Protein AF-0000000082864525 (afdb_homodimer)

Sequence (1310 aa):
MLASHGAIIVFTCFFISFAYSDCNQDITEYINGLTSDSPQLWALQMFDSSTKAPIDGIYEKSFAIQVGNFDQCVALKGPNGPDDSPRFTGQYCQFTFQVAQSQRAEVDTKNVFSALMSRYTSKENQKKIEIPYNKWAVCAPSSCDYEGVKRVADFNMRFFASALNETPDTYLVSNSCYHVNDGTRILDAGSWSFVAFVLALALVVLVSTVLDVLEFNISNEVVKIVISSFSLSKNIAALTKLPTSSQSSSQLNCLNGMRAISMLWIILNHAYSNAQVQPMDNYITYPREFSKQWFMGPILNGYLSVDTFFLLGGVLTAYVPLMDHAKGRKFHLLKYYIYRYLRITVPFAVVTWYVSTLNFYVGNGPLWLDTFYNTRKNCQKNWWAGLLYVSNYFEGHCLGHGWYLCVDMQYALLAPLIIYPLMRKPKYGLIAIGVLALASTIANFTVAYIEELPWAIMLTNIDQRRVAYYWEYIYENSPMRAAPYLLGMALGYLLSKKQSIRLPKWSVALGWFLSIGLNATVVFLIFIPYSVDYVYNPLDAAFYGSLHRLAWALTLSWIVWACVNGYGGVANRILSWKYFVPMSKLTFSSYLVHLPVIYVFMALRQTPTHVAHFEILYWFSGFMMLSIPFTLLLYLWVESPLMTLLRLIFKKKKEMLASHGAIIVFTCFFISFAYSDCNQDITEYINGLTSDSPQLWALQMFDSSTKAPIDGIYEKSFAIQVGNFDQCVALKGPNGPDDSPRFTGQYCQFTFQVAQSQRAEVDTKNVFSALMSRYTSKENQKKIEIPYNKWAVCAPSSCDYEGVKRVADFNMRFFASALNETPDTYLVSNSCYHVNDGTRILDAGSWSFVAFVLALALVVLVSTVLDVLEFNISNEVVKIVISSFSLSKNIAALTKLPTSSQSSSQLNCLNGMRAISMLWIILNHAYSNAQVQPMDNYITYPREFSKQWFMGPILNGYLSVDTFFLLGGVLTAYVPLMDHAKGRKFHLLKYYIYRYLRITVPFAVVTWYVSTLNFYVGNGPLWLDTFYNTRKNCQKNWWAGLLYVSNYFEGHCLGHGWYLCVDMQYALLAPLIIYPLMRKPKYGLIAIGVLALASTIANFTVAYIEELPWAIMLTNIDQRRVAYYWEYIYENSPMRAAPYLLGMALGYLLSKKQSIRLPKWSVALGWFLSIGLNATVVFLIFIPYSVDYVYNPLDAAFYGSLHRLAWALTLSWIVWACVNGYGGVANRILSWKYFVPMSKLTFSSYLVHLPVIYVFMALRQTPTHVAHFEILYWFSGFMMLSIPFTLLLYLWVESPLMTLLRLIFKKKKE

InterPro domains:
  IPR002656 Acyltransferase 3 domain [PF01757] (253-635)
  IPR006621 Nose resistant-to-fluoxetine protein, N-terminal [PF20146] (23-152)
  IPR006621 Nose resistant-to-fluoxetine protein, N-terminal [SM00703] (20-171)
  IPR052728 Oxygen and lipid transport regulator [PTHR11161] (22-654)

Solvent-accessible surface area (backbone atoms only — not comparable to full-atom values): 68644 Å² total; per-residue (Å²): 115,82,79,54,87,54,82,61,75,73,69,71,73,72,75,64,84,63,71,94,41,75,29,56,53,51,49,49,49,39,51,48,28,49,70,36,73,36,13,34,66,53,32,46,34,35,54,47,15,16,49,59,59,79,56,70,24,64,78,29,51,16,53,32,47,32,56,34,34,50,69,55,10,46,67,34,52,40,62,66,38,97,84,71,41,53,66,33,37,20,20,32,29,32,30,28,64,46,71,78,71,74,83,66,59,84,56,79,43,29,27,40,68,46,30,52,56,46,68,65,39,40,75,88,62,41,57,82,66,67,72,70,81,36,38,34,21,36,39,30,53,55,64,35,50,74,68,46,40,48,50,52,46,52,58,53,40,47,66,34,16,66,74,62,78,42,78,58,47,73,42,72,45,82,76,38,64,47,37,85,82,46,81,76,82,55,85,48,70,64,26,51,50,48,51,49,50,53,52,50,51,51,47,49,29,50,53,20,27,53,41,58,75,67,59,57,89,66,87,51,65,67,60,44,50,55,34,52,31,34,11,51,67,55,45,50,50,60,47,69,57,61,78,53,85,80,75,53,72,93,47,80,43,44,52,24,24,51,46,35,52,30,50,52,42,42,51,46,30,50,35,56,58,51,58,70,76,46,49,27,50,38,58,52,56,40,58,60,54,53,52,66,40,75,85,38,22,62,54,62,46,25,71,54,35,58,44,52,50,36,18,53,49,17,20,52,65,30,23,53,58,49,43,38,41,73,73,69,44,81,88,55,66,67,60,53,52,51,50,54,48,50,69,54,42,54,57,50,46,54,53,50,51,37,54,40,36,45,57,65,71,75,64,62,45,63,43,29,43,73,60,38,50,61,44,22,54,35,11,64,74,34,47,64,36,56,76,68,38,51,32,53,81,44,87,48,53,60,51,81,74,46,33,57,58,15,39,51,48,52,52,60,71,50,39,59,74,42,48,52,34,43,73,77,43,42,70,58,21,52,48,50,38,52,52,52,29,49,50,17,33,50,52,34,24,51,51,24,40,75,68,51,24,59,50,59,78,65,91,62,97,55,64,65,65,40,50,52,46,39,42,60,68,36,71,44,25,54,66,48,56,38,31,20,23,39,53,14,28,52,49,12,48,60,61,52,64,69,68,85,73,86,71,55,70,68,56,51,50,49,51,50,51,51,29,54,51,51,46,49,45,56,34,46,55,64,47,52,77,52,37,90,84,51,72,93,47,40,66,60,17,12,51,46,46,26,41,41,56,48,50,48,38,51,33,52,49,49,51,53,51,27,36,72,69,73,66,25,66,70,59,29,57,59,20,40,36,58,76,24,48,43,45,32,72,41,42,63,39,36,61,68,44,40,57,62,52,48,51,51,54,62,20,50,46,56,51,50,36,59,77,44,70,70,56,39,52,30,48,32,32,18,48,56,56,67,32,43,65,58,21,47,49,46,32,50,69,43,46,50,22,49,54,49,52,50,48,62,70,65,50,76,73,83,124,117,86,78,54,88,55,82,60,75,74,70,73,72,74,74,63,83,62,72,94,41,74,29,55,54,52,50,51,50,39,52,48,29,50,71,36,74,33,9,35,60,54,31,45,34,34,56,47,15,16,49,59,60,78,57,68,24,65,78,29,52,16,54,30,47,32,57,34,35,50,68,55,12,47,67,34,54,40,63,66,38,98,83,72,41,53,66,31,37,19,20,31,30,34,30,28,63,46,68,78,68,74,84,66,58,84,57,80,45,27,32,41,67,46,32,53,55,44,67,65,38,39,76,88,62,41,55,82,65,67,72,70,79,36,37,32,21,35,38,29,54,55,64,35,51,74,69,46,41,48,49,52,45,51,58,53,41,46,66,35,17,67,76,61,77,42,76,56,47,74,42,74,45,82,77,39,65,46,38,84,83,46,81,76,82,54,84,49,70,64,25,50,50,49,52,49,50,54,52,50,51,50,46,49,29,50,53,20,26,51,40,58,76,66,60,58,89,65,88,52,65,67,57,43,50,55,34,51,31,33,10,53,66,54,45,50,50,59,46,68,56,61,79,53,84,82,73,51,72,93,49,80,43,43,52,24,24,52,45,36,53,30,50,52,42,44,50,46,32,50,35,57,60,52,59,72,75,46,49,28,51,38,59,53,57,39,58,59,54,54,52,66,40,75,85,38,22,61,54,64,46,25,70,55,36,56,44,50,50,35,18,54,49,17,20,52,66,29,22,52,59,50,43,38,41,73,74,69,44,82,87,56,65,67,60,53,52,51,50,53,49,50,69,51,42,54,57,50,46,54,53,50,50,38,54,39,34,46,57,64,70,75,62,62,45,65,42,28,42,73,60,38,49,60,45,20,55,34,10,64,74,34,47,65,36,55,78,66,40,50,31,54,81,43,86,48,54,61,50,83,75,46,31,57,57,15,39,51,49,53,49,61,71,50,38,58,75,43,47,51,34,43,72,76,43,43,70,59,22,51,48,50,37,51,52,52,29,48,48,17,32,50,51,33,26,50,51,24,39,74,67,51,23,59,52,59,78,66,92,62,95,56,64,64,65,40,51,52,47,38,41,60,68,35,72,45,24,53,66,49,56,37,31,22,24,39,53,13,28,54,46,12,50,60,62,51,63,68,68,84,74,86,71,57,68,67,58,53,50,48,50,51,52,51,30,54,51,50,47,50,44,56,36,48,55,64,46,52,78,51,38,89,84,51,72,94,47,41,66,60,16,11,50,48,46,26,41,40,57,47,50,48,37,50,34,51,48,50,52,52,50,27,37,72,69,72,66,24,65,69,59,29,57,59,21,41,35,58,77,24,46,44,45,31,71,41,40,64,38,38,60,68,45,41,57,61,49,47,51,52,54,62,20,50,46,55,52,51,37,60,76,44,71,68,55,41,52,30,47,33,31,17,48,56,54,68,31,42,66,58,21,47,49,46,34,50,69,43,47,51,21,48,54,49,50,50,48,62,70,67,50,74,73,84,122

Radius of gyration: 34.33 Å; Cα contacts (8 Å, |Δi|>4): 1901; chains: 2; bounding box: 87×100×89 Å

Nearest PDB structures (foldseek):
  8t60-assembly1_A  TM=2.010E-01  e=1.111E-01  Salmonella enterica subsp. enterica serovar Typhimurium
  5xjj-assembly1_A  TM=1.427E-01  e=5.634E+00  Camelina sativa
  8b17-assembly1_A  TM=2.121E-01  e=1.522E-01  Escherichia coli
  8dl6-assembly1_A  TM=2.127E-01  e=1.755E+00  Homo sapiens

Structure (mmCIF, N/CA/C/O backbone):
data_AF-0000000082864525-model_v1
#
loop_
_entity.id
_entity.type
_entity.pdbx_description
1 polymer 'Nose resistant-to-fluoxetine protein N-terminal domain-containing protein'
#
loop_
_atom_site.group_PDB
_atom_site.id
_atom_site.type_symbol
_atom_site.label_atom_id
_atom_site.label_alt_id
_atom_site.label_comp_id
_atom_site.label_asym_id
_atom_site.label_entity_id
_atom_site.label_seq_id
_atom_site.pdbx_PDB_ins_code
_atom_site.Cartn_x
_atom_site.Cartn_y
_atom_site.Cartn_z
_atom_site.occupancy
_atom_site.B_iso_or_equiv
_atom_site.auth_seq_id
_atom_site.auth_comp_id
_atom_site.auth_asym_id
_atom_site.auth_atom_id
_atom_site.pdbx_PDB_model_num
ATOM 1 N N . MET A 1 1 ? -14.234 54.969 19.703 1 18.05 1 MET A N 1
ATOM 2 C CA . MET A 1 1 ? -12.992 55.312 20.391 1 18.05 1 MET A CA 1
ATOM 3 C C . MET A 1 1 ? -12.023 54.156 20.375 1 18.05 1 MET A C 1
ATOM 5 O O . MET A 1 1 ? -10.969 54.219 21.016 1 18.05 1 MET A O 1
ATOM 9 N N . LEU A 1 2 ? -12.555 53.031 20.062 1 19.75 2 LEU A N 1
ATOM 10 C CA . LEU A 1 2 ? -11.742 51.844 19.812 1 19.75 2 LEU A CA 1
ATOM 11 C C . LEU A 1 2 ? -10.781 52.094 18.656 1 19.75 2 LEU A C 1
ATOM 13 O O . LEU A 1 2 ? -9.953 51.219 18.359 1 19.75 2 LEU A O 1
ATOM 17 N N . ALA A 1 3 ? -10.852 53 17.734 1 23.52 3 ALA A N 1
ATOM 18 C CA . ALA A 1 3 ? -10 53.812 16.859 1 23.52 3 ALA A CA 1
ATOM 19 C C . ALA A 1 3 ? -8.789 54.344 17.625 1 23.52 3 ALA A C 1
ATOM 21 O O . ALA A 1 3 ? -7.867 54.906 17.031 1 23.52 3 ALA A O 1
ATOM 22 N N . SER A 1 4 ? -8.992 54.469 18.844 1 22.34 4 SER A N 1
ATOM 23 C CA . SER A 1 4 ? -7.891 55.219 19.422 1 22.34 4 SER A CA 1
ATOM 24 C C . SER A 1 4 ? -6.625 54.375 19.547 1 22.34 4 SER A C 1
ATOM 26 O O . SER A 1 4 ? -5.551 54.812 19.109 1 22.34 4 SER A O 1
ATOM 28 N N . HIS A 1 5 ? -6.406 53.688 20.688 1 23.86 5 HIS A N 1
ATOM 29 C CA . HIS A 1 5 ? -5.027 53.219 20.781 1 23.86 5 HIS A CA 1
ATOM 30 C C . HIS A 1 5 ? -4.809 51.969 19.953 1 23.86 5 HIS A C 1
ATOM 32 O O . HIS A 1 5 ? -5.125 50.875 20.391 1 23.86 5 HIS A O 1
ATOM 38 N N . GLY A 1 6 ? -5.219 51.938 18.703 1 24.28 6 GLY A N 1
ATOM 39 C CA . GLY A 1 6 ? -4.965 51.062 17.578 1 24.28 6 GLY A CA 1
ATOM 40 C C . GLY A 1 6 ? -3.52 50.594 17.5 1 24.28 6 GLY A C 1
ATOM 41 O O . GLY A 1 6 ? -2.625 51.406 17.234 1 24.28 6 GLY A O 1
ATOM 42 N N . ALA A 1 7 ? -3.082 49.781 18.406 1 25.94 7 ALA A N 1
ATOM 43 C CA . ALA A 1 7 ? -1.689 49.344 18.312 1 25.94 7 ALA A CA 1
ATOM 44 C C . ALA A 1 7 ? -1.327 48.969 16.875 1 25.94 7 ALA A C 1
ATOM 46 O O . ALA A 1 7 ? -1.652 47.875 16.438 1 25.94 7 ALA A O 1
ATOM 47 N N . ILE A 1 8 ? -1.576 49.844 15.906 1 25.62 8 ILE A N 1
ATOM 48 C CA . ILE A 1 8 ? -0.875 49.906 14.633 1 25.62 8 ILE A CA 1
ATOM 49 C C . ILE A 1 8 ? 0.607 49.625 14.836 1 25.62 8 ILE A C 1
ATOM 51 O O . ILE A 1 8 ? 1.312 50.375 15.523 1 25.62 8 ILE A O 1
ATOM 55 N N . ILE A 1 9 ? 0.974 48.406 15.062 1 28.42 9 ILE A N 1
ATOM 56 C CA . ILE A 1 9 ? 2.391 48.188 14.797 1 28.42 9 ILE A CA 1
ATOM 57 C C . ILE A 1 9 ? 2.875 49.156 13.719 1 28.42 9 ILE A C 1
ATOM 59 O O . ILE A 1 9 ? 2.348 49.156 12.602 1 28.42 9 ILE A O 1
ATOM 63 N N . VAL A 1 10 ? 3.201 50.344 14.133 1 26.3 10 VAL A N 1
ATOM 64 C CA . VAL A 1 10 ? 3.928 51.344 13.344 1 26.3 10 VAL A CA 1
ATOM 65 C C . VAL A 1 10 ? 4.883 50.625 12.383 1 26.3 10 VAL A C 1
ATOM 67 O O . VAL A 1 10 ? 5.844 50 12.812 1 26.3 10 VAL A O 1
ATOM 70 N N . PHE A 1 11 ? 4.312 50.031 11.414 1 29 11 PHE A N 1
ATOM 71 C CA . PHE A 1 11 ? 5.117 49.75 10.227 1 29 11 PHE A CA 1
ATOM 72 C C . PHE A 1 11 ? 6.02 50.938 9.891 1 29 11 PHE A C 1
ATOM 74 O O . PHE A 1 11 ? 5.543 51.969 9.414 1 29 11 PHE A O 1
ATOM 81 N N . THR A 1 12 ? 6.934 51.312 10.781 1 28.34 12 THR A N 1
ATOM 82 C CA . THR A 1 12 ? 7.945 52.219 10.219 1 28.34 12 THR A CA 1
ATOM 83 C C . THR A 1 12 ? 8.242 51.844 8.766 1 28.34 12 THR A C 1
ATOM 85 O O . THR A 1 12 ? 8.625 50.688 8.477 1 28.34 12 THR A O 1
ATOM 88 N N . CYS A 1 13 ? 7.52 52.375 7.875 1 30.25 13 CYS A N 1
ATOM 89 C CA . CYS A 1 13 ? 7.816 52.469 6.449 1 30.25 13 CYS A CA 1
ATOM 90 C C . CYS A 1 13 ? 9.305 52.656 6.211 1 30.25 13 CYS A C 1
ATOM 92 O O . CYS A 1 13 ? 9.836 53.75 6.398 1 30.25 13 CYS A O 1
ATOM 94 N N . PHE A 1 14 ? 10.164 51.875 6.711 1 30.69 14 PHE A N 1
ATOM 95 C CA . PHE A 1 14 ? 11.469 52.031 6.082 1 30.69 14 PHE A CA 1
ATOM 96 C C . PHE A 1 14 ? 11.336 52.188 4.574 1 30.69 14 PHE A C 1
ATOM 98 O O . PHE A 1 14 ? 10.898 51.281 3.881 1 30.69 14 PHE A O 1
ATOM 105 N N . PHE A 1 15 ? 11.078 53.406 4.156 1 31.88 15 PHE A N 1
ATOM 106 C CA . PHE A 1 15 ? 11.367 53.844 2.787 1 31.88 15 PHE A CA 1
ATOM 107 C C . PHE A 1 15 ? 12.727 53.312 2.336 1 31.88 15 PHE A C 1
ATOM 109 O O . PHE A 1 15 ? 13.758 53.906 2.654 1 31.88 15 PHE A O 1
ATOM 116 N N . ILE A 1 16 ? 12.984 52.062 2.443 1 33.5 16 ILE A N 1
ATOM 117 C CA . ILE A 1 16 ? 14.156 51.656 1.676 1 33.5 16 ILE A CA 1
ATOM 118 C C . ILE A 1 16 ? 14.055 52.188 0.253 1 33.5 16 ILE A C 1
ATOM 120 O O . ILE A 1 16 ? 13.047 52 -0.429 1 33.5 16 ILE A O 1
ATOM 124 N N . SER A 1 17 ? 14.617 53.25 0.006 1 34.19 17 SER A N 1
ATOM 125 C CA . SER A 1 17 ? 14.891 53.75 -1.342 1 34.19 17 SER A CA 1
ATOM 126 C C . SER A 1 17 ? 15.125 52.594 -2.311 1 34.19 17 SER A C 1
ATOM 128 O O . SER A 1 17 ? 16.219 52.031 -2.348 1 34.19 17 SER A O 1
ATOM 130 N N . PHE A 1 18 ? 14.102 51.812 -2.504 1 40.97 18 PHE A N 1
ATOM 131 C CA . PHE A 1 18 ? 14.227 50.688 -3.426 1 40.97 18 PHE A CA 1
ATOM 132 C C . PHE A 1 18 ? 14.477 51.188 -4.848 1 40.97 18 PHE A C 1
ATOM 134 O O . PHE A 1 18 ? 13.82 52.125 -5.309 1 40.97 18 PHE A O 1
ATOM 141 N N . ALA A 1 19 ? 15.586 51.125 -5.27 1 42.22 19 ALA A N 1
ATOM 142 C CA . ALA A 1 19 ? 15.75 51.219 -6.719 1 42.22 19 ALA A CA 1
ATOM 143 C C . ALA A 1 19 ? 14.578 50.562 -7.445 1 42.22 19 ALA A C 1
ATOM 145 O O . ALA A 1 19 ? 13.984 49.594 -6.953 1 42.22 19 ALA A O 1
ATOM 146 N N . TYR A 1 20 ? 13.883 51.156 -8.445 1 52.34 20 TYR A N 1
ATOM 147 C CA . TYR A 1 20 ? 12.727 50.938 -9.297 1 52.34 20 TYR A CA 1
ATOM 148 C C . TYR A 1 20 ? 12.812 49.562 -9.953 1 52.34 20 TYR A C 1
ATOM 150 O O . TYR A 1 20 ? 13.344 49.406 -11.062 1 52.34 20 TYR A O 1
ATOM 158 N N . SER A 1 21 ? 12.945 48.312 -9.203 1 76.12 21 SER A N 1
ATOM 159 C CA . SER A 1 21 ? 12.82 47 -9.844 1 76.12 21 SER A CA 1
ATOM 160 C C . SER A 1 21 ? 11.391 46.469 -9.75 1 76.12 21 SER A C 1
ATOM 162 O O . SER A 1 21 ? 10.625 46.906 -8.891 1 76.12 21 SER A O 1
ATOM 164 N N . ASP A 1 22 ? 10.875 45.938 -10.828 1 86.69 22 ASP A N 1
ATOM 165 C CA . ASP A 1 22 ? 9.562 45.312 -10.93 1 86.69 22 ASP A CA 1
ATOM 166 C C . ASP A 1 22 ? 9.242 44.5 -9.672 1 86.69 22 ASP A C 1
ATOM 168 O O . ASP A 1 22 ? 8.117 44.531 -9.172 1 86.69 22 ASP A O 1
ATOM 172 N N . CYS A 1 23 ? 10.195 44.031 -8.992 1 91.12 23 CYS A N 1
ATOM 173 C CA . CYS A 1 23 ? 10.016 43.219 -7.781 1 91.12 23 CYS A CA 1
ATOM 174 C C . CYS A 1 23 ? 9.602 44.094 -6.605 1 91.12 23 CYS A C 1
ATOM 176 O O . CYS A 1 23 ? 8.68 43.781 -5.867 1 91.12 23 CYS A O 1
ATOM 178 N N . ASN A 1 24 ? 10.242 45.25 -6.484 1 90.12 24 ASN A N 1
ATOM 179 C CA . ASN A 1 24 ? 9.938 46.156 -5.367 1 90.12 24 ASN A CA 1
ATOM 180 C C . ASN A 1 24 ? 8.508 46.688 -5.449 1 90.12 24 ASN A C 1
ATOM 182 O O . ASN A 1 24 ? 7.836 46.844 -4.43 1 90.12 24 ASN A O 1
ATOM 186 N N . GLN A 1 25 ? 8.164 46.938 -6.637 1 90 25 GLN A N 1
ATOM 187 C CA . GLN A 1 25 ? 6.797 47.406 -6.828 1 90 25 GLN A CA 1
ATOM 188 C C . GLN A 1 25 ? 5.793 46.312 -6.465 1 90 25 GLN A C 1
ATOM 190 O O . GLN A 1 25 ? 4.77 46.594 -5.832 1 90 25 GLN A O 1
ATOM 195 N N . ASP A 1 26 ? 6.098 45.156 -6.902 1 93.38 26 ASP A N 1
ATOM 196 C CA . ASP A 1 26 ? 5.199 44.062 -6.637 1 93.38 26 ASP A CA 1
ATOM 197 C C . ASP A 1 26 ? 5.125 43.75 -5.141 1 93.38 26 ASP A C 1
ATOM 199 O O . ASP A 1 26 ? 4.062 43.406 -4.621 1 93.38 26 ASP A O 1
ATOM 203 N N . ILE A 1 27 ? 6.238 43.844 -4.473 1 92.75 27 ILE A N 1
ATOM 204 C CA . ILE A 1 27 ? 6.27 43.656 -3.029 1 92.75 27 ILE A CA 1
ATOM 205 C C . ILE A 1 27 ? 5.434 44.719 -2.33 1 92.75 27 ILE A C 1
ATOM 207 O O . ILE A 1 27 ? 4.695 44.406 -1.39 1 92.75 27 ILE A O 1
ATOM 211 N N . THR A 1 28 ? 5.582 45.938 -2.812 1 88.81 28 THR A N 1
ATOM 212 C CA . THR A 1 28 ? 4.797 47 -2.236 1 88.81 28 THR A CA 1
ATOM 213 C C . THR A 1 28 ? 3.305 46.75 -2.436 1 88.81 28 THR A C 1
ATOM 215 O O . THR A 1 28 ? 2.506 47 -1.526 1 88.81 28 THR A O 1
ATOM 218 N N . GLU A 1 29 ? 3.002 46.281 -3.586 1 90 29 GLU A N 1
ATOM 219 C CA . GLU A 1 29 ? 1.607 45.938 -3.85 1 90 29 GLU A CA 1
ATOM 220 C C . GLU A 1 29 ? 1.125 44.844 -2.918 1 90 29 GLU A C 1
ATOM 222 O O . GLU A 1 29 ? -0.022 44.844 -2.467 1 90 29 GLU A O 1
ATOM 227 N N . TYR A 1 30 ? 1.957 43.906 -2.725 1 90.62 30 TYR A N 1
ATOM 228 C CA . TYR A 1 30 ? 1.648 42.781 -1.817 1 90.62 30 TYR A CA 1
ATOM 229 C C . TYR A 1 30 ? 1.393 43.312 -0.405 1 90.62 30 TYR A C 1
ATOM 231 O O . TYR A 1 30 ? 0.382 42.969 0.213 1 90.62 30 TYR A O 1
ATOM 239 N N . ILE A 1 31 ? 2.254 44.156 0.067 1 85.38 31 ILE A N 1
ATOM 240 C CA . ILE A 1 31 ? 2.143 44.688 1.422 1 85.38 31 ILE A CA 1
ATOM 241 C C . ILE A 1 31 ? 0.886 45.531 1.54 1 85.38 31 ILE A C 1
ATOM 243 O O . ILE A 1 31 ? 0.133 45.438 2.51 1 85.38 31 ILE A O 1
ATOM 247 N N . ASN A 1 32 ? 0.619 46.312 0.526 1 83.62 32 ASN A N 1
ATOM 248 C CA . ASN A 1 32 ? -0.576 47.156 0.518 1 83.62 32 ASN A CA 1
ATOM 249 C C . ASN A 1 32 ? -1.849 46.312 0.458 1 83.62 32 ASN A C 1
ATOM 251 O O . ASN A 1 32 ? -2.836 46.625 1.125 1 83.62 32 ASN A O 1
ATOM 255 N N . GLY A 1 33 ? -1.776 45.312 -0.382 1 83.62 33 GLY A N 1
ATOM 256 C CA . GLY A 1 33 ? -2.932 44.438 -0.499 1 83.62 33 GLY A CA 1
ATOM 257 C C . GLY A 1 33 ? -3.244 43.688 0.783 1 83.62 33 GLY A C 1
ATOM 258 O O . GLY A 1 33 ? -4.41 43.438 1.086 1 83.62 33 GLY A O 1
ATOM 259 N N . LEU A 1 34 ? -2.221 43.375 1.544 1 81.31 34 LEU A N 1
ATOM 260 C CA . LEU A 1 34 ? -2.381 42.594 2.766 1 81.31 34 LEU A CA 1
ATOM 261 C C . LEU A 1 34 ? -2.822 43.469 3.924 1 81.31 34 LEU A C 1
ATOM 263 O O . LEU A 1 34 ? -3.596 43.062 4.785 1 81.31 34 LEU A O 1
ATOM 267 N N . THR A 1 35 ? -2.348 44.719 3.936 1 75.44 35 THR A N 1
ATOM 268 C CA . THR A 1 35 ? -2.541 45.594 5.098 1 75.44 35 THR A CA 1
ATOM 269 C C . THR A 1 35 ? -3.707 46.562 4.871 1 75.44 35 THR A C 1
ATOM 271 O O . THR A 1 35 ? -4.02 47.375 5.734 1 75.44 35 THR A O 1
ATOM 274 N N . SER A 1 36 ? -4.324 46.438 3.727 1 72.12 36 SER A N 1
ATOM 275 C CA . SER A 1 36 ? -5.496 47.25 3.479 1 72.12 36 SER A CA 1
ATOM 276 C C . SER A 1 36 ? -6.652 46.875 4.398 1 72.12 36 SER A C 1
ATOM 278 O O . SER A 1 36 ? -6.629 45.812 5.027 1 72.12 36 SER A O 1
ATOM 280 N N . ASP A 1 37 ? -7.645 47.719 4.555 1 62 37 ASP A N 1
ATOM 281 C CA . ASP A 1 37 ? -8.812 47.5 5.402 1 62 37 ASP A CA 1
ATOM 282 C C . ASP A 1 37 ? -9.531 46.219 5 1 62 37 ASP A C 1
ATOM 284 O O . ASP A 1 37 ? -10.047 45.5 5.855 1 62 37 ASP A O 1
ATOM 288 N N . SER A 1 38 ? -9.555 46.031 3.697 1 66.19 38 SER A N 1
ATOM 289 C CA . SER A 1 38 ? -10.039 44.781 3.143 1 66.19 38 SER A CA 1
ATOM 290 C C . SER A 1 38 ? -8.953 44.062 2.334 1 66.19 38 SER A C 1
ATOM 292 O O . SER A 1 38 ? -8.773 44.375 1.149 1 66.19 38 SER A O 1
ATOM 294 N N . PRO A 1 39 ? -8.281 43.188 3.1 1 73.81 39 PRO A N 1
ATOM 295 C CA . PRO A 1 39 ? -7.18 42.531 2.389 1 73.81 39 PRO A CA 1
ATOM 296 C C . PRO A 1 39 ? -7.629 41.875 1.087 1 73.81 39 PRO A C 1
ATOM 298 O O . PRO A 1 39 ? -8.711 41.281 1.031 1 73.81 39 PRO A O 1
ATOM 301 N N . GLN A 1 40 ? -6.844 42.062 0.141 1 79.19 40 GLN A N 1
ATOM 302 C CA . GLN A 1 40 ? -7.117 41.438 -1.15 1 79.19 40 GLN A CA 1
ATOM 303 C C . GLN A 1 40 ? -6.871 39.906 -1.099 1 79.19 40 GLN A C 1
ATOM 305 O O . GLN A 1 40 ? -5.926 39.469 -0.452 1 79.19 40 GLN A O 1
ATOM 310 N N . LEU A 1 41 ? -7.656 39.156 -1.774 1 79.12 41 LEU A N 1
ATOM 311 C CA . LEU A 1 41 ? -7.625 37.719 -1.715 1 79.12 41 LEU A CA 1
ATOM 312 C C . LEU A 1 41 ? -6.277 37.156 -2.191 1 79.12 41 LEU A C 1
ATOM 314 O O . LEU A 1 41 ? -5.734 36.219 -1.604 1 79.12 41 LEU A O 1
ATOM 318 N N . TRP A 1 42 ? -5.797 37.75 -3.266 1 85.31 42 TRP A N 1
ATOM 319 C CA . TRP A 1 42 ? -4.523 37.25 -3.791 1 85.31 42 TRP A CA 1
ATOM 320 C C . TRP A 1 42 ? -3.395 37.5 -2.799 1 85.31 42 TRP A C 1
ATOM 322 O O . TRP A 1 42 ? -2.459 36.719 -2.705 1 85.31 42 TRP A O 1
ATOM 332 N N . ALA A 1 43 ? -3.414 38.625 -2.076 1 85.5 43 ALA A N 1
ATOM 333 C CA . ALA A 1 43 ? -2.391 38.938 -1.085 1 85.5 43 ALA A CA 1
ATOM 334 C C . ALA A 1 43 ? -2.473 38 0.109 1 85.5 43 ALA A C 1
ATOM 336 O O . ALA A 1 43 ? -1.446 37.562 0.636 1 85.5 43 ALA A O 1
ATOM 337 N N . LEU A 1 44 ? -3.652 37.656 0.462 1 81.25 44 LEU A N 1
ATOM 338 C CA . LEU A 1 44 ? -3.857 36.719 1.536 1 81.25 44 LEU A CA 1
ATOM 339 C C . LEU A 1 44 ? -3.377 35.312 1.12 1 81.25 44 LEU A C 1
ATOM 341 O O . LEU A 1 44 ? -2.809 34.594 1.932 1 81.25 44 LEU A O 1
ATOM 345 N N . GLN A 1 45 ? -3.719 34.969 -0.088 1 85.38 45 GLN A N 1
ATOM 346 C CA . GLN A 1 45 ? -3.258 33.719 -0.629 1 85.38 45 GLN A CA 1
ATOM 347 C C . GLN A 1 45 ? -1.735 33.625 -0.585 1 85.38 45 GLN A C 1
ATOM 349 O O . GLN A 1 45 ? -1.184 32.562 -0.21 1 85.38 45 GLN A O 1
ATOM 354 N N . MET A 1 46 ? -1.112 34.656 -1.007 1 88.75 46 MET A N 1
ATOM 355 C CA . MET A 1 46 ? 0.347 34.688 -1.008 1 88.75 46 MET A CA 1
ATOM 356 C C . MET A 1 46 ? 0.896 34.562 0.408 1 88.75 46 MET A C 1
ATOM 358 O O . MET A 1 46 ? 1.842 33.812 0.641 1 88.75 46 MET A O 1
ATOM 362 N N . PHE A 1 47 ? 0.292 35.219 1.34 1 83.5 47 PHE A N 1
ATOM 363 C CA . PHE A 1 47 ? 0.704 35.156 2.736 1 83.5 47 PHE A CA 1
ATOM 364 C C . PHE A 1 47 ? 0.435 33.781 3.322 1 83.5 47 PHE A C 1
ATOM 366 O O . PHE A 1 47 ? 1.29 33.219 4.004 1 83.5 47 PHE A O 1
ATOM 373 N N . ASP A 1 48 ? -0.682 33.25 3.021 1 82.31 48 ASP A N 1
ATOM 374 C CA . ASP A 1 48 ? -1.109 31.969 3.584 1 82.31 48 ASP A CA 1
ATOM 375 C C . ASP A 1 48 ? -0.268 30.812 3.035 1 82.31 48 ASP A C 1
ATOM 377 O O . ASP A 1 48 ? -0.139 29.766 3.68 1 82.31 48 ASP A O 1
ATOM 381 N N . SER A 1 49 ? 0.246 31 1.873 1 89.38 49 SER A N 1
ATOM 382 C CA . SER A 1 49 ? 1.048 29.938 1.259 1 89.38 49 SER A CA 1
ATOM 383 C C . SER A 1 49 ? 2.436 29.875 1.889 1 89.38 49 SER A C 1
ATOM 385 O O . SER A 1 49 ? 3.135 28.859 1.74 1 89.38 49 SER A O 1
ATOM 387 N N . SER A 1 50 ? 2.84 30.922 2.551 1 87.88 50 SER A N 1
ATOM 388 C CA . SER A 1 50 ? 4.152 30.984 3.189 1 87.88 50 SER A CA 1
ATOM 389 C C . SER A 1 50 ? 4.098 30.438 4.617 1 87.88 50 SER A C 1
ATOM 391 O O . SER A 1 50 ? 3.018 30.328 5.203 1 87.88 50 SER A O 1
ATOM 393 N N . THR A 1 51 ? 5.293 30 5.055 1 82.31 51 THR A N 1
ATOM 394 C CA . THR A 1 51 ? 5.379 29.625 6.461 1 82.31 51 THR A CA 1
ATOM 395 C C . THR A 1 51 ? 5.164 30.828 7.363 1 82.31 51 THR A C 1
ATOM 397 O O . THR A 1 51 ? 5.656 31.922 7.074 1 82.31 51 THR A O 1
ATOM 400 N N . LYS A 1 52 ? 4.266 30.594 8.383 1 70.31 52 LYS A N 1
ATOM 401 C CA . LYS A 1 52 ? 3.939 31.719 9.266 1 70.31 52 LYS A CA 1
ATOM 402 C C . LYS A 1 52 ? 4.344 31.406 10.703 1 70.31 52 LYS A C 1
ATOM 404 O O . LYS A 1 52 ? 4.457 30.25 11.094 1 70.31 52 LYS A O 1
ATOM 409 N N . ALA A 1 53 ? 4.781 32.438 11.461 1 60 53 ALA A N 1
ATOM 410 C CA . ALA A 1 53 ? 4.984 32.344 12.898 1 60 53 ALA A CA 1
ATOM 411 C C . ALA A 1 53 ? 3.691 32.625 13.656 1 60 53 ALA A C 1
ATOM 413 O O . ALA A 1 53 ? 2.887 33.469 13.234 1 60 53 ALA A O 1
ATOM 414 N N . PRO A 1 54 ? 3.209 32.188 14.859 1 55.75 54 PRO A N 1
ATOM 415 C CA . PRO A 1 54 ? 3.961 31.156 15.562 1 55.75 54 PRO A CA 1
ATOM 416 C C . PRO A 1 54 ? 3.795 29.766 14.938 1 55.75 54 PRO A C 1
ATOM 418 O O . PRO A 1 54 ? 2.717 29.438 14.43 1 55.75 54 PRO A O 1
ATOM 421 N N . ILE A 1 55 ? 4.922 29.062 14.836 1 58.34 55 ILE A N 1
ATOM 422 C CA . ILE A 1 55 ? 5 27.781 14.133 1 58.34 55 ILE A CA 1
ATOM 423 C C . ILE A 1 55 ? 4.41 26.672 15 1 58.34 55 ILE A C 1
ATOM 425 O O . ILE A 1 55 ? 4.578 26.688 16.219 1 58.34 55 ILE A O 1
ATOM 429 N N . ASP A 1 56 ? 3.512 25.938 14.375 1 62.78 56 ASP A N 1
ATOM 430 C CA . ASP A 1 56 ? 3.131 24.672 14.992 1 62.78 56 ASP A CA 1
ATOM 431 C C . ASP A 1 56 ? 4.344 23.766 15.18 1 62.78 56 ASP A C 1
ATOM 433 O O . ASP A 1 56 ? 5.277 23.797 14.375 1 62.78 56 ASP A O 1
ATOM 437 N N . GLY A 1 57 ? 4.484 23.234 16.297 1 61.06 57 GLY A N 1
ATOM 438 C CA . GLY A 1 57 ? 5.461 22.172 16.484 1 61.06 57 GLY A CA 1
ATOM 439 C C . GLY A 1 57 ? 6.738 22.656 17.156 1 61.06 57 GLY A C 1
ATOM 440 O O . GLY A 1 57 ? 7.82 22.125 16.906 1 61.06 57 GLY A O 1
ATOM 441 N N . ILE A 1 58 ? 6.578 23.719 17.844 1 60 58 ILE A N 1
ATOM 442 C CA . ILE A 1 58 ? 7.742 24.281 18.531 1 60 58 ILE A CA 1
ATOM 443 C C . ILE A 1 58 ? 8.312 23.266 19.516 1 60 58 ILE A C 1
ATOM 445 O O . ILE A 1 58 ? 9.531 23.109 19.625 1 60 58 ILE A O 1
ATOM 449 N N . TYR A 1 59 ? 7.418 22.562 20.125 1 52.94 59 TYR A N 1
ATOM 450 C CA . TYR A 1 59 ? 7.852 21.578 21.094 1 52.94 59 TYR A CA 1
ATOM 451 C C . TYR A 1 59 ? 8.586 20.422 20.422 1 52.94 59 TYR A C 1
ATOM 453 O O . TYR A 1 59 ? 9.609 19.953 20.922 1 52.94 59 TYR A O 1
ATOM 461 N N . GLU A 1 60 ? 8.086 19.984 19.312 1 55.44 60 GLU A N 1
ATOM 462 C CA . GLU A 1 60 ? 8.641 18.844 18.609 1 55.44 60 GLU A CA 1
ATOM 463 C C . GLU A 1 60 ? 9.688 19.266 17.594 1 55.44 60 GLU A C 1
ATOM 465 O O . GLU A 1 60 ? 10.25 18.422 16.875 1 55.44 60 GLU A O 1
ATOM 470 N N . LYS A 1 61 ? 10.062 20.438 17.625 1 50.56 61 LYS A N 1
ATOM 471 C CA . LYS A 1 61 ? 11.016 20.984 16.656 1 50.56 61 LYS A CA 1
ATOM 472 C C . LYS A 1 61 ? 10.578 20.703 15.227 1 50.56 61 LYS A C 1
ATOM 474 O O . LYS A 1 61 ? 11.414 20.5 14.344 1 50.56 61 LYS A O 1
ATOM 479 N N . SER A 1 62 ? 9.273 20.422 15.133 1 53.91 62 SER A N 1
ATOM 480 C CA . SER A 1 62 ? 8.766 20.141 13.797 1 53.91 62 SER A CA 1
ATOM 481 C C . SER A 1 62 ? 8.82 21.375 12.906 1 53.91 62 SER A C 1
ATOM 483 O O . SER A 1 62 ? 8.484 21.312 11.719 1 53.91 62 SER A O 1
ATOM 485 N N . PHE A 1 63 ? 9.461 22.391 13.531 1 57.84 63 PHE A N 1
ATOM 486 C CA . PHE A 1 63 ? 9.602 23.641 12.797 1 57.84 63 PHE A CA 1
ATOM 487 C C . PHE A 1 63 ? 10.805 23.594 11.859 1 57.84 63 PHE A C 1
ATOM 489 O O . PHE A 1 63 ? 10.984 24.484 11.031 1 57.84 63 PHE A O 1
ATOM 496 N N . ALA A 1 64 ? 11.477 22.469 11.93 1 64.38 64 ALA A N 1
ATOM 497 C CA . ALA A 1 64 ? 12.695 22.406 11.125 1 64.38 64 ALA A CA 1
ATOM 498 C C . ALA A 1 64 ? 12.383 22.5 9.641 1 64.38 64 ALA A C 1
ATOM 500 O O . ALA A 1 64 ? 13.008 23.281 8.906 1 64.38 64 ALA A O 1
ATOM 501 N N . ILE A 1 65 ? 11.367 21.828 9.25 1 75.06 65 ILE A N 1
ATOM 502 C CA . ILE A 1 65 ? 11.016 21.875 7.836 1 75.06 65 ILE A CA 1
ATOM 503 C C . ILE A 1 65 ? 9.531 22.219 7.688 1 75.06 65 ILE A C 1
ATOM 505 O O . ILE A 1 65 ? 8.664 21.438 8.07 1 75.06 65 ILE A O 1
ATOM 509 N N . GLN A 1 66 ? 9.32 23.422 7.305 1 82.06 66 GLN A N 1
ATOM 510 C CA . GLN A 1 66 ? 7.965 23.891 7.023 1 82.06 66 GLN A CA 1
ATOM 511 C C . GLN A 1 66 ? 7.781 24.188 5.539 1 82.06 66 GLN A C 1
ATOM 513 O O . GLN A 1 66 ? 8.383 25.125 5.012 1 82.06 66 GLN A O 1
ATOM 518 N N . VAL A 1 67 ? 6.918 23.469 4.941 1 87.06 67 VAL A N 1
ATOM 519 C CA . VAL A 1 67 ? 6.863 23.5 3.482 1 87.06 67 VAL A CA 1
ATOM 520 C C . VAL A 1 67 ? 5.723 24.406 3.031 1 87.06 67 VAL A C 1
ATOM 522 O O . VAL A 1 67 ? 5.492 24.578 1.833 1 87.06 67 VAL A O 1
ATOM 525 N N . GLY A 1 68 ? 5.035 25.078 3.969 1 87.94 68 GLY A N 1
ATOM 526 C CA . GLY A 1 68 ? 3.93 25.922 3.551 1 87.94 68 GLY A CA 1
ATOM 527 C C . GLY A 1 68 ? 2.947 25.219 2.637 1 87.94 68 GLY A C 1
ATOM 528 O O . GLY A 1 68 ? 2.744 24 2.756 1 87.94 68 GLY A O 1
ATOM 529 N N . ASN A 1 69 ? 2.225 26.016 1.845 1 89.94 69 ASN A N 1
ATOM 530 C CA . ASN A 1 69 ? 1.312 25.453 0.855 1 89.94 69 ASN A CA 1
ATOM 531 C C . ASN A 1 69 ? 1.816 25.688 -0.566 1 89.94 69 ASN A C 1
ATOM 533 O O . ASN A 1 69 ? 1.549 26.734 -1.164 1 89.94 69 ASN A O 1
ATOM 537 N N . PHE A 1 70 ? 2.453 24.719 -1.113 1 92.12 70 PHE A N 1
ATOM 538 C CA . PHE A 1 70 ? 3.141 24.812 -2.396 1 92.12 70 PHE A CA 1
ATOM 539 C C . PHE A 1 70 ? 2.152 25.094 -3.523 1 92.12 70 PHE A C 1
ATOM 541 O O . PHE A 1 70 ? 2.357 26 -4.32 1 92.12 70 PHE A O 1
ATOM 548 N N . ASP A 1 71 ? 1.051 24.375 -3.609 1 90.25 71 ASP A N 1
ATOM 549 C CA . ASP A 1 71 ? 0.083 24.5 -4.695 1 90.25 71 ASP A CA 1
ATOM 550 C C . ASP A 1 71 ? -0.603 25.875 -4.664 1 90.25 71 ASP A C 1
ATOM 552 O O . ASP A 1 71 ? -0.88 26.453 -5.711 1 90.25 71 ASP A O 1
ATOM 556 N N . GLN A 1 72 ? -0.87 26.344 -3.453 1 89.5 72 GLN A N 1
ATOM 557 C CA . GLN A 1 72 ? -1.479 27.672 -3.314 1 89.5 72 GLN A CA 1
ATOM 558 C C . GLN A 1 72 ? -0.561 28.766 -3.857 1 89.5 72 GLN A C 1
ATOM 560 O O . GLN A 1 72 ? -1.027 29.719 -4.465 1 89.5 72 GLN A O 1
ATOM 565 N N . CYS A 1 73 ? 0.692 28.625 -3.607 1 92.69 73 CYS A N 1
ATOM 566 C CA . CYS A 1 73 ? 1.666 29.594 -4.078 1 92.69 73 CYS A CA 1
ATOM 567 C C . CYS A 1 73 ? 1.796 29.547 -5.598 1 92.69 73 CYS A C 1
ATOM 569 O O . CYS A 1 73 ? 1.745 30.594 -6.262 1 92.69 73 CYS A O 1
ATOM 571 N N . VAL A 1 74 ? 1.905 28.406 -6.102 1 92.06 74 VAL A N 1
ATOM 572 C CA . VAL A 1 74 ? 2.143 28.234 -7.531 1 92.06 74 VAL A CA 1
ATOM 573 C C . VAL A 1 74 ? 0.909 28.656 -8.32 1 92.06 74 VAL A C 1
ATOM 575 O O . VAL A 1 74 ? 1.025 29.188 -9.43 1 92.06 74 VAL A O 1
ATOM 578 N N . ALA A 1 75 ? -0.253 28.547 -7.762 1 89.44 75 ALA A N 1
ATOM 579 C CA . ALA A 1 75 ? -1.502 28.906 -8.43 1 89.44 75 ALA A CA 1
ATOM 580 C C . ALA A 1 75 ? -1.811 30.391 -8.273 1 89.44 75 ALA A C 1
ATOM 582 O O . ALA A 1 75 ? -2.762 30.906 -8.875 1 89.44 75 ALA A O 1
ATOM 583 N N . LEU A 1 76 ? -1.008 31.109 -7.57 1 92.31 76 LEU A N 1
ATOM 584 C CA . LEU A 1 76 ? -1.258 32.5 -7.238 1 92.31 76 LEU A CA 1
ATOM 585 C C . LEU A 1 76 ? -1.186 33.375 -8.484 1 92.31 76 LEU A C 1
ATOM 587 O O . LEU A 1 76 ? -0.264 33.25 -9.289 1 92.31 76 LEU A O 1
ATOM 591 N N . LYS A 1 77 ? -2.236 34.219 -8.672 1 91.38 77 LYS A N 1
ATOM 592 C CA . LYS A 1 77 ? -2.258 35.281 -9.672 1 91.38 77 LYS A CA 1
ATOM 593 C C . LYS A 1 77 ? -2.357 36.656 -9.008 1 91.38 77 LYS A C 1
ATOM 595 O O . LYS A 1 77 ? -3.326 36.938 -8.297 1 91.38 77 LYS A O 1
ATOM 600 N N . GLY A 1 78 ? -1.313 37.406 -9.18 1 89.62 78 GLY A N 1
ATOM 601 C CA . GLY A 1 78 ? -1.307 38.75 -8.617 1 89.62 78 GLY A CA 1
ATOM 602 C C . GLY A 1 78 ? -2.389 39.656 -9.195 1 89.62 78 GLY A C 1
ATOM 603 O O . GLY A 1 78 ? -3.26 39.188 -9.93 1 89.62 78 GLY A O 1
ATOM 604 N N . PRO A 1 79 ? -2.369 40.875 -8.789 1 89.25 79 PRO A N 1
ATOM 605 C CA . PRO A 1 79 ? -3.365 41.812 -9.328 1 89.25 79 PRO A CA 1
ATOM 606 C C . PRO A 1 79 ? -3.227 42.031 -10.828 1 89.25 79 PRO A C 1
ATOM 608 O O . PRO A 1 79 ? -2.135 41.875 -11.383 1 89.25 79 PRO A O 1
ATOM 611 N N . ASN A 1 80 ? -4.406 42.219 -11.414 1 87 80 ASN A N 1
ATOM 612 C CA . ASN A 1 80 ? -4.391 42.406 -12.867 1 87 80 ASN A CA 1
ATOM 613 C C . ASN A 1 80 ? -3.578 43.625 -13.266 1 87 80 ASN A C 1
ATOM 615 O O . ASN A 1 80 ? -3.65 44.656 -12.609 1 87 80 ASN A O 1
ATOM 619 N N . GLY A 1 81 ? -2.768 43.375 -14.242 1 79.38 81 GLY A N 1
ATOM 620 C CA . GLY A 1 81 ? -2.061 44.469 -14.852 1 79.38 81 GLY A CA 1
ATOM 621 C C . GLY A 1 81 ? -2.879 45.219 -15.898 1 79.38 81 GLY A C 1
ATOM 622 O O . GLY A 1 81 ? -4.094 45.031 -15.984 1 79.38 81 GLY A O 1
ATOM 623 N N . PRO A 1 82 ? -2.244 46.094 -16.688 1 77.94 82 PRO A N 1
ATOM 624 C CA . PRO A 1 82 ? -2.924 46.875 -17.734 1 77.94 82 PRO A CA 1
ATOM 625 C C . PRO A 1 82 ? -3.539 46 -18.812 1 77.94 82 PRO A C 1
ATOM 627 O O . PRO A 1 82 ? -4.562 46.375 -19.406 1 77.94 82 PRO A O 1
ATOM 630 N N . ASP A 1 83 ? -3.039 44.812 -19.156 1 82.44 83 ASP A N 1
ATOM 631 C CA . ASP A 1 83 ? -3.533 43.906 -20.188 1 82.44 83 ASP A CA 1
ATOM 632 C C . ASP A 1 83 ? -4.465 42.844 -19.609 1 82.44 83 ASP A C 1
ATOM 634 O O . ASP A 1 83 ? -4.73 41.812 -20.234 1 82.44 83 ASP A O 1
ATOM 638 N N . ASP A 1 84 ? -4.934 42.969 -18.422 1 84.12 84 ASP A N 1
ATOM 639 C CA . ASP A 1 84 ? -5.84 42.062 -17.719 1 84.12 84 ASP A CA 1
ATOM 640 C C . ASP A 1 84 ? -5.148 40.719 -17.391 1 84.12 84 ASP A C 1
ATOM 642 O O . ASP A 1 84 ? -5.809 39.75 -17.078 1 84.12 84 ASP A O 1
ATOM 646 N N . SER A 1 85 ? -3.857 40.719 -17.594 1 86.56 85 SER A N 1
ATOM 647 C CA . SER A 1 85 ? -3.053 39.594 -17.125 1 86.56 85 SER A CA 1
ATOM 648 C C . SER A 1 85 ? -2.48 39.875 -15.742 1 86.56 85 SER A C 1
ATOM 650 O O . SER A 1 85 ? -2.299 41.031 -15.352 1 86.56 85 SER A O 1
ATOM 652 N N . PRO A 1 86 ? -2.27 38.812 -15.023 1 90.38 86 PRO A N 1
ATOM 653 C CA . PRO A 1 86 ? -1.707 39.062 -13.695 1 90.38 86 PRO A CA 1
ATOM 654 C C . PRO A 1 86 ? -0.329 39.719 -13.742 1 90.38 86 PRO A C 1
ATOM 656 O O . PRO A 1 86 ? 0.518 39.312 -14.547 1 90.38 86 PRO A O 1
ATOM 659 N N . ARG A 1 87 ? -0.151 40.719 -13.031 1 88.94 87 ARG A N 1
ATOM 660 C CA . ARG A 1 87 ? 1.116 41.438 -12.945 1 88.94 87 ARG A CA 1
ATOM 661 C C . ARG A 1 87 ? 2.26 40.5 -12.594 1 88.94 87 ARG A C 1
ATOM 663 O O . ARG A 1 87 ? 3.381 40.656 -13.078 1 88.94 87 ARG A O 1
ATOM 670 N N . PHE A 1 88 ? 1.992 39.594 -11.727 1 91.69 88 PHE A N 1
ATOM 671 C CA . PHE A 1 88 ? 2.967 38.562 -11.359 1 91.69 88 PHE A CA 1
ATOM 672 C C . PHE A 1 88 ? 2.271 37.281 -10.922 1 91.69 88 PHE A C 1
ATOM 674 O O . PHE A 1 88 ? 1.061 37.281 -10.695 1 91.69 88 PHE A O 1
ATOM 681 N N . THR A 1 89 ? 2.996 36.219 -10.93 1 93.12 89 THR A N 1
ATOM 682 C CA . THR A 1 89 ? 2.551 34.938 -10.383 1 93.12 89 THR A CA 1
ATOM 683 C C . THR A 1 89 ? 3.363 34.562 -9.148 1 93.12 89 THR A C 1
ATOM 685 O O . THR A 1 89 ? 4.305 35.25 -8.781 1 93.12 89 THR A O 1
ATOM 688 N N . GLY A 1 90 ? 2.916 33.562 -8.492 1 94 90 GLY A N 1
ATOM 689 C CA . GLY A 1 90 ? 3.594 33.125 -7.277 1 94 90 GLY A CA 1
ATOM 690 C C . GLY A 1 90 ? 4.863 32.344 -7.543 1 94 90 GLY A C 1
ATOM 691 O O . GLY A 1 90 ? 4.906 31.516 -8.461 1 94 90 GLY A O 1
ATOM 692 N N . GLN A 1 91 ? 5.887 32.688 -6.777 1 93.75 91 GLN A N 1
ATOM 693 C CA . GLN A 1 91 ? 7.152 31.938 -6.762 1 93.75 91 GLN A CA 1
ATOM 694 C C . GLN A 1 91 ? 7.402 31.312 -5.395 1 93.75 91 GLN A C 1
ATOM 696 O O . GLN A 1 91 ? 7.504 32.031 -4.391 1 93.75 91 GLN A O 1
ATOM 701 N N . TYR A 1 92 ? 7.418 29.984 -5.457 1 94.44 92 TYR A N 1
ATOM 702 C CA . TYR A 1 92 ? 7.66 29.25 -4.219 1 94.44 92 TYR A CA 1
ATOM 703 C C . TYR A 1 92 ? 9.156 29.078 -3.975 1 94.44 92 TYR A C 1
ATOM 705 O O . TYR A 1 92 ? 9.875 28.547 -4.832 1 94.44 92 TYR A O 1
ATOM 713 N N . CYS A 1 93 ? 9.664 29.484 -2.84 1 93 93 CYS A N 1
ATOM 7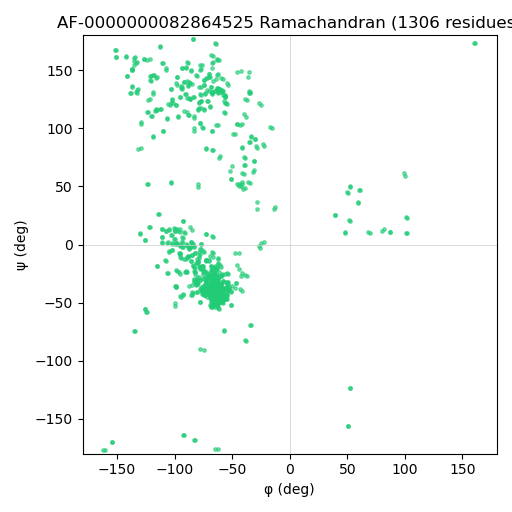14 C CA . CYS A 1 93 ? 11.062 29.344 -2.457 1 93 93 CYS A CA 1
ATOM 715 C C . CYS A 1 93 ? 11.188 28.844 -1.018 1 93 93 CYS A C 1
ATOM 717 O O . CYS A 1 93 ? 10.211 28.891 -0.262 1 93 93 CYS A O 1
ATOM 719 N N . GLN A 1 94 ? 12.336 28.328 -0.729 1 89.31 94 GLN A N 1
ATOM 720 C CA . GLN A 1 94 ? 12.664 27.938 0.637 1 89.31 94 GLN A CA 1
ATOM 721 C C . GLN A 1 94 ? 13.82 28.766 1.187 1 89.31 94 GLN A C 1
ATOM 723 O O . GLN A 1 94 ? 14.719 29.156 0.442 1 89.31 94 GLN A O 1
ATOM 728 N N . PHE A 1 95 ? 13.734 29.062 2.424 1 84.38 95 PHE A N 1
ATOM 729 C CA . PHE A 1 95 ? 14.805 29.828 3.053 1 84.38 95 PHE A CA 1
ATOM 730 C C . PHE A 1 95 ? 15.148 29.266 4.418 1 84.38 95 PHE A C 1
ATOM 732 O O . PHE A 1 95 ? 14.352 28.531 5.012 1 84.38 95 PHE A O 1
ATOM 739 N N . THR A 1 96 ? 16.328 29.422 4.797 1 79.06 96 THR A N 1
ATOM 740 C CA . THR A 1 96 ? 16.812 29.078 6.133 1 79.06 96 THR A CA 1
ATOM 741 C C . THR A 1 96 ? 17.078 30.344 6.953 1 79.06 96 THR A C 1
ATOM 743 O O . THR A 1 96 ? 17.156 31.438 6.402 1 79.06 96 THR A O 1
ATOM 746 N N . PHE A 1 97 ? 16.938 30.266 8.188 1 74.38 97 PHE A N 1
ATOM 747 C CA . PHE A 1 97 ? 17.203 31.422 9.016 1 74.38 97 PHE A CA 1
ATOM 748 C C . PHE A 1 97 ? 18.094 31.062 10.203 1 74.38 97 PHE A C 1
ATOM 750 O O . PHE A 1 97 ? 18.141 29.906 10.609 1 74.38 97 PHE A O 1
ATOM 757 N N . GLN A 1 98 ? 19.125 31.953 10.398 1 67.62 98 GLN A N 1
ATOM 758 C CA . GLN A 1 98 ? 20 31.812 11.555 1 67.62 98 GLN A CA 1
ATOM 759 C C . GLN A 1 98 ? 19.703 32.875 12.594 1 67.62 98 GLN A C 1
ATOM 761 O O . GLN A 1 98 ? 19.438 34.031 12.25 1 67.62 98 GLN A O 1
ATOM 766 N N . VAL A 1 99 ? 19.375 32.562 13.703 1 57.78 99 VAL A N 1
ATOM 767 C CA . VAL A 1 99 ? 19.156 33.5 14.789 1 57.78 99 VAL A CA 1
ATOM 768 C C . VAL A 1 99 ? 20.5 33.844 15.438 1 57.78 99 VAL A C 1
ATOM 770 O O . VAL A 1 99 ? 21.344 32.969 15.664 1 57.78 99 VAL A O 1
ATOM 773 N N . ALA A 1 100 ? 21.25 35.219 15.062 1 45.41 100 ALA A N 1
ATOM 774 C CA . ALA A 1 100 ? 22.516 35.719 15.586 1 45.41 100 ALA A CA 1
ATOM 775 C C . ALA A 1 100 ? 22.781 35.156 16.984 1 45.41 100 ALA A C 1
ATOM 777 O O . ALA A 1 100 ? 21.859 35.031 17.797 1 45.41 100 ALA A O 1
ATOM 778 N N . GLN A 1 101 ? 23.859 34.531 17.031 1 40.88 101 GLN A N 1
ATOM 779 C CA . GLN A 1 101 ? 24.438 34.062 18.297 1 40.88 101 GLN A CA 1
ATOM 780 C C . GLN A 1 101 ? 24.672 35.25 19.234 1 40.88 101 GLN A C 1
ATOM 782 O O . GLN A 1 101 ? 25.297 35.062 20.297 1 40.88 101 GLN A O 1
ATOM 787 N N . SER A 1 102 ? 24.906 36.625 18.906 1 34.84 102 SER A N 1
ATOM 788 C CA . SER A 1 102 ? 25.469 37.531 19.891 1 34.84 102 SER A CA 1
ATOM 789 C C . SER A 1 102 ? 24.922 37.25 21.297 1 34.84 102 SER A C 1
ATOM 791 O O . SER A 1 102 ? 25.641 37.312 22.281 1 34.84 102 SER A O 1
ATOM 793 N N . GLN A 1 103 ? 23.812 37.719 21.672 1 32.5 103 GLN A N 1
ATOM 794 C CA . GLN A 1 103 ? 23.594 37.656 23.125 1 32.5 103 GLN A CA 1
ATOM 795 C C . GLN A 1 103 ? 23.625 36.219 23.625 1 32.5 103 GLN A C 1
ATOM 797 O O . GLN A 1 103 ? 22.625 35.5 23.562 1 32.5 103 GLN A O 1
ATOM 802 N N . ARG A 1 104 ? 24.75 35.656 23.734 1 36.22 104 ARG A N 1
ATOM 803 C CA . ARG A 1 104 ? 25.156 34.719 24.797 1 36.22 104 ARG A CA 1
ATOM 804 C C . ARG A 1 104 ? 24.781 35.281 26.172 1 36.22 104 ARG A C 1
ATOM 806 O O . ARG A 1 104 ? 25.625 35.344 27.062 1 36.22 104 ARG A O 1
ATOM 813 N N . ALA A 1 105 ? 24.328 36.438 26.344 1 30.25 105 ALA A N 1
ATOM 814 C CA . ALA A 1 105 ? 24.016 36.656 27.75 1 30.25 105 ALA A CA 1
ATOM 815 C C . ALA A 1 105 ? 23.5 35.375 28.391 1 30.25 105 ALA A C 1
ATOM 817 O O . ALA A 1 105 ? 22.969 34.5 27.703 1 30.25 105 ALA A O 1
ATOM 818 N N . GLU A 1 106 ? 24.156 35.062 29.625 1 27.86 106 GLU A N 1
ATOM 819 C CA . GLU A 1 106 ? 23.469 34.375 30.719 1 27.86 106 GLU A CA 1
ATOM 820 C C . GLU A 1 106 ? 21.953 34.594 30.656 1 27.86 106 GLU A C 1
ATOM 822 O O . GLU A 1 106 ? 21.391 35.312 31.484 1 27.86 106 GLU A O 1
ATOM 827 N N . VAL A 1 107 ? 21.594 35.281 29.703 1 26.84 107 VAL A N 1
ATOM 828 C CA . VAL A 1 107 ? 20.172 35.531 29.844 1 26.84 107 VAL A CA 1
ATOM 829 C C . VAL A 1 107 ? 19.453 34.281 30.344 1 26.84 107 VAL A C 1
ATOM 831 O O . VAL A 1 107 ? 19.75 33.156 29.922 1 26.84 107 VAL A O 1
ATOM 834 N N . ASP A 1 108 ? 18.969 34.438 31.594 1 25.48 108 ASP A N 1
ATOM 835 C CA . ASP A 1 108 ? 17.844 33.719 32.188 1 25.48 108 ASP A CA 1
ATOM 836 C C . ASP A 1 108 ? 16.844 33.281 31.125 1 25.48 108 ASP A C 1
ATOM 838 O O . ASP A 1 108 ? 16.016 34.062 30.672 1 25.48 108 ASP A O 1
ATOM 842 N N . THR A 1 109 ? 17.219 33.031 30.031 1 27.97 109 THR A N 1
ATOM 843 C CA . THR A 1 109 ? 16.594 32.281 28.953 1 27.97 109 THR A CA 1
ATOM 844 C C . THR A 1 109 ? 15.391 31.484 29.469 1 27.97 109 THR A C 1
ATOM 846 O O . THR A 1 109 ? 15.461 30.266 29.609 1 27.97 109 THR A O 1
ATOM 849 N N . LYS A 1 110 ? 14.742 31.938 30.438 1 30.02 110 LYS A N 1
ATOM 850 C CA . LYS A 1 110 ? 13.469 31.719 31.109 1 30.02 110 LYS A CA 1
ATOM 851 C C . LYS A 1 110 ? 12.305 31.766 30.125 1 30.02 110 LYS A C 1
ATOM 853 O O . LYS A 1 110 ? 11.188 31.375 30.453 1 30.02 110 LYS A O 1
ATOM 858 N N . ASN A 1 111 ? 12.328 32.656 29.172 1 29.08 111 ASN A N 1
ATOM 859 C CA . ASN A 1 111 ? 11.125 32.594 28.344 1 29.08 111 ASN A CA 1
ATOM 860 C C . ASN A 1 111 ? 11.008 31.266 27.625 1 29.08 111 ASN A C 1
ATOM 862 O O . ASN A 1 111 ? 11.984 30.516 27.5 1 29.08 111 ASN A O 1
ATOM 866 N N . VAL A 1 112 ? 9.789 30.922 27.188 1 31.77 112 VAL A N 1
ATOM 867 C CA . VAL A 1 112 ? 9.305 29.594 26.797 1 31.77 112 VAL A CA 1
ATOM 868 C C . VAL A 1 112 ? 10.195 29.031 25.703 1 31.77 112 VAL A C 1
ATOM 870 O O . VAL A 1 112 ? 10.617 27.875 25.766 1 31.77 112 VAL A O 1
ATOM 873 N N . PHE A 1 113 ? 10.5 29.859 24.672 1 33.88 113 PHE A N 1
ATOM 874 C CA . PHE A 1 113 ? 11.227 29.312 23.516 1 33.88 113 PHE A CA 1
ATOM 875 C C . PHE A 1 113 ? 12.703 29.125 23.844 1 33.88 113 PHE A C 1
ATOM 877 O O . PHE A 1 113 ? 13.297 28.094 23.516 1 33.88 113 PHE A O 1
ATOM 884 N N . SER A 1 114 ? 13.43 30.078 24.547 1 33.31 114 SER A N 1
ATOM 885 C CA . SER A 1 114 ? 14.828 29.969 24.953 1 33.31 114 SER A CA 1
ATOM 886 C C . SER A 1 114 ? 14.992 28.875 26.016 1 33.31 114 SER A C 1
ATOM 888 O O . SER A 1 114 ? 15.977 28.141 26 1 33.31 114 SER A O 1
ATOM 890 N N . ALA A 1 115 ? 14.18 28.859 27.078 1 34.44 115 ALA A N 1
ATOM 891 C CA . ALA A 1 115 ? 14.133 27.734 28 1 34.44 115 ALA A CA 1
ATOM 892 C C . ALA A 1 115 ? 13.953 26.406 27.266 1 34.44 115 ALA A C 1
ATOM 894 O O . ALA A 1 115 ? 14.555 25.391 27.625 1 34.44 115 ALA A O 1
ATOM 895 N N . LEU A 1 116 ? 13.086 26.391 26.219 1 35.06 116 LEU A N 1
ATOM 896 C CA . LEU A 1 116 ? 12.875 25.203 25.406 1 35.06 116 LEU A CA 1
ATOM 897 C C . LEU A 1 116 ? 14.141 24.844 24.625 1 35.06 116 LEU A C 1
ATOM 899 O O . LEU A 1 116 ? 14.547 23.688 24.594 1 35.06 116 LEU A O 1
ATOM 903 N N . MET A 1 117 ? 14.828 25.828 23.969 1 35.94 117 MET A N 1
ATOM 904 C CA . MET A 1 117 ? 16.062 25.547 23.25 1 35.94 117 MET A CA 1
ATOM 905 C C . MET A 1 117 ? 17.219 25.312 24.219 1 35.94 117 MET A C 1
ATOM 907 O O . MET A 1 117 ? 18.125 24.531 23.938 1 35.94 117 MET A O 1
ATOM 911 N N . SER A 1 118 ? 17.406 26.016 25.359 1 34.78 118 SER A N 1
ATOM 912 C CA . SER A 1 118 ? 18.5 25.844 26.328 1 34.78 118 SER A CA 1
ATOM 913 C C . SER A 1 118 ? 18.438 24.484 27.016 1 34.78 118 SER A C 1
ATOM 915 O O . SER A 1 118 ? 19.469 23.938 27.375 1 34.78 118 SER A O 1
ATOM 917 N N . ARG A 1 119 ? 17.25 24.047 27.562 1 33.53 119 ARG A N 1
ATOM 918 C CA . ARG A 1 119 ? 17.141 22.734 28.188 1 33.53 119 ARG A CA 1
ATOM 919 C C . ARG A 1 119 ? 17.703 21.641 27.281 1 33.53 119 ARG A C 1
ATOM 921 O O . ARG A 1 119 ? 18.203 20.625 27.766 1 33.53 119 ARG A O 1
ATOM 928 N N . TYR A 1 120 ? 17.547 21.75 25.984 1 31.34 120 TYR A N 1
ATOM 929 C CA . TYR A 1 120 ? 18.203 20.781 25.125 1 31.34 120 TYR A CA 1
ATOM 930 C C . TYR A 1 120 ? 19.703 21.047 25.016 1 31.34 120 TYR A C 1
ATOM 932 O O . TYR A 1 120 ? 20.453 20.219 24.5 1 31.34 120 TYR A O 1
ATOM 940 N N . THR A 1 121 ? 20.172 22.281 25.25 1 30.23 121 THR A N 1
ATOM 941 C CA . THR A 1 121 ? 21.594 22.547 25.234 1 30.23 121 THR A CA 1
ATOM 942 C C . THR A 1 121 ? 22.203 22.281 26.609 1 30.23 121 THR A C 1
ATOM 944 O O . THR A 1 121 ? 23.297 22.75 26.922 1 30.23 121 THR A O 1
ATOM 947 N N . SER A 1 122 ? 21.656 21.656 27.516 1 30.42 122 SER A N 1
ATOM 948 C CA . SER A 1 122 ? 22.5 21.453 28.688 1 30.42 122 SER A CA 1
ATOM 949 C C . SER A 1 122 ? 23.953 21.219 28.281 1 30.42 122 SER A C 1
ATOM 951 O O . SER A 1 122 ? 24.234 20.766 27.156 1 30.42 122 SER A O 1
ATOM 953 N N . LYS A 1 123 ? 24.953 21.734 29.109 1 33.53 123 LYS A N 1
ATOM 954 C CA . LYS A 1 123 ? 26.406 21.656 29 1 33.53 123 LYS A CA 1
ATOM 955 C C . LYS A 1 123 ? 26.844 20.328 28.375 1 33.53 123 LYS A C 1
ATOM 957 O O . LYS A 1 123 ? 27.766 20.297 27.562 1 33.53 123 LYS A O 1
ATOM 962 N N . GLU A 1 124 ? 26.672 19.234 29.078 1 30.91 124 GLU A N 1
ATOM 963 C CA . GLU A 1 124 ? 27.188 17.938 28.641 1 30.91 124 GLU A CA 1
ATOM 964 C C . GLU A 1 124 ? 26.703 17.594 27.234 1 30.91 124 GLU A C 1
ATOM 966 O O . GLU A 1 124 ? 27.453 17.016 26.453 1 30.91 124 GLU A O 1
ATOM 971 N N . ASN A 1 125 ? 25.516 17.766 27.031 1 29.14 125 ASN A N 1
ATOM 972 C CA . ASN A 1 125 ? 24.969 17.469 25.703 1 29.14 125 ASN A CA 1
ATOM 973 C C . ASN A 1 125 ? 25.047 18.688 24.781 1 29.14 125 ASN A C 1
ATOM 975 O O . ASN A 1 125 ? 24.328 18.766 23.781 1 29.14 125 ASN A O 1
ATOM 979 N N . GLN A 1 126 ? 25.547 19.922 25.172 1 31.59 126 GLN A N 1
ATOM 980 C CA . GLN A 1 126 ? 25.969 21.094 24.391 1 31.59 126 GLN A CA 1
ATOM 981 C C . GLN A 1 126 ? 26.812 20.672 23.203 1 31.59 126 GLN A C 1
ATOM 983 O O . GLN A 1 126 ? 27.375 21.531 22.516 1 31.59 126 GLN A O 1
ATOM 988 N N . LYS A 1 127 ? 27.312 19.641 23.25 1 33.25 127 LYS A N 1
ATOM 989 C CA . LYS A 1 127 ? 27.953 19.516 21.953 1 33.25 127 LYS A CA 1
ATOM 990 C C . LYS A 1 127 ? 27.031 20.016 20.844 1 33.25 127 LYS A C 1
ATOM 992 O O . LYS A 1 127 ? 25.812 19.938 20.953 1 33.25 127 LYS A O 1
ATOM 997 N N . LYS A 1 128 ? 27.672 20.578 19.719 1 32.91 128 LYS A N 1
ATOM 998 C CA . LYS A 1 128 ? 27.234 21.281 18.516 1 32.91 128 LYS A CA 1
ATOM 999 C C . LYS A 1 128 ? 25.938 20.672 17.969 1 32.91 128 LYS A C 1
ATOM 1001 O O . LYS A 1 128 ? 25.984 19.656 17.266 1 32.91 128 LYS A O 1
ATOM 1006 N N . ILE A 1 129 ? 25.047 20.484 18.719 1 31.47 129 ILE A N 1
ATOM 1007 C CA . ILE A 1 129 ? 23.891 20.203 17.891 1 31.47 129 ILE A CA 1
ATOM 1008 C C . ILE A 1 129 ? 23.719 21.297 16.844 1 31.47 129 ILE A C 1
ATOM 1010 O O . ILE A 1 129 ? 23.391 22.438 17.172 1 31.47 129 ILE A O 1
ATOM 1014 N N . GLU A 1 130 ? 24.531 21.562 15.938 1 35.12 130 GLU A N 1
ATOM 1015 C CA . GLU A 1 130 ? 24.172 22.312 14.734 1 35.12 130 GLU A CA 1
ATOM 1016 C C . GLU A 1 130 ? 22.672 22.234 14.469 1 35.12 130 GLU A C 1
ATOM 1018 O O . GLU A 1 130 ? 22.078 21.156 14.484 1 35.12 130 GLU A O 1
ATOM 1023 N N . ILE A 1 131 ? 21.891 23.156 15.133 1 39.16 131 ILE A N 1
ATOM 1024 C CA . ILE A 1 131 ? 20.5 23.328 14.742 1 39.16 131 ILE A CA 1
ATOM 1025 C C . ILE A 1 131 ? 20.266 22.719 13.359 1 39.16 131 ILE A C 1
ATOM 1027 O O . ILE A 1 131 ? 20.938 23.094 12.391 1 39.16 131 ILE A O 1
ATOM 1031 N N . PRO A 1 132 ? 19.719 21.594 13.328 1 46.91 132 PRO A N 1
ATOM 1032 C CA . PRO A 1 132 ? 19.375 21.078 12 1 46.91 132 PRO A CA 1
ATOM 1033 C C . PRO A 1 132 ? 18.844 22.172 11.07 1 46.91 132 PRO A C 1
ATOM 1035 O O . PRO A 1 132 ? 18.297 23.172 11.539 1 46.91 132 PRO A O 1
ATOM 1038 N N . TYR A 1 133 ? 19.391 22.359 9.953 1 55.56 133 TYR A N 1
ATOM 1039 C CA . TYR A 1 133 ? 19.031 23.156 8.781 1 55.56 133 TYR A CA 1
ATOM 1040 C C . TYR A 1 133 ? 17.516 23.281 8.641 1 55.56 133 TYR A C 1
ATOM 1042 O O . TYR A 1 133 ? 16.812 22.266 8.609 1 55.56 133 TYR A O 1
ATOM 1050 N N . ASN A 1 134 ? 16.953 24.469 9.328 1 71.38 134 ASN A N 1
ATOM 1051 C CA . ASN A 1 134 ? 15.539 24.781 9.141 1 71.38 134 ASN A CA 1
ATOM 1052 C C . ASN A 1 134 ? 15.242 25.219 7.711 1 71.38 134 ASN A C 1
ATOM 1054 O O . ASN A 1 134 ? 16.062 25.859 7.07 1 71.38 134 ASN A O 1
ATOM 1058 N N . LYS A 1 135 ? 14.297 24.688 7.121 1 79.94 135 LYS A N 1
ATOM 1059 C CA . LYS A 1 135 ? 13.812 25.078 5.801 1 79.94 135 LYS A CA 1
ATOM 1060 C C . LYS A 1 135 ? 12.352 25.516 5.863 1 79.94 135 LYS A C 1
ATOM 1062 O O . LYS A 1 135 ? 11.469 24.734 6.195 1 79.94 135 LYS A O 1
ATOM 1067 N N . TRP A 1 136 ? 12.188 26.859 5.648 1 85.75 136 TRP A N 1
ATOM 1068 C CA . TRP A 1 136 ? 10.836 27.406 5.641 1 85.75 136 TRP A CA 1
ATOM 1069 C C . TRP A 1 136 ? 10.438 27.844 4.238 1 85.75 136 TRP A C 1
ATOM 1071 O O . TRP A 1 136 ? 11.297 28.141 3.402 1 85.75 136 TRP A O 1
ATOM 1081 N N . ALA A 1 137 ? 9.188 27.875 4.027 1 90.81 137 ALA A N 1
ATOM 1082 C CA . ALA A 1 137 ? 8.68 28.219 2.703 1 90.81 137 ALA A CA 1
ATOM 1083 C C . ALA A 1 137 ? 8.281 29.703 2.633 1 90.81 137 ALA A C 1
ATOM 1085 O O . ALA A 1 137 ? 7.789 30.266 3.613 1 90.81 137 ALA A O 1
ATOM 1086 N N . VAL A 1 138 ? 8.508 30.359 1.481 1 91.94 138 VAL A N 1
ATOM 1087 C CA . VAL A 1 138 ? 8.055 31.719 1.21 1 91.94 138 VAL A CA 1
ATOM 1088 C C . VAL A 1 138 ? 7.516 31.812 -0.216 1 91.94 138 VAL A C 1
ATOM 1090 O O . VAL A 1 138 ? 8.078 31.203 -1.139 1 91.94 138 VAL A O 1
ATOM 1093 N N . CYS A 1 139 ? 6.355 32.375 -0.314 1 93.94 139 CYS A N 1
ATOM 1094 C CA . CYS A 1 139 ? 5.785 32.656 -1.621 1 93.94 139 CYS A CA 1
ATOM 1095 C C . CYS A 1 139 ? 6.02 34.125 -1.994 1 93.94 139 CYS A C 1
ATOM 1097 O O . CYS A 1 139 ? 5.602 35.031 -1.27 1 93.94 139 CYS A O 1
ATOM 1099 N N . ALA A 1 140 ? 6.73 34.375 -3.111 1 94.31 140 ALA A N 1
ATOM 1100 C CA . ALA A 1 140 ? 7.078 35.719 -3.568 1 94.31 140 ALA A CA 1
ATOM 1101 C C . ALA A 1 140 ? 6.641 35.938 -5.016 1 94.31 140 ALA A C 1
ATOM 1103 O O . ALA A 1 140 ? 6.309 35 -5.719 1 94.31 140 ALA A O 1
ATOM 1104 N N . PRO A 1 141 ? 6.535 37.188 -5.363 1 93.5 141 PRO A N 1
ATOM 1105 C CA . PRO A 1 141 ? 6.223 37.469 -6.773 1 93.5 141 PRO A CA 1
ATOM 1106 C C . PRO A 1 141 ? 7.27 36.875 -7.723 1 93.5 141 PRO A C 1
ATOM 1108 O O . PRO A 1 141 ? 8.469 36.906 -7.426 1 93.5 141 PRO A O 1
ATOM 1111 N N . SER A 1 142 ? 6.777 36.406 -8.82 1 92 142 SER A N 1
ATOM 1112 C CA . SER A 1 142 ? 7.652 35.781 -9.797 1 92 142 SER A CA 1
ATOM 1113 C C . SER A 1 142 ? 8.688 36.75 -10.336 1 92 142 SER A C 1
ATOM 1115 O O . SER A 1 142 ? 9.703 36.344 -10.906 1 92 142 SER A O 1
ATOM 1117 N N . SER A 1 143 ? 8.422 38.062 -10.125 1 90.44 143 SER A N 1
ATOM 1118 C CA . SER A 1 143 ? 9.336 39.094 -10.609 1 90.44 143 SER A CA 1
ATOM 1119 C C . SER A 1 143 ? 10.555 39.25 -9.695 1 90.44 143 SER A C 1
ATOM 1121 O O . SER A 1 143 ? 11.531 39.906 -10.055 1 90.44 143 SER A O 1
ATOM 1123 N N . CYS A 1 144 ? 10.484 38.625 -8.586 1 91.12 144 CYS A N 1
ATOM 1124 C CA . CYS A 1 144 ? 11.531 38.812 -7.582 1 91.12 144 CYS A CA 1
ATOM 1125 C C . CYS A 1 144 ? 12.711 37.906 -7.824 1 91.12 144 CYS A C 1
ATOM 1127 O O . CYS A 1 144 ? 12.523 36.719 -8.18 1 91.12 144 CYS A O 1
ATOM 1129 N N . ASP A 1 145 ? 13.789 38.438 -7.668 1 87.31 145 ASP A N 1
ATOM 1130 C CA . ASP A 1 145 ? 15.016 37.656 -7.645 1 87.31 145 ASP A CA 1
ATOM 1131 C C . ASP A 1 145 ? 15.383 37.25 -6.219 1 87.31 145 ASP A C 1
ATOM 1133 O O . ASP A 1 145 ? 14.555 37.312 -5.312 1 87.31 145 ASP A O 1
ATOM 1137 N N . TYR A 1 146 ? 16.562 36.844 -6.043 1 84.81 146 TYR A N 1
ATOM 1138 C CA . TYR A 1 146 ? 17 36.344 -4.746 1 84.81 146 TYR A CA 1
ATOM 1139 C C . TYR A 1 146 ? 16.797 37.375 -3.656 1 84.81 146 TYR A C 1
ATOM 1141 O O . TYR A 1 146 ? 16.25 37.062 -2.592 1 84.81 146 TYR A O 1
ATOM 1149 N N . GLU A 1 147 ? 17.203 38.562 -3.918 1 83.56 147 GLU A N 1
ATOM 1150 C CA . GLU A 1 147 ? 17.094 39.625 -2.924 1 83.56 147 GLU A CA 1
ATOM 1151 C C . GLU A 1 147 ? 15.641 39.969 -2.646 1 83.56 147 GLU A C 1
ATOM 1153 O O . GLU A 1 147 ? 15.273 40.281 -1.508 1 83.56 147 GLU A O 1
ATOM 1158 N N . GLY A 1 148 ? 14.945 39.969 -3.693 1 88.31 148 GLY A N 1
ATOM 1159 C CA . GLY A 1 148 ? 13.531 40.219 -3.525 1 88.31 148 GLY A CA 1
ATOM 1160 C C . GLY A 1 148 ? 12.82 39.188 -2.68 1 88.31 148 GLY A C 1
ATOM 1161 O O . GLY A 1 148 ? 12.008 39.531 -1.815 1 88.31 148 GLY A O 1
ATOM 1162 N N . VAL A 1 149 ? 13.094 37.938 -2.928 1 91.12 149 VAL A N 1
ATOM 1163 C CA . VAL A 1 149 ? 12.492 36.844 -2.17 1 91.12 149 VAL A CA 1
ATOM 1164 C C . VAL A 1 149 ? 12.883 36.969 -0.699 1 91.12 149 VAL A C 1
ATOM 1166 O O . VAL A 1 149 ? 12.062 36.75 0.191 1 91.12 149 VAL A O 1
ATOM 1169 N N . LYS A 1 150 ? 14.117 37.281 -0.516 1 86.88 150 LYS A N 1
ATOM 1170 C CA . LYS A 1 150 ? 14.594 37.438 0.854 1 86.88 150 LYS A CA 1
ATOM 1171 C C . LYS A 1 150 ? 13.82 38.562 1.568 1 86.88 150 LYS A C 1
ATOM 1173 O O . LYS A 1 150 ? 13.508 38.438 2.756 1 86.88 150 LYS A O 1
ATOM 1178 N N . ARG A 1 151 ? 13.492 39.594 0.924 1 85.81 151 ARG A N 1
ATOM 1179 C CA . ARG A 1 151 ? 12.742 40.719 1.509 1 85.81 151 ARG A CA 1
ATOM 1180 C C . ARG A 1 151 ? 11.352 40.25 1.93 1 85.81 151 ARG A C 1
ATOM 1182 O O . ARG A 1 151 ? 10.844 40.688 2.977 1 85.81 151 ARG A O 1
ATOM 1189 N N . VAL A 1 152 ? 10.812 39.531 1.065 1 88.94 152 VAL A N 1
ATOM 1190 C CA . VAL A 1 152 ? 9.484 39 1.398 1 88.94 152 VAL A CA 1
ATOM 1191 C C . VAL A 1 152 ? 9.578 38.094 2.621 1 88.94 152 VAL A C 1
ATOM 1193 O O . VAL A 1 152 ? 8.727 38.156 3.516 1 88.94 152 VAL A O 1
ATOM 1196 N N . ALA A 1 153 ? 10.609 37.25 2.615 1 86.62 153 ALA A N 1
ATOM 1197 C CA . ALA A 1 153 ? 10.82 36.375 3.752 1 86.62 153 ALA A CA 1
ATOM 1198 C C . ALA A 1 153 ? 11.023 37.156 5.039 1 86.62 153 ALA A C 1
ATOM 1200 O O . ALA A 1 153 ? 10.453 36.812 6.078 1 86.62 153 ALA A O 1
ATOM 1201 N N . ASP A 1 154 ? 11.805 38.219 4.93 1 80.44 154 ASP A N 1
ATOM 1202 C CA . ASP A 1 154 ? 12.07 39.062 6.09 1 80.44 154 ASP A CA 1
ATOM 1203 C C . ASP A 1 154 ? 10.797 39.719 6.582 1 80.44 154 ASP A C 1
ATOM 1205 O O . ASP A 1 154 ? 10.586 39.844 7.789 1 80.44 154 ASP A O 1
ATOM 1209 N N . PHE A 1 155 ? 10.031 40.125 5.66 1 78.38 155 PHE A N 1
ATOM 1210 C CA . PHE A 1 155 ? 8.758 40.75 6.012 1 78.38 155 PHE A CA 1
ATOM 1211 C C . PHE A 1 155 ? 7.863 39.75 6.758 1 78.38 155 PHE A C 1
ATOM 1213 O O . PHE A 1 155 ? 7.273 40.094 7.785 1 78.38 155 PHE A O 1
ATOM 1220 N N . ASN A 1 156 ? 7.758 38.594 6.25 1 76.25 156 ASN A N 1
ATOM 1221 C CA . ASN A 1 156 ? 6.91 37.562 6.875 1 76.25 156 ASN A CA 1
ATOM 1222 C C . ASN A 1 156 ? 7.414 37.188 8.266 1 76.25 156 ASN A C 1
ATOM 1224 O O . ASN A 1 156 ? 6.621 36.875 9.156 1 76.25 156 ASN A O 1
ATOM 1228 N N . MET A 1 157 ? 8.711 37.219 8.406 1 75.5 157 MET A N 1
ATOM 1229 C CA . MET A 1 157 ? 9.328 36.781 9.664 1 75.5 157 MET A CA 1
ATOM 1230 C C . MET A 1 157 ? 9.219 37.875 10.727 1 75.5 157 MET A C 1
ATOM 1232 O O . MET A 1 157 ? 9.414 37.594 11.914 1 75.5 157 MET A O 1
ATOM 1236 N N . ARG A 1 158 ? 8.992 39.031 10.352 1 67.62 158 ARG A N 1
ATOM 1237 C CA . ARG A 1 158 ? 8.883 40.125 11.305 1 67.62 158 ARG A CA 1
ATOM 1238 C C . ARG A 1 158 ? 7.844 39.812 12.383 1 67.62 158 ARG A C 1
ATOM 1240 O O . ARG A 1 158 ? 8.008 40.188 13.539 1 67.62 158 ARG A O 1
ATOM 1247 N N . PHE A 1 159 ? 6.902 39.094 11.898 1 59.19 159 PHE A N 1
ATOM 1248 C CA . PHE A 1 159 ? 5.871 38.688 12.852 1 59.19 159 PHE A CA 1
ATOM 1249 C C . PHE A 1 159 ? 6.438 37.75 13.883 1 59.19 159 PHE A C 1
ATOM 1251 O O . PHE A 1 159 ? 6.031 37.75 15.047 1 59.19 159 PHE A O 1
ATOM 1258 N N . PHE A 1 160 ? 7.473 37.031 13.445 1 59.81 160 PHE A N 1
ATOM 1259 C CA . PHE A 1 160 ? 8.164 36.094 14.305 1 59.81 160 PHE A CA 1
ATOM 1260 C C . PHE A 1 160 ? 9.227 36.781 15.141 1 59.81 160 PHE A C 1
ATOM 1262 O O . PHE A 1 160 ? 9.414 36.469 16.312 1 59.81 160 PHE A O 1
ATOM 1269 N N . ALA A 1 161 ? 9.828 37.75 14.555 1 57.84 161 ALA A N 1
ATOM 1270 C CA . ALA A 1 161 ? 10.891 38.469 15.211 1 57.84 161 ALA A CA 1
ATOM 1271 C C . ALA A 1 161 ? 10.367 39.219 16.438 1 57.84 161 ALA A C 1
ATOM 1273 O O . ALA A 1 161 ? 11.055 39.312 17.469 1 57.84 161 ALA A O 1
ATOM 1274 N N . SER A 1 162 ? 9.148 39.625 16.266 1 52.19 162 SER A N 1
ATOM 1275 C CA . SER A 1 162 ? 8.555 40.312 17.406 1 52.19 162 SER A CA 1
ATOM 1276 C C . SER A 1 162 ? 8.391 39.375 18.594 1 52.19 162 SER A C 1
ATOM 1278 O O . SER A 1 162 ? 8.578 39.781 19.734 1 52.19 162 SER A O 1
ATOM 1280 N N . ALA A 1 163 ? 8.219 38.156 18.203 1 50.03 163 ALA A N 1
ATOM 1281 C CA . ALA A 1 163 ? 8.062 37.156 19.266 1 50.03 163 ALA A CA 1
ATOM 1282 C C . ALA A 1 163 ? 9.422 36.75 19.844 1 50.03 163 ALA A C 1
ATOM 1284 O O . ALA A 1 163 ? 9.531 36.438 21.031 1 50.03 163 ALA A O 1
ATOM 1285 N N . LEU A 1 164 ? 10.484 36.875 18.953 1 54.06 164 LEU A N 1
ATOM 1286 C CA . LEU A 1 164 ? 11.82 36.438 19.359 1 54.06 164 LEU A CA 1
ATOM 1287 C C . LEU A 1 164 ? 12.648 37.625 19.844 1 54.06 164 LEU A C 1
ATOM 1289 O O . LEU A 1 164 ? 13.727 37.438 20.422 1 54.06 164 LEU A O 1
ATOM 1293 N N . ASN A 1 165 ? 12.102 38.75 19.859 1 48.66 165 ASN A N 1
ATOM 1294 C CA . ASN A 1 165 ? 12.836 39.969 20.156 1 48.66 165 ASN A CA 1
ATOM 1295 C C . ASN A 1 165 ? 14.133 40.062 19.359 1 48.66 165 ASN A C 1
ATOM 1297 O O . ASN A 1 165 ? 15.125 40.594 19.844 1 48.66 165 ASN A O 1
ATOM 1301 N N . GLU A 1 166 ? 14.289 39.188 18.391 1 57.28 166 GLU A N 1
ATOM 1302 C CA . GLU A 1 166 ? 15.43 39.219 17.484 1 57.28 166 GLU A CA 1
ATOM 1303 C C . GLU A 1 166 ? 14.992 38.969 16.047 1 57.28 166 GLU A C 1
ATOM 1305 O O . GLU A 1 166 ? 14.07 38.188 15.797 1 57.28 166 GLU A O 1
ATOM 1310 N N . THR A 1 167 ? 15.586 39.812 15.219 1 62.09 167 THR A N 1
ATOM 1311 C CA . THR A 1 167 ? 15.305 39.594 13.812 1 62.09 167 THR A CA 1
ATOM 1312 C C . THR A 1 167 ? 16.219 38.5 13.25 1 62.09 167 THR A C 1
ATOM 1314 O O . THR A 1 167 ? 17.438 38.688 13.156 1 62.09 167 THR A O 1
ATOM 1317 N N . PRO A 1 168 ? 15.68 37.312 12.953 1 69.38 168 PRO A N 1
ATOM 1318 C CA . PRO A 1 168 ? 16.531 36.281 12.383 1 69.38 168 PRO A CA 1
ATOM 1319 C C . PRO A 1 168 ? 17.078 36.656 11.008 1 69.38 168 PRO A C 1
ATOM 1321 O O . PRO A 1 168 ? 16.438 37.375 10.258 1 69.38 168 PRO A O 1
ATOM 1324 N N . ASP A 1 169 ? 18.391 36.25 10.781 1 70.25 169 ASP A N 1
ATOM 1325 C CA . ASP A 1 169 ? 18.953 36.375 9.445 1 70.25 169 ASP A CA 1
ATOM 1326 C C . ASP A 1 169 ? 18.484 35.25 8.531 1 70.25 169 ASP A C 1
ATOM 1328 O O . ASP A 1 169 ? 18.656 34.094 8.852 1 70.25 169 ASP A O 1
ATOM 1332 N N . THR A 1 170 ? 17.781 35.719 7.523 1 75.31 170 THR A N 1
ATOM 1333 C CA . THR A 1 170 ? 17.25 34.719 6.598 1 75.31 170 THR A CA 1
ATOM 1334 C C . THR A 1 170 ? 18.188 34.531 5.418 1 75.31 170 THR A C 1
ATOM 1336 O O . THR A 1 170 ? 18.859 35.469 4.977 1 75.31 170 THR A O 1
ATOM 1339 N N . TYR A 1 171 ? 18.438 33.25 5.059 1 76.44 171 TYR A N 1
ATOM 1340 C CA . TYR A 1 171 ? 19.219 32.875 3.883 1 76.44 171 TYR A CA 1
ATOM 1341 C C . TYR A 1 171 ? 18.391 32 2.939 1 76.44 171 TYR A C 1
ATOM 1343 O O . TYR A 1 171 ? 17.75 31.031 3.371 1 76.44 171 TYR A O 1
ATOM 1351 N N . LEU A 1 172 ? 18.328 32.469 1.723 1 76.62 172 LEU A N 1
ATOM 1352 C CA . LEU A 1 172 ? 17.609 31.672 0.745 1 76.62 172 LEU A CA 1
ATOM 1353 C C . LEU A 1 172 ? 18.344 30.391 0.43 1 76.62 172 LEU A C 1
ATOM 1355 O O . LEU A 1 172 ? 19.578 30.391 0.292 1 76.62 172 LEU A O 1
ATOM 1359 N N . VAL A 1 173 ? 17.609 29.344 0.39 1 73.56 173 VAL A N 1
ATOM 1360 C CA . VAL A 1 173 ? 18.172 28.062 -0.018 1 73.56 173 VAL A CA 1
ATOM 1361 C C . VAL A 1 173 ? 18.422 28.047 -1.526 1 73.56 173 VAL A C 1
ATOM 1363 O O . VAL A 1 173 ? 17.531 28.422 -2.303 1 73.56 173 VAL A O 1
ATOM 1366 N N . SER A 1 174 ? 19.531 27.688 -1.911 1 69.44 174 SER A N 1
ATOM 1367 C CA . SER A 1 174 ? 19.922 27.719 -3.318 1 69.44 174 SER A CA 1
ATOM 1368 C C . SER A 1 174 ? 19.047 26.781 -4.148 1 69.44 174 SER A C 1
ATOM 1370 O O . SER A 1 174 ? 18.766 25.656 -3.73 1 69.44 174 SER A O 1
ATOM 1372 N N . ASN A 1 175 ? 18.578 27.266 -5.297 1 72.25 175 ASN A N 1
ATOM 1373 C CA . ASN A 1 175 ? 17.844 26.484 -6.297 1 72.25 175 ASN A CA 1
ATOM 1374 C C . ASN A 1 175 ? 16.578 25.875 -5.711 1 72.25 175 ASN A C 1
ATOM 1376 O O . ASN A 1 175 ? 16.281 24.703 -5.957 1 72.25 175 ASN A O 1
ATOM 1380 N N . SER A 1 176 ? 15.969 26.594 -4.859 1 81.56 176 SER A N 1
ATOM 1381 C CA . SER A 1 176 ? 14.773 26.078 -4.215 1 81.56 176 SER A CA 1
ATOM 1382 C C . SER A 1 176 ? 13.516 26.719 -4.777 1 81.56 176 SER A C 1
ATOM 1384 O O . SER A 1 176 ? 12.398 26.297 -4.477 1 81.56 176 SER A O 1
ATOM 1386 N N . CYS A 1 177 ? 13.711 27.703 -5.621 1 88.38 177 CYS A N 1
ATOM 1387 C CA . CYS A 1 177 ? 12.547 28.469 -6.051 1 88.38 177 CYS A CA 1
ATOM 1388 C C . CYS A 1 177 ? 11.891 27.844 -7.277 1 88.38 177 CYS A C 1
ATOM 1390 O O . CYS A 1 177 ? 12.586 27.359 -8.172 1 88.38 177 CYS A O 1
ATOM 1392 N N . TYR A 1 178 ? 10.617 27.781 -7.277 1 89.06 178 TYR A N 1
ATOM 1393 C CA . TYR A 1 178 ? 9.844 27.219 -8.375 1 89.06 178 TYR A CA 1
ATOM 1394 C C . TYR A 1 178 ? 8.68 28.141 -8.742 1 89.06 178 TYR A C 1
ATOM 1396 O O . TYR A 1 178 ? 8 28.672 -7.859 1 89.06 178 TYR A O 1
ATOM 1404 N N . HIS A 1 179 ? 8.492 28.438 -9.953 1 87.19 179 HIS A N 1
ATOM 1405 C CA . HIS A 1 179 ? 7.293 29.094 -10.469 1 87.19 179 HIS A CA 1
ATOM 1406 C C . HIS A 1 179 ? 6.91 28.516 -11.836 1 87.19 179 HIS A C 1
ATOM 1408 O O . HIS A 1 179 ? 7.758 27.984 -12.547 1 87.19 179 HIS A O 1
ATOM 1414 N N . VAL A 1 180 ? 5.637 28.391 -12.172 1 79.62 180 VAL A N 1
ATOM 1415 C CA . VAL A 1 180 ? 5.059 27.703 -13.32 1 79.62 180 VAL A CA 1
ATOM 1416 C C . VAL A 1 180 ? 5.719 28.188 -14.609 1 79.62 180 VAL A C 1
ATOM 1418 O O . VAL A 1 180 ? 5.961 27.406 -15.531 1 79.62 180 VAL A O 1
ATOM 1421 N N . ASN A 1 181 ? 6.02 29.406 -14.68 1 71.88 181 ASN A N 1
ATOM 1422 C CA . ASN A 1 181 ? 6.582 29.969 -15.906 1 71.88 181 ASN A CA 1
ATOM 1423 C C . ASN A 1 181 ? 8.109 29.953 -15.883 1 71.88 181 ASN A C 1
ATOM 1425 O O . ASN A 1 181 ? 8.75 30.75 -16.562 1 71.88 181 ASN A O 1
ATOM 1429 N N . ASP A 1 182 ? 8.539 29.047 -14.984 1 70.25 182 ASP A N 1
ATOM 1430 C CA . ASP A 1 182 ? 9.992 28.984 -14.891 1 70.25 182 ASP A CA 1
ATOM 1431 C C . ASP A 1 182 ? 10.602 28.312 -16.109 1 70.25 182 ASP A C 1
ATOM 1433 O O . ASP A 1 182 ? 10.094 27.281 -16.578 1 70.25 182 ASP A O 1
ATOM 1437 N N . GLY A 1 183 ? 10.844 28.906 -17.203 1 64.69 183 GLY A N 1
ATOM 1438 C CA . GLY A 1 183 ? 11.492 28.453 -18.438 1 64.69 183 GLY A CA 1
ATOM 1439 C C . GLY A 1 183 ? 12.484 27.328 -18.203 1 64.69 183 GLY A C 1
ATOM 1440 O O . GLY A 1 183 ? 13 26.75 -19.156 1 64.69 183 GLY A O 1
ATOM 1441 N N . THR A 1 184 ? 12.695 26.891 -16.984 1 64.5 184 THR A N 1
ATOM 1442 C CA . THR A 1 184 ? 13.742 25.922 -16.703 1 64.5 184 THR A CA 1
ATOM 1443 C C . THR A 1 184 ? 13.195 24.5 -16.781 1 64.5 184 THR A C 1
ATOM 1445 O O . THR A 1 184 ? 13.961 23.547 -16.875 1 64.5 184 THR A O 1
ATOM 1448 N N . ARG A 1 185 ? 11.961 24.406 -16.828 1 77.62 185 ARG A N 1
ATOM 1449 C CA . ARG A 1 185 ? 11.438 23.031 -16.828 1 77.62 185 ARG A CA 1
ATOM 1450 C C . ARG A 1 185 ? 11 22.625 -18.234 1 77.62 185 ARG A C 1
ATOM 1452 O O . ARG A 1 185 ? 9.82 22.344 -18.469 1 77.62 185 ARG A O 1
ATOM 1459 N N . ILE A 1 186 ? 11.891 22.781 -19.109 1 83.88 186 ILE A N 1
ATOM 1460 C CA . ILE A 1 186 ? 11.719 22.281 -20.469 1 83.88 186 ILE A CA 1
ATOM 1461 C C . ILE A 1 186 ? 12.547 21 -20.641 1 83.88 186 ILE A C 1
ATOM 1463 O O . ILE A 1 186 ? 13.711 20.953 -20.234 1 83.88 186 ILE A O 1
ATOM 1467 N N . LEU A 1 187 ? 11.883 20.109 -21.203 1 90.25 187 LEU A N 1
ATOM 1468 C CA . LEU A 1 187 ? 12.57 18.828 -21.422 1 90.25 187 LEU A CA 1
ATOM 1469 C C . LEU A 1 187 ? 13.859 19.047 -22.219 1 90.25 187 LEU A C 1
ATOM 1471 O O . LEU A 1 187 ? 13.852 19.703 -23.25 1 90.25 187 LEU A O 1
ATOM 1475 N N . ASP A 1 188 ? 14.984 18.594 -21.797 1 90.38 188 ASP A N 1
ATOM 1476 C CA . ASP A 1 188 ? 16.266 18.688 -22.484 1 90.38 188 ASP A CA 1
ATOM 1477 C C . ASP A 1 188 ? 16.438 17.562 -23.5 1 90.38 188 ASP A C 1
ATOM 1479 O O . ASP A 1 188 ? 15.555 16.703 -23.641 1 90.38 188 ASP A O 1
ATOM 1483 N N . ALA A 1 189 ? 17.484 17.578 -24.203 1 93.56 189 ALA A N 1
ATOM 1484 C CA . ALA A 1 189 ? 17.75 16.609 -25.266 1 93.56 189 ALA A CA 1
ATOM 1485 C C . ALA A 1 189 ? 17.875 15.195 -24.688 1 93.56 189 ALA A C 1
ATOM 1487 O O . ALA A 1 189 ? 17.438 14.227 -25.312 1 93.56 189 ALA A O 1
ATOM 1488 N N . GLY A 1 190 ? 18.484 15.141 -23.547 1 94.56 190 GLY A N 1
ATOM 1489 C CA . GLY A 1 190 ? 18.609 13.852 -22.891 1 94.56 190 GLY A CA 1
ATOM 1490 C C . GLY A 1 190 ? 17.281 13.227 -22.547 1 94.56 190 GLY A C 1
ATOM 1491 O O . GLY A 1 190 ? 17.078 12.023 -22.719 1 94.56 190 GLY A O 1
ATOM 1492 N N . SER A 1 191 ? 16.359 13.992 -22.062 1 95 191 SER A N 1
ATOM 1493 C CA . SER A 1 191 ? 15.031 13.523 -21.703 1 95 191 SER A CA 1
ATOM 1494 C C . SER A 1 191 ? 14.234 13.117 -22.938 1 95 191 SER A C 1
ATOM 1496 O O . SER A 1 191 ? 13.555 12.086 -22.922 1 95 191 SER A O 1
ATOM 1498 N N . TRP A 1 192 ? 14.328 13.875 -24 1 96.25 192 TRP A N 1
ATOM 1499 C CA . TRP A 1 192 ? 13.648 13.523 -25.234 1 96.25 192 TRP A CA 1
ATOM 1500 C C . TRP A 1 192 ? 14.203 12.234 -25.828 1 96.25 192 TRP A C 1
ATOM 1502 O O . TRP A 1 192 ? 13.461 11.422 -26.375 1 96.25 192 TRP A O 1
ATOM 1512 N N . SER A 1 193 ? 15.492 12.125 -25.719 1 97.5 193 SER A N 1
ATOM 1513 C CA . SER A 1 193 ? 16.109 10.883 -26.188 1 97.5 193 SER A CA 1
ATOM 1514 C C . SER A 1 193 ? 15.586 9.68 -25.406 1 97.5 193 SER A C 1
ATOM 1516 O O . SER A 1 193 ? 15.375 8.609 -25.984 1 97.5 193 SER A O 1
ATOM 1518 N N . PHE A 1 194 ? 15.445 9.859 -24.172 1 97.38 194 PHE A N 1
ATOM 1519 C CA . PHE A 1 194 ? 14.914 8.773 -23.359 1 97.38 194 PHE A CA 1
ATOM 1520 C C . PHE A 1 194 ? 13.484 8.445 -23.75 1 97.38 194 PHE A C 1
ATOM 1522 O O . PHE A 1 194 ? 13.109 7.277 -23.859 1 97.38 194 PHE A O 1
ATOM 1529 N N . VAL A 1 195 ? 12.664 9.477 -23.953 1 97.31 195 VAL A N 1
ATOM 1530 C CA . VAL A 1 195 ? 11.281 9.281 -24.375 1 97.31 195 VAL A CA 1
ATOM 1531 C C . VAL A 1 195 ? 11.242 8.547 -25.703 1 97.31 195 VAL A C 1
ATOM 1533 O O . VAL A 1 195 ? 10.461 7.609 -25.891 1 97.31 195 VAL A O 1
ATOM 1536 N N . ALA A 1 196 ? 12.086 8.945 -26.594 1 97.75 196 ALA A N 1
ATOM 1537 C CA . ALA A 1 196 ? 12.172 8.297 -27.906 1 97.75 196 ALA A CA 1
ATOM 1538 C C . ALA A 1 196 ? 12.57 6.832 -27.766 1 97.75 196 ALA A C 1
ATOM 1540 O O . ALA A 1 196 ? 12.031 5.961 -28.453 1 97.75 196 ALA A O 1
ATOM 1541 N N . PHE A 1 197 ? 13.516 6.609 -26.906 1 97.62 197 PHE A N 1
ATOM 1542 C CA . PHE A 1 197 ? 13.977 5.254 -26.656 1 97.62 197 PHE A CA 1
ATOM 1543 C C . PHE A 1 197 ? 12.844 4.383 -26.125 1 97.62 197 PHE A C 1
ATOM 1545 O O . PHE A 1 197 ? 12.641 3.264 -26.594 1 97.62 197 PHE A O 1
ATOM 1552 N N . VAL A 1 198 ? 12.055 4.879 -25.141 1 97.38 198 VAL A N 1
ATOM 1553 C CA . VAL A 1 198 ? 10.961 4.121 -24.547 1 97.38 198 VAL A CA 1
ATOM 1554 C C . VAL A 1 198 ? 9.867 3.877 -25.578 1 97.38 198 VAL A C 1
ATOM 1556 O O . VAL A 1 198 ? 9.305 2.785 -25.656 1 97.38 198 VAL A O 1
ATOM 1559 N N . LEU A 1 199 ? 9.586 4.867 -26.406 1 97.56 199 LEU A N 1
ATOM 1560 C CA . LEU A 1 199 ? 8.57 4.723 -27.438 1 97.56 199 LEU A CA 1
ATOM 1561 C C . LEU A 1 199 ? 9.016 3.709 -28.5 1 97.56 199 LEU A C 1
ATOM 1563 O O . LEU A 1 199 ? 8.203 2.91 -28.969 1 97.56 199 LEU A O 1
ATOM 1567 N N . ALA A 1 200 ? 10.258 3.807 -28.875 1 97.69 200 ALA A N 1
ATOM 1568 C CA . ALA A 1 200 ? 10.805 2.834 -29.812 1 97.69 200 ALA A CA 1
ATOM 1569 C C . ALA A 1 200 ? 10.727 1.419 -29.25 1 97.69 200 ALA A C 1
ATOM 1571 O O . ALA A 1 200 ? 10.344 0.482 -29.953 1 97.69 200 ALA A O 1
ATOM 1572 N N . LEU A 1 201 ? 11.141 1.272 -28.047 1 97.25 201 LEU A N 1
ATOM 1573 C CA . LEU A 1 201 ? 11.086 -0.031 -27.391 1 97.25 201 LEU A CA 1
ATOM 1574 C C . LEU A 1 201 ? 9.648 -0.532 -27.297 1 97.25 201 LEU A C 1
ATOM 1576 O O . LEU A 1 201 ? 9.383 -1.721 -27.484 1 97.25 201 LEU A O 1
ATOM 1580 N N . ALA A 1 202 ? 8.695 0.37 -26.938 1 97.19 202 ALA A N 1
ATOM 1581 C CA . ALA A 1 202 ? 7.277 0.014 -26.875 1 97.19 202 ALA A CA 1
ATOM 1582 C C . ALA A 1 202 ? 6.777 -0.478 -28.234 1 97.19 202 ALA A C 1
ATOM 1584 O O . ALA A 1 202 ? 6.004 -1.435 -28.312 1 97.19 202 ALA A O 1
ATOM 1585 N N . LEU A 1 203 ? 7.238 0.137 -29.25 1 97.38 203 LEU A N 1
ATOM 1586 C CA . LEU A 1 203 ? 6.855 -0.259 -30.594 1 97.38 203 LEU A CA 1
ATOM 1587 C C . LEU A 1 203 ? 7.41 -1.638 -30.938 1 97.38 203 LEU A C 1
ATOM 1589 O O . LEU A 1 203 ? 6.707 -2.467 -31.516 1 97.38 203 LEU A O 1
ATOM 1593 N N . VAL A 1 204 ? 8.641 -1.881 -30.594 1 97.38 204 VAL A N 1
ATOM 1594 C CA . VAL A 1 204 ? 9.266 -3.178 -30.844 1 97.38 204 VAL A CA 1
ATOM 1595 C C . VAL A 1 204 ? 8.5 -4.27 -30.109 1 97.38 204 VAL A C 1
ATOM 1597 O O . VAL A 1 204 ? 8.227 -5.332 -30.656 1 97.38 204 VAL A O 1
ATOM 1600 N N . VAL A 1 205 ? 8.18 -4.027 -28.844 1 97.25 205 VAL A N 1
ATOM 1601 C CA . VAL A 1 205 ? 7.461 -4.996 -28.031 1 97.25 205 VAL A CA 1
ATOM 1602 C C . VAL A 1 205 ? 6.074 -5.238 -28.625 1 97.25 205 VAL A C 1
ATOM 1604 O O . VAL A 1 205 ? 5.625 -6.383 -28.719 1 97.25 205 VAL A O 1
ATOM 1607 N N . LEU A 1 206 ? 5.406 -4.133 -29.078 1 96.5 206 LEU A N 1
ATOM 1608 C CA . LEU A 1 206 ? 4.066 -4.242 -29.641 1 96.5 206 LEU A CA 1
ATOM 1609 C C . LEU A 1 206 ? 4.094 -5.051 -30.938 1 96.5 206 LEU A C 1
ATOM 1611 O O . LEU A 1 206 ? 3.295 -5.973 -31.109 1 96.5 206 LEU A O 1
ATOM 1615 N N . VAL A 1 207 ? 5.012 -4.738 -31.859 1 96.19 207 VAL A N 1
ATOM 1616 C CA . VAL A 1 207 ? 5.113 -5.414 -33.156 1 96.19 207 VAL A CA 1
ATOM 1617 C C . VAL A 1 207 ? 5.484 -6.879 -32.938 1 96.19 207 VAL A C 1
ATOM 1619 O O . VAL A 1 207 ? 4.891 -7.77 -33.562 1 96.19 207 VAL A O 1
ATOM 1622 N N . SER A 1 208 ? 6.453 -7.07 -32.062 1 96.5 208 SER A N 1
ATOM 1623 C CA . SER A 1 208 ? 6.875 -8.438 -31.781 1 96.5 208 SER A CA 1
ATOM 1624 C C . SER A 1 208 ? 5.738 -9.258 -31.172 1 96.5 208 SER A C 1
ATOM 1626 O O . SER A 1 208 ? 5.582 -10.438 -31.484 1 96.5 208 SER A O 1
ATOM 1628 N N . THR A 1 209 ? 4.969 -8.68 -30.312 1 95 209 THR A N 1
ATOM 1629 C CA . THR A 1 209 ? 3.85 -9.359 -29.672 1 95 209 THR A CA 1
ATOM 1630 C C . THR A 1 209 ? 2.771 -9.711 -30.703 1 95 209 THR A C 1
ATOM 1632 O O . THR A 1 209 ? 2.244 -10.828 -30.703 1 95 209 THR A O 1
ATOM 1635 N N . VAL A 1 210 ? 2.48 -8.781 -31.609 1 93 210 VAL A N 1
ATOM 1636 C CA . VAL A 1 210 ? 1.465 -9 -32.656 1 93 210 VAL A CA 1
ATOM 1637 C C . VAL A 1 210 ? 1.908 -10.109 -33.594 1 93 210 VAL A C 1
ATOM 1639 O O . VAL A 1 210 ? 1.125 -11.008 -33.906 1 93 210 VAL A O 1
ATOM 1642 N N . LEU A 1 211 ? 3.137 -10.141 -34 1 93.06 211 LEU A N 1
ATOM 1643 C CA . LEU A 1 211 ? 3.662 -11.156 -34.906 1 93.06 211 LEU A CA 1
ATOM 1644 C C . LEU A 1 211 ? 3.664 -12.531 -34.25 1 93.06 211 LEU A C 1
ATOM 1646 O O . LEU A 1 211 ? 3.389 -13.539 -34.875 1 93.06 211 LEU A O 1
ATOM 1650 N N . ASP A 1 212 ? 4.004 -12.539 -33 1 90.56 212 ASP A N 1
ATOM 1651 C CA . ASP A 1 212 ? 4.039 -13.797 -32.25 1 90.56 212 ASP A CA 1
ATOM 1652 C C . ASP A 1 212 ? 2.635 -14.367 -32.062 1 90.56 212 ASP A C 1
ATOM 1654 O O . ASP A 1 212 ? 2.404 -15.555 -32.281 1 90.56 212 ASP A O 1
ATOM 1658 N N . VAL A 1 213 ? 1.672 -13.508 -31.641 1 86.06 213 VAL A N 1
ATOM 1659 C CA . VAL A 1 213 ? 0.313 -13.938 -31.328 1 86.06 213 VAL A CA 1
ATOM 1660 C C . VAL A 1 213 ? -0.39 -14.375 -32.625 1 86.06 213 VAL A C 1
ATOM 1662 O O . VAL A 1 213 ? -1.178 -15.328 -32.625 1 86.06 213 VAL A O 1
ATOM 1665 N N . LEU A 1 214 ? -0.094 -13.734 -33.75 1 87.44 214 LEU A N 1
ATOM 1666 C CA . LEU A 1 214 ? -0.703 -14.078 -35.031 1 87.44 214 LEU A CA 1
ATOM 1667 C C . LEU A 1 214 ? 0.048 -15.227 -35.688 1 87.44 214 LEU A C 1
ATOM 1669 O O . LEU A 1 214 ? -0.339 -15.688 -36.75 1 87.44 214 LEU A O 1
ATOM 1673 N N . GLU A 1 215 ? 1.068 -15.742 -35.062 1 85.5 215 GLU A N 1
ATOM 1674 C CA . GLU A 1 215 ? 1.88 -16.844 -35.562 1 85.5 215 GLU A CA 1
ATOM 1675 C C . GLU A 1 215 ? 2.336 -16.562 -37 1 85.5 215 GLU A C 1
ATOM 1677 O O . GLU A 1 215 ? 2.168 -17.406 -37.875 1 85.5 215 GLU A O 1
ATOM 1682 N N . PHE A 1 216 ? 2.75 -15.375 -37.156 1 85.31 216 PHE A N 1
ATOM 1683 C CA . PHE A 1 216 ? 3.266 -15.016 -38.469 1 85.31 216 PHE A CA 1
ATOM 1684 C C . PHE A 1 216 ? 4.441 -15.906 -38.844 1 85.31 216 PHE A C 1
ATOM 1686 O O . PHE A 1 216 ? 5.289 -16.219 -38 1 85.31 216 PHE A O 1
ATOM 1693 N N . ASN A 1 217 ? 4.445 -16.453 -40 1 85.88 217 ASN A N 1
ATOM 1694 C CA . ASN A 1 217 ? 5.48 -17.375 -40.469 1 85.88 217 ASN A CA 1
ATOM 1695 C C . ASN A 1 217 ? 6.766 -16.641 -40.844 1 85.88 217 ASN A C 1
ATOM 1697 O O . ASN A 1 217 ? 6.832 -15.977 -41.875 1 85.88 217 ASN A O 1
ATOM 1701 N N . ILE A 1 218 ? 7.715 -16.672 -39.938 1 86.62 218 ILE A N 1
ATOM 1702 C CA . ILE A 1 218 ? 9.031 -16.078 -40.188 1 86.62 218 ILE A CA 1
ATOM 1703 C C . ILE A 1 218 ? 10.031 -17.188 -40.5 1 86.62 218 ILE A C 1
ATOM 1705 O O . ILE A 1 218 ? 10.211 -18.125 -39.719 1 86.62 218 ILE A O 1
ATOM 1709 N N . SER A 1 219 ? 10.719 -17.188 -41.688 1 87.88 219 SER A N 1
ATOM 1710 C CA . SER A 1 219 ? 11.602 -18.25 -42.156 1 87.88 219 SER A CA 1
ATOM 1711 C C . SER A 1 219 ? 12.953 -18.203 -41.438 1 87.88 219 SER A C 1
ATOM 1713 O O . SER A 1 219 ? 13.516 -19.25 -41.125 1 87.88 219 SER A O 1
ATOM 1715 N N . ASN A 1 220 ? 13.5 -17.047 -41.156 1 91.69 220 ASN A N 1
ATOM 1716 C CA . ASN A 1 220 ? 14.797 -16.906 -40.531 1 91.69 220 ASN A CA 1
ATOM 1717 C C . ASN A 1 220 ? 14.719 -17.188 -39.031 1 91.69 220 ASN A C 1
ATOM 1719 O O . ASN A 1 220 ? 14 -16.484 -38.312 1 91.69 220 ASN A O 1
ATOM 1723 N N . GLU A 1 221 ? 15.5 -18.125 -38.562 1 90.12 221 GLU A N 1
ATOM 1724 C CA . GLU A 1 221 ? 15.453 -18.594 -37.188 1 90.12 221 GLU A CA 1
ATOM 1725 C C . GLU A 1 221 ? 15.906 -17.5 -36.219 1 90.12 221 GLU A C 1
ATOM 1727 O O . GLU A 1 221 ? 15.344 -17.359 -35.125 1 90.12 221 GLU A O 1
ATOM 1732 N N . VAL A 1 222 ? 16.938 -16.797 -36.625 1 92.19 222 VAL A N 1
ATOM 1733 C CA . VAL A 1 222 ? 17.453 -15.742 -35.75 1 92.19 222 VAL A CA 1
ATOM 1734 C C . VAL A 1 222 ? 16.406 -14.648 -35.562 1 92.19 222 VAL A C 1
ATOM 1736 O O . VAL A 1 222 ? 16.188 -14.188 -34.438 1 92.19 222 VAL A O 1
ATOM 1739 N N . VAL A 1 223 ? 15.766 -14.281 -36.625 1 92.94 223 VAL A N 1
ATOM 1740 C CA . VAL A 1 223 ? 14.734 -13.242 -36.562 1 92.94 223 VAL A CA 1
ATOM 1741 C C . VAL A 1 223 ? 13.562 -13.727 -35.719 1 92.94 223 VAL A C 1
ATOM 1743 O O . VAL A 1 223 ? 12.969 -12.953 -34.969 1 92.94 223 VAL A O 1
ATOM 1746 N N . LYS A 1 224 ? 13.328 -14.953 -35.812 1 93.06 224 LYS A N 1
ATOM 1747 C CA . LYS A 1 224 ? 12.242 -15.539 -35.031 1 93.06 224 LYS A CA 1
ATOM 1748 C C . LYS A 1 224 ? 12.539 -15.461 -33.562 1 93.06 224 LYS A C 1
ATOM 1750 O O . LYS A 1 224 ? 11.656 -15.141 -32.75 1 93.06 224 LYS A O 1
ATOM 1755 N N . ILE A 1 225 ? 13.789 -15.742 -33.25 1 93.5 225 ILE A N 1
ATOM 1756 C CA . ILE A 1 225 ? 14.18 -15.719 -31.844 1 93.5 225 ILE A CA 1
ATOM 1757 C C . ILE A 1 225 ? 14.164 -14.281 -31.328 1 93.5 225 ILE A C 1
ATOM 1759 O O . ILE A 1 225 ? 13.75 -14.031 -30.188 1 93.5 225 ILE A O 1
ATOM 1763 N N . VAL A 1 226 ? 14.562 -13.375 -32.125 1 94.44 226 VAL A N 1
ATOM 1764 C CA . VAL A 1 226 ? 14.586 -11.969 -31.75 1 94.44 226 VAL A CA 1
ATOM 1765 C C . VAL A 1 226 ? 13.164 -11.477 -31.516 1 94.44 226 VAL A C 1
ATOM 1767 O O . VAL A 1 226 ? 12.883 -10.812 -30.516 1 94.44 226 VAL A O 1
ATOM 1770 N N . ILE A 1 227 ? 12.281 -11.805 -32.375 1 94.19 227 ILE A N 1
ATOM 1771 C CA . ILE A 1 227 ? 10.883 -11.406 -32.25 1 94.19 227 ILE A CA 1
ATOM 1772 C C . ILE A 1 227 ? 10.281 -12.039 -30.984 1 94.19 227 ILE A C 1
ATOM 1774 O O . ILE A 1 227 ? 9.602 -11.367 -30.203 1 94.19 227 ILE A O 1
ATOM 1778 N N . SER A 1 228 ? 10.602 -13.273 -30.766 1 93.5 228 SER A N 1
ATOM 1779 C CA . SER A 1 228 ? 10.078 -13.984 -29.609 1 93.5 228 SER A CA 1
ATOM 1780 C C . SER A 1 228 ? 10.609 -13.398 -28.312 1 93.5 228 SER A C 1
ATOM 1782 O O . SER A 1 228 ? 9.922 -13.422 -27.281 1 93.5 228 SER A O 1
ATOM 1784 N N . SER A 1 229 ? 11.805 -12.922 -28.406 1 96.31 229 SER A N 1
ATOM 1785 C CA . SER A 1 229 ? 12.43 -12.391 -27.203 1 96.31 229 SER A CA 1
ATOM 1786 C C . SER A 1 229 ? 11.719 -11.133 -26.719 1 96.31 229 SER A C 1
ATOM 1788 O O . SER A 1 229 ? 11.672 -10.859 -25.516 1 96.31 229 SER A O 1
ATOM 1790 N N . PHE A 1 230 ? 11.102 -10.328 -27.609 1 97.38 230 PHE A N 1
ATOM 1791 C CA . PHE A 1 230 ? 10.469 -9.07 -27.234 1 97.38 230 PHE A CA 1
ATOM 1792 C C . PHE A 1 230 ? 8.953 -9.227 -27.156 1 97.38 230 PHE A C 1
ATOM 1794 O O . PHE A 1 230 ? 8.234 -8.266 -26.891 1 97.38 230 PHE A O 1
ATOM 1801 N N . SER A 1 231 ? 8.477 -10.461 -27.406 1 96.56 231 SER A N 1
ATOM 1802 C CA . SER A 1 231 ? 7.039 -10.695 -27.328 1 96.56 231 SER A CA 1
ATOM 1803 C C . SER A 1 231 ? 6.555 -10.664 -25.875 1 96.56 231 SER A C 1
ATOM 1805 O O . SER A 1 231 ? 7.004 -11.453 -25.047 1 96.56 231 SER A O 1
ATOM 1807 N N . LEU A 1 232 ? 5.613 -9.797 -25.625 1 94.75 232 LEU A N 1
ATOM 1808 C CA . LEU A 1 232 ? 5.07 -9.648 -24.281 1 94.75 232 LEU A CA 1
ATOM 1809 C C . LEU A 1 232 ? 4.332 -10.914 -23.844 1 94.75 232 LEU A C 1
ATOM 1811 O O . LEU A 1 232 ? 4.395 -11.305 -22.688 1 94.75 232 LEU A O 1
ATOM 1815 N N . SER A 1 233 ? 3.65 -11.531 -24.719 1 90.56 233 SER A N 1
ATOM 1816 C CA . SER A 1 233 ? 2.898 -12.742 -24.406 1 90.56 233 SER A CA 1
ATOM 1817 C C . SER A 1 233 ? 3.82 -13.859 -23.938 1 90.56 233 SER A C 1
ATOM 1819 O O . SER A 1 233 ? 3.553 -14.516 -22.938 1 90.56 233 SER A O 1
ATOM 1821 N N . LYS A 1 234 ? 4.918 -14.055 -24.594 1 92.88 234 LYS A N 1
ATOM 1822 C CA . LYS A 1 234 ? 5.863 -15.109 -24.25 1 92.88 234 LYS A CA 1
ATOM 1823 C C . LYS A 1 234 ? 6.594 -14.789 -22.953 1 92.88 234 LYS A C 1
ATOM 1825 O O . LYS A 1 234 ? 6.809 -15.664 -22.109 1 92.88 234 LYS A O 1
ATOM 1830 N N . ASN A 1 235 ? 6.945 -13.516 -22.828 1 95.88 235 ASN A N 1
ATOM 1831 C CA . ASN A 1 235 ? 7.688 -13.117 -21.625 1 95.88 235 ASN A CA 1
ATOM 1832 C C . ASN A 1 235 ? 6.812 -13.172 -20.375 1 95.88 235 ASN A C 1
ATOM 1834 O O . ASN A 1 235 ? 7.289 -13.508 -19.297 1 95.88 235 ASN A O 1
ATOM 1838 N N . ILE A 1 236 ? 5.555 -12.82 -20.516 1 92.44 236 ILE A N 1
ATOM 1839 C CA . ILE A 1 236 ? 4.637 -12.922 -19.375 1 92.44 236 ILE A CA 1
ATOM 1840 C C . ILE A 1 236 ? 4.43 -14.391 -19.016 1 92.44 236 ILE A C 1
ATOM 1842 O O . ILE A 1 236 ? 4.418 -14.75 -17.844 1 92.44 236 ILE A O 1
ATOM 1846 N N . ALA A 1 237 ? 4.293 -15.227 -20.047 1 88.94 237 ALA A N 1
ATOM 1847 C CA . ALA A 1 237 ? 4.137 -16.656 -19.812 1 88.94 237 ALA A CA 1
ATOM 1848 C C . ALA A 1 237 ? 5.363 -17.234 -19.125 1 88.94 237 ALA A C 1
ATOM 1850 O O . ALA A 1 237 ? 5.238 -18.047 -18.188 1 88.94 237 ALA A O 1
ATOM 1851 N N . ALA A 1 238 ? 6.5 -16.781 -19.578 1 93.19 238 ALA A N 1
ATOM 1852 C CA . ALA A 1 238 ? 7.742 -17.25 -18.969 1 93.19 238 ALA A CA 1
ATOM 1853 C C . ALA A 1 238 ? 7.879 -16.781 -17.531 1 93.19 238 ALA A C 1
ATOM 1855 O O . ALA A 1 238 ? 8.359 -17.516 -16.672 1 93.19 238 ALA A O 1
ATOM 1856 N N . LEU A 1 239 ? 7.492 -15.594 -17.266 1 93.94 239 LEU A N 1
ATOM 1857 C CA . LEU A 1 239 ? 7.566 -15.016 -15.922 1 93.94 239 LEU A CA 1
ATOM 1858 C C . LEU A 1 239 ? 6.633 -15.75 -14.961 1 93.94 239 LEU A C 1
ATOM 1860 O O . LEU A 1 239 ? 7.004 -16.016 -13.82 1 93.94 239 LEU A O 1
ATOM 1864 N N . THR A 1 240 ? 5.406 -16.125 -15.414 1 88.06 240 THR A N 1
ATOM 1865 C CA . THR A 1 240 ? 4.371 -16.656 -14.539 1 88.06 240 THR A CA 1
ATOM 1866 C C . THR A 1 240 ? 4.41 -18.188 -14.516 1 88.06 240 THR A C 1
ATOM 1868 O O . THR A 1 240 ? 3.578 -18.812 -13.867 1 88.06 240 THR A O 1
ATOM 1871 N N . LYS A 1 241 ? 5.355 -18.766 -15.219 1 85.69 241 LYS A N 1
ATOM 1872 C CA . LYS A 1 241 ? 5.473 -20.219 -15.242 1 85.69 241 LYS A CA 1
ATOM 1873 C C . LYS A 1 241 ? 5.926 -20.75 -13.891 1 85.69 241 LYS A C 1
ATOM 1875 O O . LYS A 1 241 ? 6.992 -20.375 -13.391 1 85.69 241 LYS A O 1
ATOM 1880 N N . LEU A 1 242 ? 5.109 -21.562 -13.25 1 83.81 242 LEU A N 1
ATOM 1881 C CA . LEU A 1 242 ? 5.434 -22.172 -11.961 1 83.81 242 LEU A CA 1
ATOM 1882 C C . LEU A 1 242 ? 6.098 -23.531 -12.164 1 83.81 242 LEU A C 1
ATOM 1884 O O . LEU A 1 242 ? 5.793 -24.25 -13.117 1 83.81 242 LEU A O 1
ATOM 1888 N N . PRO A 1 243 ? 7.098 -23.828 -11.367 1 80.12 243 PRO A N 1
ATOM 1889 C CA . PRO A 1 243 ? 7.75 -25.125 -11.508 1 80.12 243 PRO A CA 1
ATOM 1890 C C . PRO A 1 243 ? 6.805 -26.297 -11.227 1 80.12 243 PRO A C 1
ATOM 1892 O O . PRO A 1 243 ? 5.93 -26.188 -10.359 1 80.12 243 PRO A O 1
ATOM 1895 N N . THR A 1 244 ? 6.871 -27.281 -12.109 1 71.44 244 THR A N 1
ATOM 1896 C CA . THR A 1 244 ? 6.109 -28.516 -11.914 1 71.44 244 THR A CA 1
ATOM 1897 C C . THR A 1 244 ? 6.789 -29.406 -10.883 1 71.44 244 THR A C 1
ATOM 1899 O O . THR A 1 244 ? 7.965 -29.203 -10.562 1 71.44 244 THR A O 1
ATOM 1902 N N . SER A 1 245 ? 6 -30.281 -10.094 1 60.06 245 SER A N 1
ATOM 1903 C CA . SER A 1 245 ? 6.473 -31.172 -9.047 1 60.06 245 SER A CA 1
ATOM 1904 C C . SER A 1 245 ? 7.75 -31.891 -9.461 1 60.06 245 SER A C 1
ATOM 1906 O O . SER A 1 245 ? 8.648 -32.094 -8.641 1 60.06 245 SER A O 1
ATOM 1908 N N . SER A 1 246 ? 7.984 -32.344 -10.703 1 53.91 246 SER A N 1
ATOM 1909 C CA . SER A 1 246 ? 9.141 -33.156 -11.125 1 53.91 246 SER A CA 1
ATOM 1910 C C . SER A 1 246 ? 10.398 -32.281 -11.211 1 53.91 246 SER A C 1
ATOM 1912 O O . SER A 1 246 ? 11.5 -32.75 -10.953 1 53.91 246 SER A O 1
ATOM 1914 N N . GLN A 1 247 ? 10.344 -31.156 -11.641 1 53.34 247 GLN A N 1
ATOM 1915 C CA . GLN A 1 247 ? 11.492 -30.281 -11.867 1 53.34 247 GLN A CA 1
ATOM 1916 C C . GLN A 1 247 ? 12.047 -29.75 -10.555 1 53.34 247 GLN A C 1
ATOM 1918 O O . GLN A 1 247 ? 13.156 -29.203 -10.523 1 53.34 247 GLN A O 1
ATOM 1923 N N . SER A 1 248 ? 11.391 -30 -9.312 1 51.34 248 SER A N 1
ATOM 1924 C CA . SER A 1 248 ? 11.68 -29.375 -8.031 1 51.34 248 SER A CA 1
ATOM 1925 C C . SER A 1 248 ? 12.844 -30.062 -7.324 1 51.34 248 SER A C 1
ATOM 1927 O O . SER A 1 248 ? 13.43 -29.5 -6.395 1 51.34 248 SER A O 1
ATOM 1929 N N . SER A 1 249 ? 13.125 -31.344 -7.469 1 47 249 SER A N 1
ATOM 1930 C CA . SER A 1 249 ? 14.023 -32.094 -6.59 1 47 249 SER A CA 1
ATOM 1931 C C . SER A 1 249 ? 15.406 -31.453 -6.547 1 47 249 SER A C 1
ATOM 1933 O O . SER A 1 249 ? 16.047 -31.422 -5.496 1 47 249 SER A O 1
ATOM 1935 N N . SER A 1 250 ? 16.219 -31.531 -7.488 1 52.34 250 SER A N 1
ATOM 1936 C CA . SER A 1 250 ? 17.641 -31.234 -7.438 1 52.34 250 SER A CA 1
ATOM 1937 C C . SER A 1 250 ? 17.906 -29.734 -7.344 1 52.34 250 SER A C 1
ATOM 1939 O O . SER A 1 250 ? 19.047 -29.312 -7.215 1 52.34 250 SER A O 1
ATOM 1941 N N . GLN A 1 251 ? 16.797 -28.734 -7.117 1 71.06 251 GLN A N 1
ATOM 1942 C CA . GLN A 1 251 ? 17.031 -27.375 -7.578 1 71.06 251 GLN A CA 1
ATOM 1943 C C . GLN A 1 251 ? 16.984 -26.391 -6.41 1 71.06 251 GLN A C 1
ATOM 1945 O O . GLN A 1 251 ? 16.5 -26.719 -5.328 1 71.06 251 GLN A O 1
ATOM 1950 N N . LEU A 1 252 ? 18.031 -25.484 -6.301 1 89.5 252 LEU A N 1
ATOM 1951 C CA . LEU A 1 252 ? 18.234 -24.344 -5.41 1 89.5 252 LEU A CA 1
ATOM 1952 C C . LEU A 1 252 ? 16.969 -23.516 -5.281 1 89.5 252 LEU A C 1
ATOM 1954 O O . LEU A 1 252 ? 17 -22.297 -5.387 1 89.5 252 LEU A O 1
ATOM 1958 N N . ASN A 1 253 ? 15.852 -24.312 -4.977 1 92.25 253 ASN A N 1
ATOM 1959 C CA . ASN A 1 253 ? 14.562 -23.625 -4.988 1 92.25 253 ASN A CA 1
ATOM 1960 C C . ASN A 1 253 ? 14.414 -22.703 -3.781 1 92.25 253 ASN A C 1
ATOM 1962 O O . ASN A 1 253 ? 13.719 -21.688 -3.854 1 92.25 253 ASN A O 1
ATOM 1966 N N . CYS A 1 254 ? 15.055 -23.125 -2.684 1 95.62 254 CYS A N 1
ATOM 1967 C CA . CYS A 1 254 ? 14.922 -22.328 -1.471 1 95.62 254 CYS A CA 1
ATOM 1968 C C . CYS A 1 254 ? 15.516 -20.938 -1.667 1 95.62 254 CYS A C 1
ATOM 1970 O O . CYS A 1 254 ? 15.164 -20 -0.946 1 95.62 254 CYS A O 1
ATOM 1972 N N . LEU A 1 255 ? 16.391 -20.781 -2.664 1 97.06 255 LEU A N 1
ATOM 1973 C CA . LEU A 1 255 ? 16.984 -19.469 -2.938 1 97.06 255 LEU A CA 1
ATOM 1974 C C . LEU A 1 255 ? 15.922 -18.484 -3.408 1 97.06 255 LEU A C 1
ATOM 1976 O O . LEU A 1 255 ? 16.062 -17.281 -3.197 1 97.06 255 LEU A O 1
ATOM 1980 N N . ASN A 1 256 ? 14.859 -19 -4.055 1 96.19 256 ASN A N 1
ATOM 1981 C CA . ASN A 1 256 ? 13.805 -18.125 -4.543 1 96.19 256 ASN A CA 1
ATOM 1982 C C . ASN A 1 256 ? 13.102 -17.406 -3.398 1 96.19 256 ASN A C 1
ATOM 1984 O O . ASN A 1 256 ? 12.883 -16.188 -3.465 1 96.19 256 ASN A O 1
ATOM 1988 N N . GLY A 1 257 ? 12.805 -18.156 -2.402 1 97 257 GLY A N 1
ATOM 1989 C CA . GLY A 1 257 ? 12.188 -17.547 -1.24 1 97 257 GLY A CA 1
ATOM 1990 C C . GLY A 1 257 ? 13.102 -16.562 -0.524 1 97 257 GLY A C 1
ATOM 1991 O O . GLY A 1 257 ? 12.656 -15.508 -0.073 1 97 257 GLY A O 1
ATOM 1992 N N . MET A 1 258 ? 14.352 -16.875 -0.434 1 97.69 258 MET A N 1
ATOM 1993 C CA . MET A 1 258 ? 15.32 -16 0.233 1 97.69 258 MET A CA 1
ATOM 1994 C C . MET A 1 258 ? 15.453 -14.672 -0.5 1 97.69 258 MET A C 1
ATOM 1996 O O . MET A 1 258 ? 15.5 -13.617 0.13 1 97.69 258 MET A O 1
ATOM 2000 N N . ARG A 1 259 ? 15.484 -14.734 -1.794 1 97.69 259 ARG A N 1
ATOM 2001 C CA . ARG A 1 259 ? 15.586 -13.523 -2.6 1 97.69 259 ARG A CA 1
ATOM 2002 C C . ARG A 1 259 ? 14.352 -12.641 -2.42 1 97.69 259 ARG A C 1
ATOM 2004 O O . ARG A 1 259 ? 14.477 -11.438 -2.174 1 97.69 259 ARG A O 1
ATOM 2011 N N . ALA A 1 260 ? 13.234 -13.281 -2.547 1 97.19 260 ALA A N 1
ATOM 2012 C CA . ALA A 1 260 ? 11.984 -12.539 -2.475 1 97.19 260 ALA A CA 1
ATOM 2013 C C . ALA A 1 260 ? 11.812 -11.875 -1.11 1 97.19 260 ALA A C 1
ATOM 2015 O O . ALA A 1 260 ? 11.508 -10.688 -1.026 1 97.19 260 ALA A O 1
ATOM 2016 N N . ILE A 1 261 ? 12.07 -12.57 -0.057 1 97.19 261 ILE A N 1
ATOM 2017 C CA . ILE A 1 261 ? 11.891 -12.07 1.299 1 97.19 261 ILE A CA 1
ATOM 2018 C C . ILE A 1 261 ? 12.914 -10.977 1.583 1 97.19 261 ILE A C 1
ATOM 2020 O O . ILE A 1 261 ? 12.594 -9.961 2.205 1 97.19 261 ILE A O 1
ATOM 2024 N N . SER A 1 262 ? 14.102 -11.164 1.117 1 97.88 262 SER A N 1
ATOM 2025 C CA . SER A 1 262 ? 15.148 -10.164 1.322 1 97.88 262 SER A CA 1
ATOM 2026 C C . SER A 1 262 ? 14.828 -8.867 0.577 1 97.88 262 SER A C 1
ATOM 2028 O O . SER A 1 262 ? 15.117 -7.777 1.071 1 97.88 262 SER A O 1
ATOM 2030 N N . MET A 1 263 ? 14.258 -8.992 -0.614 1 97.38 263 MET A N 1
ATOM 2031 C CA . MET A 1 263 ? 13.883 -7.793 -1.365 1 97.38 263 MET A CA 1
ATOM 2032 C C . MET A 1 263 ? 12.789 -7.02 -0.645 1 97.38 263 MET A C 1
ATOM 2034 O O . MET A 1 263 ? 12.82 -5.789 -0.588 1 97.38 263 MET A O 1
ATOM 2038 N N . LEU A 1 264 ? 11.836 -7.75 -0.081 1 96.31 264 LEU A N 1
ATOM 2039 C CA . LEU A 1 264 ? 10.789 -7.109 0.709 1 96.31 264 LEU A CA 1
ATOM 2040 C C . LEU A 1 264 ? 11.383 -6.418 1.935 1 96.31 264 LEU A C 1
ATOM 2042 O O . LEU A 1 264 ? 10.953 -5.324 2.303 1 96.31 264 LEU A O 1
ATOM 2046 N N . TRP A 1 265 ? 12.336 -7.078 2.51 1 96.88 265 TRP A N 1
ATOM 2047 C CA . TRP A 1 265 ? 13.023 -6.527 3.672 1 96.88 265 TRP A CA 1
ATOM 2048 C C . TRP A 1 265 ? 13.758 -5.234 3.311 1 96.88 265 TRP A C 1
ATOM 2050 O O . TRP A 1 265 ? 13.742 -4.27 4.078 1 96.88 265 TRP A O 1
ATOM 2060 N N . ILE A 1 266 ? 14.328 -5.156 2.15 1 96.56 266 ILE A N 1
ATOM 2061 C CA . ILE A 1 266 ? 15.023 -3.967 1.668 1 96.56 266 ILE A CA 1
ATOM 2062 C C . ILE A 1 266 ? 14.023 -2.822 1.504 1 96.56 266 ILE A C 1
ATOM 2064 O O . ILE A 1 266 ? 14.266 -1.708 1.977 1 96.56 266 ILE A O 1
ATOM 2068 N N . ILE A 1 267 ? 12.914 -3.08 0.916 1 96.12 267 ILE A N 1
ATOM 2069 C CA . ILE A 1 267 ? 11.914 -2.043 0.688 1 96.12 267 ILE A CA 1
ATOM 2070 C C . ILE A 1 267 ? 11.375 -1.546 2.025 1 96.12 267 ILE A C 1
ATOM 2072 O O . ILE A 1 267 ? 11.18 -0.343 2.215 1 96.12 267 ILE A O 1
ATOM 2076 N N . LEU A 1 268 ? 11.172 -2.465 2.953 1 95.38 268 LEU A N 1
ATOM 2077 C CA . LEU A 1 268 ? 10.695 -2.1 4.281 1 95.38 268 LEU A CA 1
ATOM 2078 C C . LEU A 1 268 ? 11.703 -1.201 4.996 1 95.38 268 LEU A C 1
ATOM 2080 O O . LEU A 1 268 ? 11.32 -0.202 5.609 1 95.38 268 LEU A O 1
ATOM 2084 N N . ASN A 1 269 ? 12.906 -1.609 4.895 1 92.94 269 ASN A N 1
ATOM 2085 C CA . ASN A 1 269 ? 13.953 -0.81 5.516 1 92.94 269 ASN A CA 1
ATOM 2086 C C . ASN A 1 269 ? 14.023 0.59 4.91 1 92.94 269 ASN A C 1
ATOM 2088 O O . ASN A 1 269 ? 14.195 1.574 5.633 1 92.94 269 ASN A O 1
ATOM 2092 N N . HIS A 1 270 ? 13.898 0.72 3.65 1 93.38 270 HIS A N 1
ATOM 2093 C CA . HIS A 1 270 ? 13.953 2.02 2.99 1 93.38 270 HIS A CA 1
ATOM 2094 C C . HIS A 1 270 ? 12.703 2.844 3.293 1 93.38 270 HIS A C 1
ATOM 2096 O O . HIS A 1 270 ? 12.766 4.074 3.322 1 93.38 270 HIS A O 1
ATOM 2102 N N . ALA A 1 271 ? 11.641 2.17 3.564 1 92.69 271 ALA A N 1
ATOM 2103 C CA . ALA A 1 271 ? 10.453 2.896 4.008 1 92.69 271 ALA A CA 1
ATOM 2104 C C . ALA A 1 271 ? 10.695 3.566 5.359 1 92.69 271 ALA A C 1
ATOM 2106 O O . ALA A 1 271 ? 10.375 4.746 5.539 1 92.69 271 ALA A O 1
ATOM 2107 N N . TYR A 1 272 ? 11.289 2.855 6.27 1 89.06 272 TYR A N 1
ATOM 2108 C CA . TYR A 1 272 ? 11.57 3.387 7.602 1 89.06 272 TYR A CA 1
ATOM 2109 C C . TYR A 1 272 ? 12.656 4.449 7.547 1 89.06 272 TYR A C 1
ATOM 2111 O O . TYR A 1 272 ? 12.562 5.484 8.211 1 89.06 272 TYR A O 1
ATOM 2119 N N . SER A 1 273 ? 13.672 4.23 6.762 1 86 273 SER A N 1
ATOM 2120 C CA . SER A 1 273 ? 14.781 5.176 6.691 1 86 273 SER A CA 1
ATOM 2121 C C . SER A 1 273 ? 14.352 6.488 6.043 1 86 273 SER A C 1
ATOM 2123 O O . SER A 1 273 ? 14.758 7.566 6.48 1 86 273 SER A O 1
ATOM 2125 N N . ASN A 1 274 ? 13.516 6.363 5.047 1 86 274 ASN A N 1
ATOM 2126 C CA . ASN A 1 274 ? 13.102 7.578 4.355 1 86 274 ASN A CA 1
ATOM 2127 C C . ASN A 1 274 ? 12.039 8.336 5.148 1 86 274 ASN A C 1
ATOM 2129 O O . ASN A 1 274 ? 11.836 9.531 4.934 1 86 274 ASN A O 1
ATOM 2133 N N . ALA A 1 275 ? 11.383 7.684 6.047 1 83.38 275 ALA A N 1
ATOM 2134 C CA . ALA A 1 275 ? 10.445 8.367 6.938 1 83.38 275 ALA A CA 1
ATOM 2135 C C . ALA A 1 275 ? 11.172 9.352 7.848 1 83.38 275 ALA A C 1
ATOM 2137 O O . ALA A 1 275 ? 10.602 10.359 8.266 1 83.38 275 ALA A O 1
ATOM 2138 N N . GLN A 1 276 ? 12.422 9.188 7.98 1 74.19 276 GLN A N 1
ATOM 2139 C CA . GLN A 1 276 ? 13.203 10.008 8.906 1 74.19 276 GLN A CA 1
ATOM 2140 C C . GLN A 1 276 ? 13.641 11.312 8.242 1 74.19 276 GLN A C 1
ATOM 2142 O O . GLN A 1 276 ? 14.031 12.258 8.922 1 74.19 276 GLN A O 1
ATOM 2147 N N . VAL A 1 277 ? 13.531 11.383 6.926 1 74.44 277 VAL A N 1
ATOM 2148 C CA . VAL A 1 277 ? 14.039 12.57 6.25 1 74.44 277 VAL A CA 1
ATOM 2149 C C . VAL A 1 277 ? 12.875 13.383 5.684 1 74.44 277 VAL A C 1
ATOM 2151 O O . VAL A 1 277 ? 13.086 14.398 5.023 1 74.44 277 VAL A O 1
ATOM 2154 N N . GLN A 1 278 ? 11.672 12.961 6.016 1 79.62 278 GLN A N 1
ATOM 2155 C CA . GLN A 1 278 ? 10.492 13.711 5.598 1 79.62 278 GLN A CA 1
ATOM 2156 C C . GLN A 1 278 ? 10.102 14.75 6.641 1 79.62 278 GLN A C 1
ATOM 2158 O O . GLN A 1 278 ? 10.461 14.633 7.812 1 79.62 278 GLN A O 1
ATOM 2163 N N . PRO A 1 279 ? 9.469 15.828 6.125 1 82.56 279 PRO A N 1
ATOM 2164 C CA . PRO A 1 279 ? 8.891 16.719 7.129 1 82.56 279 PRO A CA 1
ATOM 2165 C C . PRO A 1 279 ? 7.918 16.016 8.07 1 82.56 279 PRO A C 1
ATOM 2167 O O . PRO A 1 279 ? 7.023 15.297 7.613 1 82.56 279 PRO A O 1
ATOM 2170 N N . MET A 1 280 ? 8.203 16.078 9.312 1 83.81 280 MET A N 1
ATOM 2171 C CA . MET A 1 280 ? 7.355 15.422 10.297 1 83.81 280 MET A CA 1
ATOM 2172 C C . MET A 1 280 ? 7.035 16.359 11.461 1 83.81 280 MET A C 1
ATOM 2174 O O . MET A 1 280 ? 7.781 17.297 11.727 1 83.81 280 MET A O 1
ATOM 2178 N N . ASP A 1 281 ? 5.973 16.109 12.141 1 82.19 281 ASP A N 1
ATOM 2179 C CA . ASP A 1 281 ? 5.559 16.953 13.266 1 82.19 281 ASP A CA 1
ATOM 2180 C C . ASP A 1 281 ? 6.055 16.375 14.586 1 82.19 281 ASP A C 1
ATOM 2182 O O . ASP A 1 281 ? 5.926 17.016 15.633 1 82.19 281 ASP A O 1
ATOM 2186 N N . ASN A 1 282 ? 6.609 15.195 14.57 1 83.25 282 ASN A N 1
ATOM 2187 C CA . ASN A 1 282 ? 7.148 14.555 15.766 1 83.25 282 ASN A CA 1
ATOM 2188 C C . ASN A 1 282 ? 8.625 14.195 15.594 1 83.25 282 ASN A C 1
ATOM 2190 O O . ASN A 1 282 ? 9.023 13.07 15.875 1 83.25 282 ASN A O 1
ATOM 2194 N N . TYR A 1 283 ? 9.344 15.156 15.219 1 74.94 283 TYR A N 1
ATOM 2195 C CA . TYR A 1 283 ? 10.75 15.023 14.844 1 74.94 283 TYR A CA 1
ATOM 2196 C C . TYR A 1 283 ? 11.586 14.562 16.031 1 74.94 283 TYR A C 1
ATOM 2198 O O . TYR A 1 283 ? 12.602 13.891 15.859 1 74.94 283 TYR A O 1
ATOM 2206 N N . ILE A 1 284 ? 11.125 14.883 17.219 1 72.25 284 ILE A N 1
ATOM 2207 C CA . ILE A 1 284 ? 11.914 14.531 18.391 1 72.25 284 ILE A CA 1
ATOM 2208 C C . ILE A 1 284 ? 11.438 13.195 18.953 1 72.25 284 ILE A C 1
ATOM 2210 O O . ILE A 1 284 ? 12.25 12.312 19.234 1 72.25 284 ILE A O 1
ATOM 2214 N N . THR A 1 285 ? 10.195 13.07 19.031 1 76.12 285 THR A N 1
ATOM 2215 C CA . THR A 1 285 ? 9.617 11.93 19.734 1 76.12 285 THR A CA 1
ATOM 2216 C C . THR A 1 285 ? 9.773 10.648 18.922 1 76.12 285 THR A C 1
ATOM 2218 O O . THR A 1 285 ? 10.062 9.586 19.469 1 76.12 285 THR A O 1
ATOM 2221 N N . TYR A 1 286 ? 9.711 10.742 17.641 1 77.31 286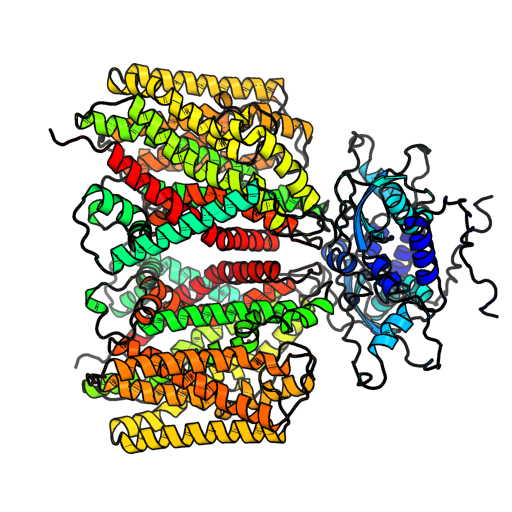 TYR A N 1
ATOM 2222 C CA . TYR A 1 286 ? 9.68 9.539 16.812 1 77.31 286 TYR A CA 1
ATOM 2223 C C . TYR A 1 286 ? 11.016 8.812 16.859 1 77.31 286 TYR A C 1
ATOM 2225 O O . TYR A 1 286 ? 11.07 7.621 17.188 1 77.31 286 TYR A O 1
ATOM 2233 N N . PRO A 1 287 ? 12.133 9.492 16.594 1 69.62 287 PRO A N 1
ATOM 2234 C CA . PRO A 1 287 ? 13.406 8.766 16.641 1 69.62 287 PRO A CA 1
ATOM 2235 C C . PRO A 1 287 ? 13.711 8.227 18.031 1 69.62 287 PRO A C 1
ATOM 2237 O O . PRO A 1 287 ? 14.312 7.16 18.172 1 69.62 287 PRO A O 1
ATOM 2240 N N . ARG A 1 288 ? 13.211 8.93 19.047 1 69.62 288 ARG A N 1
ATOM 2241 C CA . ARG A 1 288 ? 13.469 8.508 20.406 1 69.62 288 ARG A CA 1
ATOM 2242 C C . ARG A 1 288 ? 12.656 7.266 20.766 1 69.62 288 ARG A C 1
ATOM 2244 O O . ARG A 1 288 ? 13.18 6.336 21.391 1 69.62 288 ARG A O 1
ATOM 2251 N N . GLU A 1 289 ? 11.477 7.238 20.359 1 75.12 289 GLU A N 1
ATOM 2252 C CA . GLU A 1 289 ? 10.594 6.133 20.719 1 75.12 289 GLU A CA 1
ATOM 2253 C C . GLU A 1 289 ? 10.805 4.934 19.797 1 75.12 289 GLU A C 1
ATOM 2255 O O . GLU A 1 289 ? 10.711 3.787 20.234 1 75.12 289 GLU A O 1
ATOM 2260 N N . PHE A 1 290 ? 11.133 5.219 18.641 1 76 290 PHE A N 1
ATOM 2261 C CA . PHE A 1 290 ? 11.305 4.184 17.625 1 76 290 PHE A CA 1
ATOM 2262 C C . PHE A 1 290 ? 12.469 3.264 17.984 1 76 290 PHE A C 1
ATOM 2264 O O . PHE A 1 290 ? 12.359 2.041 17.859 1 76 290 PHE A O 1
ATOM 2271 N N . SER A 1 291 ? 13.555 3.756 18.5 1 71.56 291 SER A N 1
ATOM 2272 C CA . SER A 1 291 ? 14.781 3.002 18.734 1 71.56 291 SER A CA 1
ATOM 2273 C C . SER A 1 291 ? 14.719 2.225 20.031 1 71.56 291 SER A C 1
ATOM 2275 O O . SER A 1 291 ? 15.531 1.33 20.281 1 71.56 291 SER A O 1
ATOM 2277 N N . LYS A 1 292 ? 13.609 2.486 20.812 1 74.62 292 LYS A N 1
ATOM 2278 C CA . LYS A 1 292 ? 13.508 1.847 22.125 1 74.62 292 LYS A CA 1
ATOM 2279 C C . LYS A 1 292 ? 12.664 0.575 22.047 1 74.62 292 LYS A C 1
ATOM 2281 O O . LYS A 1 292 ? 12.648 -0.221 22.984 1 74.62 292 LYS A O 1
ATOM 2286 N N . GLN A 1 293 ? 12.141 0.424 20.969 1 81.44 293 GLN A N 1
ATOM 2287 C CA . GLN A 1 293 ? 11.25 -0.726 20.859 1 81.44 293 GLN A CA 1
ATOM 2288 C C . GLN A 1 293 ? 12 -1.965 20.391 1 81.44 293 GLN A C 1
ATOM 2290 O O . GLN A 1 293 ? 12.664 -1.931 19.344 1 81.44 293 GLN A O 1
ATOM 2295 N N . TRP A 1 294 ? 11.852 -3.051 21.078 1 78.56 294 TRP A N 1
ATOM 2296 C CA . TRP A 1 294 ? 12.641 -4.254 20.828 1 78.56 294 TRP A CA 1
ATOM 2297 C C . TRP A 1 294 ? 12.312 -4.859 19.469 1 78.56 294 TRP A C 1
ATOM 2299 O O . TRP A 1 294 ? 13.18 -5.453 18.828 1 78.56 294 TRP A O 1
ATOM 2309 N N . PHE A 1 295 ? 11.117 -4.734 19.016 1 84.56 295 PHE A N 1
ATOM 2310 C CA . PHE A 1 295 ? 10.711 -5.398 17.781 1 84.56 295 PHE A CA 1
ATOM 2311 C C . PHE A 1 295 ? 11.242 -4.648 16.562 1 84.56 295 PHE A C 1
ATOM 2313 O O . PHE A 1 295 ? 11.062 -5.09 15.43 1 84.56 295 PHE A O 1
ATOM 2320 N N . MET A 1 296 ? 11.945 -3.586 16.781 1 86.88 296 MET A N 1
ATOM 2321 C CA . MET A 1 296 ? 12.531 -2.805 15.703 1 86.88 296 MET A CA 1
ATOM 2322 C C . MET A 1 296 ? 13.883 -3.377 15.289 1 86.88 296 MET A C 1
ATOM 2324 O O . MET A 1 296 ? 14.516 -2.883 14.352 1 86.88 296 MET A O 1
ATOM 2328 N N . GLY A 1 297 ? 14.289 -4.48 15.906 1 87.31 297 GLY A N 1
ATOM 2329 C CA . GLY A 1 297 ? 15.555 -5.125 15.57 1 87.31 297 GLY A CA 1
ATOM 2330 C C . GLY A 1 297 ? 15.719 -5.383 14.086 1 87.31 297 GLY A C 1
ATOM 2331 O O . GLY A 1 297 ? 16.672 -4.898 13.469 1 87.31 297 GLY A O 1
ATOM 2332 N N . PRO A 1 298 ? 14.727 -6.023 13.469 1 90.25 298 PRO A N 1
ATOM 2333 C CA . PRO A 1 298 ? 14.82 -6.312 12.031 1 90.25 298 PRO A CA 1
ATOM 2334 C C . PRO A 1 298 ? 14.852 -5.047 11.18 1 90.25 298 PRO A C 1
ATOM 2336 O O . PRO A 1 298 ? 15.383 -5.066 10.062 1 90.25 298 PRO A O 1
ATOM 2339 N N . ILE A 1 299 ? 14.383 -4.012 11.711 1 89.81 299 ILE A N 1
ATOM 2340 C CA . ILE A 1 299 ? 14.383 -2.76 10.961 1 89.81 299 ILE A CA 1
ATOM 2341 C C . ILE A 1 299 ? 15.727 -2.057 11.133 1 89.81 299 ILE A C 1
ATOM 2343 O O . ILE A 1 299 ? 16.312 -1.594 10.148 1 89.81 299 ILE A O 1
ATOM 2347 N N . LEU A 1 300 ? 16.203 -2.045 12.312 1 85.56 300 LEU A N 1
ATOM 2348 C CA . LEU A 1 300 ? 17.453 -1.379 12.609 1 85.56 300 LEU A CA 1
ATOM 2349 C C . LEU A 1 300 ? 18.625 -2.111 11.953 1 85.56 300 LEU A C 1
ATOM 2351 O O . LEU A 1 300 ? 19.625 -1.489 11.586 1 85.56 300 LEU A O 1
ATOM 2355 N N . ASN A 1 301 ? 18.453 -3.357 11.742 1 89.31 301 ASN A N 1
ATOM 2356 C CA . ASN A 1 301 ? 19.5 -4.164 11.117 1 89.31 301 ASN A CA 1
ATOM 2357 C C . ASN A 1 301 ? 19.062 -4.672 9.742 1 89.31 301 ASN A C 1
ATOM 2359 O O . ASN A 1 301 ? 19.469 -5.75 9.32 1 89.31 301 ASN A O 1
ATOM 2363 N N . GLY A 1 302 ? 18.203 -3.959 9.148 1 89.88 302 GLY A N 1
ATOM 2364 C CA . GLY A 1 302 ? 17.688 -4.344 7.84 1 89.88 302 GLY A CA 1
ATOM 2365 C C . GLY A 1 302 ? 18.766 -4.387 6.77 1 89.88 302 GLY A C 1
ATOM 2366 O O . GLY A 1 302 ? 18.562 -4.984 5.711 1 89.88 302 GLY A O 1
ATOM 2367 N N . TYR A 1 303 ? 19.922 -3.893 6.984 1 90.44 303 TYR A N 1
ATOM 2368 C CA . TYR A 1 303 ? 21.016 -3.834 6.027 1 90.44 303 TYR A CA 1
ATOM 2369 C C . TYR A 1 303 ? 21.625 -5.219 5.797 1 90.44 303 TYR A C 1
ATOM 2371 O O . TYR A 1 303 ? 22.312 -5.441 4.809 1 90.44 303 TYR A O 1
ATOM 2379 N N . LEU A 1 304 ? 21.25 -6.121 6.684 1 95.25 304 LEU A N 1
ATOM 2380 C CA . LEU A 1 304 ? 21.703 -7.5 6.531 1 95.25 304 LEU A CA 1
ATOM 2381 C C . LEU A 1 304 ? 21.062 -8.141 5.301 1 95.25 304 LEU A C 1
ATOM 2383 O O . LEU A 1 304 ? 21.562 -9.164 4.809 1 95.25 304 LEU A O 1
ATOM 2387 N N . SER A 1 305 ? 19.984 -7.59 4.805 1 96 305 SER A N 1
ATOM 2388 C CA . SER A 1 305 ? 19.328 -8.109 3.602 1 96 305 SER A CA 1
ATOM 2389 C C . SER A 1 305 ? 20.281 -8.07 2.41 1 96 305 SER A C 1
ATOM 2391 O O . SER A 1 305 ? 20.266 -8.961 1.562 1 96 305 SER A O 1
ATOM 2393 N N . VAL A 1 306 ? 21.156 -7.086 2.357 1 96.12 306 VAL A N 1
ATOM 2394 C CA . VAL A 1 306 ? 22.125 -6.949 1.275 1 96.12 306 VAL A CA 1
ATOM 2395 C C . VAL A 1 306 ? 23.172 -8.07 1.367 1 96.12 306 VAL A C 1
ATOM 2397 O O . VAL A 1 306 ? 23.594 -8.602 0.346 1 96.12 306 VAL A O 1
ATOM 2400 N N . ASP A 1 307 ? 23.516 -8.422 2.572 1 97.56 307 ASP A N 1
ATOM 2401 C CA . ASP A 1 307 ? 24.484 -9.5 2.775 1 97.56 307 ASP A CA 1
ATOM 2402 C C . ASP A 1 307 ? 23.906 -10.844 2.324 1 97.56 307 ASP A C 1
ATOM 2404 O O . ASP A 1 307 ? 24.641 -11.719 1.868 1 97.56 307 ASP A O 1
ATOM 2408 N N . THR A 1 308 ? 22.609 -10.977 2.479 1 98.25 308 THR A N 1
ATOM 2409 C CA . THR A 1 308 ? 21.953 -12.164 1.922 1 98.25 308 THR A CA 1
ATOM 2410 C C . THR A 1 308 ? 22.188 -12.25 0.416 1 98.25 308 THR A C 1
ATOM 2412 O O . THR A 1 308 ? 22.516 -13.312 -0.107 1 98.25 308 THR A O 1
ATOM 2415 N N . PHE A 1 309 ? 22.094 -11.156 -0.235 1 98.31 309 PHE A N 1
ATOM 2416 C CA . PHE A 1 309 ? 22.266 -11.141 -1.683 1 98.31 309 PHE A CA 1
ATOM 2417 C C . PHE A 1 309 ? 23.719 -11.391 -2.062 1 98.31 309 PHE A C 1
ATOM 2419 O O . PHE A 1 309 ? 24 -12.023 -3.082 1 98.31 309 PHE A O 1
ATOM 2426 N N . PHE A 1 310 ? 24.688 -10.891 -1.252 1 98.56 310 PHE A N 1
ATOM 2427 C CA . PHE A 1 310 ? 26.078 -11.211 -1.496 1 98.56 310 PHE A CA 1
ATOM 2428 C C . PHE A 1 310 ? 26.328 -12.711 -1.386 1 98.56 310 PHE A C 1
ATOM 2430 O O . PHE A 1 310 ? 27 -13.305 -2.23 1 98.56 310 PHE A O 1
ATOM 2437 N N . LEU A 1 311 ? 25.75 -13.273 -0.374 1 98.62 311 LEU A N 1
ATOM 2438 C CA . LEU A 1 311 ? 25.906 -14.711 -0.182 1 98.62 311 LEU A CA 1
ATOM 2439 C C . LEU A 1 311 ? 25.328 -15.484 -1.359 1 98.62 311 LEU A C 1
ATOM 2441 O O . LEU A 1 311 ? 25.969 -16.391 -1.899 1 98.62 311 LEU A O 1
ATOM 2445 N N . LEU A 1 312 ? 24.078 -15.133 -1.75 1 98.06 312 LEU A N 1
ATOM 2446 C CA . LEU A 1 312 ? 23.422 -15.828 -2.852 1 98.06 312 LEU A CA 1
ATOM 2447 C C . LEU A 1 312 ? 24.188 -15.633 -4.156 1 98.06 312 LEU A C 1
ATOM 2449 O O . LEU A 1 312 ? 24.281 -16.562 -4.965 1 98.06 312 LEU A O 1
ATOM 2453 N N . GLY A 1 313 ? 24.703 -14.422 -4.344 1 97.62 313 GLY A N 1
ATOM 2454 C CA . GLY A 1 313 ? 25.547 -14.172 -5.5 1 97.62 313 GLY A CA 1
ATOM 2455 C C . GLY A 1 313 ? 26.781 -15.047 -5.535 1 97.62 313 GLY A C 1
ATOM 2456 O O . GLY A 1 313 ? 27.125 -15.609 -6.578 1 97.62 313 GLY A O 1
ATOM 2457 N N . GLY A 1 314 ? 27.406 -15.203 -4.379 1 98.31 314 GLY A N 1
ATOM 2458 C CA . GLY A 1 314 ? 28.562 -16.078 -4.289 1 98.31 314 GLY A CA 1
ATOM 2459 C C . GLY A 1 314 ? 28.234 -17.531 -4.57 1 98.31 314 GLY A C 1
ATOM 2460 O O . GLY A 1 314 ? 28.984 -18.234 -5.262 1 98.31 314 GLY A O 1
ATOM 2461 N N . VAL A 1 315 ? 27.125 -17.969 -4.074 1 97.88 315 VAL A N 1
ATOM 2462 C CA . VAL A 1 315 ? 26.688 -19.344 -4.285 1 97.88 315 VAL A CA 1
ATOM 2463 C C . VAL A 1 315 ? 26.562 -19.625 -5.781 1 97.88 315 VAL A C 1
ATOM 2465 O O . VAL A 1 315 ? 27.125 -20.594 -6.285 1 97.88 315 VAL A O 1
ATOM 2468 N N . LEU A 1 316 ? 25.875 -18.781 -6.477 1 95.44 316 LEU A N 1
ATOM 2469 C CA . LEU A 1 316 ? 25.594 -19.016 -7.887 1 95.44 316 LEU A CA 1
ATOM 2470 C C . LEU A 1 316 ? 26.844 -18.844 -8.734 1 95.44 316 LEU A C 1
ATOM 2472 O O . LEU A 1 316 ? 27.031 -19.547 -9.734 1 95.44 316 LEU A O 1
ATOM 2476 N N . THR A 1 317 ? 27.656 -17.906 -8.336 1 96.69 317 THR A N 1
ATOM 2477 C CA . THR A 1 317 ? 28.891 -17.641 -9.07 1 96.69 317 THR A CA 1
ATOM 2478 C C . THR A 1 317 ? 29.797 -18.875 -9.062 1 96.69 317 THR A C 1
ATOM 2480 O O . THR A 1 317 ? 30.516 -19.125 -10.039 1 96.69 317 THR A O 1
ATOM 2483 N N . ALA A 1 318 ? 29.75 -19.609 -7.973 1 96.88 318 ALA A N 1
ATOM 2484 C CA . ALA A 1 318 ? 30.578 -20.797 -7.879 1 96.88 318 ALA A CA 1
ATOM 2485 C C . ALA A 1 318 ? 29.812 -22.031 -8.352 1 96.88 318 ALA A C 1
ATOM 2487 O O . ALA A 1 318 ? 30.344 -22.844 -9.125 1 96.88 318 ALA A O 1
ATOM 2488 N N . TYR A 1 319 ? 28.625 -22.188 -7.996 1 95.38 319 TYR A N 1
ATOM 2489 C CA . TYR A 1 319 ? 27.828 -23.391 -8.227 1 95.38 319 TYR A CA 1
ATOM 2490 C C . TYR A 1 319 ? 27.656 -23.641 -9.719 1 95.38 319 TYR A C 1
ATOM 2492 O O . TYR A 1 319 ? 27.891 -24.766 -10.188 1 95.38 319 TYR A O 1
ATOM 2500 N N . VAL A 1 320 ? 27.328 -22.688 -10.508 1 92.56 320 VAL A N 1
ATOM 2501 C CA . VAL A 1 320 ? 26.938 -22.859 -11.906 1 92.56 320 VAL A CA 1
ATOM 2502 C C . VAL A 1 320 ? 28.141 -23.312 -12.727 1 92.56 320 VAL A C 1
ATOM 2504 O O . VAL A 1 320 ? 28.094 -24.344 -13.383 1 92.56 320 VAL A O 1
ATOM 2507 N N . PRO A 1 321 ? 29.25 -22.594 -12.664 1 93.81 321 PRO A N 1
ATOM 2508 C CA . PRO A 1 321 ? 30.406 -23.062 -13.438 1 93.81 321 PRO A CA 1
ATOM 2509 C C . PRO A 1 321 ? 30.938 -24.406 -12.953 1 93.81 321 PRO A C 1
ATOM 2511 O O . PRO A 1 321 ? 31.422 -25.203 -13.758 1 93.81 321 PRO A O 1
ATOM 2514 N N . LEU A 1 322 ? 30.844 -24.688 -11.719 1 94.5 322 LEU A N 1
ATOM 2515 C CA . LEU A 1 322 ? 31.359 -25.953 -11.188 1 94.5 322 LEU A CA 1
ATOM 2516 C C . LEU A 1 322 ? 30.469 -27.125 -11.609 1 94.5 322 LEU A C 1
ATOM 2518 O O . LEU A 1 322 ? 30.953 -28.219 -11.898 1 94.5 322 LEU A O 1
ATOM 2522 N N . MET A 1 323 ? 29.203 -26.859 -11.648 1 92 323 MET A N 1
ATOM 2523 C CA . MET A 1 323 ? 28.281 -27.875 -12.148 1 92 323 MET A CA 1
ATOM 2524 C C . MET A 1 323 ? 28.5 -28.125 -13.633 1 92 323 MET A C 1
ATOM 2526 O O . MET A 1 323 ? 28.469 -29.266 -14.094 1 92 323 MET A O 1
ATOM 2530 N N . ASP A 1 324 ? 28.719 -27.062 -14.312 1 90.38 324 ASP A N 1
ATOM 2531 C CA . ASP A 1 324 ? 29.031 -27.188 -15.734 1 90.38 324 ASP A CA 1
ATOM 2532 C C . ASP A 1 324 ? 30.344 -27.938 -15.961 1 90.38 324 ASP A C 1
ATOM 2534 O O . ASP A 1 324 ? 30.438 -28.781 -16.859 1 90.38 324 ASP A O 1
ATOM 2538 N N . HIS A 1 325 ? 31.266 -27.656 -15.195 1 91.5 325 HIS A N 1
ATOM 2539 C CA . HIS A 1 325 ? 32.562 -28.344 -15.273 1 91.5 325 HIS A CA 1
ATOM 2540 C C . HIS A 1 325 ? 32.406 -29.828 -14.984 1 91.5 325 HIS A C 1
ATOM 2542 O O . HIS A 1 325 ? 33.062 -30.656 -15.633 1 91.5 325 HIS A O 1
ATOM 2548 N N . ALA A 1 326 ? 31.641 -30.125 -14.039 1 89.56 326 ALA A N 1
ATOM 2549 C CA . ALA A 1 326 ? 31.391 -31.516 -13.68 1 89.56 326 ALA A CA 1
ATOM 2550 C C . ALA A 1 326 ? 30.719 -32.281 -14.82 1 89.56 326 ALA A C 1
ATOM 2552 O O . ALA A 1 326 ? 30.891 -33.469 -14.969 1 89.56 326 ALA A O 1
ATOM 2553 N N . LYS A 1 327 ? 30 -31.547 -15.617 1 90.44 327 LYS A N 1
ATOM 2554 C CA . LYS A 1 327 ? 29.328 -32.125 -16.766 1 90.44 327 LYS A CA 1
ATOM 2555 C C . LYS A 1 327 ? 30.234 -32.156 -18 1 90.44 327 LYS A C 1
ATOM 2557 O O . LYS A 1 327 ? 29.797 -32.5 -19.094 1 90.44 327 LYS A O 1
ATOM 2562 N N . GLY A 1 328 ? 31.375 -31.625 -17.906 1 89.94 328 GLY A N 1
ATOM 2563 C CA . GLY A 1 328 ? 32.344 -31.703 -18.969 1 89.94 328 GLY A CA 1
ATOM 2564 C C . GLY A 1 328 ? 32.438 -30.438 -19.797 1 89.94 328 GLY A C 1
ATOM 2565 O O . GLY A 1 328 ? 33.125 -30.406 -20.828 1 89.94 328 GLY A O 1
ATOM 2566 N N . ARG A 1 329 ? 31.828 -29.406 -19.359 1 89.25 329 ARG A N 1
ATOM 2567 C CA . ARG A 1 329 ? 31.875 -28.156 -20.094 1 89.25 329 ARG A CA 1
ATOM 2568 C C . ARG A 1 329 ? 33.062 -27.297 -19.672 1 89.25 329 ARG A C 1
ATOM 2570 O O . ARG A 1 329 ? 33.406 -27.281 -18.484 1 89.25 329 ARG A O 1
ATOM 2577 N N . LYS A 1 330 ? 33.625 -26.688 -20.672 1 89.19 330 LYS A N 1
ATOM 2578 C CA . LYS A 1 330 ? 34.75 -25.828 -20.391 1 89.19 330 LYS A CA 1
ATOM 2579 C C . LYS A 1 330 ? 34.312 -24.469 -19.891 1 89.19 330 LYS A C 1
ATOM 2581 O O . LYS A 1 330 ? 33.281 -23.953 -20.297 1 89.19 330 LYS A O 1
ATOM 2586 N N . PHE A 1 331 ? 35.094 -23.906 -18.984 1 91.56 331 PHE A N 1
ATOM 2587 C CA . PHE A 1 331 ? 34.844 -22.578 -18.453 1 91.56 331 PHE A CA 1
ATOM 2588 C C . PHE A 1 331 ? 35.5 -21.5 -19.328 1 91.56 331 PHE A C 1
ATOM 2590 O O . PHE A 1 331 ? 36.719 -21.438 -19.453 1 91.56 331 PHE A O 1
ATOM 2597 N N . HIS A 1 332 ? 34.688 -20.656 -20.047 1 92.06 332 HIS A N 1
ATOM 2598 C CA . HIS A 1 332 ? 35.156 -19.578 -20.891 1 92.06 332 HIS A CA 1
ATOM 2599 C C . HIS A 1 332 ? 35.125 -18.234 -20.156 1 92.06 332 HIS A C 1
ATOM 2601 O O . HIS A 1 332 ? 34.031 -17.656 -19.984 1 92.06 332 HIS A O 1
ATOM 2607 N N . LEU A 1 333 ? 36.25 -17.75 -19.859 1 94.31 333 LEU A N 1
ATOM 2608 C CA . LEU A 1 333 ? 36.406 -16.547 -19.031 1 94.31 333 LEU A CA 1
ATOM 2609 C C . LEU A 1 333 ? 35.75 -15.344 -19.719 1 94.31 333 LEU A C 1
ATOM 2611 O O . LEU A 1 333 ? 35 -14.594 -19.078 1 94.31 333 LEU A O 1
ATOM 2615 N N . LEU A 1 334 ? 36.031 -15.078 -20.969 1 94.38 334 LEU A N 1
ATOM 2616 C CA . LEU A 1 334 ? 35.5 -13.922 -21.688 1 94.38 334 LEU A CA 1
ATOM 2617 C C . LEU A 1 334 ? 34 -13.969 -21.781 1 94.38 334 LEU A C 1
ATOM 2619 O O . LEU A 1 334 ? 33.344 -12.938 -21.609 1 94.38 334 LEU A O 1
ATOM 2623 N N . LYS A 1 335 ? 33.469 -15.133 -22.062 1 93.06 335 LYS A N 1
ATOM 2624 C CA . LYS A 1 335 ? 32 -15.297 -22.094 1 93.06 335 LYS A CA 1
ATOM 2625 C C . LYS A 1 335 ? 31.375 -15 -20.734 1 93.06 335 LYS A C 1
ATOM 2627 O O . LYS A 1 335 ? 30.328 -14.352 -20.672 1 93.06 335 LYS A O 1
ATOM 2632 N N . TYR A 1 336 ? 32.094 -15.477 -19.75 1 94.44 336 TYR A N 1
ATOM 2633 C CA . TYR A 1 336 ? 31.625 -15.242 -18.391 1 94.44 336 TYR A CA 1
ATOM 2634 C C . TYR A 1 336 ? 31.547 -13.758 -18.078 1 94.44 336 TYR A C 1
ATOM 2636 O O . TYR A 1 336 ? 30.531 -13.266 -17.578 1 94.44 336 TYR A O 1
ATOM 2644 N N . TYR A 1 337 ? 32.562 -12.977 -18.422 1 96.38 337 TYR A N 1
ATOM 2645 C CA . TYR A 1 337 ? 32.625 -11.547 -18.125 1 96.38 337 TYR A CA 1
ATOM 2646 C C . TYR A 1 337 ? 31.625 -10.766 -18.938 1 96.38 337 TYR A C 1
ATOM 2648 O O . TYR A 1 337 ? 30.922 -9.906 -18.406 1 96.38 337 TYR A O 1
ATOM 2656 N N . ILE A 1 338 ? 31.453 -11.062 -20.172 1 96 338 ILE A N 1
ATOM 2657 C CA . ILE A 1 338 ? 30.578 -10.312 -21.062 1 96 338 ILE A CA 1
ATOM 2658 C C . ILE A 1 338 ? 29.125 -10.57 -20.688 1 96 338 ILE A C 1
ATOM 2660 O O . ILE A 1 338 ? 28.312 -9.641 -20.641 1 96 338 ILE A O 1
ATOM 2664 N N . TYR A 1 339 ? 28.844 -11.812 -20.422 1 94.31 339 TYR A N 1
ATOM 2665 C CA . TYR A 1 339 ? 27.469 -12.18 -20.062 1 94.31 339 TYR A CA 1
ATOM 2666 C C . TYR A 1 339 ? 27.047 -11.469 -18.781 1 94.31 339 TYR A C 1
ATOM 2668 O O . TYR A 1 339 ? 25.984 -10.852 -18.719 1 94.31 339 TYR A O 1
ATOM 2676 N N . ARG A 1 340 ? 27.859 -11.547 -17.797 1 94.62 340 ARG A N 1
ATOM 2677 C CA . ARG A 1 340 ? 27.547 -10.93 -16.516 1 94.62 340 ARG A CA 1
ATOM 2678 C C . ARG A 1 340 ? 27.422 -9.414 -16.641 1 94.62 340 ARG A C 1
ATOM 2680 O O . ARG A 1 340 ? 26.5 -8.812 -16.109 1 94.62 340 ARG A O 1
ATOM 2687 N N . TYR A 1 341 ? 28.375 -8.805 -17.344 1 97.06 341 TYR A N 1
ATOM 2688 C CA . TYR A 1 341 ? 28.359 -7.355 -17.516 1 97.06 341 TYR A CA 1
ATOM 2689 C C . TYR A 1 341 ? 27.094 -6.898 -18.219 1 97.06 341 TYR A C 1
ATOM 2691 O O . TYR A 1 341 ? 26.422 -5.973 -17.766 1 97.06 341 TYR A O 1
ATOM 2699 N N . LEU A 1 342 ? 26.734 -7.551 -19.266 1 97.06 342 LEU A N 1
ATOM 2700 C CA . LEU A 1 342 ? 25.578 -7.117 -20.047 1 97.06 342 LEU A CA 1
ATOM 2701 C C . LEU A 1 342 ? 24.281 -7.395 -19.312 1 97.06 342 LEU A C 1
ATOM 2703 O O . LEU A 1 342 ? 23.344 -6.59 -19.359 1 97.06 342 LEU A O 1
ATOM 2707 N N . ARG A 1 343 ? 24.234 -8.531 -18.656 1 95.19 343 ARG A N 1
ATOM 2708 C CA . ARG A 1 343 ? 23.016 -8.93 -17.938 1 95.19 343 ARG A CA 1
ATOM 2709 C C . ARG A 1 343 ? 22.641 -7.906 -16.875 1 95.19 343 ARG A C 1
ATOM 2711 O O . ARG A 1 343 ? 21.469 -7.602 -16.688 1 95.19 343 ARG A O 1
ATOM 2718 N N . ILE A 1 344 ? 23.594 -7.293 -16.266 1 96.75 344 ILE A N 1
ATOM 2719 C CA . ILE A 1 344 ? 23.344 -6.387 -15.148 1 96.75 344 ILE A CA 1
ATOM 2720 C C . ILE A 1 344 ? 23.359 -4.941 -15.641 1 96.75 344 ILE A C 1
ATOM 2722 O O . ILE A 1 344 ? 22.516 -4.133 -15.227 1 96.75 344 ILE A O 1
ATOM 2726 N N . THR A 1 345 ? 24.188 -4.602 -16.594 1 97.62 345 THR A N 1
ATOM 2727 C CA . THR A 1 345 ? 24.469 -3.217 -16.969 1 97.62 345 THR A CA 1
ATOM 2728 C C . THR A 1 345 ? 23.328 -2.637 -17.781 1 97.62 345 THR A C 1
ATOM 2730 O O . THR A 1 345 ? 22.969 -1.469 -17.625 1 97.62 345 THR A O 1
ATOM 2733 N N . VAL A 1 346 ? 22.766 -3.383 -18.672 1 97.88 346 VAL A N 1
ATOM 2734 C CA . VAL A 1 346 ? 21.766 -2.842 -19.594 1 97.88 346 VAL A CA 1
ATOM 2735 C C . VAL A 1 346 ? 20.547 -2.342 -18.812 1 97.88 346 VAL A C 1
ATOM 2737 O O . VAL A 1 346 ? 20.156 -1.178 -18.938 1 97.88 346 VAL A O 1
ATOM 2740 N N . PRO A 1 347 ? 19.922 -3.162 -17.953 1 98 347 PRO A N 1
ATOM 2741 C CA . PRO A 1 347 ? 18.828 -2.621 -17.156 1 98 347 PRO A CA 1
ATOM 2742 C C . PRO A 1 347 ? 19.266 -1.495 -16.234 1 98 347 PRO A C 1
ATOM 2744 O O . PRO A 1 347 ? 18.531 -0.521 -16.031 1 98 347 PRO A O 1
ATOM 2747 N N . PHE A 1 348 ? 20.469 -1.625 -15.672 1 97.5 348 PHE A N 1
ATOM 2748 C CA . PHE A 1 348 ? 21.016 -0.604 -14.789 1 97.5 348 PHE A CA 1
ATOM 2749 C C . PHE A 1 348 ? 21.188 0.72 -15.523 1 97.5 348 PHE A C 1
ATOM 2751 O O . PHE A 1 348 ? 20.875 1.781 -14.977 1 97.5 348 PHE A O 1
ATOM 2758 N N . ALA A 1 349 ? 21.562 0.637 -16.719 1 97.44 349 ALA A N 1
ATOM 2759 C CA . ALA A 1 349 ? 21.766 1.822 -17.547 1 97.44 349 ALA A CA 1
ATOM 2760 C C . ALA A 1 349 ? 20.438 2.5 -17.875 1 97.44 349 ALA A C 1
ATOM 2762 O O . ALA A 1 349 ? 20.359 3.729 -17.906 1 97.44 349 ALA A O 1
ATOM 2763 N N . VAL A 1 350 ? 19.453 1.731 -18.125 1 97.88 350 VAL A N 1
ATOM 2764 C CA . VAL A 1 350 ? 18.141 2.285 -18.453 1 97.88 350 VAL A CA 1
ATOM 2765 C C . VAL A 1 350 ? 17.609 3.09 -17.266 1 97.88 350 VAL A C 1
ATOM 2767 O O . VAL A 1 350 ? 17.125 4.211 -17.438 1 97.88 350 VAL A O 1
ATOM 2770 N N . VAL A 1 351 ? 17.734 2.578 -16.078 1 97.19 351 VAL A N 1
ATOM 2771 C CA . VAL A 1 351 ? 17.234 3.266 -14.891 1 97.19 351 VAL A CA 1
ATOM 2772 C C . VAL A 1 351 ? 18.094 4.488 -14.594 1 97.19 351 VAL A C 1
ATOM 2774 O O . VAL A 1 351 ? 17.578 5.547 -14.227 1 97.19 351 VAL A O 1
ATOM 2777 N N . THR A 1 352 ? 19.406 4.32 -14.781 1 96.38 352 THR A N 1
ATOM 2778 C CA . THR A 1 352 ? 20.312 5.449 -14.609 1 96.38 352 THR A CA 1
ATOM 2779 C C . THR A 1 352 ? 19.969 6.574 -15.586 1 96.38 352 THR A C 1
ATOM 2781 O O . THR A 1 352 ? 19.984 7.75 -15.211 1 96.38 352 THR A O 1
ATOM 2784 N N . TRP A 1 353 ? 19.688 6.184 -16.828 1 96.69 353 TRP A N 1
ATOM 2785 C CA . TRP A 1 353 ? 19.297 7.148 -17.844 1 96.69 353 TRP A CA 1
ATOM 2786 C C . TRP A 1 353 ? 18 7.855 -17.453 1 96.69 353 TRP A C 1
ATOM 2788 O O . TRP A 1 353 ? 17.891 9.078 -17.562 1 96.69 353 TRP A O 1
ATOM 2798 N N . TYR A 1 354 ? 17.094 7.203 -16.938 1 96.5 354 TYR A N 1
ATOM 2799 C CA . TYR A 1 354 ? 15.836 7.777 -16.484 1 96.5 354 TYR A CA 1
ATOM 2800 C C . TYR A 1 354 ? 16.062 8.781 -15.367 1 96.5 354 TYR A C 1
ATOM 2802 O O . TYR A 1 354 ? 15.562 9.906 -15.422 1 96.5 354 TYR A O 1
ATOM 2810 N N . VAL A 1 355 ? 16.859 8.391 -14.398 1 94.94 355 VAL A N 1
ATOM 2811 C CA . VAL A 1 355 ? 17.078 9.211 -13.211 1 94.94 355 VAL A CA 1
ATOM 2812 C C . VAL A 1 355 ? 17.875 10.453 -13.578 1 94.94 355 VAL A C 1
ATOM 2814 O O . VAL A 1 355 ? 17.672 11.531 -13.016 1 94.94 355 VAL A O 1
ATOM 2817 N N . SER A 1 356 ? 18.688 10.352 -14.578 1 94.5 356 SER A N 1
ATOM 2818 C CA . SER A 1 356 ? 19.547 11.461 -14.969 1 94.5 356 SER A CA 1
ATOM 2819 C C . SER A 1 356 ? 18.828 12.438 -15.883 1 94.5 356 SER A C 1
ATOM 2821 O O . SER A 1 356 ? 19.281 13.562 -16.094 1 94.5 356 SER A O 1
ATOM 2823 N N . THR A 1 357 ? 17.625 12.086 -16.359 1 94.69 357 THR A N 1
ATOM 2824 C CA . THR A 1 357 ? 17.016 12.945 -17.375 1 94.69 357 THR A CA 1
ATOM 2825 C C . THR A 1 357 ? 15.539 13.18 -17.047 1 94.69 357 THR A C 1
ATOM 2827 O O . THR A 1 357 ? 15.195 14.133 -16.359 1 94.69 357 THR A O 1
ATOM 2830 N N . LEU A 1 358 ? 14.672 12.219 -17.25 1 94.94 358 LEU A N 1
ATOM 2831 C CA . LEU A 1 358 ? 13.227 12.391 -17.281 1 94.94 358 LEU A CA 1
ATOM 2832 C C . LEU A 1 358 ? 12.664 12.516 -15.859 1 94.94 358 LEU A C 1
ATOM 2834 O O . LEU A 1 358 ? 11.656 13.18 -15.641 1 94.94 358 LEU A O 1
ATOM 2838 N N . ASN A 1 359 ? 13.273 11.898 -14.906 1 94.5 359 ASN A N 1
ATOM 2839 C CA . ASN A 1 359 ? 12.781 11.844 -13.539 1 94.5 359 ASN A CA 1
ATOM 2840 C C . ASN A 1 359 ? 12.508 13.242 -12.984 1 94.5 359 ASN A C 1
ATOM 2842 O O . ASN A 1 359 ? 11.547 13.445 -12.242 1 94.5 359 ASN A O 1
ATOM 2846 N N . PHE A 1 360 ? 13.281 14.227 -13.359 1 91.75 360 PHE A N 1
ATOM 2847 C CA . PHE A 1 360 ? 13.203 15.594 -12.875 1 91.75 360 PHE A CA 1
ATOM 2848 C C . PHE A 1 360 ? 11.914 16.266 -13.328 1 91.75 360 PHE A C 1
ATOM 2850 O O . PHE A 1 360 ? 11.406 17.172 -12.656 1 91.75 360 PHE A O 1
ATOM 2857 N N . TYR A 1 361 ? 11.305 15.766 -14.414 1 92 361 TYR A N 1
ATOM 2858 C CA . TYR A 1 361 ? 10.188 16.469 -15.039 1 92 361 TYR A CA 1
ATOM 2859 C C . TYR A 1 361 ? 8.867 15.781 -14.734 1 92 361 TYR A C 1
ATOM 2861 O O . TYR A 1 361 ? 7.805 16.25 -15.156 1 92 361 TYR A O 1
ATOM 2869 N N . VAL A 1 362 ? 8.828 14.766 -14 1 91.25 362 VAL A N 1
ATOM 2870 C CA . VAL A 1 362 ? 7.633 13.938 -13.875 1 91.25 362 VAL A CA 1
ATOM 2871 C C . VAL A 1 362 ? 6.746 14.492 -12.758 1 91.25 362 VAL A C 1
ATOM 2873 O O . VAL A 1 362 ? 5.59 14.086 -12.617 1 91.25 362 VAL A O 1
ATOM 2876 N N . GLY A 1 363 ? 7.254 15.43 -11.969 1 89.94 363 GLY A N 1
ATOM 2877 C CA . GLY A 1 363 ? 6.461 15.969 -10.883 1 89.94 363 GLY A CA 1
ATOM 2878 C C . GLY A 1 363 ? 6.969 17.312 -10.391 1 89.94 363 GLY A C 1
ATOM 2879 O O . GLY A 1 363 ? 7.816 17.938 -11.031 1 89.94 363 GLY A O 1
ATOM 2880 N N . ASN A 1 364 ? 6.309 17.781 -9.359 1 90.06 364 ASN A N 1
ATOM 2881 C CA . ASN A 1 364 ? 6.68 18.984 -8.625 1 90.06 364 ASN A CA 1
ATOM 2882 C C . ASN A 1 364 ? 6.238 18.922 -7.168 1 90.06 364 ASN A C 1
ATOM 2884 O O . ASN A 1 364 ? 5.559 17.984 -6.766 1 90.06 364 ASN A O 1
ATOM 2888 N N . GLY A 1 365 ? 6.734 19.812 -6.406 1 90.94 365 GLY A N 1
ATOM 2889 C CA . GLY A 1 365 ? 6.445 19.859 -4.98 1 90.94 365 GLY A CA 1
ATOM 2890 C C . GLY A 1 365 ? 7.461 20.672 -4.195 1 90.94 365 GLY A C 1
ATOM 2891 O O . GLY A 1 365 ? 8.469 21.109 -4.746 1 90.94 365 GLY A O 1
ATOM 2892 N N . PRO A 1 366 ? 7.148 20.844 -2.963 1 90.94 366 PRO A N 1
ATOM 2893 C CA . PRO A 1 366 ? 8.008 21.688 -2.145 1 90.94 366 PRO A CA 1
ATOM 2894 C C . PRO A 1 366 ? 9.438 21.156 -2.033 1 90.94 366 PRO A C 1
ATOM 2896 O O . PRO A 1 366 ? 10.391 21.938 -2.008 1 90.94 366 PRO A O 1
ATOM 2899 N N . LEU A 1 367 ? 9.594 19.844 -2.02 1 89.5 367 LEU A N 1
ATOM 2900 C CA . LEU A 1 367 ? 10.922 19.266 -1.83 1 89.5 367 LEU A CA 1
ATOM 2901 C C . LEU A 1 367 ? 11.445 18.672 -3.133 1 89.5 367 LEU A C 1
ATOM 2903 O O . LEU A 1 367 ? 12.445 17.953 -3.133 1 89.5 367 LEU A O 1
ATOM 2907 N N . TRP A 1 368 ? 10.797 18.953 -4.219 1 91.12 368 TRP A N 1
ATOM 2908 C CA . TRP A 1 368 ? 11.141 18.328 -5.496 1 91.12 368 TRP A CA 1
ATOM 2909 C C . TRP A 1 368 ? 12.531 18.75 -5.949 1 91.12 368 TRP A C 1
ATOM 2911 O O . TRP A 1 368 ? 13.367 17.906 -6.285 1 91.12 368 TRP A O 1
ATOM 2921 N N . LEU A 1 369 ? 12.805 20.078 -5.918 1 87.81 369 LEU A N 1
ATOM 2922 C CA . LEU A 1 369 ? 14.094 20.594 -6.367 1 87.81 369 LEU A CA 1
ATOM 2923 C C . LEU A 1 369 ? 15.203 20.188 -5.402 1 87.81 369 LEU A C 1
ATOM 2925 O O . LEU A 1 369 ? 16.312 19.844 -5.832 1 87.81 369 LEU A O 1
ATOM 2929 N N . ASP A 1 370 ? 14.859 20.188 -4.188 1 83 370 ASP A N 1
ATOM 2930 C CA . ASP A 1 370 ? 15.82 19.75 -3.174 1 83 370 ASP A CA 1
ATOM 2931 C C . ASP A 1 370 ? 16.219 18.281 -3.387 1 83 370 ASP A C 1
ATOM 2933 O O . ASP A 1 370 ? 17.375 17.922 -3.158 1 83 370 ASP A O 1
ATOM 2937 N N . THR A 1 371 ? 15.336 17.547 -3.822 1 85.94 371 THR A N 1
ATOM 2938 C CA . THR A 1 371 ? 15.547 16.109 -3.953 1 85.94 371 THR A CA 1
ATOM 2939 C C . THR A 1 371 ? 16.25 15.789 -5.27 1 85.94 371 THR A C 1
ATOM 2941 O O . THR A 1 371 ? 17.172 14.969 -5.305 1 85.94 371 THR A O 1
ATOM 2944 N N . PHE A 1 372 ? 15.859 16.453 -6.355 1 88.94 372 PHE A N 1
ATOM 2945 C CA . PHE A 1 372 ? 16.234 15.898 -7.645 1 88.94 372 PHE A CA 1
ATOM 2946 C C . PHE A 1 372 ? 17.188 16.828 -8.375 1 88.94 372 PHE A C 1
ATOM 2948 O O . PHE A 1 372 ? 17.859 16.438 -9.336 1 88.94 372 PHE A O 1
ATOM 2955 N N . TYR A 1 373 ? 17.234 18.125 -7.961 1 84.38 373 TYR A N 1
ATOM 2956 C CA . TYR A 1 373 ? 18.047 19.047 -8.734 1 84.38 373 TYR A CA 1
ATOM 2957 C C . TYR A 1 373 ? 19.516 18.641 -8.703 1 84.38 373 TYR A C 1
ATOM 2959 O O . TYR A 1 373 ? 20.125 18.406 -9.75 1 84.38 373 TYR A O 1
ATOM 2967 N N . ASN A 1 374 ? 20.078 18.484 -7.512 1 80 374 ASN A N 1
ATOM 2968 C CA . ASN A 1 374 ? 21.484 18.109 -7.391 1 80 374 ASN A CA 1
ATOM 2969 C C . ASN A 1 374 ? 21.719 16.656 -7.797 1 80 374 ASN A C 1
ATOM 2971 O O . ASN A 1 374 ? 22.75 16.328 -8.375 1 80 374 ASN A O 1
ATOM 2975 N N . THR A 1 375 ? 20.812 15.828 -7.473 1 84.56 375 THR A N 1
ATOM 2976 C CA . THR A 1 375 ? 20.938 14.422 -7.836 1 84.56 375 THR A CA 1
ATOM 2977 C C . THR A 1 375 ? 21.016 14.258 -9.352 1 84.56 375 THR A C 1
ATOM 2979 O O . THR A 1 375 ? 21.812 13.469 -9.859 1 84.56 375 THR A O 1
ATOM 2982 N N . ARG A 1 376 ? 20.188 15 -10.031 1 89.81 376 ARG A N 1
ATOM 2983 C CA . ARG A 1 376 ? 20.203 14.953 -11.492 1 89.81 376 ARG A CA 1
ATOM 2984 C C . ARG A 1 376 ? 21.531 15.453 -12.039 1 89.81 376 ARG A C 1
ATOM 2986 O O . ARG A 1 376 ? 22.156 14.797 -12.875 1 89.81 376 ARG A O 1
ATOM 2993 N N . LYS A 1 377 ? 21.984 16.594 -11.562 1 87.44 377 LYS A N 1
ATOM 2994 C CA . LYS A 1 377 ? 23.234 17.188 -12.031 1 87.44 377 LYS A CA 1
ATOM 2995 C C . LYS A 1 377 ? 24.422 16.25 -11.758 1 87.44 377 LYS A C 1
ATOM 2997 O O . LYS A 1 377 ? 25.281 16.047 -12.625 1 87.44 377 LYS A O 1
ATOM 3002 N N . ASN A 1 378 ? 24.453 15.711 -10.602 1 87.19 378 ASN A N 1
ATOM 3003 C CA . ASN A 1 378 ? 25.516 14.781 -10.234 1 87.19 378 ASN A CA 1
ATOM 3004 C C . ASN A 1 378 ? 25.484 13.523 -11.094 1 87.19 378 ASN A C 1
ATOM 3006 O O . ASN A 1 378 ? 26.531 13.008 -11.492 1 87.19 378 ASN A O 1
ATOM 3010 N N . CYS A 1 379 ? 24.344 13.039 -11.352 1 91.5 379 CYS A N 1
ATOM 3011 C CA . CYS A 1 379 ? 24.203 11.836 -12.164 1 91.5 379 CYS A CA 1
ATOM 3012 C C . CYS A 1 379 ? 24.625 12.102 -13.602 1 91.5 379 CYS A C 1
ATOM 3014 O O . CYS A 1 379 ? 25.266 11.258 -14.227 1 91.5 379 CYS A O 1
ATOM 3016 N N . GLN A 1 380 ? 24.328 13.234 -14.086 1 92.69 380 GLN A N 1
ATOM 3017 C CA . GLN A 1 380 ? 24.703 13.578 -15.445 1 92.69 380 GLN A CA 1
ATOM 3018 C C . GLN A 1 380 ? 26.234 13.695 -15.578 1 92.69 380 GLN A C 1
ATOM 3020 O O . GLN A 1 380 ? 26.797 13.336 -16.609 1 92.69 380 GLN A O 1
ATOM 3025 N N . LYS A 1 381 ? 26.812 14.086 -14.547 1 90.25 381 LYS A N 1
ATOM 3026 C CA . LYS A 1 381 ? 28.266 14.242 -14.547 1 90.25 381 LYS A CA 1
ATOM 3027 C C . LYS A 1 381 ? 28.969 12.906 -14.336 1 90.25 381 LYS A C 1
ATOM 3029 O O . LYS A 1 381 ? 30.031 12.656 -14.906 1 90.25 381 LYS A O 1
ATOM 3034 N N . ASN A 1 382 ? 28.328 12.016 -13.516 1 90.75 382 ASN A N 1
ATOM 3035 C CA . ASN A 1 382 ? 29.078 10.867 -13.031 1 90.75 382 ASN A CA 1
ATOM 3036 C C . ASN A 1 382 ? 28.406 9.555 -13.43 1 90.75 382 ASN A C 1
ATOM 3038 O O . ASN A 1 382 ? 28.734 8.492 -12.891 1 90.75 382 ASN A O 1
ATOM 3042 N N . TRP A 1 383 ? 27.469 9.523 -14.359 1 91.88 383 TRP A N 1
ATOM 3043 C CA . TRP A 1 383 ? 26.734 8.312 -14.727 1 91.88 383 TRP A CA 1
ATOM 3044 C C . TRP A 1 383 ? 27.703 7.219 -15.18 1 91.88 383 TRP A C 1
ATOM 3046 O O . TRP A 1 383 ? 27.453 6.031 -14.961 1 91.88 383 TRP A O 1
ATOM 3056 N N . TRP A 1 384 ? 28.844 7.523 -15.789 1 92.69 384 TRP A N 1
ATOM 3057 C CA . TRP A 1 384 ? 29.812 6.578 -16.344 1 92.69 384 TRP A CA 1
ATOM 3058 C C . TRP A 1 384 ? 30.453 5.746 -15.227 1 92.69 384 TRP A C 1
ATOM 3060 O O . TRP A 1 384 ? 30.781 4.578 -15.438 1 92.69 384 TRP A O 1
ATOM 3070 N N . ALA A 1 385 ? 30.625 6.305 -14.07 1 93.56 385 ALA A N 1
ATOM 3071 C CA . ALA A 1 385 ? 31.234 5.594 -12.953 1 93.56 385 ALA A CA 1
ATOM 3072 C C . ALA A 1 385 ? 30.375 4.422 -12.5 1 93.56 385 ALA A C 1
ATOM 3074 O O . ALA A 1 385 ? 30.891 3.389 -12.07 1 93.56 385 ALA A O 1
ATOM 3075 N N . GLY A 1 386 ? 29.078 4.637 -12.578 1 92.62 386 GLY A N 1
ATOM 3076 C CA . GLY A 1 386 ? 28.172 3.549 -12.258 1 92.62 386 GLY A CA 1
ATOM 3077 C C . GLY A 1 386 ? 28.234 2.4 -13.242 1 92.62 386 GLY A C 1
ATOM 3078 O O . GLY A 1 386 ? 28.266 1.233 -12.852 1 92.62 386 GLY A O 1
ATOM 3079 N N . LEU A 1 387 ? 28.375 2.672 -14.5 1 94.38 387 LEU A N 1
ATOM 3080 C CA . LEU A 1 387 ? 28.375 1.653 -15.547 1 94.38 387 LEU A CA 1
ATOM 3081 C C . LEU A 1 387 ? 29.719 0.931 -15.594 1 94.38 387 LEU A C 1
ATOM 3083 O O . LEU A 1 387 ? 29.797 -0.2 -16.078 1 94.38 387 LEU A O 1
ATOM 3087 N N . LEU A 1 388 ? 30.719 1.589 -15.047 1 95.19 388 LEU A N 1
ATOM 3088 C CA . LEU A 1 388 ? 32.031 0.948 -14.945 1 95.19 388 LEU A CA 1
ATOM 3089 C C . LEU A 1 388 ? 32.188 0.261 -13.594 1 95.19 388 LEU A C 1
ATOM 3091 O O . LEU A 1 388 ? 33.219 -0.368 -13.336 1 95.19 388 LEU A O 1
ATOM 3095 N N . TYR A 1 389 ? 31.203 0.391 -12.781 1 96 389 TYR A N 1
ATOM 3096 C CA . TYR A 1 389 ? 31.125 -0.27 -11.484 1 96 389 TYR A CA 1
ATOM 3097 C C . TYR A 1 389 ? 32.281 0.158 -10.578 1 96 389 TYR A C 1
ATOM 3099 O O . TYR A 1 389 ? 32.906 -0.681 -9.945 1 96 389 TYR A O 1
ATOM 3107 N N . VAL A 1 390 ? 32.531 1.529 -10.508 1 94.38 390 VAL A N 1
ATOM 3108 C CA . VAL A 1 390 ? 33.562 2.088 -9.633 1 94.38 390 VAL A CA 1
ATOM 3109 C C . VAL A 1 390 ? 32.969 3.234 -8.812 1 94.38 390 VAL A C 1
ATOM 3111 O O . VAL A 1 390 ? 33.688 3.93 -8.094 1 94.38 390 VAL A O 1
ATOM 3114 N N . SER A 1 391 ? 31.672 3.387 -8.883 1 91.75 391 SER A N 1
ATOM 3115 C CA . SER A 1 391 ? 31.016 4.535 -8.258 1 91.75 391 SER A CA 1
ATOM 3116 C C . SER A 1 391 ? 31.094 4.457 -6.738 1 91.75 391 SER A C 1
ATOM 3118 O O . SER A 1 391 ? 30.953 5.473 -6.051 1 91.75 391 SER A O 1
ATOM 3120 N N . ASN A 1 392 ? 31.297 3.254 -6.137 1 91.44 392 ASN A N 1
ATOM 3121 C CA . ASN A 1 392 ? 31.375 3.141 -4.684 1 91.44 392 ASN A CA 1
ATOM 3122 C C . ASN A 1 392 ? 32.656 3.799 -4.148 1 91.44 392 ASN A C 1
ATOM 3124 O O . ASN A 1 392 ? 32.75 4.039 -2.943 1 91.44 392 ASN A O 1
ATOM 3128 N N . TYR A 1 393 ? 33.562 4.164 -5.043 1 88.56 393 TYR A N 1
ATOM 3129 C CA . TYR A 1 393 ? 34.781 4.844 -4.645 1 88.56 393 TYR A CA 1
ATOM 3130 C C . TYR A 1 393 ? 34.781 6.289 -5.121 1 88.56 393 TYR A C 1
ATOM 3132 O O . TYR A 1 393 ? 35.781 7.004 -4.957 1 88.56 393 TYR A O 1
ATOM 3140 N N . PHE A 1 394 ? 33.688 6.688 -5.766 1 78.75 394 PHE A N 1
ATOM 3141 C CA . PHE A 1 394 ? 33.562 8.047 -6.285 1 78.75 394 PHE A CA 1
ATOM 3142 C C . PHE A 1 394 ? 32.344 8.742 -5.668 1 78.75 394 PHE A C 1
ATOM 3144 O O . PHE A 1 394 ? 31.375 8.094 -5.281 1 78.75 394 PHE A O 1
ATOM 3151 N N . GLU A 1 395 ? 32.531 10.078 -5.461 1 72.88 395 GLU A N 1
ATOM 3152 C CA . GLU A 1 395 ? 31.391 10.852 -4.961 1 72.88 395 GLU A CA 1
ATOM 3153 C C . GLU A 1 395 ? 30.359 11.094 -6.059 1 72.88 395 GLU A C 1
ATOM 3155 O O . GLU A 1 395 ? 30.703 11.195 -7.234 1 72.88 395 GLU A O 1
ATOM 3160 N N . GLY A 1 396 ? 29.094 11.047 -5.742 1 68.19 396 GLY A N 1
ATOM 3161 C CA . GLY A 1 396 ? 28.031 11.445 -6.66 1 68.19 396 GLY A CA 1
ATOM 3162 C C . GLY A 1 396 ? 27.375 10.266 -7.355 1 68.19 396 GLY A C 1
ATOM 3163 O O . GLY A 1 396 ? 27.297 10.227 -8.586 1 68.19 396 GLY A O 1
ATOM 3164 N N . HIS A 1 397 ? 26.781 9.391 -6.613 1 77.19 397 HIS A N 1
ATOM 3165 C CA . HIS A 1 397 ? 26.047 8.25 -7.164 1 77.19 397 HIS A CA 1
ATOM 3166 C C . HIS A 1 397 ? 24.75 8.695 -7.812 1 77.19 397 HIS A C 1
ATOM 3168 O O . HIS A 1 397 ? 24.078 9.602 -7.312 1 77.19 397 HIS A O 1
ATOM 3174 N N . CYS A 1 398 ? 24.562 8.156 -9 1 84.94 398 CYS A N 1
ATOM 3175 C CA . CYS A 1 398 ? 23.266 8.406 -9.625 1 84.94 398 CYS A CA 1
ATOM 3176 C C . CYS A 1 398 ? 22.156 7.715 -8.844 1 84.94 398 CYS A C 1
ATOM 3178 O O . CYS A 1 398 ? 21.156 8.344 -8.469 1 84.94 398 CYS A O 1
ATOM 3180 N N . LEU A 1 399 ? 22.391 6.449 -8.633 1 87.75 399 LEU A N 1
ATOM 3181 C CA . LEU A 1 399 ? 21.5 5.664 -7.781 1 87.75 399 LEU A CA 1
ATOM 3182 C C . LEU A 1 399 ? 22.156 5.355 -6.441 1 87.75 399 LEU A C 1
ATOM 3184 O O . LEU A 1 399 ? 23.141 4.605 -6.383 1 87.75 399 LEU A O 1
ATOM 3188 N N . GLY A 1 400 ? 21.656 6.02 -5.387 1 84.31 400 GLY A N 1
ATOM 3189 C CA . GLY A 1 400 ? 22.219 5.836 -4.062 1 84.31 400 GLY A CA 1
ATOM 3190 C C . GLY A 1 400 ? 22.438 4.379 -3.705 1 84.31 400 GLY A C 1
ATOM 3191 O O . GLY A 1 400 ? 23.438 4.031 -3.07 1 84.31 400 GLY A O 1
ATOM 3192 N N . HIS A 1 401 ? 21.625 3.447 -4.152 1 89.19 401 HIS A N 1
ATOM 3193 C CA . HIS A 1 401 ? 21.734 2.029 -3.824 1 89.19 401 HIS A CA 1
ATOM 3194 C C . HIS A 1 401 ? 22.562 1.285 -4.871 1 89.19 401 HIS A C 1
ATOM 3196 O O . HIS A 1 401 ? 22.734 0.066 -4.785 1 89.19 401 HIS A O 1
ATOM 3202 N N . GLY A 1 402 ? 23.156 1.99 -5.832 1 91.94 402 GLY A N 1
ATOM 3203 C CA . GLY A 1 402 ? 23.969 1.388 -6.883 1 91.94 402 GLY A CA 1
ATOM 3204 C C . GLY A 1 402 ? 25.312 0.902 -6.398 1 91.94 402 GLY A C 1
ATOM 3205 O O . GLY A 1 402 ? 25.984 0.122 -7.082 1 91.94 402 GLY A O 1
ATOM 3206 N N . TRP A 1 403 ? 25.719 1.287 -5.234 1 92.94 403 TRP A N 1
ATOM 3207 C CA . TRP A 1 403 ? 27 0.827 -4.691 1 92.94 403 TRP A CA 1
ATOM 3208 C C . TRP A 1 403 ? 27.031 -0.695 -4.609 1 92.94 403 TRP A C 1
ATOM 3210 O O . TRP A 1 403 ? 28.078 -1.309 -4.844 1 92.94 403 TRP A O 1
ATOM 3220 N N . TYR A 1 404 ? 25.938 -1.291 -4.254 1 95.56 404 TYR A N 1
ATOM 3221 C CA . TYR A 1 404 ? 25.875 -2.744 -4.145 1 95.56 404 TYR A CA 1
ATOM 3222 C C . TYR A 1 404 ? 26.25 -3.41 -5.461 1 95.56 404 TYR A C 1
ATOM 3224 O O . TYR A 1 404 ? 26.984 -4.406 -5.469 1 95.56 404 TYR A O 1
ATOM 3232 N N . LEU A 1 405 ? 25.719 -2.869 -6.562 1 96.19 405 LEU A N 1
ATOM 3233 C CA . LEU A 1 405 ? 26.016 -3.438 -7.875 1 96.19 405 LEU A CA 1
ATOM 3234 C C . LEU A 1 405 ? 27.5 -3.297 -8.211 1 96.19 405 LEU A C 1
ATOM 3236 O O . LEU A 1 405 ? 28.078 -4.164 -8.867 1 96.19 405 LEU A O 1
ATOM 3240 N N . CYS A 1 406 ? 28.062 -2.195 -7.758 1 96.06 406 CYS A N 1
ATOM 3241 C CA . CYS A 1 406 ? 29.5 -2.01 -7.965 1 96.06 406 CYS A CA 1
ATOM 3242 C C . CYS A 1 406 ? 30.297 -3.076 -7.227 1 96.06 406 CYS A C 1
ATOM 3244 O O . CYS A 1 406 ? 31.156 -3.732 -7.82 1 96.06 406 CYS A O 1
ATOM 3246 N N . VAL A 1 407 ? 29.969 -3.322 -6.051 1 97 407 VAL A N 1
ATOM 3247 C CA . VAL A 1 407 ? 30.672 -4.301 -5.227 1 97 407 VAL A CA 1
ATOM 3248 C C . VAL A 1 407 ? 30.438 -5.703 -5.773 1 97 407 VAL A C 1
ATOM 3250 O O . VAL A 1 407 ? 31.375 -6.492 -5.906 1 97 407 VAL A O 1
ATOM 3253 N N . ASP A 1 408 ? 29.219 -5.98 -6.109 1 97.44 408 ASP A N 1
ATOM 3254 C CA . ASP A 1 408 ? 28.859 -7.289 -6.645 1 97.44 408 ASP A CA 1
ATOM 3255 C C . ASP A 1 408 ? 29.625 -7.582 -7.938 1 97.44 408 ASP A C 1
ATOM 3257 O O . ASP A 1 408 ? 30.125 -8.688 -8.133 1 97.44 408 ASP A O 1
ATOM 3261 N N . MET A 1 409 ? 29.641 -6.598 -8.812 1 97.56 409 MET A N 1
ATOM 3262 C CA . MET A 1 409 ? 30.344 -6.762 -10.078 1 97.56 409 MET A CA 1
ATOM 3263 C C . MET A 1 409 ? 31.844 -6.938 -9.844 1 97.56 409 MET A C 1
ATOM 3265 O O . MET A 1 409 ? 32.469 -7.762 -10.5 1 97.56 409 MET A O 1
ATOM 3269 N N . GLN A 1 410 ? 32.375 -6.211 -8.953 1 97.81 410 GLN A N 1
ATOM 3270 C CA . GLN A 1 410 ? 33.781 -6.352 -8.625 1 97.81 410 GLN A CA 1
ATOM 3271 C C . GLN A 1 410 ? 34.094 -7.754 -8.102 1 97.81 410 GLN A C 1
ATOM 3273 O O . GLN A 1 410 ? 35.094 -8.359 -8.492 1 97.81 410 GLN A O 1
ATOM 3278 N N . TYR A 1 411 ? 33.281 -8.281 -7.227 1 98.25 411 TYR A N 1
ATOM 3279 C CA . TYR A 1 411 ? 33.438 -9.656 -6.754 1 98.25 411 TYR A CA 1
ATOM 3280 C C . TYR A 1 411 ? 33.312 -10.648 -7.906 1 98.25 411 TYR A C 1
ATOM 3282 O O . TYR A 1 411 ? 34.125 -11.578 -8 1 98.25 411 TYR A O 1
ATOM 3290 N N . ALA A 1 412 ? 32.375 -10.438 -8.781 1 97 412 ALA A N 1
ATOM 3291 C CA . ALA A 1 412 ? 32.156 -11.328 -9.914 1 97 412 ALA A CA 1
ATOM 3292 C C . ALA A 1 412 ? 33.375 -11.328 -10.844 1 97 412 ALA A C 1
ATOM 3294 O O . ALA A 1 412 ? 33.719 -12.359 -11.406 1 97 412 ALA A O 1
ATOM 3295 N N . LEU A 1 413 ? 33.938 -10.164 -11.008 1 96.88 413 LEU A N 1
ATOM 3296 C CA . LEU A 1 413 ? 35.094 -10.039 -11.875 1 96.88 413 LEU A CA 1
ATOM 3297 C C . LEU A 1 413 ? 36.312 -10.758 -11.273 1 96.88 413 LEU A C 1
ATOM 3299 O O . LEU A 1 413 ? 37.125 -11.297 -12 1 96.88 413 LEU A O 1
ATOM 3303 N N . LEU A 1 414 ? 36.375 -10.859 -9.984 1 97.25 414 LEU A N 1
ATOM 3304 C CA . LEU A 1 414 ? 37.5 -11.484 -9.305 1 97.25 414 LEU A CA 1
ATOM 3305 C C . LEU A 1 414 ? 37.219 -12.961 -9.023 1 97.25 414 LEU A C 1
ATOM 3307 O O . LEU A 1 414 ? 38.125 -13.727 -8.719 1 97.25 414 LEU A O 1
ATOM 3311 N N . ALA A 1 415 ? 36.062 -13.391 -9.18 1 97.62 415 ALA A N 1
ATOM 3312 C CA . ALA A 1 415 ? 35.594 -14.711 -8.773 1 97.62 415 ALA A CA 1
ATOM 3313 C C . ALA A 1 415 ? 36.344 -15.812 -9.5 1 97.62 415 ALA A C 1
ATOM 3315 O O . ALA A 1 415 ? 36.656 -16.859 -8.922 1 97.62 415 ALA A O 1
ATOM 3316 N N . PRO A 1 416 ? 36.75 -15.633 -10.828 1 96.88 416 PRO A N 1
ATOM 3317 C CA . PRO A 1 416 ? 37.469 -16.703 -11.531 1 96.88 416 PRO A CA 1
ATOM 3318 C C . PRO A 1 416 ? 38.781 -17.047 -10.867 1 96.88 416 PRO A C 1
ATOM 3320 O O . PRO A 1 416 ? 39.25 -18.188 -10.977 1 96.88 416 PRO A O 1
ATOM 3323 N N . LEU A 1 417 ? 39.344 -16.125 -10.125 1 96.81 417 LEU A N 1
ATOM 3324 C CA . LEU A 1 417 ? 40.594 -16.391 -9.406 1 96.81 417 LEU A CA 1
ATOM 3325 C C . LEU A 1 417 ? 40.375 -17.438 -8.328 1 96.81 417 LEU A C 1
ATOM 3327 O O . LEU A 1 417 ? 41.312 -18.141 -7.941 1 96.81 417 LEU A O 1
ATOM 3331 N N . ILE A 1 418 ? 39.188 -17.578 -7.879 1 97.62 418 ILE A N 1
ATOM 3332 C CA . ILE A 1 418 ? 38.844 -18.562 -6.844 1 97.62 418 ILE A CA 1
ATOM 3333 C C . ILE A 1 418 ? 38.219 -19.797 -7.484 1 97.62 418 ILE A C 1
ATOM 3335 O O . ILE A 1 418 ? 38.469 -20.922 -7.051 1 97.62 418 ILE A O 1
ATOM 3339 N N . ILE A 1 419 ? 37.438 -19.641 -8.539 1 96.94 419 ILE A N 1
ATOM 3340 C CA . ILE A 1 419 ? 36.719 -20.734 -9.195 1 96.94 419 ILE A CA 1
ATOM 3341 C C . ILE A 1 419 ? 37.719 -21.719 -9.812 1 96.94 419 ILE A C 1
ATOM 3343 O O . ILE A 1 419 ? 37.531 -22.922 -9.711 1 96.94 419 ILE A O 1
ATOM 3347 N N . TYR A 1 420 ? 38.781 -21.172 -10.375 1 95.12 420 TYR A N 1
ATOM 3348 C CA . TYR A 1 420 ? 39.75 -22.016 -11.047 1 95.12 420 TYR A CA 1
ATOM 3349 C C . TYR A 1 420 ? 40.406 -22.969 -10.062 1 95.12 420 TYR A C 1
ATOM 3351 O O . TYR A 1 420 ? 40.438 -24.188 -10.297 1 95.12 420 TYR A O 1
ATOM 3359 N N . PRO A 1 421 ? 40.875 -22.422 -8.992 1 96.06 421 PRO A N 1
ATOM 3360 C CA . PRO A 1 421 ? 41.438 -23.344 -8 1 96.06 421 PRO A CA 1
ATOM 3361 C C . PRO A 1 421 ? 40.375 -24.312 -7.461 1 96.06 421 PRO A C 1
ATOM 3363 O O . PRO A 1 421 ? 40.688 -25.469 -7.145 1 96.06 421 PRO A O 1
ATOM 3366 N N . LEU A 1 422 ? 39.156 -23.969 -7.285 1 96.5 422 LEU A N 1
ATOM 3367 C CA . LEU A 1 422 ? 38.125 -24.859 -6.797 1 96.5 422 LEU A CA 1
ATOM 3368 C C . LEU A 1 422 ? 37.875 -26 -7.773 1 96.5 422 LEU A C 1
ATOM 3370 O O . LEU A 1 422 ? 37.5 -27.109 -7.367 1 96.5 422 LEU A O 1
ATOM 3374 N N . MET A 1 423 ? 38.094 -25.734 -9.062 1 94.56 423 MET A N 1
ATOM 3375 C CA . MET A 1 423 ? 37.906 -26.734 -10.109 1 94.56 423 MET A CA 1
ATOM 3376 C C . MET A 1 423 ? 39.031 -27.734 -10.133 1 94.56 423 MET A C 1
ATOM 3378 O O . MET A 1 423 ? 38.812 -28.938 -10.289 1 94.56 423 MET A O 1
ATOM 3382 N N . ARG A 1 424 ? 40.25 -27.281 -9.898 1 93.44 424 ARG A N 1
ATOM 3383 C CA . ARG A 1 424 ? 41.438 -28.125 -10.109 1 93.44 424 ARG A CA 1
ATOM 3384 C C . ARG A 1 424 ? 41.938 -28.719 -8.797 1 93.44 424 ARG A C 1
ATOM 3386 O O . ARG A 1 424 ? 42.219 -29.922 -8.727 1 93.44 424 ARG A O 1
ATOM 3393 N N . LYS A 1 425 ? 42.094 -27.75 -7.812 1 96.31 425 LYS A N 1
ATOM 3394 C CA . LYS A 1 425 ? 42.562 -28.141 -6.484 1 96.31 425 LYS A CA 1
ATOM 3395 C C . LYS A 1 425 ? 41.688 -27.531 -5.395 1 96.31 425 LYS A C 1
ATOM 3397 O O . LYS A 1 425 ? 42.094 -26.562 -4.738 1 96.31 425 LYS A O 1
ATOM 3402 N N . PRO A 1 426 ? 40.594 -28.125 -5.117 1 95.62 426 PRO A N 1
ATOM 3403 C CA . PRO A 1 426 ? 39.594 -27.547 -4.25 1 95.62 426 PRO A CA 1
ATOM 3404 C C . PRO A 1 426 ? 40.125 -27.141 -2.883 1 95.62 426 PRO A C 1
ATOM 3406 O O . PRO A 1 426 ? 39.656 -26.172 -2.287 1 95.62 426 PRO A O 1
ATOM 3409 N N . LYS A 1 427 ? 41.094 -27.859 -2.352 1 96.94 427 LYS A N 1
ATOM 3410 C CA . LYS A 1 427 ? 41.656 -27.531 -1.051 1 96.94 427 LYS A CA 1
ATOM 3411 C C . LYS A 1 427 ? 42.25 -26.109 -1.044 1 96.94 427 LYS A C 1
ATOM 3413 O O . LYS A 1 427 ? 42.031 -25.359 -0.085 1 96.94 427 LYS A O 1
ATOM 3418 N N . TYR A 1 428 ? 42.906 -25.703 -2.094 1 96.38 428 TYR A N 1
ATOM 3419 C CA . TYR A 1 428 ? 43.5 -24.375 -2.178 1 96.38 428 TYR A CA 1
ATOM 3420 C C . TYR A 1 428 ? 42.469 -23.312 -2.387 1 96.38 428 TYR A C 1
ATOM 3422 O O . TYR A 1 428 ? 42.594 -22.172 -1.907 1 96.38 428 TYR A O 1
ATOM 3430 N N . GLY A 1 429 ? 41.438 -23.672 -3.184 1 97.25 429 GLY A N 1
ATOM 3431 C CA . GLY A 1 429 ? 40.312 -22.75 -3.336 1 97.25 429 GLY A CA 1
ATOM 3432 C C . GLY A 1 429 ? 39.625 -22.438 -2.029 1 97.25 429 GLY A C 1
ATOM 3433 O O . GLY A 1 429 ? 39.344 -21.281 -1.729 1 97.25 429 GLY A O 1
ATOM 3434 N N . LEU A 1 430 ? 39.406 -23.438 -1.252 1 97.88 430 LEU A N 1
ATOM 3435 C CA . LEU A 1 430 ? 38.75 -23.281 0.027 1 97.88 430 LEU A CA 1
ATOM 3436 C C . LEU A 1 430 ? 39.625 -22.531 1.026 1 97.88 430 LEU A C 1
ATOM 3438 O O . LEU A 1 430 ? 39.125 -21.734 1.82 1 97.88 430 LEU A O 1
ATOM 3442 N N . ILE A 1 431 ? 40.906 -22.797 1.004 1 97.94 431 ILE A N 1
ATOM 3443 C CA . ILE A 1 431 ? 41.844 -22.094 1.869 1 97.94 431 ILE A CA 1
ATOM 3444 C C . ILE A 1 431 ? 41.844 -20.609 1.495 1 97.94 431 ILE A C 1
ATOM 3446 O O . ILE A 1 431 ? 41.844 -19.75 2.371 1 97.94 431 ILE A O 1
ATOM 3450 N N . ALA A 1 432 ? 41.906 -20.359 0.211 1 97.69 432 ALA A N 1
ATOM 3451 C CA . ALA A 1 432 ? 41.875 -18.969 -0.253 1 97.69 432 ALA A CA 1
ATOM 3452 C C . ALA A 1 432 ? 40.625 -18.25 0.239 1 97.69 432 ALA A C 1
ATOM 3454 O O . ALA A 1 432 ? 40.688 -17.109 0.677 1 97.69 432 ALA A O 1
ATOM 3455 N N . ILE A 1 433 ? 39.5 -18.922 0.157 1 98.31 433 ILE A N 1
ATOM 3456 C CA . ILE A 1 433 ? 38.25 -18.344 0.626 1 98.31 433 ILE A CA 1
ATOM 3457 C C . ILE A 1 433 ? 38.344 -18.047 2.119 1 98.31 433 ILE A C 1
ATOM 3459 O O . ILE A 1 433 ? 37.969 -16.938 2.557 1 98.31 433 ILE A O 1
ATOM 3463 N N . GLY A 1 434 ? 38.812 -18.984 2.893 1 98 434 GLY A N 1
ATOM 3464 C CA . GLY A 1 434 ? 38.938 -18.797 4.328 1 98 434 GLY A CA 1
ATOM 3465 C C . GLY A 1 434 ? 39.875 -17.641 4.691 1 98 434 GLY A C 1
ATOM 3466 O O . GLY A 1 434 ? 39.531 -16.828 5.555 1 98 434 GLY A O 1
ATOM 3467 N N . VAL A 1 435 ? 40.969 -17.562 4.047 1 97.94 435 VAL A N 1
ATOM 3468 C CA . VAL A 1 435 ? 41.969 -16.547 4.32 1 97.94 435 VAL A CA 1
ATOM 3469 C C . VAL A 1 435 ? 41.406 -15.172 3.945 1 97.94 435 VAL A C 1
ATOM 3471 O O . VAL A 1 435 ? 41.562 -14.203 4.699 1 97.94 435 VAL A O 1
ATOM 3474 N N . LEU A 1 436 ? 40.812 -15.055 2.801 1 98.12 436 LEU A N 1
ATOM 3475 C CA . LEU A 1 436 ? 40.25 -13.781 2.342 1 98.12 436 LEU A CA 1
ATOM 3476 C C . LEU A 1 436 ? 39.094 -13.336 3.225 1 98.12 436 LEU A C 1
ATOM 3478 O O . LEU A 1 436 ? 38.938 -12.141 3.51 1 98.12 436 LEU A O 1
ATOM 3482 N N . ALA A 1 437 ? 38.219 -14.297 3.625 1 98.06 437 ALA A N 1
ATOM 3483 C CA . ALA A 1 437 ? 37.125 -13.969 4.516 1 98.06 437 ALA A CA 1
ATOM 3484 C C . ALA A 1 437 ? 37.625 -13.477 5.867 1 98.06 437 ALA A C 1
ATOM 3486 O O . ALA A 1 437 ? 37.094 -12.508 6.414 1 98.06 437 ALA A O 1
ATOM 3487 N N . LEU A 1 438 ? 38.625 -14.172 6.352 1 97.38 438 LEU A N 1
ATOM 3488 C CA . LEU A 1 438 ? 39.219 -13.758 7.617 1 97.38 438 LEU A CA 1
ATOM 3489 C C . LEU A 1 438 ? 39.906 -12.398 7.484 1 97.38 438 LEU A C 1
ATOM 3491 O O . LEU A 1 438 ? 39.812 -11.562 8.391 1 97.38 438 LEU A O 1
ATOM 3495 N N . ALA A 1 439 ? 40.594 -12.195 6.395 1 97.94 439 ALA A N 1
ATOM 3496 C CA . ALA A 1 439 ? 41.25 -10.906 6.145 1 97.94 439 ALA A CA 1
ATOM 3497 C C . ALA A 1 439 ? 40.219 -9.789 6.09 1 97.94 439 ALA A C 1
ATOM 3499 O O . ALA A 1 439 ? 40.438 -8.695 6.625 1 97.94 439 ALA A O 1
ATOM 3500 N N . SER A 1 440 ? 39.125 -9.984 5.41 1 97.88 440 SER A N 1
ATOM 3501 C CA . SER A 1 440 ? 38.062 -9.016 5.344 1 97.88 440 SER A CA 1
ATOM 3502 C C . SER A 1 440 ? 37.5 -8.711 6.73 1 97.88 440 SER A C 1
ATOM 3504 O O . SER A 1 440 ? 37.25 -7.555 7.07 1 97.88 440 SER A O 1
ATOM 3506 N N . THR A 1 441 ? 37.312 -9.742 7.527 1 97.44 441 THR A N 1
ATOM 3507 C CA . THR A 1 441 ? 36.75 -9.602 8.867 1 97.44 441 THR A CA 1
ATOM 3508 C C . THR A 1 441 ? 37.719 -8.836 9.773 1 97.44 441 THR A C 1
ATOM 3510 O O . THR A 1 441 ? 37.312 -7.953 10.523 1 97.44 441 THR A O 1
ATOM 3513 N N . ILE A 1 442 ? 38.969 -9.188 9.656 1 97.62 442 ILE A N 1
ATOM 3514 C CA . ILE A 1 442 ? 40 -8.516 10.453 1 97.62 442 ILE A CA 1
ATOM 3515 C C . ILE A 1 442 ? 40.125 -7.059 10.023 1 97.62 442 ILE A C 1
ATOM 3517 O O . ILE A 1 442 ? 40.281 -6.168 10.859 1 97.62 442 ILE A O 1
ATOM 3521 N N . ALA A 1 443 ? 40.094 -6.801 8.773 1 97.62 443 ALA A N 1
ATOM 3522 C CA . ALA A 1 443 ? 40.125 -5.43 8.273 1 97.62 443 ALA A CA 1
ATOM 3523 C C . ALA A 1 443 ? 38.938 -4.629 8.812 1 97.62 443 ALA A C 1
ATOM 3525 O O . ALA A 1 443 ? 39.094 -3.467 9.188 1 97.62 443 ALA A O 1
ATOM 3526 N N . ASN A 1 444 ? 37.75 -5.219 8.836 1 96.62 444 ASN A N 1
ATOM 3527 C CA . ASN A 1 444 ? 36.562 -4.586 9.391 1 96.62 444 ASN A CA 1
ATOM 3528 C C . ASN A 1 444 ? 36.75 -4.223 10.859 1 96.62 444 ASN A C 1
ATOM 3530 O O . ASN A 1 444 ? 36.438 -3.109 11.273 1 96.62 444 ASN A O 1
ATOM 3534 N N . PHE A 1 445 ? 37.281 -5.219 11.539 1 97.12 445 PHE A N 1
ATOM 3535 C CA . PHE A 1 445 ? 37.5 -5.008 12.961 1 97.12 445 PHE A CA 1
ATOM 3536 C C . PHE A 1 445 ? 38.469 -3.852 13.188 1 97.12 445 PHE A C 1
ATOM 3538 O O . PHE A 1 445 ? 38.219 -2.971 14.008 1 97.12 445 PHE A O 1
ATOM 3545 N N . THR A 1 446 ? 39.531 -3.834 12.445 1 97.81 446 THR A N 1
ATOM 3546 C CA . THR A 1 446 ? 40.594 -2.855 12.625 1 97.81 446 THR A CA 1
ATOM 3547 C C . THR A 1 446 ? 40.094 -1.451 12.281 1 97.81 446 THR A C 1
ATOM 3549 O O . THR A 1 446 ? 40.312 -0.51 13.055 1 97.81 446 THR A O 1
ATOM 3552 N N . VAL A 1 447 ? 39.406 -1.284 11.203 1 96.75 447 VAL A N 1
ATOM 3553 C CA . VAL A 1 447 ? 38.906 0.021 10.773 1 96.75 447 VAL A CA 1
ATOM 3554 C C . VAL A 1 447 ? 37.844 0.506 11.75 1 96.75 447 VAL A C 1
ATOM 3556 O O . VAL A 1 447 ? 37.812 1.678 12.133 1 96.75 447 VAL A O 1
ATOM 3559 N N . ALA A 1 448 ? 36.969 -0.384 12.164 1 95.06 448 ALA A N 1
ATOM 3560 C CA . ALA A 1 448 ? 35.906 -0.021 13.102 1 95.06 448 ALA A CA 1
ATOM 3561 C C . ALA A 1 448 ? 36.5 0.429 14.438 1 95.06 448 ALA A C 1
ATOM 3563 O O . ALA A 1 448 ? 36 1.386 15.047 1 95.06 448 ALA A O 1
ATOM 3564 N N . TYR A 1 449 ? 37.531 -0.277 14.836 1 95.94 449 TYR A N 1
ATOM 3565 C CA . TYR A 1 449 ? 38.156 0.023 16.125 1 95.94 449 TYR A CA 1
ATOM 3566 C C . TYR A 1 449 ? 38.938 1.333 16.062 1 95.94 449 TYR A C 1
ATOM 3568 O O . TYR A 1 449 ? 38.781 2.191 16.938 1 95.94 449 TYR A O 1
ATOM 3576 N N . ILE A 1 450 ? 39.688 1.533 15.047 1 96.19 450 ILE A N 1
ATOM 3577 C CA . ILE A 1 450 ? 40.562 2.691 14.93 1 96.19 450 ILE A CA 1
ATOM 3578 C C . ILE A 1 450 ? 39.75 3.947 14.688 1 96.19 450 ILE A C 1
ATOM 3580 O O . ILE A 1 450 ? 40 4.992 15.289 1 96.19 450 ILE A O 1
ATOM 3584 N N . GLU A 1 451 ? 38.719 3.842 13.859 1 93.12 451 GLU A N 1
ATOM 3585 C CA . GLU A 1 451 ? 37.906 5.004 13.5 1 93.12 451 GLU A CA 1
ATOM 3586 C C . GLU A 1 451 ? 36.75 5.168 14.453 1 93.12 451 GLU A C 1
ATOM 3588 O O . GLU A 1 451 ? 35.938 6.09 14.297 1 93.12 451 GLU A O 1
ATOM 3593 N N . GLU A 1 452 ? 36.625 4.301 15.445 1 91.5 452 GLU A N 1
ATOM 3594 C CA . GLU A 1 452 ? 35.562 4.344 16.453 1 91.5 452 GLU A CA 1
ATOM 3595 C C . GLU A 1 452 ? 34.188 4.422 15.797 1 91.5 452 GLU A C 1
ATOM 3597 O O . GLU A 1 452 ? 33.375 5.301 16.125 1 91.5 452 GLU A O 1
ATOM 3602 N N . LEU A 1 453 ? 34 3.543 14.906 1 91.56 453 LEU A N 1
ATOM 3603 C CA . LEU A 1 453 ? 32.75 3.52 14.148 1 91.56 453 LEU A CA 1
ATOM 3604 C C . LEU A 1 453 ? 31.641 2.896 14.977 1 91.56 453 LEU A C 1
ATOM 3606 O O . LEU A 1 453 ? 31.906 2.197 15.953 1 91.56 453 LEU A O 1
ATOM 3610 N N . PRO A 1 454 ? 30.391 3.271 14.664 1 89.12 454 PRO A N 1
ATOM 3611 C CA . PRO A 1 454 ? 29.266 2.648 15.367 1 89.12 454 PRO A CA 1
ATOM 3612 C C . PRO A 1 454 ? 29.156 1.15 15.094 1 89.12 454 PRO A C 1
ATOM 3614 O O . PRO A 1 454 ? 29.891 0.614 14.266 1 89.12 454 PRO A O 1
ATOM 3617 N N . TRP A 1 455 ? 28.234 0.521 15.836 1 87.31 455 TRP A N 1
ATOM 3618 C CA . TRP A 1 455 ? 28.047 -0.922 15.719 1 87.31 455 TRP A CA 1
ATOM 3619 C C . TRP A 1 455 ? 27.672 -1.312 14.297 1 87.31 455 TRP A C 1
ATOM 3621 O O . TRP A 1 455 ? 28.156 -2.316 13.773 1 87.31 455 TRP A O 1
ATOM 3631 N N . ALA A 1 456 ? 26.703 -0.546 13.75 1 83.44 456 ALA A N 1
ATOM 3632 C CA . ALA A 1 456 ? 26.188 -0.703 12.398 1 83.44 456 ALA A CA 1
ATOM 3633 C C . ALA A 1 456 ? 25.609 0.607 11.875 1 83.44 456 ALA A C 1
ATOM 3635 O O . ALA A 1 456 ? 25.875 1.676 12.43 1 83.44 456 ALA A O 1
ATOM 3636 N N . ILE A 1 457 ? 24.938 0.493 10.758 1 70.31 457 ILE A N 1
ATOM 3637 C CA . ILE A 1 457 ? 24.312 1.695 10.219 1 70.31 457 ILE A CA 1
ATOM 3638 C C . ILE A 1 457 ? 23.172 2.141 11.141 1 70.31 457 ILE A C 1
ATOM 3640 O O . ILE A 1 457 ? 22.25 1.378 11.398 1 70.31 457 ILE A O 1
ATOM 3644 N N . MET A 1 458 ? 23.438 3.047 11.953 1 60.16 458 MET A N 1
ATOM 3645 C CA . MET A 1 458 ? 22.438 3.461 12.922 1 60.16 458 MET A CA 1
ATOM 3646 C C . MET A 1 458 ? 21.531 4.555 12.352 1 60.16 458 MET A C 1
ATOM 3648 O O . MET A 1 458 ? 22.031 5.527 11.773 1 60.16 458 MET A O 1
ATOM 3652 N N . LEU A 1 459 ? 20.281 4.305 12.414 1 55.28 459 LEU A N 1
ATOM 3653 C CA . LEU A 1 459 ? 19.297 5.219 11.875 1 55.28 459 LEU A CA 1
ATOM 3654 C C . LEU A 1 459 ? 19.156 6.461 12.75 1 55.28 459 LEU A C 1
ATOM 3656 O O . LEU A 1 459 ? 18.797 7.535 12.266 1 55.28 459 LEU A O 1
ATOM 3660 N N . THR A 1 460 ? 19.375 6.293 14.18 1 54.91 460 THR A N 1
ATOM 3661 C CA . THR A 1 460 ? 19.078 7.43 15.039 1 54.91 460 THR A CA 1
ATOM 3662 C C . THR A 1 460 ? 20.188 7.641 16.062 1 54.91 460 THR A C 1
ATOM 3664 O O . THR A 1 460 ? 21 6.738 16.312 1 54.91 460 THR A O 1
ATOM 3667 N N . ASN A 1 461 ? 20.422 8.805 16.688 1 51.69 461 ASN A N 1
ATOM 3668 C CA . ASN A 1 461 ? 20.984 9.211 17.969 1 51.69 461 ASN A CA 1
ATOM 3669 C C . ASN A 1 461 ? 22.516 9.188 17.953 1 51.69 461 ASN A C 1
ATOM 3671 O O . ASN A 1 461 ? 23.156 9.102 19 1 51.69 461 ASN A O 1
ATOM 3675 N N . ILE A 1 462 ? 22.984 9.047 16.734 1 57.12 462 ILE A N 1
ATOM 3676 C CA . ILE A 1 462 ? 24.422 8.961 16.859 1 57.12 462 ILE A CA 1
ATOM 3677 C C . ILE A 1 462 ? 25.094 10.078 16.062 1 57.12 462 ILE A C 1
ATOM 3679 O O . ILE A 1 462 ? 24.453 10.688 15.195 1 57.12 462 ILE A O 1
ATOM 3683 N N . ASP A 1 463 ? 26.219 10.32 16.406 1 63.34 463 ASP A N 1
ATOM 3684 C CA . ASP A 1 463 ? 27.094 11.25 15.703 1 63.34 463 ASP A CA 1
ATOM 3685 C C . ASP A 1 463 ? 27.047 11.008 14.195 1 63.34 463 ASP A C 1
ATOM 3687 O O . ASP A 1 463 ? 27.5 9.969 13.719 1 63.34 463 ASP A O 1
ATOM 3691 N N . GLN A 1 464 ? 26.328 11.891 13.477 1 65.25 464 GLN A N 1
ATOM 3692 C CA . GLN A 1 464 ? 26.125 11.773 12.039 1 65.25 464 GLN A CA 1
ATOM 3693 C C . GLN A 1 464 ? 27.438 11.633 11.297 1 65.25 464 GLN A C 1
ATOM 3695 O O . GLN A 1 464 ? 27.5 10.984 10.242 1 65.25 464 GLN A O 1
ATOM 3700 N N . ARG A 1 465 ? 28.516 12.133 11.898 1 71.31 465 ARG A N 1
ATOM 3701 C CA . ARG A 1 465 ? 29.828 12.016 11.289 1 71.31 465 ARG A CA 1
ATOM 3702 C C . ARG A 1 465 ? 30.312 10.57 11.297 1 71.31 465 ARG A C 1
ATOM 3704 O O . ARG A 1 465 ? 30.844 10.086 10.297 1 71.31 465 ARG A O 1
ATOM 3711 N N . ARG A 1 466 ? 30.109 9.922 12.336 1 78.69 466 ARG A N 1
ATOM 3712 C CA . ARG A 1 466 ? 30.531 8.531 12.453 1 78.69 466 ARG A CA 1
ATOM 3713 C C . ARG A 1 466 ? 29.703 7.629 11.547 1 78.69 466 ARG A C 1
ATOM 3715 O O . ARG A 1 466 ? 30.203 6.645 11.008 1 78.69 466 ARG A O 1
ATOM 3722 N N . VAL A 1 467 ? 28.547 8.062 11.359 1 78.31 467 VAL A N 1
ATOM 3723 C CA . VAL A 1 467 ? 27.672 7.301 10.469 1 78.31 467 VAL A CA 1
ATOM 3724 C C . VAL A 1 467 ? 28.156 7.457 9.023 1 78.31 467 VAL A C 1
ATOM 3726 O O . VAL A 1 467 ? 28.188 6.484 8.266 1 78.31 467 VAL A O 1
ATOM 3729 N N . ALA A 1 468 ? 28.547 8.633 8.734 1 80.31 468 ALA A N 1
ATOM 3730 C CA . ALA A 1 468 ? 29.062 8.891 7.395 1 80.31 468 ALA A CA 1
ATOM 3731 C C . ALA A 1 468 ? 30.344 8.094 7.137 1 80.31 468 ALA A C 1
ATOM 3733 O O . ALA A 1 468 ? 30.531 7.535 6.055 1 80.31 468 ALA A O 1
ATOM 3734 N N . TYR A 1 469 ? 31.203 7.992 8.125 1 84.88 469 TYR A N 1
ATOM 3735 C CA . TYR A 1 469 ? 32.438 7.227 8.008 1 84.88 469 TYR A CA 1
ATOM 3736 C C . TYR A 1 469 ? 32.156 5.738 7.863 1 84.88 469 TYR A C 1
ATOM 3738 O O . TYR A 1 469 ? 32.812 5.039 7.105 1 84.88 469 TYR A O 1
ATOM 3746 N N . TYR A 1 470 ? 31.219 5.324 8.562 1 88.69 470 TYR A N 1
ATOM 3747 C CA . TYR A 1 470 ? 30.844 3.92 8.461 1 88.69 470 TYR A CA 1
ATOM 3748 C C . TYR A 1 470 ? 30.406 3.574 7.039 1 88.69 470 TYR A C 1
ATOM 3750 O O . TYR A 1 470 ? 30.781 2.525 6.508 1 88.69 470 TYR A O 1
ATOM 3758 N N . TRP A 1 471 ? 29.719 4.473 6.426 1 86.31 471 TRP A N 1
ATOM 3759 C CA . TRP A 1 471 ? 29.234 4.262 5.066 1 86.31 471 TRP A CA 1
ATOM 3760 C C . TRP A 1 471 ? 30.406 4.191 4.082 1 86.31 471 TRP A C 1
ATOM 3762 O O . TRP A 1 471 ? 30.469 3.281 3.25 1 86.31 471 TRP A O 1
ATOM 3772 N N . GLU A 1 472 ? 31.297 5.016 4.277 1 86.06 472 GLU A N 1
ATOM 3773 C CA . GLU A 1 472 ? 32.406 5.152 3.33 1 86.06 472 GLU A CA 1
ATOM 3774 C C . GLU A 1 472 ? 33.469 4.07 3.551 1 86.06 472 GLU A C 1
ATOM 3776 O O . GLU A 1 472 ? 33.906 3.441 2.596 1 86.06 472 GLU A O 1
ATOM 3781 N N . TYR A 1 473 ? 33.75 3.793 4.773 1 90.94 473 TYR A N 1
ATOM 3782 C CA . TYR A 1 473 ? 34.906 2.951 5.062 1 90.94 473 TYR A CA 1
ATOM 3783 C C . TYR A 1 473 ? 34.5 1.479 5.102 1 90.94 473 TYR A C 1
ATOM 3785 O O . TYR A 1 473 ? 35.344 0.601 4.863 1 90.94 473 TYR A O 1
ATOM 3793 N N . ILE A 1 474 ? 33.25 1.276 5.367 1 93.38 474 ILE A N 1
ATOM 3794 C CA . ILE A 1 474 ? 32.906 -0.124 5.594 1 93.38 474 ILE A CA 1
ATOM 3795 C C . ILE A 1 474 ? 31.766 -0.529 4.672 1 93.38 474 ILE A C 1
ATOM 3797 O O . ILE A 1 474 ? 31.938 -1.4 3.812 1 93.38 474 ILE A O 1
ATOM 3801 N N . TYR A 1 475 ? 30.719 0.158 4.723 1 91.81 475 TYR A N 1
ATOM 3802 C CA . TYR A 1 475 ? 29.469 -0.344 4.156 1 91.81 475 TYR A CA 1
ATOM 3803 C C . TYR A 1 475 ? 29.547 -0.386 2.633 1 91.81 475 TYR A C 1
ATOM 3805 O O . TYR A 1 475 ? 29.047 -1.327 2.008 1 91.81 475 TYR A O 1
ATOM 3813 N N . GLU A 1 476 ? 30.156 0.605 1.979 1 92.38 476 GLU A N 1
ATOM 3814 C CA . GLU A 1 476 ? 30.188 0.654 0.52 1 92.38 476 GLU A CA 1
ATOM 3815 C C . GLU A 1 476 ? 31.547 0.214 -0.02 1 92.38 476 GLU A C 1
ATOM 3817 O O . GLU A 1 476 ? 31.797 0.293 -1.225 1 92.38 476 GLU A O 1
ATOM 3822 N N . ASN A 1 477 ? 32.375 -0.286 0.918 1 94.75 477 ASN A N 1
ATOM 3823 C CA . ASN A 1 477 ? 33.75 -0.658 0.548 1 94.75 477 ASN A CA 1
ATOM 3824 C C . ASN A 1 477 ? 33.844 -2.145 0.221 1 94.75 477 ASN A C 1
ATOM 3826 O O . ASN A 1 477 ? 33.531 -2.992 1.063 1 94.75 477 ASN A O 1
ATOM 3830 N N . SER A 1 478 ? 34.375 -2.512 -0.925 1 96.62 478 SER A N 1
ATOM 3831 C CA . SER A 1 478 ? 34.312 -3.863 -1.471 1 96.62 478 SER A CA 1
ATOM 3832 C C . SER A 1 478 ? 35.094 -4.84 -0.588 1 96.62 478 SER A C 1
ATOM 3834 O O . SER A 1 478 ? 34.562 -5.898 -0.221 1 96.62 478 SER A O 1
ATOM 3836 N N . PRO A 1 479 ? 36.344 -4.484 -0.193 1 96.56 479 PRO A N 1
ATOM 3837 C CA . PRO A 1 479 ? 37.094 -5.461 0.611 1 96.56 479 PRO A CA 1
ATOM 3838 C C . PRO A 1 479 ? 36.469 -5.699 1.979 1 96.56 479 PRO A C 1
ATOM 3840 O O . PRO A 1 479 ? 36.594 -6.793 2.539 1 96.56 479 PRO A O 1
ATOM 3843 N N . MET A 1 480 ? 35.75 -4.742 2.482 1 96.12 480 MET A N 1
ATOM 3844 C CA . MET A 1 480 ? 35.156 -4.824 3.82 1 96.12 480 MET A CA 1
ATOM 3845 C C . MET A 1 480 ? 33.875 -5.625 3.803 1 96.12 480 MET A C 1
ATOM 3847 O O . MET A 1 480 ? 33.406 -6.07 4.848 1 96.12 480 MET A O 1
ATOM 3851 N N . ARG A 1 481 ? 33.312 -5.848 2.635 1 96.06 481 ARG A N 1
ATOM 3852 C CA . ARG A 1 481 ? 32.031 -6.504 2.518 1 96.06 481 ARG A CA 1
ATOM 3853 C C . ARG A 1 481 ? 32.156 -7.891 1.899 1 96.06 481 ARG A C 1
ATOM 3855 O O . ARG A 1 481 ? 31.156 -8.547 1.593 1 96.06 481 ARG A O 1
ATOM 3862 N N . ALA A 1 482 ? 33.312 -8.461 1.781 1 98 482 ALA A N 1
ATOM 3863 C CA . ALA A 1 482 ? 33.594 -9.602 0.917 1 98 482 ALA A CA 1
ATOM 3864 C C . ALA A 1 482 ? 33.219 -10.914 1.593 1 98 482 ALA A C 1
ATOM 3866 O O . ALA A 1 482 ? 32.938 -11.914 0.92 1 98 482 ALA A O 1
ATOM 3867 N N . ALA A 1 483 ? 33.156 -10.969 2.871 1 97.75 483 ALA A N 1
ATOM 3868 C CA . ALA A 1 483 ? 33.031 -12.211 3.623 1 97.75 483 ALA A CA 1
ATOM 3869 C C . ALA A 1 483 ? 31.781 -12.977 3.219 1 97.75 483 ALA A C 1
ATOM 3871 O O . ALA A 1 483 ? 31.828 -14.172 2.92 1 97.75 483 ALA A O 1
ATOM 3872 N N . PRO A 1 484 ? 30.594 -12.344 3.168 1 98.44 484 PRO A N 1
ATOM 3873 C CA . PRO A 1 484 ? 29.391 -13.094 2.781 1 98.44 484 PRO A CA 1
ATOM 3874 C C . PRO A 1 484 ? 29.484 -13.68 1.376 1 98.44 484 PRO A C 1
ATOM 3876 O O . PRO A 1 484 ? 29.078 -14.82 1.148 1 98.44 484 PRO A O 1
ATOM 3879 N N . TYR A 1 485 ? 30.016 -12.984 0.434 1 98.69 485 TYR A N 1
ATOM 3880 C CA . TYR A 1 485 ? 30.172 -13.461 -0.936 1 98.69 485 TYR A CA 1
ATOM 3881 C C . TYR A 1 485 ? 31.109 -14.664 -0.992 1 98.69 485 TYR A C 1
ATOM 3883 O O . TYR A 1 485 ? 30.828 -15.648 -1.669 1 98.69 485 TYR A O 1
ATOM 3891 N N . LEU A 1 486 ? 32.219 -14.562 -0.258 1 98.69 486 LEU A N 1
ATOM 3892 C CA . LEU A 1 486 ? 33.219 -15.641 -0.221 1 98.69 486 LEU A CA 1
ATOM 3893 C C . LEU A 1 486 ? 32.625 -16.891 0.408 1 98.69 486 LEU A C 1
ATOM 3895 O O . LEU A 1 486 ? 32.812 -18 -0.104 1 98.69 486 LEU A O 1
ATOM 3899 N N . LEU A 1 487 ? 31.906 -16.703 1.468 1 98.44 487 LEU A N 1
ATOM 3900 C CA . LEU A 1 487 ? 31.219 -17.844 2.072 1 98.44 487 LEU A CA 1
ATOM 3901 C C . LEU A 1 487 ? 30.203 -18.453 1.104 1 98.44 487 LEU A C 1
ATOM 3903 O O . LEU A 1 487 ? 30 -19.672 1.088 1 98.44 487 LEU A O 1
ATOM 3907 N N . GLY A 1 488 ? 29.562 -17.594 0.348 1 98.69 488 GLY A N 1
ATOM 3908 C CA . GLY A 1 488 ? 28.656 -18.062 -0.694 1 98.69 488 GLY A CA 1
ATOM 3909 C C . GLY A 1 488 ? 29.359 -18.938 -1.727 1 98.69 488 GLY A C 1
ATOM 3910 O O . GLY A 1 488 ? 28.828 -19.984 -2.125 1 98.69 488 GLY A O 1
ATOM 3911 N N . MET A 1 489 ? 30.531 -18.562 -2.1 1 98.5 489 MET A N 1
ATOM 3912 C CA . MET A 1 489 ? 31.281 -19.359 -3.062 1 98.5 489 MET A CA 1
ATOM 3913 C C . MET A 1 489 ? 31.641 -20.719 -2.482 1 98.5 489 MET A C 1
ATOM 3915 O O . MET A 1 489 ? 31.547 -21.734 -3.176 1 98.5 489 MET A O 1
ATOM 3919 N N . ALA A 1 490 ? 32.031 -20.703 -1.215 1 98.12 490 ALA A N 1
ATOM 3920 C CA . ALA A 1 490 ? 32.312 -21.969 -0.553 1 98.12 490 ALA A CA 1
ATOM 3921 C C . ALA A 1 490 ? 31.078 -22.875 -0.519 1 98.12 490 ALA A C 1
ATOM 3923 O O . ALA A 1 490 ? 31.172 -24.078 -0.772 1 98.12 490 ALA A O 1
ATOM 3924 N N . LEU A 1 491 ? 30 -22.281 -0.21 1 97.38 491 LEU A N 1
ATOM 3925 C CA . LEU A 1 491 ? 28.75 -23.031 -0.189 1 97.38 491 LEU A CA 1
ATOM 3926 C C . LEU A 1 491 ? 28.391 -23.547 -1.581 1 97.38 491 LEU A C 1
ATOM 3928 O O . LEU A 1 491 ? 27.953 -24.688 -1.73 1 97.38 491 LEU A O 1
ATOM 3932 N N . GLY A 1 492 ? 28.578 -22.672 -2.57 1 97.06 492 GLY A N 1
ATOM 3933 C CA . GLY A 1 492 ? 28.359 -23.109 -3.939 1 97.06 492 GLY A CA 1
ATOM 3934 C C . GLY A 1 492 ? 29.188 -24.328 -4.32 1 97.06 492 GLY A C 1
ATOM 3935 O O . GLY A 1 492 ? 28.688 -25.25 -4.98 1 97.06 492 GLY A O 1
ATOM 3936 N N . TYR A 1 493 ? 30.359 -24.359 -3.867 1 96.56 493 TYR A N 1
ATOM 3937 C CA . TYR A 1 493 ? 31.234 -25.5 -4.098 1 96.56 493 TYR A CA 1
ATOM 3938 C C . TYR A 1 493 ? 30.703 -26.734 -3.391 1 96.56 493 TYR A C 1
ATOM 3940 O O . TYR A 1 493 ? 30.609 -27.812 -3.992 1 96.56 493 TYR A O 1
ATOM 3948 N N . LEU A 1 494 ? 30.328 -26.562 -2.162 1 94.62 494 LEU A N 1
ATOM 3949 C CA . LEU A 1 494 ? 29.844 -27.703 -1.383 1 94.62 494 LEU A CA 1
ATOM 3950 C C . LEU A 1 494 ? 28.578 -28.281 -2.008 1 94.62 494 LEU A C 1
ATOM 3952 O O . LEU A 1 494 ? 28.422 -29.5 -2.066 1 94.62 494 LEU A O 1
ATOM 3956 N N . LEU A 1 495 ? 27.734 -27.484 -2.496 1 93.5 495 LEU A N 1
ATOM 3957 C CA . LEU A 1 495 ? 26.469 -27.906 -3.088 1 93.5 495 LEU A CA 1
ATOM 3958 C C . LEU A 1 495 ? 26.703 -28.578 -4.438 1 93.5 495 LEU A C 1
ATOM 3960 O O . LEU A 1 495 ? 25.922 -29.453 -4.848 1 93.5 495 LEU A O 1
ATOM 3964 N N . SER A 1 496 ? 27.75 -28.203 -5.109 1 92.5 496 SER A N 1
ATOM 3965 C CA . SER A 1 496 ? 28.047 -28.766 -6.426 1 92.5 496 SER A CA 1
ATOM 3966 C C . SER A 1 496 ? 28.562 -30.203 -6.312 1 92.5 496 SER A C 1
ATOM 3968 O O . SER A 1 496 ? 28.516 -30.953 -7.281 1 92.5 496 SER A O 1
ATOM 3970 N N . LYS A 1 497 ? 29.078 -30.609 -5.25 1 89 497 LYS A N 1
ATOM 3971 C CA . LYS A 1 497 ? 29.609 -31.953 -5.055 1 89 497 LYS A CA 1
ATOM 3972 C C . LYS A 1 497 ? 28.5 -32.969 -4.832 1 89 497 LYS A C 1
ATOM 3974 O O . LYS A 1 497 ? 28.688 -34.156 -5.012 1 89 497 LYS A O 1
ATOM 3979 N N . LYS A 1 498 ? 27.188 -32.594 -4.746 1 73.56 498 LYS A N 1
ATOM 3980 C CA . LYS A 1 498 ? 26 -33.406 -4.605 1 73.56 498 LYS A CA 1
ATOM 3981 C C . LYS A 1 498 ? 26.234 -34.594 -3.654 1 73.56 498 LYS A C 1
ATOM 3983 O O . LYS A 1 498 ? 25.766 -35.688 -3.895 1 73.56 498 LYS A O 1
ATOM 3988 N N . GLN A 1 499 ? 27.141 -34.5 -2.75 1 70 499 GLN A N 1
ATOM 3989 C CA . GLN A 1 499 ? 27.375 -35.594 -1.832 1 70 499 GLN A CA 1
ATOM 3990 C C . GLN A 1 499 ? 26.266 -35.688 -0.788 1 70 499 GLN A C 1
ATOM 3992 O O . GLN A 1 499 ? 25.844 -34.656 -0.24 1 70 499 GLN A O 1
ATOM 3997 N N . SER A 1 500 ? 25.516 -36.75 -0.77 1 72 500 SER A N 1
ATOM 3998 C CA . SER A 1 500 ? 24.453 -37 0.202 1 72 500 SER A CA 1
ATOM 3999 C C . SER A 1 500 ? 25.031 -37.219 1.6 1 72 500 SER A C 1
ATOM 4001 O O . SER A 1 500 ? 25.594 -38.25 1.888 1 72 500 SER A O 1
ATOM 4003 N N . ILE A 1 501 ? 25.312 -36.188 2.232 1 78.12 501 ILE A N 1
ATOM 4004 C CA . ILE A 1 501 ? 25.781 -36.312 3.607 1 78.12 501 ILE A CA 1
ATOM 4005 C C . ILE A 1 501 ? 24.594 -36.531 4.539 1 78.12 501 ILE A C 1
ATOM 4007 O O . ILE A 1 501 ? 23.672 -35.719 4.578 1 78.12 501 ILE A O 1
ATOM 4011 N N . ARG A 1 502 ? 24.562 -37.75 5.188 1 88.88 502 ARG A N 1
ATOM 4012 C CA . ARG A 1 502 ? 23.516 -38.031 6.156 1 88.88 502 ARG A CA 1
ATOM 4013 C C . ARG A 1 502 ? 23.922 -37.594 7.559 1 88.88 502 ARG A C 1
ATOM 4015 O O . ARG A 1 502 ? 24.922 -38.062 8.094 1 88.88 502 ARG A O 1
ATOM 4022 N N . LEU A 1 503 ? 23.25 -36.656 8.062 1 92.75 503 LEU A N 1
ATOM 4023 C CA . LEU A 1 503 ? 23.5 -36.156 9.414 1 92.75 503 LEU A CA 1
ATOM 4024 C C . LEU A 1 503 ? 22.516 -36.781 10.398 1 92.75 503 LEU A C 1
ATOM 4026 O O . LEU A 1 503 ? 21.328 -36.938 10.078 1 92.75 503 LEU A O 1
ATOM 4030 N N . PRO A 1 504 ? 23.031 -37.188 11.594 1 94.81 504 PRO A N 1
ATOM 4031 C CA . PRO A 1 504 ? 22.078 -37.625 12.617 1 94.81 504 PRO A CA 1
ATOM 4032 C C . PRO A 1 504 ? 21.109 -36.531 13.031 1 94.81 504 PRO A C 1
ATOM 4034 O O . PRO A 1 504 ? 21.422 -35.344 12.891 1 94.81 504 PRO A O 1
ATOM 4037 N N . LYS A 1 505 ? 20.047 -36.938 13.555 1 93.31 505 LYS A N 1
ATOM 4038 C CA . LYS A 1 505 ? 18.969 -36.031 13.898 1 93.31 505 LYS A CA 1
ATOM 4039 C C . LYS A 1 505 ? 19.438 -34.969 14.898 1 93.31 505 LYS A C 1
ATOM 4041 O O . LYS A 1 505 ? 19.031 -33.812 14.82 1 93.31 505 LYS A O 1
ATOM 4046 N N . TRP A 1 506 ? 20.25 -35.406 15.812 1 95.31 506 TRP A N 1
ATOM 4047 C CA . TRP A 1 506 ? 20.688 -34.469 16.844 1 95.31 506 TRP A CA 1
ATOM 4048 C C . TRP A 1 506 ? 21.594 -33.375 16.25 1 95.31 506 TRP A C 1
ATOM 4050 O O . TRP A 1 506 ? 21.578 -32.219 16.688 1 95.31 506 TRP A O 1
ATOM 4060 N N . SER A 1 507 ? 22.391 -33.75 15.258 1 95.56 507 SER A N 1
ATOM 4061 C CA . SER A 1 507 ? 23.266 -32.781 14.586 1 95.56 507 SER A CA 1
ATOM 4062 C C . SER A 1 507 ? 22.453 -31.766 13.789 1 95.56 507 SER A C 1
ATOM 4064 O O . SER A 1 507 ? 22.797 -30.594 13.734 1 95.56 507 SER A O 1
ATOM 4066 N N . VAL A 1 508 ? 21.469 -32.25 13.188 1 95.69 508 VAL A N 1
ATOM 4067 C CA . VAL A 1 508 ? 20.594 -31.375 12.438 1 95.69 508 VAL A CA 1
ATOM 4068 C C . VAL A 1 508 ? 19.906 -30.406 13.398 1 95.69 508 VAL A C 1
ATOM 4070 O O . VAL A 1 508 ? 19.828 -29.203 13.133 1 95.69 508 VAL A O 1
ATOM 4073 N N . ALA A 1 509 ? 19.406 -30.906 14.516 1 96.19 509 ALA A N 1
ATOM 4074 C CA . ALA A 1 509 ? 18.75 -30.062 15.523 1 96.19 509 ALA A CA 1
ATOM 4075 C C . ALA A 1 509 ? 19.719 -29.016 16.062 1 96.19 509 ALA A C 1
ATOM 4077 O O . ALA A 1 509 ? 19.328 -27.859 16.281 1 96.19 509 ALA A O 1
ATOM 4078 N N . LEU A 1 510 ? 20.891 -29.453 16.297 1 96.5 510 LEU A N 1
ATOM 4079 C CA . LEU A 1 510 ? 21.906 -28.516 16.781 1 96.5 510 LEU A CA 1
ATOM 4080 C C . LEU A 1 510 ? 22.188 -27.438 15.75 1 96.5 510 LEU A C 1
ATOM 4082 O O . LEU A 1 510 ? 22.359 -26.266 16.109 1 96.5 510 LEU A O 1
ATOM 4086 N N . GLY A 1 511 ? 22.297 -27.828 14.5 1 96.81 511 GLY A N 1
ATOM 4087 C CA . GLY A 1 511 ? 22.484 -26.859 13.43 1 96.81 511 GLY A CA 1
ATOM 4088 C C . GLY A 1 511 ? 21.391 -25.812 13.383 1 96.81 511 GLY A C 1
ATOM 4089 O O . GLY A 1 511 ? 21.672 -24.609 13.273 1 96.81 511 GLY A O 1
ATOM 4090 N N . TRP A 1 512 ? 20.203 -26.234 13.492 1 97.31 512 TRP A N 1
ATOM 4091 C CA . TRP A 1 512 ? 19.078 -25.312 13.461 1 97.31 512 TRP A CA 1
ATOM 4092 C C . TRP A 1 512 ? 19.047 -24.438 14.703 1 97.31 512 TRP A C 1
ATOM 4094 O O . TRP A 1 512 ? 18.781 -23.234 14.625 1 97.31 512 TRP A O 1
ATOM 4104 N N . PHE A 1 513 ? 19.328 -25.047 15.867 1 97.19 513 PHE A N 1
ATOM 4105 C CA . PHE A 1 513 ? 19.359 -24.297 17.125 1 97.19 513 PHE A CA 1
ATOM 4106 C C . PHE A 1 513 ? 20.422 -23.203 17.062 1 97.19 513 PHE A C 1
ATOM 4108 O O . PHE A 1 513 ? 20.141 -22.062 17.422 1 97.19 513 PHE A O 1
ATOM 4115 N N . LEU A 1 514 ? 21.562 -23.531 16.578 1 96.88 514 LEU A N 1
ATOM 4116 C CA . LEU A 1 514 ? 22.656 -22.578 16.484 1 96.88 514 LEU A CA 1
ATOM 4117 C C . LEU A 1 514 ? 22.344 -21.5 15.438 1 96.88 514 LEU A C 1
ATOM 4119 O O . LEU A 1 514 ? 22.656 -20.328 15.648 1 96.88 514 LEU A O 1
ATOM 4123 N N . SER A 1 515 ? 21.797 -21.938 14.352 1 97.19 515 SER A N 1
ATOM 4124 C CA . SER A 1 515 ? 21.469 -21 13.289 1 97.19 515 SER A CA 1
ATOM 4125 C C . SER A 1 515 ? 20.422 -19.984 13.742 1 97.19 515 SER A C 1
ATOM 4127 O O . SER A 1 515 ? 20.594 -18.781 13.578 1 97.19 515 SER A O 1
ATOM 4129 N N . ILE A 1 516 ? 19.312 -20.422 14.352 1 96.25 516 ILE A N 1
ATOM 4130 C CA . ILE A 1 516 ? 18.25 -19.547 14.828 1 96.25 516 ILE A CA 1
ATOM 4131 C C . ILE A 1 516 ? 18.766 -18.656 15.945 1 96.25 516 ILE A C 1
ATOM 4133 O O . ILE A 1 516 ? 18.484 -17.453 15.977 1 96.25 516 ILE A O 1
ATOM 4137 N N . GLY A 1 517 ? 19.484 -19.25 16.859 1 96.75 517 GLY A N 1
ATOM 4138 C CA . GLY A 1 517 ? 20.047 -18.5 17.953 1 96.75 517 GLY A CA 1
ATOM 4139 C C . GLY A 1 517 ? 21 -17.406 17.5 1 96.75 517 GLY A C 1
ATOM 4140 O O . GLY A 1 517 ? 20.922 -16.266 17.969 1 96.75 517 GLY A O 1
ATOM 4141 N N . LEU A 1 518 ? 21.891 -17.719 16.594 1 96.69 518 LEU A N 1
ATOM 4142 C CA . LEU A 1 518 ? 22.859 -16.75 16.094 1 96.69 518 LEU A CA 1
ATOM 4143 C C . LEU A 1 518 ? 22.172 -15.664 15.281 1 96.69 518 LEU A C 1
ATOM 4145 O O . LEU A 1 518 ? 22.547 -14.492 15.352 1 96.69 518 LEU A O 1
ATOM 4149 N N . ASN A 1 519 ? 21.188 -16.062 14.492 1 95.69 519 ASN A N 1
ATOM 4150 C CA . ASN A 1 519 ? 20.422 -15.07 13.734 1 95.69 519 ASN A CA 1
ATOM 4151 C C . ASN A 1 519 ? 19.719 -14.086 14.656 1 95.69 519 ASN A C 1
ATOM 4153 O O . ASN A 1 519 ? 19.734 -12.875 14.406 1 95.69 519 ASN A O 1
ATOM 4157 N N . ALA A 1 520 ? 19.078 -14.617 15.656 1 95.44 520 ALA A N 1
ATOM 4158 C CA . ALA A 1 520 ? 18.391 -13.766 16.625 1 95.44 520 ALA A CA 1
ATOM 4159 C C . ALA A 1 520 ? 19.375 -12.836 17.328 1 95.44 520 ALA A C 1
ATOM 4161 O O . ALA A 1 520 ? 19.062 -11.656 17.547 1 95.44 520 ALA A O 1
ATOM 4162 N N . THR A 1 521 ? 20.484 -13.391 17.609 1 94.88 521 THR A N 1
ATOM 4163 C CA . THR A 1 521 ? 21.5 -12.594 18.281 1 94.88 521 THR A CA 1
ATOM 4164 C C . THR A 1 521 ? 21.969 -11.445 17.375 1 94.88 521 THR A C 1
ATOM 4166 O O . THR A 1 521 ? 22.031 -10.297 17.828 1 94.88 521 THR A O 1
ATOM 4169 N N . VAL A 1 522 ? 22.25 -11.695 16.172 1 94.56 522 VAL A N 1
ATOM 4170 C CA . VAL A 1 522 ? 22.75 -10.703 15.227 1 94.56 522 VAL A CA 1
ATOM 4171 C C . VAL A 1 522 ? 21.672 -9.633 15.008 1 94.56 522 VAL A C 1
ATOM 4173 O O . VAL A 1 522 ? 21.984 -8.438 15 1 94.56 522 VAL A O 1
ATOM 4176 N N . VAL A 1 523 ? 20.422 -9.984 14.93 1 93.31 523 VAL A N 1
ATOM 4177 C CA . VAL A 1 523 ? 19.344 -9.078 14.562 1 93.31 523 VAL A CA 1
ATOM 4178 C C . VAL A 1 523 ? 18.953 -8.234 15.773 1 93.31 523 VAL A C 1
ATOM 4180 O O . VAL A 1 523 ? 18.688 -7.035 15.641 1 93.31 523 VAL A O 1
ATOM 4183 N N . PHE A 1 524 ? 19.047 -8.797 17.016 1 92.31 524 PHE A N 1
ATOM 4184 C CA . PHE A 1 524 ? 18.438 -8.109 18.141 1 92.31 524 PHE A CA 1
ATOM 4185 C C . PHE A 1 524 ? 19.5 -7.492 19.047 1 92.31 524 PHE A C 1
ATOM 4187 O O . PHE A 1 524 ? 19.203 -6.621 19.859 1 92.31 524 PHE A O 1
ATOM 4194 N N . LEU A 1 525 ? 20.75 -7.902 18.875 1 90 525 LEU A N 1
ATOM 4195 C CA . LEU A 1 525 ? 21.781 -7.32 19.719 1 90 525 LEU A CA 1
ATOM 4196 C C . LEU A 1 525 ? 22 -5.848 19.391 1 90 525 LEU A C 1
ATOM 4198 O O . LEU A 1 525 ? 22.562 -5.102 20.203 1 90 525 LEU A O 1
ATOM 4202 N N . ILE A 1 526 ? 21.578 -5.434 18.281 1 88 526 ILE A N 1
ATOM 4203 C CA . ILE A 1 526 ? 21.781 -4.062 17.828 1 88 526 ILE A CA 1
ATOM 4204 C C . ILE A 1 526 ? 20.984 -3.1 18.703 1 88 526 ILE A C 1
ATOM 4206 O O . ILE A 1 526 ? 21.203 -1.886 18.656 1 88 526 ILE A O 1
ATOM 4210 N N . PHE A 1 527 ? 20.156 -3.576 19.609 1 83.38 527 PHE A N 1
ATOM 4211 C CA . PHE A 1 527 ? 19.359 -2.742 20.516 1 83.38 527 PHE A CA 1
ATOM 4212 C C . PHE A 1 527 ? 20.234 -2.164 21.625 1 83.38 527 PHE A C 1
ATOM 4214 O O . PHE A 1 527 ? 19.906 -1.129 22.203 1 83.38 527 PHE A O 1
ATOM 4221 N N . ILE A 1 528 ? 21.344 -2.756 21.797 1 84.19 528 ILE A N 1
ATOM 4222 C CA . ILE A 1 528 ? 22.188 -2.369 22.922 1 84.19 528 ILE A CA 1
ATOM 4223 C C . ILE A 1 528 ? 22.688 -0.936 22.719 1 84.19 528 ILE A C 1
ATOM 4225 O O . ILE A 1 528 ? 22.516 -0.088 23.594 1 84.19 528 ILE A O 1
ATOM 4229 N N . PRO A 1 529 ? 23.203 -0.571 21.625 1 82.31 529 PRO A N 1
ATOM 4230 C CA . PRO A 1 529 ? 23.672 0.805 21.453 1 82.31 529 PRO A CA 1
ATOM 4231 C C . PRO A 1 529 ? 22.531 1.817 21.375 1 82.31 529 PRO A C 1
ATOM 4233 O O . PRO A 1 529 ? 22.766 3.023 21.516 1 82.31 529 PRO A O 1
ATOM 4236 N N . TYR A 1 530 ? 21.344 1.402 21.188 1 77.44 530 TYR A N 1
ATOM 4237 C CA . TYR A 1 530 ? 20.203 2.314 21.125 1 77.44 530 TYR A CA 1
ATOM 4238 C C . TYR A 1 530 ? 19.625 2.553 22.516 1 77.44 530 TYR A C 1
ATOM 4240 O O . TYR A 1 530 ? 18.812 3.451 22.719 1 77.44 530 TYR A O 1
ATOM 4248 N N . SER A 1 531 ? 20.094 1.78 23.438 1 76.06 531 SER A N 1
ATOM 4249 C CA . SER A 1 531 ? 19.594 1.946 24.797 1 76.06 531 SER A CA 1
ATOM 4250 C C . SER A 1 531 ? 20.094 3.248 25.406 1 76.06 531 SER A C 1
ATOM 4252 O O . SER A 1 531 ? 21.188 3.713 25.078 1 76.06 531 SER A O 1
ATOM 4254 N N . VAL A 1 532 ? 19.297 3.861 26.25 1 69.06 532 VAL A N 1
ATOM 4255 C CA . VAL A 1 532 ? 19.547 5.164 26.859 1 69.06 532 VAL A CA 1
ATOM 4256 C C . VAL A 1 532 ? 20.797 5.09 27.734 1 69.06 532 VAL A C 1
ATOM 4258 O O . VAL A 1 532 ? 21.578 6.035 27.797 1 69.06 532 VAL A O 1
ATOM 4261 N N . ASP A 1 533 ? 21.031 3.967 28.297 1 76.5 533 ASP A N 1
ATOM 4262 C CA . ASP A 1 533 ? 22.109 3.838 29.266 1 76.5 533 ASP A CA 1
ATOM 4263 C C . ASP A 1 533 ? 23.391 3.318 28.609 1 76.5 533 ASP A C 1
ATOM 4265 O O . ASP A 1 533 ? 24.406 3.113 29.281 1 76.5 533 ASP A O 1
ATOM 4269 N N . TYR A 1 534 ? 23.375 3.289 27.297 1 82.75 534 TYR A N 1
ATOM 4270 C CA . TYR A 1 534 ? 24.531 2.699 26.625 1 82.75 534 TYR A CA 1
ATOM 4271 C C . TYR A 1 534 ? 25.656 3.713 26.5 1 82.75 534 TYR A C 1
ATOM 4273 O O . TYR A 1 534 ? 25.438 4.855 26.094 1 82.75 534 TYR A O 1
ATOM 4281 N N . VAL A 1 535 ? 26.859 3.322 26.969 1 84.5 535 VAL A N 1
ATOM 4282 C CA . VAL A 1 535 ? 28.078 4.09 26.75 1 84.5 535 VAL A CA 1
ATOM 4283 C C . VAL A 1 535 ? 28.906 3.449 25.641 1 84.5 535 VAL A C 1
ATOM 4285 O O . VAL A 1 535 ? 29.203 2.256 25.688 1 84.5 535 VAL A O 1
ATOM 4288 N N . TYR A 1 536 ? 29.219 4.242 24.641 1 87.12 536 TYR A N 1
ATOM 4289 C CA . TYR A 1 536 ? 29.938 3.744 23.469 1 87.12 536 TYR A CA 1
ATOM 4290 C C . TYR A 1 536 ? 31.25 3.09 23.875 1 87.12 536 TYR A C 1
ATOM 4292 O O . TYR A 1 536 ? 32.031 3.654 24.656 1 87.12 536 TYR A O 1
ATOM 4300 N N . ASN A 1 537 ? 31.453 1.896 23.453 1 91.62 537 ASN A N 1
ATOM 4301 C CA . ASN A 1 537 ? 32.688 1.123 23.594 1 91.62 537 ASN A CA 1
ATOM 4302 C C . ASN A 1 537 ? 33.219 0.654 22.234 1 91.62 537 ASN A C 1
ATOM 4304 O O . ASN A 1 537 ? 32.594 -0.184 21.578 1 91.62 537 ASN A O 1
ATOM 4308 N N . PRO A 1 538 ? 34.375 1.172 21.844 1 91.94 538 PRO A N 1
ATOM 4309 C CA . PRO A 1 538 ? 34.906 0.851 20.516 1 91.94 538 PRO A CA 1
ATOM 4310 C C . PRO A 1 538 ? 35.125 -0.646 20.328 1 91.94 538 PRO A C 1
ATOM 4312 O O . PRO A 1 538 ? 34.969 -1.157 19.219 1 91.94 538 PRO A O 1
ATOM 4315 N N . LEU A 1 539 ? 35.531 -1.316 21.328 1 94.94 539 LEU A N 1
ATOM 4316 C CA . LEU A 1 539 ? 35.812 -2.744 21.219 1 94.94 539 LEU A CA 1
ATOM 4317 C C . LEU A 1 539 ? 34.531 -3.525 20.938 1 94.94 539 LEU A C 1
ATOM 4319 O O . LEU A 1 539 ? 34.531 -4.395 20.062 1 94.94 539 LEU A O 1
ATOM 4323 N N . ASP A 1 540 ? 33.5 -3.215 21.656 1 93.88 540 ASP A N 1
ATOM 4324 C CA . ASP A 1 540 ? 32.219 -3.889 21.438 1 93.88 540 ASP A CA 1
ATOM 4325 C C . ASP A 1 540 ? 31.672 -3.6 20.031 1 93.88 540 ASP A C 1
ATOM 4327 O O . ASP A 1 540 ? 31.156 -4.496 19.359 1 93.88 540 ASP A O 1
ATOM 4331 N N . ALA A 1 541 ? 31.797 -2.369 19.672 1 92.94 541 ALA A N 1
ATOM 4332 C CA . ALA A 1 541 ? 31.328 -1.97 18.344 1 92.94 541 ALA A CA 1
ATOM 4333 C C . ALA A 1 541 ? 32.125 -2.682 17.25 1 92.94 541 ALA A C 1
ATOM 4335 O O . ALA A 1 541 ? 31.547 -3.15 16.266 1 92.94 541 ALA A O 1
ATOM 4336 N N . ALA A 1 542 ? 33.438 -2.787 17.438 1 95.56 542 ALA A N 1
ATOM 4337 C CA . ALA A 1 542 ? 34.281 -3.422 16.453 1 95.56 542 ALA A CA 1
ATOM 4338 C C . ALA A 1 542 ? 34 -4.918 16.359 1 95.56 542 ALA A C 1
ATOM 4340 O O . ALA A 1 542 ? 34.031 -5.488 15.258 1 95.56 542 ALA A O 1
ATOM 4341 N N . PHE A 1 543 ? 33.781 -5.535 17.469 1 96.12 543 PHE A N 1
ATOM 4342 C CA . PHE A 1 543 ? 33.469 -6.961 17.469 1 96.12 543 PHE A CA 1
ATOM 4343 C C . PHE A 1 543 ? 32.156 -7.227 16.766 1 96.12 543 PHE A C 1
ATOM 4345 O O . PHE A 1 543 ? 32.062 -8.086 15.891 1 96.12 543 PHE A O 1
ATOM 4352 N N . TYR A 1 544 ? 31.172 -6.516 17.172 1 94.81 544 TYR A N 1
ATOM 4353 C CA . TYR A 1 544 ? 29.891 -6.711 16.516 1 94.81 544 TYR A CA 1
ATOM 4354 C C . TYR A 1 544 ? 29.953 -6.363 15.039 1 94.81 544 TYR A C 1
ATOM 4356 O O . TYR A 1 544 ? 29.469 -7.121 14.195 1 94.81 544 TYR A O 1
ATOM 4364 N N . GLY A 1 545 ? 30.547 -5.25 14.75 1 93.56 545 GLY A N 1
ATOM 4365 C CA . GLY A 1 545 ? 30.625 -4.758 13.383 1 93.56 545 GLY A CA 1
ATOM 4366 C C . GLY A 1 545 ? 31.359 -5.707 12.445 1 93.56 545 GLY A C 1
ATOM 4367 O O . GLY A 1 545 ? 31.016 -5.805 11.266 1 93.56 545 GLY A O 1
ATOM 4368 N N . SER A 1 546 ? 32.344 -6.402 12.938 1 95.88 546 SER A N 1
ATOM 4369 C CA . SER A 1 546 ? 33.156 -7.262 12.094 1 95.88 546 SER A CA 1
ATOM 4370 C C . SER A 1 546 ? 32.594 -8.672 12.008 1 95.88 546 SER A C 1
ATOM 4372 O O . SER A 1 546 ? 32.75 -9.359 11 1 95.88 546 SER A O 1
ATOM 4374 N N . LEU A 1 547 ? 31.812 -9.062 12.992 1 96.62 547 LEU A N 1
ATOM 4375 C CA . LEU A 1 547 ? 31.422 -10.469 13.07 1 96.62 547 LEU A CA 1
ATOM 4376 C C . LEU A 1 547 ? 29.969 -10.656 12.656 1 96.62 547 LEU A C 1
ATOM 4378 O O . LEU A 1 547 ? 29.562 -11.766 12.312 1 96.62 547 LEU A O 1
ATOM 4382 N N . HIS A 1 548 ? 29.141 -9.664 12.766 1 95.31 548 HIS A N 1
ATOM 4383 C CA . HIS A 1 548 ? 27.719 -9.859 12.586 1 95.31 548 HIS A CA 1
ATOM 4384 C C . HIS A 1 548 ? 27.391 -10.281 11.156 1 95.31 548 HIS A C 1
ATOM 4386 O O . HIS A 1 548 ? 26.516 -11.125 10.938 1 95.31 548 HIS A O 1
ATOM 4392 N N . ARG A 1 549 ? 28.094 -9.773 10.148 1 95.75 549 ARG A N 1
ATOM 4393 C CA . ARG A 1 549 ? 27.828 -10.148 8.766 1 95.75 549 ARG A CA 1
ATOM 4394 C C . ARG A 1 549 ? 28.312 -11.57 8.477 1 95.75 549 ARG A C 1
ATOM 4396 O O . ARG A 1 549 ? 27.688 -12.305 7.719 1 95.75 549 ARG A O 1
ATOM 4403 N N . LEU A 1 550 ? 29.469 -11.844 9.047 1 96.5 550 LEU A N 1
ATOM 4404 C CA . LEU A 1 550 ? 30 -13.195 8.922 1 96.5 550 LEU A CA 1
ATOM 4405 C C . LEU A 1 550 ? 29.047 -14.211 9.539 1 96.5 550 LEU A C 1
ATOM 4407 O O . LEU A 1 550 ? 28.766 -15.25 8.938 1 96.5 550 LEU A O 1
ATOM 4411 N N . ALA A 1 551 ? 28.609 -13.898 10.703 1 97.06 551 ALA A N 1
ATOM 4412 C CA . ALA A 1 551 ? 27.672 -14.773 11.398 1 97.06 551 ALA A CA 1
ATOM 4413 C C . ALA A 1 551 ? 26.375 -14.938 10.602 1 97.06 551 ALA A C 1
ATOM 4415 O O . ALA A 1 551 ? 25.859 -16.047 10.469 1 97.06 551 ALA A O 1
ATOM 4416 N N . TRP A 1 552 ? 25.859 -13.852 10.109 1 97.44 552 TRP A N 1
ATOM 4417 C CA . TRP A 1 552 ? 24.641 -13.875 9.297 1 97.44 552 TRP A CA 1
ATOM 4418 C C . TRP A 1 552 ? 24.828 -14.781 8.078 1 97.44 552 TRP A C 1
ATOM 4420 O O . TRP A 1 552 ? 23.984 -15.648 7.812 1 97.44 552 TRP A O 1
ATOM 4430 N N . ALA A 1 553 ? 25.938 -14.625 7.391 1 98.06 553 ALA A N 1
ATOM 4431 C CA . ALA A 1 553 ? 26.219 -15.414 6.195 1 98.06 553 ALA A CA 1
ATOM 4432 C C . ALA A 1 553 ? 26.344 -16.891 6.535 1 98.06 553 ALA A C 1
ATOM 4434 O O . ALA A 1 553 ? 25.891 -17.75 5.777 1 98.06 553 ALA A O 1
ATOM 4435 N N . LEU A 1 554 ? 26.953 -17.203 7.664 1 97.56 554 LEU A N 1
ATOM 4436 C CA . LEU A 1 554 ? 27.125 -18.578 8.094 1 97.56 554 LEU A CA 1
ATOM 4437 C C . LEU A 1 554 ? 25.781 -19.234 8.375 1 97.56 554 LEU A C 1
ATOM 4439 O O . LEU A 1 554 ? 25.547 -20.391 7.992 1 97.56 554 LEU A O 1
ATOM 4443 N N . THR A 1 555 ? 24.969 -18.547 9.039 1 97.75 555 THR A N 1
ATOM 4444 C CA . THR A 1 555 ? 23.656 -19.078 9.375 1 97.75 555 THR A CA 1
ATOM 4445 C C . THR A 1 555 ? 22.828 -19.297 8.117 1 97.75 555 THR A C 1
ATOM 4447 O O . THR A 1 555 ? 22.141 -20.312 7.984 1 97.75 555 THR A O 1
ATOM 4450 N N . LEU A 1 556 ? 22.859 -18.359 7.203 1 97.94 556 LEU A N 1
ATOM 4451 C CA . LEU A 1 556 ? 22.109 -18.5 5.953 1 97.94 556 LEU A CA 1
ATOM 4452 C C . LEU A 1 556 ? 22.672 -19.656 5.129 1 97.94 556 LEU A C 1
ATOM 4454 O O . LEU A 1 556 ? 21.922 -20.344 4.43 1 97.94 556 LEU A O 1
ATOM 4458 N N . SER A 1 557 ? 23.984 -19.828 5.219 1 98.06 557 SER A N 1
ATOM 4459 C CA . SER A 1 557 ? 24.609 -20.953 4.539 1 98.06 557 SER A CA 1
ATOM 4460 C C . SER A 1 557 ? 24.062 -22.281 5.059 1 98.06 557 SER A C 1
ATOM 4462 O O . SER A 1 557 ? 23.797 -23.203 4.281 1 98.06 557 SER A O 1
ATOM 4464 N N . TRP A 1 558 ? 23.906 -22.375 6.34 1 97.06 558 TRP A N 1
ATOM 4465 C CA . TRP A 1 558 ? 23.312 -23.562 6.926 1 97.06 558 TRP A CA 1
ATOM 4466 C C . TRP A 1 558 ? 21.891 -23.781 6.41 1 97.06 558 TRP A C 1
ATOM 4468 O O . TRP A 1 558 ? 21.5 -24.891 6.051 1 97.06 558 TRP A O 1
ATOM 4478 N N . ILE A 1 559 ? 21.109 -22.75 6.348 1 97.25 559 ILE A N 1
ATOM 4479 C CA . ILE A 1 559 ? 19.719 -22.828 5.914 1 97.25 559 ILE A CA 1
ATOM 4480 C C . ILE A 1 559 ? 19.656 -23.344 4.48 1 97.25 559 ILE A C 1
ATOM 4482 O O . ILE A 1 559 ? 18.906 -24.281 4.18 1 97.25 559 ILE A O 1
ATOM 4486 N N . VAL A 1 560 ? 20.5 -22.812 3.641 1 97 560 VAL A N 1
ATOM 4487 C CA . VAL A 1 560 ? 20.5 -23.234 2.242 1 97 560 VAL A CA 1
ATOM 4488 C C . VAL A 1 560 ? 20.953 -24.688 2.135 1 97 560 VAL A C 1
ATOM 4490 O O . VAL A 1 560 ? 20.312 -25.484 1.461 1 97 560 VAL A O 1
ATOM 4493 N N . TRP A 1 561 ? 22 -24.984 2.842 1 95.38 561 TRP A N 1
ATOM 4494 C CA . TRP A 1 561 ? 22.531 -26.344 2.801 1 95.38 561 TRP A CA 1
ATOM 4495 C C . TRP A 1 561 ? 21.516 -27.344 3.318 1 95.38 561 TRP A C 1
ATOM 4497 O O . TRP A 1 561 ? 21.297 -28.391 2.715 1 95.38 561 TRP A O 1
ATOM 4507 N N . ALA A 1 562 ? 20.891 -27 4.43 1 94.56 562 ALA A N 1
ATOM 4508 C CA . ALA A 1 562 ? 19.875 -27.875 5.023 1 94.56 562 ALA A CA 1
ATOM 4509 C C . ALA A 1 562 ? 18.688 -28.047 4.082 1 94.56 562 ALA A C 1
ATOM 4511 O O . ALA A 1 562 ? 18.156 -29.156 3.953 1 94.56 562 ALA A O 1
ATOM 4512 N N . CYS A 1 563 ? 18.266 -27.047 3.4 1 93.38 563 CYS A N 1
ATOM 4513 C CA . CYS A 1 563 ? 17.156 -27.109 2.469 1 93.38 563 CYS A CA 1
ATOM 4514 C C . CYS A 1 563 ? 17.484 -28.016 1.283 1 93.38 563 CYS A C 1
ATOM 4516 O O . CYS A 1 563 ? 16.656 -28.844 0.887 1 93.38 563 CYS A O 1
ATOM 4518 N N . VAL A 1 564 ? 18.672 -27.906 0.791 1 91.81 564 VAL A N 1
ATOM 4519 C CA . VAL A 1 564 ? 19.062 -28.625 -0.416 1 91.81 564 VAL A CA 1
ATOM 4520 C C . VAL A 1 564 ? 19.281 -30.109 -0.086 1 91.81 564 VAL A C 1
ATOM 4522 O O . VAL A 1 564 ? 19 -30.984 -0.907 1 91.81 564 VAL A O 1
ATOM 4525 N N . ASN A 1 565 ? 19.688 -30.391 1.17 1 91.88 565 ASN A N 1
ATOM 4526 C CA . ASN A 1 565 ? 20.047 -31.766 1.533 1 91.88 565 ASN A CA 1
ATOM 4527 C C . ASN A 1 565 ? 18.906 -32.469 2.281 1 91.88 565 ASN A C 1
ATOM 4529 O O . ASN A 1 565 ? 19.125 -33.469 2.934 1 91.88 565 ASN A O 1
ATOM 4533 N N . GLY A 1 566 ? 17.703 -31.844 2.285 1 90 566 GLY A N 1
ATOM 4534 C CA . GLY A 1 566 ? 16.516 -32.5 2.809 1 90 566 GLY A CA 1
ATOM 4535 C C . GLY A 1 566 ? 16.344 -32.312 4.301 1 90 566 GLY A C 1
ATOM 4536 O O . GLY A 1 566 ? 15.516 -33 4.926 1 90 566 GLY A O 1
ATOM 4537 N N . TYR A 1 567 ? 17.109 -31.453 4.898 1 93.25 567 TYR A N 1
ATOM 4538 C CA . TYR A 1 567 ? 17.016 -31.203 6.332 1 93.25 567 TYR A CA 1
ATOM 4539 C C . TYR A 1 567 ? 16.328 -29.875 6.617 1 93.25 567 TYR A C 1
ATOM 4541 O O . TYR A 1 567 ? 16.359 -29.375 7.742 1 93.25 567 TYR A O 1
ATOM 4549 N N . GLY A 1 568 ? 15.695 -29.281 5.645 1 92.69 568 GLY A N 1
ATOM 4550 C CA . GLY A 1 568 ? 15.156 -27.938 5.762 1 92.69 568 GLY A CA 1
ATOM 4551 C C . GLY A 1 568 ? 13.805 -27.891 6.441 1 92.69 568 GLY A C 1
ATOM 4552 O O . GLY A 1 568 ? 13.414 -26.859 6.988 1 92.69 568 GLY A O 1
ATOM 4553 N N . GLY A 1 569 ? 12.992 -28.984 6.457 1 88.69 569 GLY A N 1
ATOM 4554 C CA . GLY A 1 569 ? 11.695 -29.047 7.102 1 88.69 569 GLY A CA 1
ATOM 4555 C C . GLY A 1 569 ? 10.773 -27.922 6.68 1 88.69 569 GLY A C 1
ATOM 4556 O O . GLY A 1 569 ? 10.547 -27.703 5.488 1 88.69 569 GLY A O 1
ATOM 4557 N N . VAL A 1 570 ? 10.289 -27.172 7.664 1 85.88 570 VAL A N 1
ATOM 4558 C CA . VAL A 1 570 ? 9.32 -26.094 7.445 1 85.88 570 VAL A CA 1
ATOM 4559 C C . VAL A 1 570 ? 10 -24.938 6.707 1 85.88 570 VAL A C 1
ATOM 4561 O O . VAL A 1 570 ? 9.375 -24.281 5.871 1 85.88 570 VAL A O 1
ATOM 4564 N N . ALA A 1 571 ? 11.219 -24.766 6.992 1 92.56 571 ALA A N 1
ATOM 4565 C CA . ALA A 1 571 ? 11.945 -23.672 6.332 1 92.56 571 ALA A CA 1
ATOM 4566 C C . ALA A 1 571 ? 12.008 -23.906 4.824 1 92.56 571 ALA A C 1
ATOM 4568 O O . ALA A 1 571 ? 11.805 -22.969 4.047 1 92.56 571 ALA A O 1
ATOM 4569 N N . ASN A 1 572 ? 12.273 -25.078 4.445 1 92.94 572 ASN A N 1
ATOM 4570 C CA . ASN A 1 572 ? 12.328 -25.391 3.02 1 92.94 572 ASN A CA 1
ATOM 4571 C C . ASN A 1 572 ? 10.961 -25.25 2.361 1 92.94 572 ASN A C 1
ATOM 4573 O O . ASN A 1 572 ? 10.852 -24.781 1.227 1 92.94 572 ASN A O 1
ATOM 4577 N N . ARG A 1 573 ? 9.969 -25.719 3.148 1 86.75 573 ARG A N 1
ATOM 4578 C CA . ARG A 1 573 ? 8.617 -25.609 2.613 1 86.75 573 ARG A CA 1
ATOM 4579 C C . ARG A 1 573 ? 8.242 -24.156 2.338 1 86.75 573 ARG A C 1
ATOM 4581 O O . ARG A 1 573 ? 7.602 -23.859 1.329 1 86.75 573 ARG A O 1
ATOM 4588 N N . ILE A 1 574 ? 8.633 -23.312 3.121 1 89.75 574 ILE A N 1
ATOM 4589 C CA . ILE A 1 574 ? 8.297 -21.906 2.984 1 89.75 574 ILE A CA 1
ATOM 4590 C C . ILE A 1 574 ? 9.172 -21.266 1.901 1 89.75 574 ILE A C 1
ATOM 4592 O O . ILE A 1 574 ? 8.656 -20.641 0.971 1 89.75 574 ILE A O 1
ATOM 4596 N N . LEU A 1 575 ? 10.406 -21.469 1.958 1 94.81 575 LEU A N 1
ATOM 4597 C CA . LEU A 1 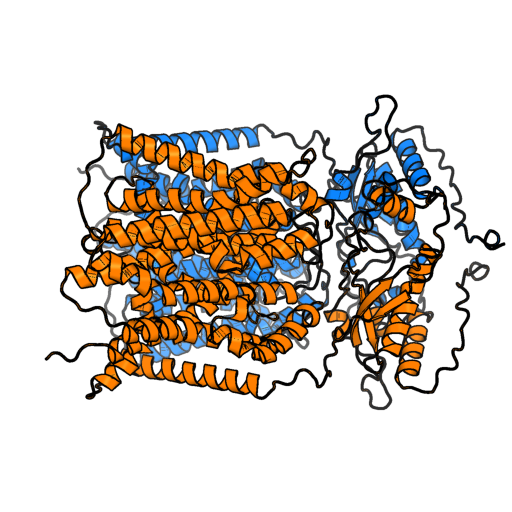575 ? 11.352 -20.797 1.081 1 94.81 575 LEU A CA 1
ATOM 4598 C C . LEU A 1 575 ? 11.258 -21.328 -0.344 1 94.81 575 LEU A C 1
ATOM 4600 O O . LEU A 1 575 ? 11.602 -20.625 -1.299 1 94.81 575 LEU A O 1
ATOM 4604 N N . SER A 1 576 ? 10.797 -22.531 -0.499 1 93.31 576 SER A N 1
ATOM 4605 C CA . SER A 1 576 ? 10.711 -23.156 -1.82 1 93.31 576 SER A CA 1
ATOM 4606 C C . SER A 1 576 ? 9.289 -23.078 -2.373 1 93.31 576 SER A C 1
ATOM 4608 O O . SER A 1 576 ? 8.945 -23.797 -3.316 1 93.31 576 SER A O 1
ATOM 4610 N N . TRP A 1 577 ? 8.492 -22.25 -1.727 1 88.62 577 TRP A N 1
ATOM 4611 C CA . TRP A 1 577 ? 7.121 -22.062 -2.199 1 88.62 577 TRP A CA 1
ATOM 4612 C C . TRP A 1 577 ? 7.102 -21.609 -3.656 1 88.62 577 TRP A C 1
ATOM 4614 O O . TRP A 1 577 ? 7.82 -20.688 -4.031 1 88.62 577 TRP A O 1
ATOM 4624 N N . LYS A 1 578 ? 6.352 -22.266 -4.5 1 88.88 578 LYS A N 1
ATOM 4625 C CA . LYS A 1 578 ? 6.402 -22.109 -5.949 1 88.88 578 LYS A CA 1
ATOM 4626 C C . LYS A 1 578 ? 6.098 -20.688 -6.367 1 88.88 578 LYS A C 1
ATOM 4628 O O . LYS A 1 578 ? 6.578 -20.219 -7.406 1 88.88 578 LYS A O 1
ATOM 4633 N N . TYR A 1 579 ? 5.348 -19.922 -5.613 1 87.12 579 TYR A N 1
ATOM 4634 C CA . TYR A 1 579 ? 4.941 -18.578 -5.996 1 87.12 579 TYR A CA 1
ATOM 4635 C C . TYR A 1 579 ? 6.074 -17.578 -5.773 1 87.12 579 TYR A C 1
ATOM 4637 O O . TYR A 1 579 ? 6.016 -16.438 -6.25 1 87.12 579 TYR A O 1
ATOM 4645 N N . PHE A 1 580 ? 7.152 -18.016 -5.164 1 93.81 580 PHE A N 1
ATOM 4646 C CA . PHE A 1 580 ? 8.32 -17.156 -4.996 1 93.81 580 PHE A CA 1
ATOM 4647 C C . PHE A 1 580 ? 9.156 -17.125 -6.27 1 93.81 580 PHE A C 1
ATOM 4649 O O . PHE A 1 580 ? 10.023 -16.266 -6.422 1 93.81 580 PHE A O 1
ATOM 4656 N N . VAL A 1 581 ? 8.891 -18.016 -7.191 1 93.69 581 VAL A N 1
ATOM 4657 C CA . VAL A 1 581 ? 9.719 -18.125 -8.391 1 93.69 581 VAL A CA 1
ATOM 4658 C C . VAL A 1 581 ? 9.555 -16.859 -9.234 1 93.69 581 VAL A C 1
ATOM 4660 O O . VAL A 1 581 ? 10.531 -16.188 -9.555 1 93.69 581 VAL A O 1
ATOM 4663 N N . PRO A 1 582 ? 8.281 -16.453 -9.57 1 93.44 582 PRO A N 1
ATOM 4664 C CA . PRO A 1 582 ? 8.164 -15.211 -10.328 1 93.44 582 PRO A CA 1
ATOM 4665 C C . PRO A 1 582 ? 8.68 -14 -9.547 1 93.44 582 PRO A C 1
ATOM 4667 O O . PRO A 1 582 ? 9.266 -13.086 -10.133 1 93.44 582 PRO A O 1
ATOM 4670 N N . MET A 1 583 ? 8.523 -14 -8.297 1 94.69 583 MET A N 1
ATOM 4671 C CA . MET A 1 583 ? 8.992 -12.891 -7.477 1 94.69 583 MET A CA 1
ATOM 4672 C C . MET A 1 583 ? 10.516 -12.812 -7.488 1 94.69 583 MET A C 1
ATOM 4674 O O . MET A 1 583 ? 11.086 -11.719 -7.512 1 94.69 583 MET A O 1
ATOM 4678 N N . SER A 1 584 ? 11.039 -13.938 -7.418 1 96.12 584 SER A N 1
ATOM 4679 C CA . SER A 1 584 ? 12.5 -14.008 -7.441 1 96.12 584 SER A CA 1
ATOM 4680 C C . SER A 1 584 ? 13.055 -13.477 -8.75 1 96.12 584 SER A C 1
ATOM 4682 O O . SER A 1 584 ? 14.07 -12.766 -8.766 1 96.12 584 SER A O 1
ATOM 4684 N N . LYS A 1 585 ? 12.359 -13.734 -9.844 1 95.94 585 LYS A N 1
ATOM 4685 C CA . LYS A 1 585 ? 12.789 -13.25 -11.148 1 95.94 585 LYS A CA 1
ATOM 4686 C C . LYS A 1 585 ? 12.734 -11.734 -11.227 1 95.94 585 LYS A C 1
ATOM 4688 O O . LYS A 1 585 ? 13.516 -11.109 -11.945 1 95.94 585 LYS A O 1
ATOM 4693 N N . LEU A 1 586 ? 11.898 -11.172 -10.43 1 97.44 586 LEU A N 1
ATOM 4694 C CA . LEU A 1 586 ? 11.664 -9.734 -10.508 1 97.44 586 LEU A CA 1
ATOM 4695 C C . LEU A 1 586 ? 12.531 -8.984 -9.5 1 97.44 586 LEU A C 1
ATOM 4697 O O . LEU A 1 586 ? 12.531 -7.75 -9.469 1 97.44 586 LEU A O 1
ATOM 4701 N N . THR A 1 587 ? 13.328 -9.672 -8.734 1 97.31 587 THR A N 1
ATOM 4702 C CA . THR A 1 587 ? 14.047 -9.062 -7.621 1 97.31 587 THR A CA 1
ATOM 4703 C C . THR A 1 587 ? 15.039 -8.016 -8.125 1 97.31 587 THR A C 1
ATOM 4705 O O . THR A 1 587 ? 15.141 -6.93 -7.551 1 97.31 587 THR A O 1
ATOM 4708 N N . PHE A 1 588 ? 15.758 -8.297 -9.203 1 97.31 588 PHE A N 1
ATOM 4709 C CA . PHE A 1 588 ? 16.766 -7.367 -9.695 1 97.31 588 PHE A CA 1
ATOM 4710 C C . PHE A 1 588 ? 16.109 -6.09 -10.219 1 97.31 588 PHE A C 1
ATOM 4712 O O . PHE A 1 588 ? 16.516 -4.984 -9.852 1 97.31 588 PHE A O 1
ATOM 4719 N N . SER A 1 589 ? 15.086 -6.227 -11.055 1 98.38 589 SER A N 1
ATOM 4720 C CA . SER A 1 589 ? 14.375 -5.062 -11.562 1 98.38 589 SER A CA 1
ATOM 4721 C C . SER A 1 589 ? 13.719 -4.273 -10.438 1 98.38 589 SER A C 1
ATOM 4723 O O . SER A 1 589 ? 13.711 -3.041 -10.453 1 98.38 589 SER A O 1
ATOM 4725 N N . SER A 1 590 ? 13.148 -5 -9.484 1 97.94 590 SER A N 1
ATOM 4726 C CA . SER A 1 590 ? 12.562 -4.34 -8.32 1 97.94 590 SER A CA 1
ATOM 4727 C C . SER A 1 590 ? 13.617 -3.566 -7.535 1 97.94 590 SER A C 1
ATOM 4729 O O . SER A 1 590 ? 13.359 -2.459 -7.062 1 97.94 590 SER A O 1
ATOM 4731 N N . TYR A 1 591 ? 14.766 -4.152 -7.398 1 97.31 591 TYR A N 1
ATOM 4732 C CA . TYR A 1 591 ? 15.875 -3.506 -6.707 1 97.31 591 TYR A CA 1
ATOM 4733 C C . TYR A 1 591 ? 16.25 -2.193 -7.383 1 97.31 591 TYR A C 1
ATOM 4735 O O . TYR A 1 591 ? 16.453 -1.177 -6.711 1 97.31 591 TYR A O 1
ATOM 4743 N N . LEU A 1 592 ? 16.266 -2.162 -8.656 1 97.62 592 LEU A N 1
ATOM 4744 C CA . LEU A 1 592 ? 16.703 -0.989 -9.406 1 97.62 592 LEU A CA 1
ATOM 4745 C C . LEU A 1 592 ? 15.664 0.123 -9.32 1 97.62 592 LEU A C 1
ATOM 4747 O O . LEU A 1 592 ? 16.016 1.298 -9.188 1 97.62 592 LEU A O 1
ATOM 4751 N N . VAL A 1 593 ? 14.422 -0.224 -9.273 1 97.12 593 VAL A N 1
ATOM 4752 C CA . VAL A 1 593 ? 13.391 0.791 -9.492 1 97.12 593 VAL A CA 1
ATOM 4753 C C . VAL A 1 593 ? 12.852 1.27 -8.141 1 97.12 593 VAL A C 1
ATOM 4755 O O . VAL A 1 593 ? 12.273 2.357 -8.055 1 97.12 593 VAL A O 1
ATOM 4758 N N . HIS A 1 594 ? 12.953 0.538 -7.047 1 96.38 594 HIS A N 1
ATOM 4759 C CA . HIS A 1 594 ? 12.203 0.805 -5.828 1 96.38 594 HIS A CA 1
ATOM 4760 C C . HIS A 1 594 ? 12.594 2.15 -5.223 1 96.38 594 HIS A C 1
ATOM 4762 O O . HIS A 1 594 ? 11.727 2.916 -4.793 1 96.38 594 HIS A O 1
ATOM 4768 N N . LEU A 1 595 ? 13.852 2.475 -5.23 1 94.81 595 LEU A N 1
ATOM 4769 C CA . LEU A 1 595 ? 14.273 3.695 -4.547 1 94.81 595 LEU A CA 1
ATOM 4770 C C . LEU A 1 595 ? 13.859 4.93 -5.34 1 94.81 595 LEU A C 1
ATOM 4772 O O . LEU A 1 595 ? 13.383 5.914 -4.762 1 94.81 595 LEU A O 1
ATOM 4776 N N . PRO A 1 596 ? 14.047 4.914 -6.699 1 94.75 596 PRO A N 1
ATOM 4777 C CA . PRO A 1 596 ? 13.508 6.043 -7.461 1 94.75 596 PRO A CA 1
ATOM 4778 C C . PRO A 1 596 ? 12.016 6.262 -7.215 1 94.75 596 PRO A C 1
ATOM 4780 O O . PRO A 1 596 ? 11.562 7.406 -7.125 1 94.75 596 PRO A O 1
ATOM 4783 N N . VAL A 1 597 ? 11.266 5.227 -7.059 1 94.88 597 VAL A N 1
ATOM 4784 C CA . VAL A 1 597 ? 9.836 5.344 -6.801 1 94.88 597 VAL A CA 1
ATOM 4785 C C . VAL A 1 597 ? 9.609 5.945 -5.418 1 94.88 597 VAL A C 1
ATOM 4787 O O . VAL A 1 597 ? 8.758 6.824 -5.25 1 94.88 597 VAL A O 1
ATOM 4790 N N . ILE A 1 598 ? 10.367 5.523 -4.461 1 94.31 598 ILE A N 1
ATOM 4791 C CA . ILE A 1 598 ? 10.25 6.031 -3.098 1 94.31 598 ILE A CA 1
ATOM 4792 C C . ILE A 1 598 ? 10.578 7.523 -3.072 1 94.31 598 ILE A C 1
ATOM 4794 O O . ILE A 1 598 ? 9.852 8.32 -2.475 1 94.31 598 ILE A O 1
ATOM 4798 N N . TYR A 1 599 ? 11.641 7.961 -3.822 1 93.44 599 TYR A N 1
ATOM 4799 C CA . TYR A 1 599 ? 12.055 9.359 -3.822 1 93.44 599 TYR A CA 1
ATOM 4800 C C . TYR A 1 599 ? 11.016 10.242 -4.504 1 93.44 599 TYR A C 1
ATOM 4802 O O . TYR A 1 599 ? 10.773 11.367 -4.074 1 93.44 599 TYR A O 1
ATOM 4810 N N . VAL A 1 600 ? 10.414 9.719 -5.539 1 94.12 600 VAL A N 1
ATOM 4811 C CA . VAL A 1 600 ? 9.359 10.469 -6.211 1 94.12 600 VAL A CA 1
ATOM 4812 C C . VAL A 1 600 ? 8.18 10.672 -5.262 1 94.12 600 VAL A C 1
ATOM 4814 O O . VAL A 1 600 ? 7.633 11.773 -5.168 1 94.12 600 VAL A O 1
ATOM 4817 N N . PHE A 1 601 ? 7.875 9.664 -4.531 1 90.44 601 PHE A N 1
ATOM 4818 C CA . PHE A 1 601 ? 6.789 9.758 -3.562 1 90.44 601 PHE A CA 1
ATOM 4819 C C . PHE A 1 601 ? 7.102 10.797 -2.496 1 90.44 601 PHE A C 1
ATOM 4821 O O . PHE A 1 601 ? 6.25 11.617 -2.154 1 90.44 601 PHE A O 1
ATOM 4828 N N . MET A 1 602 ? 8.227 10.766 -2.025 1 89.88 602 MET A N 1
ATOM 4829 C CA . MET A 1 602 ? 8.625 11.68 -0.955 1 89.88 602 MET A CA 1
ATOM 4830 C C . MET A 1 602 ? 8.641 13.117 -1.449 1 89.88 602 MET A C 1
ATOM 4832 O O . MET A 1 602 ? 8.234 14.031 -0.728 1 89.88 602 MET A O 1
ATOM 4836 N N . ALA A 1 603 ? 9.047 13.289 -2.676 1 92.25 603 ALA A N 1
ATOM 4837 C CA . ALA A 1 603 ? 9.18 14.633 -3.23 1 92.25 603 ALA A CA 1
ATOM 4838 C C . ALA A 1 603 ? 7.816 15.203 -3.607 1 92.25 603 ALA A C 1
ATOM 4840 O O . ALA A 1 603 ? 7.66 16.422 -3.719 1 92.25 603 ALA A O 1
ATOM 4841 N N . LEU A 1 604 ? 6.84 14.359 -3.775 1 93.25 604 LEU A N 1
ATOM 4842 C CA . LEU A 1 604 ? 5.504 14.789 -4.16 1 93.25 604 LEU A CA 1
ATOM 4843 C C . LEU A 1 604 ? 4.711 15.258 -2.945 1 93.25 604 LEU A C 1
ATOM 4845 O O . LEU A 1 604 ? 3.703 15.953 -3.084 1 93.25 604 LEU A O 1
ATOM 4849 N N . ARG A 1 605 ? 5.066 14.891 -1.816 1 89.81 605 ARG A N 1
ATOM 4850 C CA . ARG A 1 605 ? 4.309 15.211 -0.611 1 89.81 605 ARG A CA 1
ATOM 4851 C C . ARG A 1 605 ? 4.391 16.703 -0.292 1 89.81 605 ARG A C 1
ATOM 4853 O O . ARG A 1 605 ? 5.449 17.312 -0.445 1 89.81 605 ARG A O 1
ATOM 4860 N N . GLN A 1 606 ? 3.258 17.203 0.231 1 91.19 606 GLN A N 1
ATOM 4861 C CA . GLN A 1 606 ? 3.197 18.656 0.395 1 91.19 606 GLN A CA 1
ATOM 4862 C C . GLN A 1 606 ? 2.848 19.031 1.832 1 91.19 606 GLN A C 1
ATOM 4864 O O . GLN A 1 606 ? 2.586 20.203 2.127 1 91.19 606 GLN A O 1
ATOM 4869 N N . THR A 1 607 ? 2.734 18.062 2.715 1 88.31 607 THR A N 1
ATOM 4870 C CA . THR A 1 607 ? 2.455 18.312 4.125 1 88.31 607 THR A CA 1
ATOM 4871 C C . THR A 1 607 ? 3.328 17.438 5.02 1 88.31 607 THR A C 1
ATOM 4873 O O . THR A 1 607 ? 3.715 16.344 4.633 1 88.31 607 THR A O 1
ATOM 4876 N N . PRO A 1 608 ? 3.621 17.984 6.215 1 86.69 608 PRO A N 1
ATOM 4877 C CA . PRO A 1 608 ? 4.324 17.125 7.168 1 86.69 608 PRO A CA 1
ATOM 4878 C C . PRO A 1 608 ? 3.465 15.961 7.652 1 86.69 608 PRO A C 1
ATOM 4880 O O . PRO A 1 608 ? 2.234 16.031 7.602 1 86.69 608 PRO A O 1
ATOM 4883 N N . THR A 1 609 ? 4.129 14.953 8.07 1 87.44 609 THR A N 1
ATOM 4884 C CA . THR A 1 609 ? 3.42 13.758 8.523 1 87.44 609 THR A CA 1
ATOM 4885 C C . THR A 1 609 ? 3.764 13.445 9.977 1 87.44 609 THR A C 1
ATOM 4887 O O . THR A 1 609 ? 4.855 13.773 10.445 1 87.44 609 THR A O 1
ATOM 4890 N N . HIS A 1 610 ? 2.74 13.016 10.703 1 89.69 610 HIS A N 1
ATOM 4891 C CA . HIS A 1 610 ? 3.02 12.367 11.984 1 89.69 610 HIS A CA 1
ATOM 4892 C C . HIS A 1 610 ? 3.482 10.922 11.781 1 89.69 610 HIS A C 1
ATOM 4894 O O . HIS A 1 610 ? 2.674 10.047 11.477 1 89.69 610 HIS A O 1
ATOM 4900 N N . VAL A 1 611 ? 4.742 10.703 11.938 1 88 611 VAL A N 1
ATOM 4901 C CA . VAL A 1 611 ? 5.32 9.414 11.586 1 88 611 VAL A CA 1
ATOM 4902 C C . VAL A 1 611 ? 5.027 8.398 12.695 1 88 611 VAL A C 1
ATOM 4904 O O . VAL A 1 611 ? 5.273 8.664 13.867 1 88 611 VAL A O 1
ATOM 4907 N N . ALA A 1 612 ? 4.406 7.371 12.375 1 90.31 612 ALA A N 1
ATOM 4908 C CA . ALA A 1 612 ? 4.09 6.23 13.227 1 90.31 612 ALA A CA 1
ATOM 4909 C C . ALA A 1 612 ? 4.203 4.918 12.453 1 90.31 612 ALA A C 1
ATOM 4911 O O . ALA A 1 612 ? 4.301 4.922 11.227 1 90.31 612 ALA A O 1
ATOM 4912 N N . HIS A 1 613 ? 4.293 3.83 13.164 1 89.56 613 HIS A N 1
ATOM 4913 C CA . HIS A 1 613 ? 4.488 2.529 12.523 1 89.56 613 HIS A CA 1
ATOM 4914 C C . HIS A 1 613 ? 3.404 2.256 11.492 1 89.56 613 HIS A C 1
ATOM 4916 O O . HIS A 1 613 ? 3.691 1.739 10.406 1 89.56 613 HIS A O 1
ATOM 4922 N N . PHE A 1 614 ? 2.16 2.561 11.828 1 88.75 614 PHE A N 1
ATOM 4923 C CA . PHE A 1 614 ? 1.084 2.273 10.891 1 88.75 614 PHE A CA 1
ATOM 4924 C C . PHE A 1 614 ? 1.259 3.072 9.602 1 88.75 614 PHE A C 1
ATOM 4926 O O . PHE A 1 614 ? 0.974 2.574 8.508 1 88.75 614 PHE A O 1
ATOM 4933 N N . GLU A 1 615 ? 1.734 4.355 9.727 1 89.81 615 GLU A N 1
ATOM 4934 C CA . GLU A 1 615 ? 1.979 5.191 8.555 1 89.81 615 GLU A CA 1
ATOM 4935 C C . GLU A 1 615 ? 3.057 4.586 7.66 1 89.81 615 GLU A C 1
ATOM 4937 O O . GLU A 1 615 ? 2.912 4.559 6.434 1 89.81 615 GLU A O 1
ATOM 4942 N N . ILE A 1 616 ? 4.074 4.102 8.273 1 91.5 616 ILE A N 1
ATOM 4943 C CA . ILE A 1 616 ? 5.199 3.553 7.523 1 91.5 616 ILE A CA 1
ATOM 4944 C C . ILE A 1 616 ? 4.773 2.264 6.82 1 91.5 616 ILE A C 1
ATOM 4946 O O . ILE A 1 616 ? 5.184 2 5.688 1 91.5 616 ILE A O 1
ATOM 4950 N N . LEU A 1 617 ? 3.986 1.475 7.488 1 91.81 617 LEU A N 1
ATOM 4951 C CA . LEU A 1 617 ? 3.486 0.254 6.863 1 91.81 617 LEU A CA 1
ATOM 4952 C C . LEU A 1 617 ? 2.629 0.58 5.645 1 91.81 617 LEU A C 1
ATOM 4954 O O . LEU A 1 617 ? 2.652 -0.15 4.652 1 91.81 617 LEU A O 1
ATOM 4958 N N . TYR A 1 618 ? 1.876 1.601 5.773 1 90.25 618 TYR A N 1
ATOM 4959 C CA . TYR A 1 618 ? 1.104 2.049 4.621 1 90.25 618 TYR A CA 1
ATOM 4960 C C . TYR A 1 618 ? 2.023 2.498 3.49 1 90.25 618 TYR A C 1
ATOM 4962 O O . TYR A 1 618 ? 1.774 2.195 2.32 1 90.25 618 TYR A O 1
ATOM 4970 N N . TRP A 1 619 ? 3.078 3.25 3.812 1 92.44 619 TRP A N 1
ATOM 4971 C CA . TRP A 1 619 ? 4.059 3.656 2.811 1 92.44 619 TRP A CA 1
ATOM 4972 C C . TRP A 1 619 ? 4.715 2.439 2.166 1 92.44 619 TRP A C 1
ATOM 4974 O O . TRP A 1 619 ? 4.84 2.369 0.942 1 92.44 619 TRP A O 1
ATOM 4984 N N . PHE A 1 620 ? 5.066 1.531 3.037 1 95.06 620 PHE A N 1
ATOM 4985 C CA . PHE A 1 620 ? 5.684 0.296 2.566 1 95.06 620 PHE A CA 1
ATOM 4986 C C . PHE A 1 620 ? 4.789 -0.397 1.543 1 95.06 620 PHE A C 1
ATOM 4988 O O . PHE A 1 620 ? 5.262 -0.821 0.487 1 95.06 620 PHE A O 1
ATOM 4995 N N . SER A 1 621 ? 3.529 -0.472 1.825 1 94.12 621 SER A N 1
ATOM 4996 C CA . SER A 1 621 ? 2.566 -1.082 0.915 1 94.12 621 SER A CA 1
ATOM 4997 C C . SER A 1 621 ? 2.482 -0.31 -0.398 1 94.12 621 SER A C 1
ATOM 4999 O O . SER A 1 621 ? 2.434 -0.909 -1.475 1 94.12 621 SER A O 1
ATOM 5001 N N . GLY A 1 622 ? 2.416 0.979 -0.272 1 93.19 622 GLY A N 1
ATOM 5002 C CA . GLY A 1 622 ? 2.402 1.809 -1.468 1 93.19 622 GLY A CA 1
ATOM 5003 C C . GLY A 1 622 ? 3.645 1.642 -2.322 1 93.19 622 GLY A C 1
ATOM 5004 O O . GLY A 1 622 ? 3.549 1.515 -3.545 1 93.19 622 GLY A O 1
ATOM 5005 N N . PHE A 1 623 ? 4.82 1.572 -1.657 1 95.12 623 PHE A N 1
ATOM 5006 C CA . PHE A 1 623 ? 6.082 1.413 -2.369 1 95.12 623 PHE A CA 1
ATOM 5007 C C . PHE A 1 623 ? 6.129 0.076 -3.098 1 95.12 623 PHE A C 1
ATOM 5009 O O . PHE A 1 623 ? 6.574 0.002 -4.246 1 95.12 623 PHE A O 1
ATOM 5016 N N . MET A 1 624 ? 5.648 -0.884 -2.451 1 94.06 624 MET A N 1
ATOM 5017 C CA . MET A 1 624 ? 5.641 -2.215 -3.051 1 94.06 624 MET A CA 1
ATOM 5018 C C . MET A 1 624 ? 4.719 -2.26 -4.266 1 94.06 624 MET A C 1
ATOM 5020 O O . MET A 1 624 ? 5.125 -2.693 -5.344 1 94.06 624 MET A O 1
ATOM 5024 N N . MET A 1 625 ? 3.539 -1.746 -4.145 1 92.62 625 MET A N 1
ATOM 5025 C CA . MET A 1 625 ? 2.525 -1.875 -5.188 1 92.62 625 MET A CA 1
ATOM 5026 C C . MET A 1 625 ? 2.812 -0.924 -6.348 1 92.62 625 MET A C 1
ATOM 5028 O O . MET A 1 625 ? 2.689 -1.305 -7.512 1 92.62 625 MET A O 1
ATOM 5032 N N . LEU A 1 626 ? 3.238 0.26 -6.055 1 93.31 626 LEU A N 1
ATOM 5033 C CA . LEU A 1 626 ? 3.422 1.262 -7.098 1 93.31 626 LEU A CA 1
ATOM 5034 C C . LEU A 1 626 ? 4.73 1.03 -7.848 1 93.31 626 LEU A C 1
ATOM 5036 O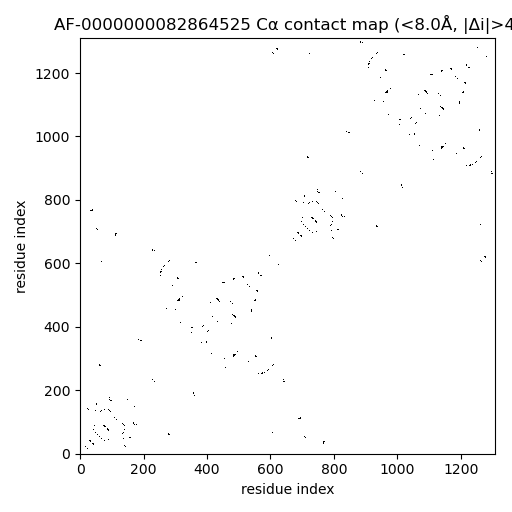 O . LEU A 1 626 ? 4.93 1.572 -8.938 1 93.31 626 LEU A O 1
ATOM 5040 N N . SER A 1 627 ? 5.594 0.222 -7.273 1 95.56 627 SER A N 1
ATOM 5041 C CA . SER A 1 627 ? 6.832 -0.109 -7.969 1 95.56 627 SER A CA 1
ATOM 5042 C C . SER A 1 627 ? 6.621 -1.253 -8.953 1 95.56 627 SER A C 1
ATOM 5044 O O . SER A 1 627 ? 7.418 -1.438 -9.883 1 95.56 627 SER A O 1
ATOM 5046 N N . ILE A 1 628 ? 5.574 -2.002 -8.82 1 94.62 628 ILE A N 1
ATOM 5047 C CA . ILE A 1 628 ? 5.363 -3.232 -9.57 1 94.62 628 ILE A CA 1
ATOM 5048 C C . ILE A 1 628 ? 5.262 -2.916 -11.062 1 94.62 628 ILE A C 1
ATOM 5050 O O . ILE A 1 628 ? 5.938 -3.545 -11.883 1 94.62 628 ILE A O 1
ATOM 5054 N N . PRO A 1 629 ? 4.449 -1.929 -11.492 1 94.5 629 PRO A N 1
ATOM 5055 C CA . PRO A 1 629 ? 4.363 -1.662 -12.93 1 94.5 629 PRO A CA 1
ATOM 5056 C C . PRO A 1 629 ? 5.715 -1.319 -13.547 1 94.5 629 PRO A C 1
ATOM 5058 O O . PRO A 1 629 ? 6.02 -1.757 -14.664 1 94.5 629 PRO A O 1
ATOM 5061 N N . PHE A 1 630 ? 6.512 -0.562 -12.844 1 97 630 PHE A N 1
ATOM 5062 C CA . PHE A 1 630 ? 7.82 -0.184 -13.359 1 97 630 PHE A CA 1
ATOM 5063 C C . PHE A 1 630 ? 8.766 -1.376 -13.352 1 97 630 PHE A C 1
ATOM 5065 O O . PHE A 1 630 ? 9.594 -1.525 -14.258 1 97 630 PHE A O 1
ATOM 5072 N N . THR A 1 631 ? 8.664 -2.195 -12.305 1 98.25 631 THR A N 1
ATOM 5073 C CA . THR A 1 631 ? 9.445 -3.424 -12.234 1 98.25 631 THR A CA 1
ATOM 5074 C C . THR A 1 631 ? 9.109 -4.344 -13.406 1 98.25 631 THR A C 1
ATOM 5076 O O . THR A 1 631 ? 10.008 -4.863 -14.07 1 98.25 631 THR A O 1
ATOM 5079 N N . LEU A 1 632 ? 7.844 -4.449 -13.711 1 97.25 632 LEU A N 1
ATOM 5080 C CA . LEU A 1 632 ? 7.391 -5.316 -14.797 1 97.25 632 LEU A CA 1
ATOM 5081 C C . LEU A 1 632 ? 7.828 -4.773 -16.141 1 97.25 632 LEU A C 1
ATOM 5083 O O . LEU A 1 632 ? 8.258 -5.531 -17.016 1 97.25 632 LEU A O 1
ATOM 5087 N N . LEU A 1 633 ? 7.711 -3.5 -16.328 1 97.38 633 LEU A N 1
ATOM 5088 C CA . LEU A 1 633 ? 8.125 -2.891 -17.594 1 97.38 633 LEU A CA 1
ATOM 5089 C C . LEU A 1 633 ? 9.617 -3.121 -17.844 1 97.38 633 LEU A C 1
ATOM 5091 O O . LEU A 1 633 ? 10.016 -3.516 -18.938 1 97.38 633 LEU A O 1
ATOM 5095 N N . LEU A 1 634 ? 10.406 -2.895 -16.812 1 98.25 634 LEU A N 1
ATOM 5096 C CA . LEU A 1 634 ? 11.844 -3.076 -16.953 1 98.25 634 LEU A CA 1
ATOM 5097 C C . LEU A 1 634 ? 12.188 -4.539 -17.203 1 98.25 634 LEU A C 1
ATOM 5099 O O . LEU A 1 634 ? 13.039 -4.844 -18.047 1 98.25 634 LEU A O 1
ATOM 5103 N N . TYR A 1 635 ? 11.539 -5.441 -16.5 1 98.31 635 TYR A N 1
ATOM 5104 C CA . TYR A 1 635 ? 11.812 -6.867 -16.641 1 98.31 635 TYR A CA 1
ATOM 5105 C C . TYR A 1 635 ? 11.359 -7.387 -18 1 98.31 635 TYR A C 1
ATOM 5107 O O . TYR A 1 635 ? 12.125 -8.062 -18.703 1 98.31 635 TYR A O 1
ATOM 5115 N N . LEU A 1 636 ? 10.156 -7.035 -18.453 1 97.75 636 LEU A N 1
ATOM 5116 C CA . LEU A 1 636 ? 9.539 -7.625 -19.625 1 97.75 636 LEU A CA 1
ATOM 5117 C C . LEU A 1 636 ? 10.086 -6.992 -20.906 1 97.75 636 LEU A C 1
ATOM 5119 O O . LEU A 1 636 ? 10.164 -7.648 -21.938 1 97.75 636 LEU A O 1
ATOM 5123 N N . TRP A 1 637 ? 10.461 -5.723 -20.797 1 97.5 637 TRP A N 1
ATOM 5124 C CA . TRP A 1 637 ? 10.859 -5.012 -22.016 1 97.5 637 TRP A CA 1
ATOM 5125 C C . TRP A 1 637 ? 12.375 -5.039 -22.188 1 97.5 637 TRP A C 1
ATOM 5127 O O . TRP A 1 637 ? 12.883 -4.879 -23.297 1 97.5 637 TRP A O 1
ATOM 5137 N N . VAL A 1 638 ? 13.094 -5.211 -21.094 1 97.88 638 VAL A N 1
ATOM 5138 C CA . VAL A 1 638 ? 14.539 -5.039 -21.188 1 97.88 638 VAL A CA 1
ATOM 5139 C C . VAL A 1 638 ? 15.242 -6.301 -20.688 1 97.88 638 VAL A C 1
ATOM 5141 O O . VAL A 1 638 ? 15.938 -6.973 -21.453 1 97.88 638 VAL A O 1
ATOM 5144 N N . GLU A 1 639 ? 15.008 -6.691 -19.5 1 97.69 639 GLU A N 1
ATOM 5145 C CA . GLU A 1 639 ? 15.781 -7.75 -18.859 1 97.69 639 GLU A CA 1
ATOM 5146 C C . GLU A 1 639 ? 15.523 -9.102 -19.531 1 97.69 639 GLU A C 1
ATOM 5148 O O . GLU A 1 639 ? 16.469 -9.805 -19.891 1 97.69 639 GLU A O 1
ATOM 5153 N N . SER A 1 640 ? 14.258 -9.461 -19.656 1 97.12 640 SER A N 1
ATOM 5154 C CA . SER A 1 640 ? 13.914 -10.758 -20.219 1 97.12 640 SER A CA 1
ATOM 5155 C C . SER A 1 640 ? 14.383 -10.891 -21.672 1 97.12 640 SER A C 1
ATOM 5157 O O . SER A 1 640 ? 15.039 -11.859 -22.031 1 97.12 640 SER A O 1
ATOM 5159 N N . PRO A 1 641 ? 14.086 -9.93 -22.531 1 97.12 641 PRO A N 1
ATOM 5160 C CA . PRO A 1 641 ? 14.602 -10.039 -23.906 1 97.12 641 PRO A CA 1
ATOM 5161 C C . PRO A 1 641 ? 16.125 -10.133 -23.969 1 97.12 641 PRO A C 1
ATOM 5163 O O . PRO A 1 641 ? 16.672 -10.875 -24.781 1 97.12 641 PRO A O 1
ATOM 5166 N N . LEU A 1 642 ? 16.797 -9.383 -23.141 1 96.56 642 LEU A N 1
ATOM 5167 C CA . LEU A 1 642 ? 18.266 -9.375 -23.109 1 96.56 642 LEU A CA 1
ATOM 5168 C C . LEU A 1 642 ? 18.797 -10.766 -22.797 1 96.56 642 LEU A C 1
ATOM 5170 O O . LEU A 1 642 ? 19.766 -11.219 -23.406 1 96.56 642 LEU A O 1
ATOM 5174 N N . MET A 1 643 ? 18.203 -11.414 -21.859 1 94.69 643 MET A N 1
ATOM 5175 C CA . MET A 1 643 ? 18.656 -12.75 -21.469 1 94.69 643 MET A CA 1
ATOM 5176 C C . MET A 1 643 ? 18.516 -13.734 -22.625 1 94.69 643 MET A C 1
ATOM 5178 O O . MET A 1 643 ? 19.406 -14.555 -22.859 1 94.69 643 MET A O 1
ATOM 5182 N N . THR A 1 644 ? 17.438 -13.633 -23.344 1 94.19 644 THR A N 1
ATOM 5183 C CA . THR A 1 644 ? 17.219 -14.508 -24.484 1 94.19 644 THR A CA 1
ATOM 5184 C C . THR A 1 644 ? 18.219 -14.188 -25.609 1 94.19 644 THR A C 1
ATOM 5186 O O . THR A 1 644 ? 18.766 -15.094 -26.234 1 94.19 644 THR A O 1
ATOM 5189 N N . LEU A 1 645 ? 18.453 -12.984 -25.859 1 94.88 645 LEU A N 1
ATOM 5190 C CA . LEU A 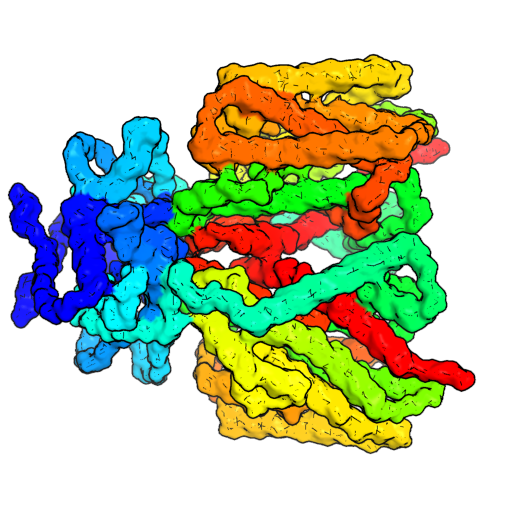1 645 ? 19.375 -12.57 -26.906 1 94.88 645 LEU A CA 1
ATOM 5191 C C . LEU A 1 645 ? 20.797 -12.992 -26.562 1 94.88 645 LEU A C 1
ATOM 5193 O O . LEU A 1 645 ? 21.562 -13.414 -27.438 1 94.88 645 LEU A O 1
ATOM 5197 N N . LEU A 1 646 ? 21.172 -12.867 -25.297 1 94.06 646 LEU A N 1
ATOM 5198 C CA . LEU A 1 646 ? 22.5 -13.281 -24.875 1 94.06 646 LEU A CA 1
ATOM 5199 C C . LEU A 1 646 ? 22.688 -14.789 -25.016 1 94.06 646 LEU A C 1
ATOM 5201 O O . LEU A 1 646 ? 23.766 -15.258 -25.391 1 94.06 646 LEU A O 1
ATOM 5205 N N . ARG A 1 647 ? 21.625 -15.523 -24.75 1 90.62 647 ARG A N 1
ATOM 5206 C CA . ARG A 1 647 ? 21.688 -16.969 -24.953 1 90.62 647 ARG A CA 1
ATOM 5207 C C . ARG A 1 647 ? 21.859 -17.312 -26.438 1 90.62 647 ARG A C 1
ATOM 5209 O O . ARG A 1 647 ? 22.531 -18.281 -26.766 1 90.62 647 ARG A O 1
ATOM 5216 N N . LEU A 1 648 ? 21.234 -16.531 -27.25 1 90.5 648 LEU A N 1
ATOM 5217 C CA . LEU A 1 648 ? 21.344 -16.719 -28.688 1 90.5 648 LEU A CA 1
ATOM 5218 C C . LEU A 1 648 ? 22.781 -16.438 -29.156 1 90.5 648 LEU A C 1
ATOM 5220 O O . LEU A 1 648 ? 23.312 -17.172 -29.984 1 90.5 648 LEU A O 1
ATOM 5224 N N . ILE A 1 649 ? 23.359 -15.445 -28.625 1 89.62 649 ILE A N 1
ATOM 5225 C CA . ILE A 1 649 ? 24.688 -15.016 -29.031 1 89.62 649 ILE A CA 1
ATOM 5226 C C . ILE A 1 649 ? 25.734 -16.016 -28.531 1 89.62 649 ILE A C 1
ATOM 5228 O O . ILE A 1 649 ? 26.688 -16.344 -29.266 1 89.62 649 ILE A O 1
ATOM 5232 N N . PHE A 1 650 ? 25.562 -16.594 -27.375 1 85.44 650 PHE A N 1
ATOM 5233 C CA . PHE A 1 650 ? 26.594 -17.422 -26.766 1 85.44 650 PHE A CA 1
ATOM 5234 C C . PHE A 1 650 ? 26.266 -18.891 -26.938 1 85.44 650 PHE A C 1
ATOM 5236 O O . PHE A 1 650 ? 26.953 -19.75 -26.375 1 85.44 650 PHE A O 1
ATOM 5243 N N . LYS A 1 651 ? 25.031 -19.156 -27.531 1 72.62 651 LYS A N 1
ATOM 5244 C CA . LYS A 1 651 ? 24.719 -20.531 -27.875 1 72.62 651 LYS A CA 1
ATOM 5245 C C . LYS A 1 651 ? 25.781 -21.125 -28.797 1 72.62 651 LYS A C 1
ATOM 5247 O O . LYS A 1 651 ? 26.203 -20.5 -29.766 1 72.62 651 LYS A O 1
ATOM 5252 N N . LYS A 1 652 ? 26.594 -22.219 -28.219 1 58.56 652 LYS A N 1
ATOM 5253 C CA . LYS A 1 652 ? 27.562 -22.969 -29 1 58.56 652 LYS A CA 1
ATOM 5254 C C . LYS A 1 652 ? 26.922 -23.578 -30.25 1 58.56 652 LYS A C 1
ATOM 5256 O O . LYS A 1 652 ? 25.812 -24.094 -30.188 1 58.56 652 LYS A O 1
ATOM 5261 N N . LYS A 1 653 ? 27.406 -23.234 -31.469 1 48.81 653 LYS A N 1
ATOM 5262 C CA . LYS A 1 653 ? 27.219 -23.969 -32.719 1 48.81 653 LYS A CA 1
ATOM 5263 C C . LYS A 1 653 ? 27.359 -25.469 -32.5 1 48.81 653 LYS A C 1
ATOM 5265 O O . LYS A 1 653 ? 28.312 -25.922 -31.844 1 48.81 653 LYS A O 1
ATOM 5270 N N . LYS A 1 654 ? 26.203 -26.188 -32.469 1 46.16 654 LYS A N 1
ATOM 5271 C CA . LYS A 1 654 ? 26.375 -27.625 -32.688 1 46.16 654 LYS A CA 1
ATOM 5272 C C . LYS A 1 654 ? 27.516 -27.906 -33.656 1 46.16 654 LYS A C 1
ATOM 5274 O O . LYS A 1 654 ? 27.531 -27.406 -34.781 1 46.16 654 LYS A O 1
ATOM 5279 N N . GLU A 1 655 ? 28.734 -28.125 -33.156 1 35.09 655 GLU A N 1
ATOM 5280 C CA . GLU A 1 655 ? 29.484 -29 -34.062 1 35.09 655 GLU A CA 1
ATOM 5281 C C . GLU A 1 655 ? 28.719 -30.281 -34.344 1 35.09 655 GLU A C 1
ATOM 5283 O O . GLU A 1 655 ? 28.109 -30.859 -33.438 1 35.09 655 GLU A O 1
ATOM 5288 N N . MET B 1 1 ? 15.266 51.219 28.359 1 17.8 1 MET B N 1
ATOM 5289 C CA . MET B 1 1 ? 13.984 51.906 28.219 1 17.8 1 MET B CA 1
ATOM 5290 C C . MET B 1 1 ? 13.039 51.125 27.312 1 17.8 1 MET B C 1
ATOM 5292 O O . MET B 1 1 ? 11.984 51.656 26.938 1 17.8 1 MET B O 1
ATOM 5296 N N . LEU B 1 2 ? 13.57 50.156 26.703 1 19.95 2 LEU B N 1
ATOM 5297 C CA . LEU B 1 2 ? 12.789 49.188 25.938 1 19.95 2 LEU B CA 1
ATOM 5298 C C . LEU B 1 2 ? 11.789 48.469 26.828 1 19.95 2 LEU B C 1
ATOM 5300 O O . LEU B 1 2 ? 11.008 47.625 26.359 1 19.95 2 LEU B O 1
ATOM 5304 N N . ALA B 1 3 ? 11.781 48.375 28.141 1 23.53 3 ALA B N 1
ATOM 5305 C CA . ALA B 1 3 ? 10.891 48.25 29.281 1 23.53 3 ALA B CA 1
ATOM 5306 C C . ALA B 1 3 ? 9.664 49.156 29.125 1 23.53 3 ALA B C 1
ATOM 5308 O O . ALA B 1 3 ? 8.703 49.031 29.891 1 23.53 3 ALA B O 1
ATOM 5309 N N . SER B 1 4 ? 9.867 50.125 28.375 1 22.36 4 SER B N 1
ATOM 5310 C CA . SER B 1 4 ? 8.773 51.062 28.578 1 22.36 4 SER B CA 1
ATOM 5311 C C . SER B 1 4 ? 7.512 50.625 27.859 1 22.36 4 SER B C 1
ATOM 5313 O O . SER B 1 4 ? 6.434 50.562 28.453 1 22.36 4 SER B O 1
ATOM 5315 N N . HIS B 1 5 ? 7.289 51.031 26.594 1 23.66 5 HIS B N 1
ATOM 5316 C CA . HIS B 1 5 ? 5.906 50.812 26.188 1 23.66 5 HIS B CA 1
ATOM 5317 C C . HIS B 1 5 ? 5.672 49.344 25.781 1 23.66 5 HIS B C 1
ATOM 5319 O O . HIS B 1 5 ? 6.016 48.938 24.672 1 23.66 5 HIS B O 1
ATOM 5325 N N . GLY B 1 6 ? 6.047 48.375 26.625 1 24.17 6 GLY B N 1
ATOM 5326 C CA . GLY B 1 6 ? 5.766 46.969 26.703 1 24.17 6 GLY B CA 1
ATOM 5327 C C . GLY B 1 6 ? 4.328 46.625 26.375 1 24.17 6 GLY B C 1
ATOM 5328 O O . GLY B 1 6 ? 3.412 46.969 27.109 1 24.17 6 GLY B O 1
ATOM 5329 N N . ALA B 1 7 ? 3.93 46.781 25.156 1 25.59 7 ALA B N 1
ATOM 5330 C CA . ALA B 1 7 ? 2.543 46.438 24.859 1 25.59 7 ALA B CA 1
ATOM 5331 C C . ALA B 1 7 ? 2.16 45.094 25.484 1 25.59 7 ALA B C 1
ATOM 5333 O O . ALA B 1 7 ? 2.471 44.031 24.938 1 25.59 7 ALA B O 1
ATOM 5334 N N . ILE B 1 8 ? 2.412 44.938 26.781 1 25.52 8 ILE B N 1
ATOM 5335 C CA . ILE B 1 8 ? 1.707 44 27.656 1 25.52 8 ILE B CA 1
ATOM 5336 C C . ILE B 1 8 ? 0.22 44 27.312 1 25.52 8 ILE B C 1
ATOM 5338 O O . ILE B 1 8 ? -0.466 45 27.469 1 25.52 8 ILE B O 1
ATOM 5342 N N . ILE B 1 9 ? -0.174 43.406 26.25 1 28.39 9 ILE B N 1
ATOM 5343 C CA . ILE B 1 9 ? -1.598 43.094 26.266 1 28.39 9 ILE B CA 1
ATOM 5344 C C . ILE B 1 9 ? -2.07 42.875 27.703 1 28.39 9 ILE B C 1
ATOM 5346 O O . ILE B 1 9 ? -1.55 42.031 28.422 1 28.39 9 ILE B O 1
ATOM 5350 N N . VAL B 1 10 ? -2.396 43.969 28.344 1 26.52 10 VAL B N 1
ATOM 5351 C CA . VAL B 1 10 ? -3.121 44 29.609 1 26.52 10 VAL B CA 1
ATOM 5352 C C . VAL B 1 10 ? -4.074 42.812 29.703 1 26.52 10 VAL B C 1
ATOM 5354 O O . VAL B 1 10 ? -5.039 42.719 28.938 1 26.52 10 VAL B O 1
ATOM 5357 N N . PHE B 1 11 ? -3.514 41.688 29.875 1 29.06 11 PHE B N 1
ATOM 5358 C CA . PHE B 1 11 ? -4.316 40.594 30.438 1 29.06 11 PHE B CA 1
ATOM 5359 C C . PHE B 1 11 ? -5.223 41.125 31.547 1 29.06 11 PHE B C 1
ATOM 5361 O O . PHE B 1 11 ? -4.75 41.438 32.625 1 29.06 11 PHE B O 1
ATOM 5368 N N . THR B 1 12 ? -6.137 42.062 31.25 1 28.48 12 THR B N 1
ATOM 5369 C CA . THR B 1 12 ? -7.152 42.219 32.281 1 28.48 12 THR B CA 1
ATOM 5370 C C . THR B 1 12 ? -7.453 40.875 32.938 1 28.48 12 THR B C 1
ATOM 5372 O O . THR B 1 12 ? -7.84 39.906 32.281 1 28.48 12 THR B O 1
ATOM 5375 N N . CYS B 1 13 ? -6.734 40.531 33.938 1 30.08 13 CYS B N 1
ATOM 5376 C CA . CYS B 1 13 ? -7.031 39.5 34.938 1 30.08 13 CYS B CA 1
ATOM 5377 C C . CYS B 1 13 ? -8.523 39.469 35.25 1 30.08 13 CYS B C 1
ATOM 5379 O O . CYS B 1 13 ? -9.031 40.312 35.969 1 30.08 13 CYS B O 1
ATOM 5381 N N . PHE B 1 14 ? -9.383 39.344 34.344 1 30.42 14 PHE B N 1
ATOM 5382 C CA . PHE B 1 14 ? -10.688 38.969 34.875 1 30.42 14 PHE B CA 1
ATOM 5383 C C . PHE B 1 14 ? -10.539 37.938 35.969 1 30.42 14 PHE B C 1
ATOM 5385 O O . PHE B 1 14 ? -10.117 36.781 35.719 1 30.42 14 PHE B O 1
ATOM 5392 N N . PHE B 1 15 ? -10.258 38.375 37.156 1 31.83 15 PHE B N 1
ATOM 5393 C CA . PHE B 1 15 ? -10.547 37.594 38.375 1 31.83 15 PHE B CA 1
ATOM 5394 C C . PHE B 1 15 ? -11.906 36.938 38.281 1 31.83 15 PHE B C 1
ATOM 5396 O O . PHE B 1 15 ? -12.938 37.562 38.531 1 31.83 15 PHE B O 1
ATOM 5403 N N . ILE B 1 16 ? -12.172 36.188 37.25 1 33.56 16 ILE B N 1
ATOM 5404 C CA . ILE B 1 16 ? -13.344 35.344 37.469 1 33.56 16 ILE B CA 1
ATOM 5405 C C . ILE B 1 16 ? -13.25 34.656 38.812 1 33.56 16 ILE B C 1
ATOM 5407 O O . ILE B 1 16 ? -12.258 34 39.094 1 33.56 16 ILE B O 1
ATOM 5411 N N . SER B 1 17 ? -13.805 35.156 39.781 1 34.28 17 SER B N 1
ATOM 5412 C CA . SER B 1 17 ? -14.086 34.469 41.031 1 34.28 17 SER B CA 1
ATOM 5413 C C . SER B 1 17 ? -14.352 33 40.812 1 34.28 17 SER B C 1
ATOM 5415 O O . SER B 1 17 ? -15.461 32.625 40.406 1 34.28 17 SER B O 1
ATOM 5417 N N . PHE B 1 18 ? -13.359 32.312 40.312 1 41.19 18 PHE B N 1
ATOM 5418 C CA . PHE B 1 18 ? -13.523 30.875 40.094 1 41.19 18 PHE B CA 1
ATOM 5419 C C . PHE B 1 18 ? -13.766 30.125 41.375 1 41.19 18 PHE B C 1
ATOM 5421 O O . PHE B 1 18 ? -13.094 30.391 42.375 1 41.19 18 PHE B O 1
ATOM 5428 N N . ALA B 1 19 ? -14.875 29.781 41.625 1 42.34 19 ALA B N 1
ATOM 5429 C CA . ALA B 1 19 ? -15.047 28.75 42.656 1 42.34 19 ALA B CA 1
ATOM 5430 C C . ALA B 1 19 ? -13.883 27.75 42.625 1 42.34 19 ALA B C 1
ATOM 5432 O O . ALA B 1 19 ? -13.312 27.484 41.562 1 42.34 19 ALA B O 1
ATOM 5433 N N . TYR B 1 20 ? -13.195 27.375 43.719 1 52.38 20 TYR B N 1
ATOM 5434 C CA . TYR B 1 20 ? -12.055 26.562 44.094 1 52.38 20 TYR B CA 1
ATOM 5435 C C . TYR B 1 20 ? -12.148 25.172 43.5 1 52.38 20 TYR B C 1
ATOM 5437 O O . TYR B 1 20 ? -12.68 24.25 44.094 1 52.38 20 TYR B O 1
ATOM 5445 N N . SER B 1 21 ? -12.281 24.922 42.062 1 76.06 21 SER B N 1
ATOM 5446 C CA . SER B 1 21 ? -12.18 23.594 41.469 1 76.06 21 SER B CA 1
ATOM 5447 C C . SER B 1 21 ? -10.758 23.297 41 1 76.06 21 SER B C 1
ATOM 5449 O O . SER B 1 21 ? -9.977 24.219 40.75 1 76.06 21 SER B O 1
ATOM 5451 N N . ASP B 1 22 ? -10.234 22.125 41.312 1 86.75 22 ASP B N 1
ATOM 5452 C CA . ASP B 1 22 ? -8.938 21.625 40.875 1 86.75 22 ASP B CA 1
ATOM 5453 C C . ASP B 1 22 ? -8.625 22.047 39.438 1 86.75 22 ASP B C 1
ATOM 5455 O O . ASP B 1 22 ? -7.492 22.438 39.156 1 86.75 22 ASP B O 1
ATOM 5459 N N . CYS B 1 23 ? -9.578 22.266 38.656 1 91.38 23 CYS B N 1
ATOM 5460 C CA . CYS B 1 23 ? -9.406 22.672 37.25 1 91.38 23 CYS B CA 1
ATOM 5461 C C . CYS B 1 23 ? -8.984 24.125 37.156 1 91.38 23 CYS B C 1
ATOM 5463 O O . CYS B 1 23 ? -8.055 24.469 36.406 1 91.38 23 CYS B O 1
ATOM 5465 N N . ASN B 1 24 ? -9.609 24.984 37.969 1 90.25 24 ASN B N 1
ATOM 5466 C CA . ASN B 1 24 ? -9.289 26.406 37.906 1 90.25 24 ASN B CA 1
ATOM 5467 C C . ASN B 1 24 ? -7.855 26.672 38.344 1 90.25 24 ASN B C 1
ATOM 5469 O O . ASN B 1 24 ? -7.18 27.531 37.781 1 90.25 24 ASN B O 1
ATOM 5473 N N . GLN B 1 25 ? -7.516 25.953 39.312 1 90.06 25 GLN B N 1
ATOM 5474 C CA . GLN B 1 25 ? -6.141 26.094 39.781 1 90.06 25 GLN B CA 1
ATOM 5475 C C . GLN B 1 25 ? -5.148 25.641 38.719 1 90.06 25 GLN B C 1
ATOM 5477 O O . GLN B 1 25 ? -4.121 26.297 38.5 1 90.06 25 GLN B O 1
ATOM 5482 N N . ASP B 1 26 ? -5.461 24.562 38.125 1 93.44 26 ASP B N 1
ATOM 5483 C CA . ASP B 1 26 ? -4.57 24.031 37.125 1 93.44 26 ASP B CA 1
ATOM 5484 C C . ASP B 1 26 ? -4.5 24.969 35.906 1 93.44 26 ASP B C 1
ATOM 5486 O O . ASP B 1 26 ? -3.439 25.125 35.312 1 93.44 26 ASP B O 1
ATOM 5490 N N . ILE B 1 27 ? -5.609 25.547 35.562 1 92.81 27 ILE B N 1
ATOM 5491 C CA . ILE B 1 27 ? -5.641 26.516 34.438 1 92.81 27 ILE B CA 1
ATOM 5492 C C . ILE B 1 27 ? -4.789 27.734 34.812 1 92.81 27 ILE B C 1
ATOM 5494 O O . ILE B 1 27 ? -4.051 28.234 33.969 1 92.81 27 ILE B O 1
ATOM 5498 N N . THR B 1 28 ? -4.934 28.156 36.031 1 89 28 THR B N 1
ATOM 5499 C CA . THR B 1 28 ? -4.137 29.297 36.469 1 89 28 THR B CA 1
ATOM 5500 C C . THR B 1 28 ? -2.646 28.969 36.406 1 89 28 THR B C 1
ATOM 5502 O O . THR B 1 28 ? -1.843 29.797 36 1 89 28 THR B O 1
ATOM 5505 N N . GLU B 1 29 ? -2.355 27.781 36.812 1 89.94 29 GLU B N 1
ATOM 5506 C CA . GLU B 1 29 ? -0.966 27.359 36.719 1 89.94 29 GLU B CA 1
ATOM 5507 C C . GLU B 1 29 ? -0.491 27.328 35.25 1 89.94 29 GLU B C 1
ATOM 5509 O O . GLU B 1 29 ? 0.658 27.672 34.969 1 89.94 29 GLU B O 1
ATOM 5514 N N . TYR B 1 30 ? -1.33 26.875 34.438 1 90.62 30 TYR B N 1
ATOM 5515 C CA . TYR B 1 30 ? -1.029 26.844 33 1 90.62 30 TYR B CA 1
ATOM 5516 C C . TYR B 1 30 ? -0.763 28.25 32.469 1 90.62 30 TYR B C 1
ATOM 5518 O O . TYR B 1 30 ? 0.248 28.484 31.797 1 90.62 30 TYR B O 1
ATOM 5526 N N . ILE B 1 31 ? -1.61 29.156 32.812 1 85.38 31 ILE B N 1
ATOM 5527 C CA . ILE B 1 31 ? -1.489 30.531 32.312 1 85.38 31 ILE B CA 1
ATOM 5528 C C . ILE B 1 31 ? -0.224 31.172 32.875 1 85.38 31 ILE B C 1
ATOM 5530 O O . ILE B 1 31 ? 0.533 31.812 32.156 1 85.38 31 ILE B O 1
ATOM 5534 N N . ASN B 1 32 ? 0.051 30.891 34.125 1 83.75 32 ASN B N 1
ATOM 5535 C CA . ASN B 1 32 ? 1.254 31.422 34.781 1 83.75 32 ASN B CA 1
ATOM 5536 C C . ASN B 1 32 ? 2.518 30.812 34.156 1 83.75 32 ASN B C 1
ATOM 5538 O O . ASN B 1 32 ? 3.51 31.516 33.969 1 83.75 32 ASN B O 1
ATOM 5542 N N . GLY B 1 33 ? 2.432 29.547 33.969 1 83.5 33 GLY B N 1
ATOM 5543 C CA . GLY B 1 33 ? 3.578 28.875 33.375 1 83.5 33 GLY B CA 1
ATOM 5544 C C . GLY B 1 33 ? 3.889 29.359 31.969 1 83.5 33 GLY B C 1
ATOM 5545 O O . GLY B 1 33 ? 5.055 29.406 31.562 1 83.5 33 GLY B O 1
ATOM 5546 N N . LEU B 1 34 ? 2.869 29.734 31.219 1 81.31 34 LEU B N 1
ATOM 5547 C CA . LEU B 1 34 ? 3.027 30.141 29.828 1 81.31 34 LEU B CA 1
ATOM 5548 C C . LEU B 1 34 ? 3.479 31.594 29.75 1 81.31 34 LEU B C 1
ATOM 5550 O O . LEU B 1 34 ? 4.254 31.969 28.859 1 81.31 34 LEU B O 1
ATOM 5554 N N . THR B 1 35 ? 3.012 32.438 30.688 1 75.62 35 THR B N 1
ATOM 5555 C CA . THR B 1 35 ? 3.215 33.875 30.594 1 75.62 35 THR B CA 1
ATOM 5556 C C . THR B 1 35 ? 4.387 34.312 31.453 1 75.62 35 THR B C 1
ATOM 5558 O O . THR B 1 35 ? 4.707 35.5 31.516 1 75.62 35 THR B O 1
ATOM 5561 N N . SER B 1 36 ? 5.012 33.375 32.094 1 72.25 36 SER B N 1
ATOM 5562 C CA . SER B 1 36 ? 6.188 33.719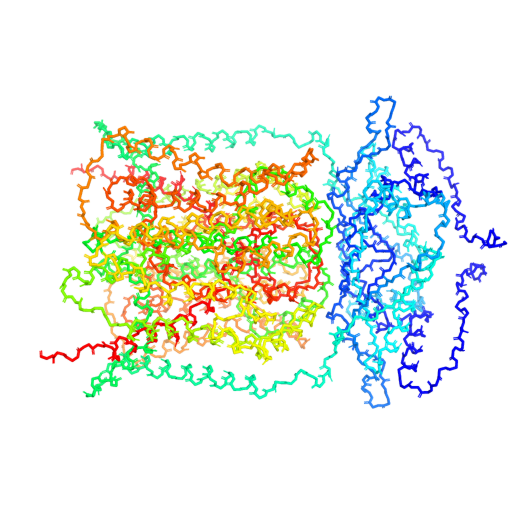 32.906 1 72.25 36 SER B CA 1
ATOM 5563 C C . SER B 1 36 ? 7.344 34.156 32 1 72.25 36 SER B C 1
ATOM 5565 O O . SER B 1 36 ? 7.312 33.938 30.797 1 72.25 36 SER B O 1
ATOM 5567 N N . ASP B 1 37 ? 8.352 34.812 32.531 1 62.09 37 ASP B N 1
ATOM 5568 C CA . ASP B 1 37 ? 9.516 35.281 31.812 1 62.09 37 ASP B CA 1
ATOM 5569 C C . ASP B 1 37 ? 10.227 34.125 31.094 1 62.09 37 ASP B C 1
ATOM 5571 O O . ASP B 1 37 ? 10.742 34.312 29.984 1 62.09 37 ASP B O 1
ATOM 5575 N N . SER B 1 38 ? 10.242 33.031 31.797 1 66.25 38 SER B N 1
ATOM 5576 C CA . SER B 1 38 ? 10.711 31.781 31.203 1 66.25 38 SER B CA 1
ATOM 5577 C C . SER B 1 38 ? 9.609 30.719 31.203 1 66.25 38 SER B C 1
ATOM 5579 O O . SER B 1 38 ? 9.43 30 32.188 1 66.25 38 SER B O 1
ATOM 5581 N N . PRO B 1 39 ? 8.93 30.734 30.047 1 73.81 39 PRO B N 1
ATOM 5582 C CA . PRO B 1 39 ? 7.812 29.781 30.031 1 73.81 39 PRO B CA 1
ATOM 5583 C C . PRO B 1 39 ? 8.25 28.359 30.359 1 73.81 39 PRO B C 1
ATOM 5585 O O . PRO B 1 39 ? 9.32 27.922 29.938 1 73.81 39 PRO B O 1
ATOM 5588 N N . GLN B 1 40 ? 7.473 27.75 31.109 1 79.19 40 GLN B N 1
ATOM 5589 C CA . GLN B 1 40 ? 7.73 26.375 31.484 1 79.19 40 GLN B CA 1
ATOM 5590 C C . GLN B 1 40 ? 7.473 25.422 30.312 1 79.19 40 GLN B C 1
ATOM 5592 O O . GLN B 1 40 ? 6.523 25.625 29.547 1 79.19 40 GLN B O 1
ATOM 5597 N N . LEU B 1 41 ? 8.242 24.422 30.172 1 79.19 41 LEU B N 1
ATOM 5598 C CA . LEU B 1 41 ? 8.195 23.516 29.031 1 79.19 41 LEU B CA 1
ATOM 5599 C C . LEU B 1 41 ? 6.844 22.812 28.938 1 79.19 41 LEU B C 1
ATOM 5601 O O . LEU B 1 41 ? 6.289 22.656 27.844 1 79.19 41 LEU B O 1
ATOM 5605 N N . TRP B 1 42 ? 6.371 22.375 30.078 1 85.56 42 TRP B N 1
ATOM 5606 C CA . TRP B 1 42 ? 5.094 21.672 30.062 1 85.56 42 TRP B CA 1
ATOM 5607 C C . TRP B 1 42 ? 3.969 22.594 29.609 1 85.56 42 TRP B C 1
ATOM 5609 O O . TRP B 1 42 ? 3.025 22.156 28.938 1 85.56 42 TRP B O 1
ATOM 5619 N N . ALA B 1 43 ? 3.996 23.875 29.984 1 85.62 43 ALA B N 1
ATOM 5620 C CA . ALA B 1 43 ? 2.977 24.844 29.578 1 85.62 43 ALA B CA 1
ATOM 5621 C C . ALA B 1 43 ? 3.053 25.125 28.078 1 85.62 43 ALA B C 1
ATOM 5623 O O . ALA B 1 43 ? 2.023 25.25 27.422 1 85.62 43 ALA B O 1
ATOM 5624 N N . LEU B 1 44 ? 4.238 25.172 27.594 1 81.12 44 LEU B N 1
ATOM 5625 C CA . LEU B 1 44 ? 4.434 25.359 26.172 1 81.12 44 LEU B CA 1
ATOM 5626 C C . LEU B 1 44 ? 3.941 24.141 25.391 1 81.12 44 LEU B C 1
ATOM 5628 O O . LEU B 1 44 ? 3.363 24.281 24.312 1 81.12 44 LEU B O 1
ATOM 5632 N N . GLN B 1 45 ? 4.277 23 25.922 1 85.44 45 GLN B N 1
ATOM 5633 C CA . GLN B 1 45 ? 3.803 21.766 25.312 1 85.44 45 GLN B CA 1
ATOM 5634 C C . GLN B 1 45 ? 2.279 21.75 25.219 1 85.44 45 GLN B C 1
ATOM 5636 O O . GLN B 1 45 ? 1.72 21.375 24.188 1 85.44 45 GLN B O 1
ATOM 5641 N N . MET B 1 46 ? 1.669 22.125 26.281 1 88.81 46 MET B N 1
ATOM 5642 C CA . MET B 1 46 ? 0.209 22.156 26.312 1 88.81 46 MET B CA 1
ATOM 5643 C C . MET B 1 46 ? -0.336 23.141 25.297 1 88.81 46 MET B C 1
ATOM 5645 O O . MET B 1 46 ? -1.29 22.844 24.578 1 88.81 46 MET B O 1
ATOM 5649 N N . PHE B 1 47 ? 0.272 24.281 25.188 1 83.5 47 PHE B N 1
ATOM 5650 C CA . PHE B 1 47 ? -0.135 25.312 24.234 1 83.5 47 PHE B CA 1
ATOM 5651 C C . PHE B 1 47 ? 0.12 24.844 22.812 1 83.5 47 PHE B C 1
ATOM 5653 O O . PHE B 1 47 ? -0.739 25 21.938 1 83.5 47 PHE B O 1
ATOM 5660 N N . ASP B 1 48 ? 1.23 24.266 22.594 1 82.38 48 ASP B N 1
ATOM 5661 C CA . ASP B 1 48 ? 1.647 23.859 21.25 1 82.38 48 ASP B CA 1
ATOM 5662 C C . ASP B 1 48 ? 0.798 22.688 20.734 1 82.38 48 ASP B C 1
ATOM 5664 O O . ASP B 1 48 ? 0.666 22.5 19.531 1 82.38 48 ASP B O 1
ATOM 5668 N N . SER B 1 49 ? 0.275 21.922 21.641 1 89.44 49 SER B N 1
ATOM 5669 C CA . SER B 1 49 ? -0.54 20.781 21.25 1 89.44 49 SER B CA 1
ATOM 5670 C C . SER B 1 49 ? -1.923 21.219 20.781 1 89.44 49 SER B C 1
ATOM 5672 O O . SER B 1 49 ? -2.631 20.453 20.125 1 89.44 49 SER B O 1
ATOM 5674 N N . SER B 1 50 ? -2.314 22.422 21.156 1 88 50 SER B N 1
ATOM 5675 C CA . SER B 1 50 ? -3.623 22.953 20.781 1 88 50 SER B CA 1
ATOM 5676 C C . SER B 1 50 ? -3.568 23.688 19.453 1 88 50 SER B C 1
ATOM 5678 O O . SER B 1 50 ? -2.488 24.047 18.984 1 88 50 SER B O 1
ATOM 5680 N N . THR B 1 51 ? -4.766 23.75 18.844 1 82.38 51 THR B N 1
ATOM 5681 C CA . THR B 1 51 ? -4.852 24.562 17.641 1 82.38 51 THR B CA 1
ATOM 5682 C C . THR B 1 51 ? -4.609 26.031 17.969 1 82.38 51 THR B C 1
ATOM 5684 O O . THR B 1 51 ? -5.086 26.531 19 1 82.38 51 THR B O 1
ATOM 5687 N N . LYS B 1 52 ? -3.701 26.641 17.125 1 70.38 52 LYS B N 1
ATOM 5688 C CA . LYS B 1 52 ? -3.348 28.031 17.391 1 70.38 52 LYS B CA 1
ATOM 5689 C C . LYS B 1 52 ? -3.746 28.938 16.234 1 70.38 52 LYS B C 1
ATOM 5691 O O . LYS B 1 52 ? -3.879 28.469 15.094 1 70.38 52 LYS B O 1
ATOM 5696 N N . ALA B 1 53 ? -4.145 30.172 16.531 1 60.06 53 ALA B N 1
ATOM 5697 C CA . ALA B 1 53 ? -4.344 31.219 15.523 1 60.06 53 ALA B CA 1
ATOM 5698 C C . ALA B 1 53 ? -3.037 31.953 15.227 1 60.06 53 ALA B C 1
ATOM 5700 O O . ALA B 1 53 ? -2.215 32.156 16.125 1 60.06 53 ALA B O 1
ATOM 5701 N N . PRO B 1 54 ? -2.559 32.562 14.109 1 55.78 54 PRO B N 1
ATOM 5702 C CA . PRO B 1 54 ? -3.326 32.438 12.867 1 55.78 54 PRO B CA 1
ATOM 5703 C C . PRO B 1 54 ? -3.193 31.062 12.234 1 55.78 54 PRO B C 1
ATOM 5705 O O . PRO B 1 54 ? -2.129 30.453 12.305 1 55.78 54 PRO B O 1
ATOM 5708 N N . ILE B 1 55 ? -4.34 30.547 11.766 1 58.41 55 ILE B N 1
ATOM 5709 C CA . ILE B 1 55 ? -4.449 29.188 11.258 1 58.41 55 ILE B CA 1
ATOM 5710 C C . ILE B 1 55 ? -3.867 29.125 9.844 1 58.41 55 ILE B C 1
ATOM 5712 O O . ILE B 1 55 ? -4.035 30.062 9.055 1 58.41 55 ILE B O 1
ATOM 5716 N N . ASP B 1 56 ? -2.988 28.156 9.688 1 62.72 56 ASP B N 1
ATOM 5717 C CA . ASP B 1 56 ? -2.613 27.797 8.328 1 62.72 56 ASP B CA 1
ATOM 5718 C C . ASP B 1 56 ? -3.834 27.359 7.52 1 62.72 56 ASP B C 1
ATOM 5720 O O . ASP B 1 56 ? -4.77 26.766 8.07 1 62.72 56 ASP B O 1
ATOM 5724 N N . GLY B 1 57 ? -3.971 27.844 6.383 1 60.94 57 GLY B N 1
ATOM 5725 C CA . GLY B 1 57 ? -4.953 27.312 5.457 1 60.94 57 GLY B CA 1
ATOM 5726 C C . GLY B 1 57 ? -6.219 28.141 5.379 1 60.94 57 GLY B C 1
ATOM 5727 O O . GLY B 1 57 ? -7.305 27.609 5.141 1 60.94 57 GLY B O 1
ATOM 5728 N N . ILE B 1 58 ? -6.051 29.375 5.738 1 60.09 58 ILE B N 1
ATOM 5729 C CA . ILE B 1 58 ? -7.203 30.266 5.715 1 60.09 58 ILE B CA 1
ATOM 5730 C C . ILE B 1 58 ? -7.773 30.344 4.301 1 60.09 58 ILE B C 1
ATOM 5732 O O . ILE B 1 58 ? -8.992 30.328 4.113 1 60.09 58 ILE B O 1
ATOM 5736 N N . TYR B 1 59 ? -6.879 30.328 3.375 1 53.59 59 TYR B N 1
ATOM 5737 C CA . TYR B 1 59 ? -7.316 30.438 1.986 1 53.59 59 TYR B CA 1
ATOM 5738 C C . TYR B 1 59 ? -8.062 29.172 1.559 1 53.59 59 TYR B C 1
ATOM 5740 O O . TYR B 1 59 ? -9.086 29.25 0.881 1 53.59 59 TYR B O 1
ATOM 5748 N N . GLU B 1 60 ? -7.574 28.047 1.953 1 55.5 60 GLU B N 1
ATOM 5749 C CA . GLU B 1 60 ? -8.141 26.766 1.539 1 55.5 60 GLU B CA 1
ATOM 5750 C C . GLU B 1 60 ? -9.188 26.281 2.535 1 55.5 60 GLU B C 1
ATOM 5752 O O . GLU B 1 60 ? -9.758 25.203 2.369 1 55.5 60 GLU B O 1
ATOM 5757 N N . LYS B 1 61 ? -9.547 27.078 3.393 1 50.56 61 LYS B N 1
ATOM 5758 C CA . LYS B 1 61 ? -10.5 26.719 4.438 1 50.56 61 LYS B CA 1
ATOM 5759 C C . LYS B 1 61 ? -10.078 25.438 5.148 1 50.56 61 LYS B C 1
ATOM 5761 O O . LYS B 1 61 ? -10.922 24.641 5.566 1 50.56 61 LYS B O 1
ATOM 5766 N N . SER B 1 62 ? -8.773 25.172 5.004 1 54.03 62 SER B N 1
ATOM 5767 C CA . SER B 1 62 ? -8.281 23.953 5.648 1 54.03 62 SER B CA 1
ATOM 5768 C C . SER B 1 62 ? -8.336 24.078 7.168 1 54.03 62 SER B C 1
ATOM 5770 O O . SER B 1 62 ? -7.996 23.141 7.887 1 54.03 62 SER B O 1
ATOM 5772 N N . PHE B 1 63 ? -8.969 25.219 7.547 1 57.41 63 PHE B N 1
ATOM 5773 C CA . PHE B 1 63 ? -9.094 25.484 8.977 1 57.41 63 PHE B CA 1
ATOM 5774 C C . PHE B 1 63 ? -10.289 24.75 9.555 1 57.41 63 PHE B C 1
ATOM 5776 O O . PHE B 1 63 ? -10.469 24.703 10.773 1 57.41 63 PHE B O 1
ATOM 5783 N N . ALA B 1 64 ? -10.977 24.078 8.672 1 64.19 64 ALA B N 1
ATOM 5784 C CA . ALA B 1 64 ? -12.195 23.453 9.148 1 64.19 64 ALA B CA 1
ATOM 5785 C C . ALA B 1 64 ? -11.891 22.375 10.195 1 64.19 64 ALA B C 1
ATOM 5787 O O . ALA B 1 64 ? -12.508 22.344 11.266 1 64.19 64 ALA B O 1
ATOM 5788 N N . ILE B 1 65 ? -10.891 21.641 9.938 1 74.81 65 ILE B N 1
ATOM 5789 C CA . ILE B 1 65 ? -10.539 20.594 10.898 1 74.81 65 ILE B CA 1
ATOM 5790 C C . ILE B 1 65 ? -9.055 20.688 11.25 1 74.81 65 ILE B C 1
ATOM 5792 O O . ILE B 1 65 ? -8.195 20.469 10.398 1 74.81 65 ILE B O 1
ATOM 5796 N N . GLN B 1 66 ? -8.836 21.203 12.406 1 81.75 66 GLN B N 1
ATOM 5797 C CA . GLN B 1 66 ? -7.48 21.281 12.938 1 81.75 66 GLN B CA 1
ATOM 5798 C C . GLN B 1 66 ? -7.305 20.344 14.133 1 81.75 66 GLN B C 1
ATOM 5800 O O . GLN B 1 66 ? -7.895 20.562 15.195 1 81.75 66 GLN B O 1
ATOM 5805 N N . VAL B 1 67 ? -6.445 19.406 13.961 1 86.88 67 VAL B N 1
ATOM 5806 C CA . VAL B 1 67 ? -6.395 18.328 14.938 1 86.88 67 VAL B CA 1
ATOM 5807 C C . VAL B 1 67 ? -5.25 18.562 15.914 1 86.88 67 VAL B C 1
ATOM 5809 O O . VAL B 1 67 ? -5.023 17.766 16.828 1 86.88 67 VAL B O 1
ATOM 5812 N N . GLY B 1 68 ? -4.555 19.703 15.805 1 87.88 68 GLY B N 1
ATOM 5813 C CA . GLY B 1 68 ? -3.445 19.922 16.719 1 87.88 68 GLY B CA 1
ATOM 5814 C C . GLY B 1 68 ? -2.475 18.766 16.781 1 87.88 68 GLY B C 1
ATOM 5815 O O . GLY B 1 68 ? -2.285 18.062 15.781 1 87.88 68 GLY B O 1
ATOM 5816 N N . ASN B 1 69 ? -1.752 18.672 17.906 1 89.94 69 ASN B N 1
ATOM 5817 C CA . ASN B 1 69 ? -0.849 17.547 18.125 1 89.94 69 ASN B CA 1
ATOM 5818 C C . ASN B 1 69 ? -1.357 16.625 19.219 1 89.94 69 ASN B C 1
ATOM 5820 O O . ASN B 1 69 ? -1.085 16.859 20.406 1 89.94 69 ASN B O 1
ATOM 5824 N N . PHE B 1 70 ? -1.99 15.594 18.844 1 92.19 70 PHE B N 1
ATOM 5825 C CA . PHE B 1 70 ? -2.68 14.68 19.75 1 92.19 70 PHE B CA 1
ATOM 5826 C C . PHE B 1 70 ? -1.692 14 20.688 1 92.19 70 PHE B C 1
ATOM 5828 O O . PHE B 1 70 ? -1.888 13.992 21.906 1 92.19 70 PHE B O 1
ATOM 5835 N N . ASP B 1 71 ? -0.608 13.461 20.203 1 90.25 71 ASP B N 1
ATOM 5836 C CA . ASP B 1 71 ? 0.359 12.711 21 1 90.25 71 ASP B CA 1
ATOM 5837 C C . ASP B 1 71 ? 1.058 13.617 22.016 1 90.25 71 ASP B C 1
ATOM 5839 O O . ASP B 1 71 ? 1.334 13.203 23.141 1 90.25 71 ASP B O 1
ATOM 5843 N N . GLN B 1 72 ? 1.343 14.844 21.578 1 89.44 72 GLN B N 1
ATOM 5844 C CA . GLN B 1 72 ? 1.965 15.805 22.484 1 89.44 72 GLN B CA 1
ATOM 5845 C C . GLN B 1 72 ? 1.055 16.109 23.672 1 89.44 72 GLN B C 1
ATOM 5847 O O . GLN B 1 72 ? 1.527 16.266 24.797 1 89.44 72 GLN B O 1
ATOM 5852 N N . CYS B 1 73 ? -0.206 16.219 23.422 1 92.75 73 CYS B N 1
ATOM 5853 C CA . CYS B 1 73 ? -1.172 16.516 24.469 1 92.75 73 CYS B CA 1
ATOM 5854 C C . CYS B 1 73 ? -1.308 15.336 25.422 1 92.75 73 CYS B C 1
ATOM 5856 O O . CYS B 1 73 ? -1.246 15.508 26.641 1 92.75 73 CYS B O 1
ATOM 5858 N N . VAL B 1 74 ? -1.429 14.195 24.891 1 92.12 74 VAL B N 1
ATOM 5859 C CA . VAL B 1 74 ? -1.673 13.008 25.688 1 92.12 74 VAL B CA 1
ATOM 5860 C C . VAL B 1 74 ? -0.437 12.68 26.516 1 92.12 74 VAL B C 1
ATOM 5862 O O . VAL B 1 74 ? -0.553 12.188 27.641 1 92.12 74 VAL B O 1
ATOM 5865 N N . ALA B 1 75 ? 0.726 13.023 26.062 1 89.5 75 ALA B N 1
ATOM 5866 C CA . ALA B 1 75 ? 1.976 12.734 26.766 1 89.5 75 ALA B CA 1
ATOM 5867 C C . ALA B 1 75 ? 2.299 13.82 27.781 1 89.5 75 ALA B C 1
ATOM 5869 O O . ALA B 1 75 ? 3.256 13.688 28.547 1 89.5 75 ALA B O 1
ATOM 5870 N N . LEU B 1 76 ? 1.504 14.836 27.875 1 92.38 76 LEU B N 1
ATOM 5871 C CA . LEU B 1 76 ? 1.769 15.992 28.719 1 92.38 76 LEU B CA 1
ATOM 5872 C C . LEU B 1 76 ? 1.702 15.625 30.188 1 92.38 76 LEU B C 1
ATOM 5874 O O . LEU B 1 76 ? 0.776 14.93 30.625 1 92.38 76 LEU B O 1
ATOM 5878 N N . LYS B 1 77 ? 2.752 16.016 30.953 1 91.38 77 LYS B N 1
ATOM 5879 C CA . LYS B 1 77 ? 2.781 15.953 32.406 1 91.38 77 LYS B CA 1
ATOM 5880 C C . LYS B 1 77 ? 2.896 17.344 33 1 91.38 77 LYS B C 1
ATOM 5882 O O . LYS B 1 77 ? 3.867 18.062 32.75 1 91.38 77 LYS B O 1
ATOM 5887 N N . GLY B 1 78 ? 1.858 17.703 33.719 1 89.69 78 GLY B N 1
ATOM 5888 C CA . GLY B 1 78 ? 1.864 19 34.344 1 89.69 78 GLY B CA 1
ATOM 5889 C C . GLY B 1 78 ? 2.953 19.141 35.406 1 89.69 78 GLY B C 1
ATOM 5890 O O . GLY B 1 78 ? 3.822 18.281 35.531 1 89.69 78 GLY B O 1
ATOM 5891 N N . PRO B 1 79 ? 2.951 20.266 36.062 1 89.31 79 PRO B N 1
ATOM 5892 C CA . PRO B 1 79 ? 3.953 20.453 37.125 1 89.31 79 PRO B CA 1
ATOM 5893 C C . PRO B 1 79 ? 3.809 19.453 38.25 1 89.31 79 PRO B C 1
ATOM 5895 O O . PRO B 1 79 ? 2.713 18.938 38.5 1 89.31 79 PRO B O 1
ATOM 5898 N N . ASN B 1 80 ? 4.988 19.125 38.781 1 87 80 ASN B N 1
ATOM 5899 C CA . ASN B 1 80 ? 4.969 18.141 39.875 1 87 80 ASN B CA 1
ATOM 5900 C C . ASN B 1 80 ? 4.16 18.641 41.062 1 87 80 ASN B C 1
ATOM 5902 O O . ASN B 1 80 ? 4.242 19.812 41.438 1 87 80 ASN B O 1
ATOM 5906 N N . GLY B 1 81 ? 3.35 17.734 41.5 1 79.56 81 GLY B N 1
ATOM 5907 C CA . GLY B 1 81 ? 2.648 18 42.75 1 79.56 81 GLY B CA 1
ATOM 5908 C C . GLY B 1 81 ? 3.473 17.672 44 1 79.56 81 GLY B C 1
ATOM 5909 O O . GLY B 1 81 ? 4.691 17.5 43.906 1 79.56 81 GLY B O 1
ATOM 5910 N N . PRO B 1 82 ? 2.834 17.656 45.188 1 78.12 82 PRO B N 1
ATOM 5911 C CA . PRO B 1 82 ? 3.518 17.375 46.438 1 78.12 82 PRO B CA 1
ATOM 5912 C C . PRO B 1 82 ? 4.129 15.984 46.5 1 78.12 82 PRO B C 1
ATOM 5914 O O . PRO B 1 82 ? 5.152 15.773 47.125 1 78.12 82 PRO B O 1
ATOM 5917 N N . ASP B 1 83 ? 3.621 14.953 45.781 1 82.62 83 ASP B N 1
ATOM 5918 C CA . ASP B 1 83 ? 4.105 13.578 45.781 1 82.62 83 ASP B CA 1
ATOM 5919 C C . ASP B 1 83 ? 5.031 13.328 44.594 1 82.62 83 ASP B C 1
ATOM 5921 O O . ASP B 1 83 ? 5.285 12.172 44.219 1 82.62 83 ASP B O 1
ATOM 5925 N N . ASP B 1 84 ? 5.5 14.281 43.906 1 84.44 84 ASP B N 1
ATOM 5926 C CA . ASP B 1 84 ? 6.402 14.211 42.781 1 84.44 84 ASP B CA 1
ATOM 5927 C C . ASP B 1 84 ? 5.699 13.609 41.562 1 84.44 84 ASP B C 1
ATOM 5929 O O . ASP B 1 84 ? 6.355 13.188 40.594 1 84.44 84 ASP B O 1
ATOM 5933 N N . SER B 1 85 ? 4.41 13.461 41.688 1 86.62 85 SER B N 1
ATOM 5934 C CA . SER B 1 85 ? 3.6 13.086 40.531 1 86.62 85 SER B CA 1
ATOM 5935 C C . SER B 1 85 ? 3.029 14.32 39.844 1 86.62 85 SER B C 1
ATOM 5937 O O . SER B 1 85 ? 2.857 15.367 40.469 1 86.62 85 SER B O 1
ATOM 5939 N N . PRO B 1 86 ? 2.809 14.18 38.594 1 90.38 86 PRO B N 1
ATOM 5940 C CA . PRO B 1 86 ? 2.252 15.352 37.906 1 90.38 86 PRO B CA 1
ATOM 5941 C C . PRO B 1 86 ? 0.882 15.758 38.438 1 90.38 86 PRO B C 1
ATOM 5943 O O . PRO B 1 86 ? 0.029 14.898 38.688 1 90.38 86 PRO B O 1
ATOM 5946 N N . ARG B 1 87 ? 0.716 16.953 38.719 1 89.12 87 ARG B N 1
ATOM 5947 C CA . ARG B 1 87 ? -0.542 17.5 39.219 1 89.12 87 ARG B CA 1
ATOM 5948 C C . ARG B 1 87 ? -1.694 17.156 38.281 1 89.12 87 ARG B C 1
ATOM 5950 O O . ARG B 1 87 ? -2.818 16.922 38.719 1 89.12 87 ARG B O 1
ATOM 5957 N N . PHE B 1 88 ? -1.431 17.234 37.031 1 91.75 88 PHE B N 1
ATOM 5958 C CA . PHE B 1 88 ? -2.414 16.859 36.031 1 91.75 88 PHE B CA 1
ATOM 5959 C C . PHE B 1 88 ? -1.728 16.344 34.75 1 91.75 88 PHE B C 1
ATOM 5961 O O . PHE B 1 88 ? -0.515 16.5 34.594 1 91.75 88 PHE B O 1
ATOM 5968 N N . THR B 1 89 ? -2.465 15.656 33.969 1 93.12 89 THR B N 1
ATOM 5969 C CA . THR B 1 89 ? -2.027 15.227 32.625 1 93.12 89 THR B CA 1
ATOM 5970 C C . THR B 1 89 ? -2.838 15.93 31.547 1 93.12 89 THR B C 1
ATOM 5972 O O . THR B 1 89 ? -3.766 16.688 31.844 1 93.12 89 THR B O 1
ATOM 5975 N N . GLY B 1 90 ? -2.404 15.766 30.344 1 94.06 90 GLY B N 1
ATOM 5976 C CA . GLY B 1 90 ? -3.08 16.422 29.234 1 94.06 90 GLY B CA 1
ATOM 5977 C C . GLY B 1 90 ? -4.355 15.711 28.812 1 94.06 90 GLY B C 1
ATOM 5978 O O . GLY B 1 90 ? -4.41 14.484 28.781 1 94.06 90 GLY B O 1
ATOM 5979 N N . GLN B 1 91 ? -5.375 16.516 28.594 1 93.88 91 GLN B N 1
ATOM 5980 C CA . GLN B 1 91 ? -6.645 16.062 28.031 1 93.88 91 GLN B CA 1
ATOM 5981 C C . GLN B 1 91 ? -6.902 16.688 26.672 1 93.88 91 GLN B C 1
ATOM 5983 O O . GLN B 1 91 ? -6.992 17.922 26.547 1 93.88 91 GLN B O 1
ATOM 5988 N N . TYR B 1 92 ? -6.93 15.781 25.703 1 94.5 92 TYR B N 1
ATOM 5989 C CA . TYR B 1 92 ? -7.176 16.25 24.328 1 94.5 92 TYR B CA 1
ATOM 5990 C C . TYR B 1 92 ? -8.672 16.328 24.047 1 94.5 92 TYR B C 1
ATOM 5992 O O . TYR B 1 92 ? -9.398 15.344 24.219 1 94.5 92 TYR B O 1
ATOM 6000 N N . CYS B 1 93 ? -9.164 17.453 23.625 1 93.06 93 CYS B N 1
ATOM 6001 C CA . CYS B 1 93 ? -10.562 17.656 23.266 1 93.06 93 CYS B CA 1
ATOM 6002 C C . CYS B 1 93 ? -10.688 18.422 21.953 1 93.06 93 CYS B C 1
ATOM 6004 O O . CYS B 1 93 ? -9.711 19.016 21.484 1 93.06 93 CYS B O 1
ATOM 6006 N N . GLN B 1 94 ? -11.844 18.312 21.375 1 89.44 94 GLN B N 1
ATOM 6007 C CA . GLN B 1 94 ? -12.172 19.094 20.188 1 89.44 94 GLN B CA 1
ATOM 6008 C C . GLN B 1 94 ? -13.312 20.062 20.469 1 89.44 94 GLN B C 1
ATOM 6010 O O . GLN B 1 94 ? -14.203 19.766 21.266 1 89.44 94 GLN B O 1
ATOM 6015 N N . PHE B 1 95 ? -13.219 21.188 19.875 1 84.69 95 PHE B N 1
ATOM 6016 C CA . PHE B 1 95 ? -14.281 22.188 20.047 1 84.69 95 PHE B CA 1
ATOM 6017 C C . PHE B 1 95 ? -14.625 22.844 18.719 1 84.69 95 PHE B C 1
ATOM 6019 O O . PHE B 1 95 ? -13.836 22.797 17.766 1 84.69 95 PHE B O 1
ATOM 6026 N N . THR B 1 96 ? -15.812 23.25 18.594 1 79.38 96 THR B N 1
ATOM 6027 C CA . THR B 1 96 ? -16.281 24.047 17.469 1 79.38 96 THR B CA 1
ATOM 6028 C C . THR B 1 96 ? -16.531 25.484 17.891 1 79.38 96 THR B C 1
ATOM 6030 O O . THR B 1 96 ? -16.594 25.797 19.078 1 79.38 96 THR B O 1
ATOM 6033 N N . PHE B 1 97 ? -16.406 26.359 17.031 1 74.69 97 PHE B N 1
ATOM 6034 C CA . PHE B 1 97 ? -16.656 27.766 17.375 1 74.69 97 PHE B CA 1
ATOM 6035 C C . PHE B 1 97 ? -17.547 28.422 16.328 1 74.69 97 PHE B C 1
ATOM 6037 O O . PHE B 1 97 ? -17.594 27.984 15.188 1 74.69 97 PHE B O 1
ATOM 6044 N N . GLN B 1 98 ? -18.547 29.125 16.875 1 68 98 GLN B N 1
ATOM 6045 C CA . GLN B 1 98 ? -19.438 29.938 16.031 1 68 98 GLN B CA 1
ATOM 6046 C C . GLN B 1 98 ? -19.109 31.422 16.156 1 68 98 GLN B C 1
ATOM 6048 O O . GLN B 1 98 ? -18.844 31.906 17.25 1 68 98 GLN B O 1
ATOM 6053 N N . VAL B 1 99 ? -18.781 32 15.172 1 57.81 99 VAL B N 1
ATOM 6054 C CA . VAL B 1 99 ? -18.562 33.438 15.18 1 57.81 99 VAL B CA 1
ATOM 6055 C C . VAL B 1 99 ? -19.906 34.188 15.023 1 57.81 99 VAL B C 1
ATOM 6057 O O . VAL B 1 99 ? -20.75 33.781 14.227 1 57.81 99 VAL B O 1
ATOM 6060 N N . ALA B 1 100 ? -20.641 34.75 16.312 1 45.78 100 ALA B N 1
ATOM 6061 C CA . ALA B 1 100 ? -21.906 35.469 16.328 1 45.78 100 ALA B CA 1
ATOM 6062 C C . ALA B 1 100 ? -22.172 36.156 15 1 45.78 100 ALA B C 1
ATOM 6064 O O . ALA B 1 100 ? -21.234 36.688 14.383 1 45.78 100 ALA B O 1
ATOM 6065 N N . GLN B 1 101 ? -23.219 35.75 14.469 1 41.09 101 GLN B N 1
ATOM 6066 C CA . GLN B 1 101 ? -23.781 36.406 13.297 1 41.09 101 GLN B CA 1
ATOM 6067 C C . GLN B 1 101 ? -24.031 37.875 13.555 1 41.09 101 GLN B C 1
ATOM 6069 O O . GLN B 1 101 ? -24.641 38.562 12.742 1 41.09 101 GLN B O 1
ATOM 6074 N N . SER B 1 102 ? -24.266 38.5 14.828 1 34.75 102 SER B N 1
ATOM 6075 C CA . SER B 1 102 ? -24.844 39.844 14.875 1 34.75 102 SER B CA 1
ATOM 6076 C C . SER B 1 102 ? -24.281 40.719 13.766 1 34.75 102 SER B C 1
ATOM 6078 O O . SER B 1 102 ? -25 41.531 13.195 1 34.75 102 SER B O 1
ATOM 6080 N N . GLN B 1 103 ? -23.172 41.312 13.844 1 32.06 103 GLN B N 1
ATOM 6081 C CA . GLN B 1 103 ? -22.984 42.375 12.875 1 32.06 103 GLN B CA 1
ATOM 6082 C C . GLN B 1 103 ? -23.031 41.844 11.445 1 32.06 103 GLN B C 1
ATOM 6084 O O . GLN B 1 103 ? -22.031 41.344 10.922 1 32.06 103 GLN B O 1
ATOM 6089 N N . ARG B 1 104 ? -24.141 41.531 10.961 1 36.41 104 ARG B N 1
ATOM 6090 C CA . ARG B 1 104 ? -24.578 41.781 9.594 1 36.41 104 ARG B CA 1
ATOM 6091 C C . ARG B 1 104 ? -24.219 43.188 9.148 1 36.41 104 ARG B C 1
ATOM 6093 O O . ARG B 1 104 ? -25.094 43.969 8.734 1 36.41 104 ARG B O 1
ATOM 6100 N N . ALA B 1 105 ? -23.734 44.062 9.922 1 30.56 105 ALA B N 1
ATOM 6101 C CA . ALA B 1 105 ? -23.453 45.281 9.172 1 30.56 105 ALA B CA 1
ATOM 6102 C C . ALA B 1 105 ? -22.984 44.938 7.758 1 30.56 105 ALA B C 1
ATOM 6104 O O . ALA B 1 105 ? -22.469 43.844 7.504 1 30.56 105 ALA B O 1
ATOM 6105 N N . GLU B 1 106 ? -23.641 45.688 6.727 1 27.97 106 GLU B N 1
ATOM 6106 C CA . GLU B 1 106 ? -22.953 46.125 5.516 1 27.97 106 GLU B CA 1
ATOM 6107 C C . GLU B 1 106 ? -21.438 46.188 5.746 1 27.97 106 GLU B C 1
ATOM 6109 O O . GLU B 1 106 ? -20.875 47.281 5.812 1 27.97 106 GLU B O 1
ATOM 6114 N N . VAL B 1 107 ? -21.094 45.844 6.824 1 27.05 107 VAL B N 1
ATOM 6115 C CA . VAL B 1 107 ? -19.656 46.094 6.977 1 27.05 107 VAL B CA 1
ATOM 6116 C C . VAL B 1 107 ? -18.938 45.781 5.668 1 27.05 107 VAL B C 1
ATOM 6118 O O . VAL B 1 107 ? -19.219 44.75 5.027 1 27.05 107 VAL B O 1
ATOM 6121 N N . ASP B 1 108 ? -18.469 46.875 5.031 1 25.77 108 ASP B N 1
ATOM 6122 C CA . ASP B 1 108 ? -17.344 46.906 4.094 1 25.77 108 ASP B CA 1
ATOM 6123 C C . ASP B 1 108 ? -16.328 45.812 4.391 1 25.77 108 ASP B C 1
ATOM 6125 O O . ASP B 1 108 ? -15.531 45.938 5.316 1 25.77 108 ASP B O 1
ATOM 6129 N N . THR B 1 109 ? -16.719 44.75 4.773 1 28.42 109 THR B N 1
ATOM 6130 C CA . THR B 1 109 ? -16.078 43.438 4.824 1 28.42 109 THR B CA 1
ATOM 6131 C C . THR B 1 109 ? -14.797 43.438 3.994 1 28.42 109 THR B C 1
ATOM 6133 O O . THR B 1 109 ? -14.773 42.906 2.889 1 28.42 109 THR B O 1
ATOM 6136 N N . LYS B 1 110 ? -14.125 44.469 3.91 1 30.27 110 LYS B N 1
ATOM 6137 C CA . LYS B 1 110 ? -12.805 44.875 3.449 1 30.27 110 LYS B CA 1
ATOM 6138 C C . LYS B 1 110 ? -11.711 44.062 4.098 1 30.27 110 LYS B C 1
ATOM 6140 O O . LYS B 1 110 ? -10.555 44.094 3.66 1 30.27 110 LYS B O 1
ATOM 6145 N N . ASN B 1 111 ? -11.805 43.75 5.363 1 29 111 ASN B N 1
ATOM 6146 C CA . ASN B 1 111 ? -10.68 43 5.875 1 29 111 ASN B CA 1
ATOM 6147 C C . ASN B 1 111 ? -10.617 41.594 5.246 1 29 111 ASN B C 1
ATOM 6149 O O . ASN B 1 111 ? -11.609 41.125 4.695 1 29 111 ASN B O 1
ATOM 6153 N N . VAL B 1 112 ? -9.438 41.062 5.168 1 31.48 112 VAL B N 1
ATOM 6154 C CA . VAL B 1 112 ? -8.992 39.906 4.379 1 31.48 112 VAL B CA 1
ATOM 6155 C C . VAL B 1 112 ? -9.867 38.688 4.691 1 31.48 112 VAL B C 1
ATOM 6157 O O . VAL B 1 112 ? -10.312 38 3.779 1 31.48 112 VAL B O 1
ATOM 6160 N N . PHE B 1 113 ? -10.156 38.469 6.004 1 33.66 113 PHE B N 1
ATOM 6161 C CA . PHE B 1 113 ? -10.883 37.25 6.355 1 33.66 113 PHE B CA 1
ATOM 6162 C C . PHE B 1 113 ? -12.352 37.375 5.973 1 33.66 113 PHE B C 1
ATOM 6164 O O . PHE B 1 113 ? -12.93 36.438 5.41 1 33.66 113 PHE B O 1
ATOM 6171 N N . SER B 1 114 ? -13.047 38.531 6.227 1 32.97 114 SER B N 1
ATOM 6172 C CA . SER B 1 114 ? -14.438 38.75 5.844 1 32.97 114 SER B CA 1
ATOM 6173 C C . SER B 1 114 ? -14.586 38.844 4.332 1 32.97 114 SER B C 1
ATOM 6175 O O . SER B 1 114 ? -15.555 38.312 3.77 1 32.97 114 SER B O 1
ATOM 6177 N N . ALA B 1 115 ? -13.766 39.656 3.643 1 34.22 115 ALA B N 1
ATOM 6178 C CA . ALA B 1 115 ? -13.719 39.625 2.182 1 34.22 115 ALA B CA 1
ATOM 6179 C C . ALA B 1 115 ? -13.523 38.188 1.673 1 34.22 115 ALA B C 1
ATOM 6181 O O . ALA B 1 115 ? -14.125 37.781 0.674 1 34.22 115 ALA B O 1
ATOM 6182 N N . LEU B 1 116 ? -12.656 37.406 2.361 1 34.59 116 LEU B N 1
ATOM 6183 C CA . LEU B 1 116 ? -12.438 36.031 2.01 1 34.59 116 LEU B CA 1
ATOM 6184 C C . LEU B 1 116 ? -13.688 35.188 2.252 1 34.59 116 LEU B C 1
ATOM 6186 O O . LEU B 1 116 ? -14.086 34.406 1.399 1 34.59 116 LEU B O 1
ATOM 6190 N N . MET B 1 117 ? -14.398 35.375 3.436 1 35.66 117 MET B N 1
ATOM 6191 C CA . MET B 1 117 ? -15.633 34.656 3.693 1 35.66 117 MET B CA 1
ATOM 6192 C C . MET B 1 117 ? -16.781 35.188 2.857 1 35.66 117 MET B C 1
ATOM 6194 O O . MET B 1 117 ? -17.656 34.438 2.432 1 35.66 117 MET B O 1
ATOM 6198 N N . SER B 1 118 ? -16.953 36.531 2.625 1 34.81 118 SER B N 1
ATOM 6199 C CA . SER B 1 118 ? -18.047 37.125 1.855 1 34.81 118 SER B CA 1
ATOM 6200 C C . SER B 1 118 ? -17.953 36.719 0.385 1 34.81 118 SER B C 1
ATOM 6202 O O . SER B 1 118 ? -18.984 36.625 -0.291 1 34.81 118 SER B O 1
ATOM 6204 N N . ARG B 1 119 ? -16.766 36.875 -0.281 1 33.19 119 ARG B N 1
ATOM 6205 C CA . ARG B 1 119 ? -16.625 36.469 -1.678 1 33.19 119 ARG B CA 1
ATOM 6206 C C . ARG B 1 119 ? -17.188 35.094 -1.902 1 33.19 119 ARG B C 1
ATOM 6208 O O . ARG B 1 119 ? -17.672 34.75 -2.994 1 33.19 119 ARG B O 1
ATOM 6215 N N . TYR B 1 120 ? -17.016 34.188 -0.965 1 31.27 120 TYR B N 1
ATOM 6216 C CA . TYR B 1 120 ? -17.641 32.875 -1.126 1 31.27 120 TYR B CA 1
ATOM 6217 C C . TYR B 1 120 ? -19.141 32.938 -0.846 1 31.27 120 TYR B C 1
ATOM 6219 O O . TYR B 1 120 ? -19.875 31.984 -1.158 1 31.27 120 TYR B O 1
ATOM 6227 N N . THR B 1 121 ? -19.625 33.906 -0.044 1 30.28 121 THR B N 1
ATOM 6228 C CA . THR B 1 121 ? -21.047 34.062 0.161 1 30.28 121 THR B CA 1
ATOM 6229 C C . THR B 1 121 ? -21.672 34.906 -0.943 1 30.28 121 THR B C 1
ATOM 6231 O O . THR B 1 121 ? -22.766 35.438 -0.786 1 30.28 121 THR B O 1
ATOM 6234 N N . SER B 1 122 ? -21.125 35.219 -1.996 1 29.75 122 SER B N 1
ATOM 6235 C CA . SER B 1 122 ? -21.938 36 -2.918 1 29.75 122 SER B CA 1
ATOM 6236 C C . SER B 1 122 ? -23.406 35.562 -2.854 1 29.75 122 SER B C 1
ATOM 6238 O O . SER B 1 122 ? -23.703 34.438 -2.443 1 29.75 122 SER B O 1
ATOM 6240 N N . LYS B 1 123 ? -24.359 36.531 -3.096 1 32.78 123 LYS B N 1
ATOM 6241 C CA . LYS B 1 123 ? -25.812 36.438 -3.113 1 32.78 123 LYS B CA 1
ATOM 6242 C C . LYS B 1 123 ? -26.281 35.094 -3.645 1 32.78 123 LYS B C 1
ATOM 6244 O O . LYS B 1 123 ? -27.234 34.5 -3.131 1 32.78 123 LYS B O 1
ATOM 6249 N N . GLU B 1 124 ? -26.078 34.844 -4.953 1 30.64 124 GLU B N 1
ATOM 6250 C CA . GLU B 1 124 ? -26.625 33.656 -5.594 1 30.64 124 GLU B CA 1
ATOM 6251 C C . GLU B 1 124 ? -26.188 32.375 -4.855 1 30.64 124 GLU B C 1
ATOM 6253 O O . GLU B 1 124 ? -26.969 31.422 -4.734 1 30.64 124 GLU B O 1
ATOM 6258 N N . ASN B 1 125 ? -24.984 32.312 -4.566 1 29.34 125 ASN B N 1
ATOM 6259 C CA . ASN B 1 125 ? -24.453 31.141 -3.859 1 29.34 125 ASN B CA 1
ATOM 6260 C C . ASN B 1 125 ? -24.578 31.297 -2.346 1 29.34 125 ASN B C 1
ATOM 6262 O O . ASN B 1 125 ? -23.906 30.594 -1.585 1 29.34 125 ASN B O 1
ATOM 6266 N N . GLN B 1 126 ? -25.062 32.406 -1.723 1 31.39 126 GLN B N 1
ATOM 6267 C CA . GLN B 1 126 ? -25.5 32.625 -0.348 1 31.39 126 GLN B CA 1
ATOM 6268 C C . GLN B 1 126 ? -26.406 31.5 0.129 1 31.39 126 GLN B C 1
ATOM 6270 O O . GLN B 1 126 ? -27.031 31.594 1.188 1 31.39 126 GLN B O 1
ATOM 6275 N N . LYS B 1 127 ? -26.891 30.797 -0.715 1 33.09 127 LYS B N 1
ATOM 6276 C CA . LYS B 1 127 ? -27.562 29.781 0.08 1 33.09 127 LYS B CA 1
ATOM 6277 C C . LYS B 1 127 ? -26.672 29.266 1.198 1 33.09 127 LYS B C 1
ATOM 6279 O O . LYS B 1 127 ? -25.438 29.266 1.064 1 33.09 127 LYS B O 1
ATOM 6284 N N . LYS B 1 128 ? -27.312 28.859 2.379 1 32.91 128 LYS B N 1
ATOM 6285 C CA . LYS B 1 128 ? -26.859 28.438 3.699 1 32.91 128 LYS B CA 1
ATOM 6286 C C . LYS B 1 128 ? -25.625 27.531 3.596 1 32.91 128 LYS B C 1
ATOM 6288 O O . LYS B 1 128 ? -25.734 26.344 3.326 1 32.91 128 LYS B O 1
ATOM 6293 N N . ILE B 1 129 ? -24.734 27.875 2.896 1 31.8 129 ILE B N 1
ATOM 6294 C CA . ILE B 1 129 ? -23.609 27.016 3.23 1 31.8 129 ILE B CA 1
ATOM 6295 C C . ILE B 1 129 ? -23.406 27 4.742 1 31.8 129 ILE B C 1
ATOM 6297 O O . ILE B 1 129 ? -23.016 28.016 5.332 1 31.8 129 ILE B O 1
ATOM 6301 N N . GLU B 1 130 ? -24.188 26.5 5.562 1 35.25 130 GLU B N 1
ATOM 6302 C CA . GLU B 1 130 ? -23.797 26.125 6.922 1 35.25 130 GLU B CA 1
ATOM 6303 C C . GLU B 1 130 ? -22.297 25.891 7.023 1 35.25 130 GLU B C 1
ATOM 6305 O O . GLU B 1 130 ? -21.719 25.188 6.188 1 35.25 130 GLU B O 1
ATOM 6310 N N . ILE B 1 131 ? -21.516 26.969 7.266 1 39.22 131 ILE B N 1
ATOM 6311 C CA . ILE B 1 131 ? -20.125 26.812 7.641 1 39.22 131 ILE B CA 1
ATOM 6312 C C . ILE B 1 131 ? -19.859 25.375 8.062 1 39.22 131 ILE B C 1
ATOM 6314 O O . ILE B 1 131 ? -20.5 24.859 8.977 1 39.22 131 ILE B O 1
ATOM 6318 N N . PRO B 1 132 ? -19.312 24.609 7.191 1 46.72 132 PRO B N 1
ATOM 6319 C CA . PRO B 1 132 ? -18.922 23.281 7.648 1 46.72 132 PRO B CA 1
ATOM 6320 C C . PRO B 1 132 ? -18.375 23.281 9.078 1 46.72 132 PRO B C 1
ATOM 6322 O O . PRO B 1 132 ? -17.844 24.297 9.531 1 46.72 132 PRO B O 1
ATOM 6325 N N . TYR B 1 133 ? -18.891 22.547 9.961 1 55.31 133 TYR B N 1
ATOM 6326 C CA . TYR B 1 133 ? -18.516 22.172 11.32 1 55.31 133 TYR B CA 1
ATOM 6327 C C . TYR B 1 133 ? -17 22.156 11.477 1 55.31 133 TYR B C 1
ATOM 6329 O O . TYR B 1 133 ? -16.312 21.469 10.719 1 55.31 133 TYR B O 1
ATOM 6337 N N . ASN B 1 134 ? -16.453 23.453 11.922 1 71.06 134 ASN B N 1
ATOM 6338 C CA . ASN B 1 134 ? -15.031 23.5 12.266 1 71.06 134 ASN B CA 1
ATOM 6339 C C . ASN B 1 134 ? -14.734 22.688 13.531 1 71.06 134 ASN B C 1
ATOM 6341 O O . ASN B 1 134 ? -15.562 22.641 14.445 1 71.06 134 ASN B O 1
ATOM 6345 N N . LYS B 1 135 ? -13.805 21.891 13.5 1 79.75 135 LYS B N 1
ATOM 6346 C CA . LYS B 1 135 ? -13.32 21.141 14.656 1 79.75 135 LYS B CA 1
ATOM 6347 C C . LYS B 1 135 ? -11.859 21.469 14.945 1 79.75 135 LYS B C 1
ATOM 6349 O O . LYS B 1 135 ? -10.977 21.203 14.125 1 79.75 135 LYS B O 1
ATOM 6354 N N . TRP B 1 136 ? -11.695 22.188 16.094 1 85.75 136 TRP B N 1
ATOM 6355 C CA . TRP B 1 136 ? -10.344 22.531 16.516 1 85.75 136 TRP B CA 1
ATOM 6356 C C . TRP B 1 136 ? -9.938 21.75 17.766 1 85.75 136 TRP B C 1
ATOM 6358 O O . TRP B 1 136 ? -10.797 21.297 18.516 1 85.75 136 TRP B O 1
ATOM 6368 N N . ALA B 1 137 ? -8.68 21.609 17.922 1 90.94 137 ALA B N 1
ATOM 6369 C CA . ALA B 1 137 ? -8.172 20.828 19.047 1 90.94 137 ALA B CA 1
ATOM 6370 C C . ALA B 1 137 ? -7.758 21.734 20.203 1 90.94 137 ALA B C 1
ATOM 6372 O O . ALA B 1 137 ? -7.258 22.828 19.984 1 90.94 137 ALA B O 1
ATOM 6373 N N . VAL B 1 138 ? -7.98 21.281 21.453 1 92.06 138 VAL B N 1
ATOM 6374 C CA . VAL B 1 138 ? -7.516 21.953 22.656 1 92.06 138 VAL B CA 1
ATOM 6375 C C . VAL B 1 138 ? -6.984 20.938 23.656 1 92.06 138 VAL B C 1
ATOM 6377 O O . VAL B 1 138 ? -7.555 19.844 23.797 1 92.06 138 VAL B O 1
ATOM 6380 N N . CYS B 1 139 ? -5.824 21.219 24.141 1 94 139 CYS B N 1
ATOM 6381 C CA . CYS B 1 139 ? -5.254 20.422 25.219 1 94 139 CYS B CA 1
ATOM 6382 C C . CYS B 1 139 ? -5.473 21.094 26.562 1 94 139 CYS B C 1
ATOM 6384 O O . CYS B 1 139 ? -5.043 22.219 26.781 1 94 139 CYS B O 1
ATOM 6386 N N . ALA B 1 140 ? -6.184 20.422 27.5 1 94.44 140 ALA B N 1
ATOM 6387 C CA . ALA B 1 140 ? -6.523 20.953 28.812 1 94.44 140 ALA B CA 1
ATOM 6388 C C . ALA B 1 140 ? -6.086 20 29.922 1 94.44 140 ALA B C 1
ATOM 6390 O O . ALA B 1 140 ? -5.762 18.844 29.656 1 94.44 140 ALA B O 1
ATOM 6391 N N . PRO B 1 141 ? -5.965 20.547 31.109 1 93.56 141 PRO B N 1
ATOM 6392 C CA . PRO B 1 141 ? -5.656 19.641 32.219 1 93.56 141 PRO B CA 1
ATOM 6393 C C . PRO B 1 141 ? -6.711 18.562 32.406 1 93.56 141 PRO B C 1
ATOM 6395 O O . PRO B 1 141 ? -7.906 18.812 32.25 1 93.56 141 PRO B O 1
ATOM 6398 N N . SER B 1 142 ? -6.227 17.422 32.75 1 92.06 142 SER B N 1
ATOM 6399 C CA . SER B 1 142 ? -7.109 16.266 32.906 1 92.06 142 SER B CA 1
ATOM 6400 C C . SER B 1 142 ? -8.133 16.516 34.031 1 92.06 142 SER B C 1
ATOM 6402 O O . SER B 1 142 ? -9.156 15.828 34.094 1 92.06 142 SER B O 1
ATOM 6404 N N . SER B 1 143 ? -7.867 17.531 34.875 1 90.62 143 SER B N 1
ATOM 6405 C CA . SER B 1 143 ? -8.766 17.844 35.969 1 90.62 143 SER B CA 1
ATOM 6406 C C . SER B 1 143 ? -9.984 18.625 35.5 1 90.62 143 SER B C 1
ATOM 6408 O O . SER B 1 143 ? -10.961 18.797 36.219 1 90.62 143 SER B O 1
ATOM 6410 N N . CYS B 1 144 ? -9.922 19.078 34.281 1 91.31 144 CYS B N 1
ATOM 6411 C CA . CYS B 1 144 ? -10.953 19.969 33.812 1 91.31 144 CYS B CA 1
ATOM 6412 C C . CYS B 1 144 ? -12.148 19.188 33.25 1 91.31 144 CYS B C 1
ATOM 6414 O O . CYS B 1 144 ? -11.969 18.156 32.594 1 91.31 144 CYS B O 1
ATOM 6416 N N . ASP B 1 145 ? -13.227 19.672 33.562 1 87.5 145 ASP B N 1
ATOM 6417 C CA . ASP B 1 145 ? -14.453 19.172 32.969 1 87.5 145 ASP B CA 1
ATOM 6418 C C . ASP B 1 145 ? -14.82 20 31.719 1 87.5 145 ASP B C 1
ATOM 6420 O O . ASP B 1 145 ? -13.984 20.734 31.188 1 87.5 145 ASP B O 1
ATOM 6424 N N . TYR B 1 146 ? -16 19.875 31.312 1 85.19 146 TYR B N 1
ATOM 6425 C CA . TYR B 1 146 ? -16.453 20.531 30.078 1 85.19 146 TYR B CA 1
ATOM 6426 C C . TYR B 1 146 ? -16.234 22.031 30.156 1 85.19 146 TYR B C 1
ATOM 6428 O O . TYR B 1 146 ? -15.688 22.641 29.234 1 85.19 146 TYR B O 1
ATOM 6436 N N . GLU B 1 147 ? -16.625 22.625 31.25 1 84.12 147 GLU B N 1
ATOM 6437 C CA . GLU B 1 147 ? -16.516 24.062 31.406 1 84.12 147 GLU B CA 1
ATOM 6438 C C . GLU B 1 147 ? -15.055 24.5 31.484 1 84.12 147 GLU B C 1
ATOM 6440 O O . GLU B 1 147 ? -14.68 25.547 30.969 1 84.12 147 GLU B O 1
ATOM 6445 N N . GLY B 1 148 ? -14.367 23.672 32.156 1 88.62 148 GLY B N 1
ATOM 6446 C CA . GLY B 1 148 ? -12.945 23.969 32.219 1 88.62 148 GLY B CA 1
ATOM 6447 C C . GLY B 1 148 ? -12.242 23.922 30.891 1 88.62 148 GLY B C 1
ATOM 6448 O O . GLY B 1 148 ? -11.43 24.797 30.578 1 88.62 148 GLY B O 1
ATOM 6449 N N . VAL B 1 149 ? -12.531 22.922 30.109 1 91.31 149 VAL B N 1
ATOM 6450 C CA . VAL B 1 149 ? -11.93 22.766 28.781 1 91.31 149 VAL B CA 1
ATOM 6451 C C . VAL B 1 149 ? -12.32 23.969 27.906 1 91.31 149 VAL B C 1
ATOM 6453 O O . VAL B 1 149 ? -11.5 24.484 27.156 1 91.31 149 VAL B O 1
ATOM 6456 N N . LYS B 1 150 ? -13.547 24.328 28.031 1 87.19 150 LYS B N 1
ATOM 6457 C CA . LYS B 1 150 ? -14.016 25.484 27.281 1 87.19 150 LYS B CA 1
ATOM 6458 C C . LYS B 1 150 ? -13.227 26.734 27.641 1 87.19 150 LYS B C 1
ATOM 6460 O O . LYS B 1 150 ? -12.914 27.562 26.766 1 87.19 150 LYS B O 1
ATOM 6465 N N . ARG B 1 151 ? -12.898 26.938 28.859 1 86.06 151 ARG B N 1
ATOM 6466 C CA . ARG B 1 151 ? -12.141 28.094 29.312 1 86.06 151 ARG B CA 1
ATOM 6467 C C . ARG B 1 151 ? -10.75 28.109 28.688 1 86.06 151 ARG B C 1
ATOM 6469 O O . ARG B 1 151 ? -10.242 29.172 28.312 1 86.06 151 ARG B O 1
ATOM 6476 N N . VAL B 1 152 ? -10.211 26.969 28.688 1 89.12 152 VAL B N 1
ATOM 6477 C CA . VAL B 1 152 ? -8.891 26.875 28.078 1 89.12 152 VAL B CA 1
ATOM 6478 C C . VAL B 1 152 ? -8.984 27.203 26.578 1 89.12 152 VAL B C 1
ATOM 6480 O O . VAL B 1 152 ? -8.141 27.922 26.047 1 89.12 152 VAL B O 1
ATOM 6483 N N . ALA B 1 153 ? -10.031 26.656 25.953 1 86.88 153 ALA B N 1
ATOM 6484 C CA . ALA B 1 153 ? -10.242 26.938 24.531 1 86.88 153 ALA B CA 1
ATOM 6485 C C . ALA B 1 153 ? -10.438 28.422 24.281 1 86.88 153 ALA B C 1
ATOM 6487 O O . ALA B 1 153 ? -9.867 29 23.359 1 86.88 153 ALA B O 1
ATOM 6488 N N . ASP B 1 154 ? -11.203 29.031 25.156 1 80.69 154 ASP B N 1
ATOM 6489 C CA . ASP B 1 154 ? -11.461 30.469 25.047 1 80.69 154 ASP B CA 1
ATOM 6490 C C . ASP B 1 154 ? -10.18 31.281 25.219 1 80.69 154 ASP B C 1
ATOM 6492 O O . ASP B 1 154 ? -9.961 32.281 24.531 1 80.69 154 ASP B O 1
ATOM 6496 N N . PHE B 1 155 ? -9.422 30.828 26.125 1 78.62 155 PHE B N 1
ATOM 6497 C CA . PHE B 1 155 ? -8.141 31.5 26.359 1 78.62 155 PHE B CA 1
ATOM 6498 C C . PHE B 1 155 ? -7.254 31.406 25.125 1 78.62 155 PHE B C 1
ATOM 6500 O O . PHE B 1 155 ? -6.664 32.406 24.703 1 78.62 155 PHE B O 1
ATOM 6507 N N . ASN B 1 156 ? -7.164 30.25 24.562 1 76.31 156 ASN B N 1
ATOM 6508 C CA . ASN B 1 156 ? -6.324 30.062 23.375 1 76.31 156 ASN B CA 1
ATOM 6509 C C . ASN B 1 156 ? -6.832 30.875 22.203 1 76.31 156 ASN B C 1
ATOM 6511 O O . ASN B 1 156 ? -6.039 31.344 21.375 1 76.31 156 ASN B O 1
ATOM 6515 N N . MET B 1 157 ? -8.133 30.984 22.125 1 75.69 157 MET B N 1
ATOM 6516 C CA . MET B 1 157 ? -8.75 31.656 20.984 1 75.69 157 MET B CA 1
ATOM 6517 C C . MET B 1 157 ? -8.625 33.188 21.109 1 75.69 157 MET B C 1
ATOM 6519 O O . MET B 1 157 ? -8.805 33.906 20.125 1 75.69 157 MET B O 1
ATOM 6523 N N . ARG B 1 158 ? -8.406 33.656 22.25 1 67.94 158 ARG B N 1
ATOM 6524 C CA . ARG B 1 158 ? -8.273 35.094 22.438 1 67.94 158 ARG B CA 1
ATOM 6525 C C . ARG B 1 158 ? -7.219 35.688 21.516 1 67.94 158 ARG B C 1
ATOM 6527 O O . ARG B 1 158 ? -7.363 36.812 21.031 1 67.94 158 ARG B O 1
ATOM 6534 N N . PHE B 1 159 ? -6.281 34.844 21.297 1 59.47 159 PHE B N 1
ATOM 6535 C CA . PHE B 1 159 ? -5.242 35.281 20.375 1 59.47 159 PHE B CA 1
ATOM 6536 C C . PHE B 1 159 ? -5.797 35.438 18.953 1 59.47 159 PHE B C 1
ATOM 6538 O O . PHE B 1 159 ? -5.367 36.312 18.219 1 59.47 159 PHE B O 1
ATOM 6545 N N . PHE B 1 160 ? -6.867 34.688 18.719 1 59.81 160 PHE B N 1
ATOM 6546 C CA . PHE B 1 160 ? -7.551 34.719 17.438 1 59.81 160 PHE B CA 1
ATOM 6547 C C . PHE B 1 160 ? -8.602 35.812 17.406 1 59.81 160 PHE B C 1
ATOM 6549 O O . PHE B 1 160 ? -8.789 36.5 16.391 1 59.81 160 PHE B O 1
ATOM 6556 N N . ALA B 1 161 ? -9.203 36 18.516 1 57.97 161 ALA B N 1
ATOM 6557 C CA . ALA B 1 161 ? -10.258 37 18.641 1 57.97 161 ALA B CA 1
ATOM 6558 C C . ALA B 1 161 ? -9.727 38.406 18.391 1 57.97 161 ALA B C 1
ATOM 6560 O O . ALA B 1 161 ? -10.406 39.25 17.797 1 57.97 161 ALA B O 1
ATOM 6561 N N . SER B 1 162 ? -8.492 38.5 18.781 1 51.94 162 SER B N 1
ATOM 6562 C CA . SER B 1 162 ? -7.895 39.812 18.562 1 51.94 162 SER B CA 1
ATOM 6563 C C . SER B 1 162 ? -7.742 40.125 17.078 1 51.94 162 SER B C 1
ATOM 6565 O O . SER B 1 162 ? -7.922 41.25 16.641 1 51.94 162 SER B O 1
ATOM 6567 N N . ALA B 1 163 ? -7.566 39 16.391 1 49.88 163 ALA B N 1
ATOM 6568 C CA . ALA B 1 163 ? -7.426 39.125 14.945 1 49.88 163 ALA B CA 1
ATOM 6569 C C . ALA B 1 163 ? -8.789 39.312 14.273 1 49.88 163 ALA B C 1
ATOM 6571 O O . ALA B 1 163 ? -8.898 40 13.258 1 49.88 163 ALA B O 1
ATOM 6572 N N . LEU B 1 164 ? -9.852 38.75 14.961 1 53.91 164 LEU B N 1
ATOM 6573 C CA . LEU B 1 164 ? -11.188 38.75 14.375 1 53.91 164 LEU B CA 1
ATOM 6574 C C . LEU B 1 164 ? -12.008 39.906 14.938 1 53.91 164 LEU B C 1
ATOM 6576 O O . LEU B 1 164 ? -13.086 40.219 14.43 1 53.91 164 LEU B O 1
ATOM 6580 N N . ASN B 1 165 ? -11.469 40.688 15.781 1 48.94 165 ASN B N 1
ATOM 6581 C CA . ASN B 1 165 ? -12.195 41.719 16.5 1 48.94 165 ASN B CA 1
ATOM 6582 C C . ASN B 1 165 ? -13.492 41.188 17.109 1 48.94 165 ASN B C 1
ATOM 6584 O O . ASN B 1 165 ? -14.484 41.906 17.203 1 48.94 165 ASN B O 1
ATOM 6588 N N . GLU B 1 166 ? -13.656 39.875 17.078 1 57.38 166 GLU B N 1
ATOM 6589 C CA . GLU B 1 166 ? -14.789 39.219 17.719 1 57.38 166 GLU B CA 1
ATOM 6590 C C . GLU B 1 166 ? -14.352 37.969 18.469 1 57.38 166 GLU B C 1
ATOM 6592 O O . GLU B 1 166 ? -13.438 37.25 18.031 1 57.38 166 GLU B O 1
ATOM 6597 N N . THR B 1 167 ? -14.945 37.906 19.656 1 62.28 167 THR B N 1
ATOM 6598 C CA . THR B 1 167 ? -14.664 36.688 20.391 1 62.28 167 THR B CA 1
ATOM 6599 C C . THR B 1 167 ? -15.586 35.562 19.938 1 62.28 167 THR B C 1
ATOM 6601 O O . THR B 1 167 ? -16.797 35.625 20.156 1 62.28 167 THR B O 1
ATOM 6604 N N . PRO B 1 168 ? -15.062 34.531 19.25 1 69.88 168 PRO B N 1
ATOM 6605 C CA . PRO B 1 168 ? -15.922 33.438 18.844 1 69.88 168 PRO B CA 1
ATOM 6606 C C . PRO B 1 168 ? -16.469 32.625 20.016 1 69.88 168 PRO B C 1
ATOM 6608 O O . PRO B 1 168 ? -15.828 32.562 21.078 1 69.88 168 PRO B O 1
ATOM 6611 N N . ASP B 1 169 ? -17.781 32.219 19.891 1 70.5 169 ASP B N 1
ATOM 6612 C CA . ASP B 1 169 ? -18.359 31.312 20.859 1 70.5 169 ASP B CA 1
ATOM 6613 C C . ASP B 1 169 ? -17.891 29.875 20.594 1 70.5 169 ASP B C 1
ATOM 6615 O O . ASP B 1 169 ? -18.078 29.359 19.5 1 70.5 169 ASP B O 1
ATOM 6619 N N . THR B 1 170 ? -17.188 29.406 21.609 1 76.31 170 THR B N 1
ATOM 6620 C CA . THR B 1 170 ? -16.672 28.047 21.453 1 76.31 170 THR B CA 1
ATOM 6621 C C . THR B 1 170 ? -17.625 27.031 22.078 1 76.31 170 THR B C 1
ATOM 6623 O O . THR B 1 170 ? -18.281 27.312 23.078 1 76.31 170 THR B O 1
ATOM 6626 N N . TYR B 1 171 ? -17.859 25.938 21.359 1 77.81 171 TYR B N 1
ATOM 6627 C CA . TYR B 1 171 ? -18.656 24.797 21.844 1 77.81 171 TYR B CA 1
ATOM 6628 C C . TYR B 1 171 ? -17.844 23.516 21.797 1 77.81 171 TYR B C 1
ATOM 6630 O O . TYR B 1 171 ? -17.203 23.203 20.781 1 77.81 171 TYR B O 1
ATOM 6638 N N . LEU B 1 172 ? -17.781 22.906 22.953 1 77.62 172 LEU B N 1
ATOM 6639 C CA . LEU B 1 172 ? -17.062 21.641 22.984 1 77.62 172 LEU B CA 1
ATOM 6640 C C . LEU B 1 172 ? -17.812 20.562 22.203 1 77.62 172 LEU B C 1
ATOM 6642 O O . LEU B 1 172 ? -19.047 20.469 22.312 1 77.62 172 LEU B O 1
ATOM 6646 N N . VAL B 1 173 ? -17.109 19.844 21.438 1 74.38 173 VAL B N 1
ATOM 6647 C CA . VAL B 1 173 ? -17.688 18.703 20.734 1 74.38 173 VAL B CA 1
ATOM 6648 C C . VAL B 1 173 ? -17.922 17.562 21.734 1 74.38 173 VAL B C 1
ATOM 6650 O O . VAL B 1 173 ? -17.047 17.203 22.5 1 74.38 173 VAL B O 1
ATOM 6653 N N . SER B 1 174 ? -19.047 17.047 21.703 1 70.38 174 SER B N 1
ATOM 6654 C CA . SER B 1 174 ? -19.438 16 22.656 1 70.38 174 SER B CA 1
ATOM 6655 C C . SER B 1 174 ? -18.578 14.75 22.484 1 70.38 174 SER B C 1
ATOM 6657 O O . SER B 1 174 ? -18.312 14.336 21.359 1 70.38 174 SER B O 1
ATOM 6659 N N . ASN B 1 175 ? -18.094 14.195 23.578 1 72.44 175 ASN B N 1
ATOM 6660 C CA . ASN B 1 175 ? -17.375 12.922 23.641 1 72.44 175 ASN B CA 1
ATOM 6661 C C . ASN B 1 175 ? -16.109 12.961 22.781 1 72.44 175 ASN B C 1
ATOM 6663 O O . ASN B 1 175 ? -15.82 12 22.062 1 72.44 175 ASN B O 1
ATOM 6667 N N . SER B 1 176 ? -15.5 14.078 22.766 1 82.25 176 SER B N 1
ATOM 6668 C CA . SER B 1 176 ? -14.297 14.211 21.953 1 82.25 176 SER B CA 1
ATOM 6669 C C . SER B 1 176 ? -13.039 14.203 22.812 1 82.25 176 SER B C 1
ATOM 6671 O O . SER B 1 176 ? -11.922 14.148 22.281 1 82.25 176 SER B O 1
ATOM 6673 N N . CYS B 1 177 ? -13.234 14.203 24.109 1 88.62 177 CYS B N 1
ATOM 6674 C CA . CYS B 1 177 ? -12.07 14.375 24.969 1 88.62 177 CYS B CA 1
ATOM 6675 C C . CYS B 1 177 ? -11.422 13.031 25.281 1 88.62 177 CYS B C 1
ATOM 6677 O O . CYS B 1 177 ? -12.117 12.039 25.5 1 88.62 177 CYS B O 1
ATOM 6679 N N . TYR B 1 178 ? -10.148 12.984 25.219 1 89.25 178 TYR B N 1
ATOM 6680 C CA . TYR B 1 178 ? -9.375 11.773 25.5 1 89.25 178 TYR B CA 1
ATOM 6681 C C . TYR B 1 178 ? -8.211 12.078 26.438 1 89.25 178 TYR B C 1
ATOM 6683 O O . TYR B 1 178 ? -7.527 13.094 26.266 1 89.25 178 TYR B O 1
ATOM 6691 N N . HIS B 1 179 ? -8.031 11.352 27.453 1 87.19 179 HIS B N 1
ATOM 6692 C CA . HIS B 1 179 ? -6.828 11.375 28.281 1 87.19 179 HIS B CA 1
ATOM 6693 C C . HIS B 1 179 ? -6.453 9.969 28.734 1 87.19 179 HIS B C 1
ATOM 6695 O O . HIS B 1 179 ? -7.309 9.078 28.797 1 87.19 179 HIS B O 1
ATOM 6701 N N . VAL B 1 180 ? -5.184 9.617 28.859 1 79.5 180 VAL B N 1
ATOM 6702 C CA . VAL B 1 180 ? -4.613 8.297 29.078 1 79.5 180 VAL B CA 1
ATOM 6703 C C . VAL B 1 180 ? -5.273 7.648 30.297 1 79.5 180 VAL B C 1
ATOM 6705 O O . VAL B 1 180 ? -5.523 6.441 30.297 1 79.5 180 VAL B O 1
ATOM 6708 N N . ASN B 1 181 ? -5.566 8.383 31.266 1 71.69 181 ASN B N 1
ATOM 6709 C CA . ASN B 1 181 ? -6.129 7.824 32.5 1 71.69 181 ASN B CA 1
ATOM 6710 C C . ASN B 1 181 ? -7.652 7.844 32.469 1 71.69 181 ASN B C 1
ATOM 6712 O O . ASN B 1 181 ? -8.297 7.844 33.531 1 71.69 181 ASN B O 1
ATOM 6716 N N . ASP B 1 182 ? -8.086 7.934 31.188 1 70.06 182 ASP B N 1
ATOM 6717 C CA . ASP B 1 182 ? -9.539 7.984 31.078 1 70.06 182 ASP B CA 1
ATOM 6718 C C . ASP B 1 182 ? -10.156 6.613 31.375 1 70.06 182 ASP B C 1
ATOM 6720 O O . ASP B 1 182 ? -9.672 5.594 30.875 1 70.06 182 ASP B O 1
ATOM 6724 N N . GLY B 1 183 ? -10.383 6.168 32.531 1 64.56 183 GLY B N 1
ATOM 6725 C CA . GLY B 1 183 ? -11.039 4.953 33 1 64.56 183 GLY B CA 1
ATOM 6726 C C . GLY B 1 183 ? -12.047 4.406 32 1 64.56 183 GLY B C 1
ATOM 6727 O O . GLY B 1 183 ? -12.578 3.311 32.188 1 64.56 183 GLY B O 1
ATOM 6728 N N . THR B 1 184 ? -12.273 5.07 30.875 1 64.56 184 THR B N 1
ATOM 6729 C CA . THR B 1 184 ? -13.328 4.672 29.953 1 64.56 184 THR B CA 1
ATOM 6730 C C . THR B 1 184 ? -12.805 3.678 28.922 1 64.56 184 THR B C 1
ATOM 6732 O O . THR B 1 184 ? -13.586 2.988 28.266 1 64.56 184 THR B O 1
ATOM 6735 N N . ARG B 1 185 ? -11.57 3.564 28.875 1 77.5 185 ARG B N 1
ATOM 6736 C CA . ARG B 1 185 ? -11.062 2.67 27.844 1 77.5 185 ARG B CA 1
ATOM 6737 C C . ARG B 1 185 ? -10.633 1.332 28.438 1 77.5 185 ARG B C 1
ATOM 6739 O O . ARG B 1 185 ? -9.461 0.969 28.375 1 77.5 185 ARG B O 1
ATOM 6746 N N . ILE B 1 186 ? -11.531 0.77 29.141 1 83.88 186 ILE B N 1
ATOM 6747 C CA . ILE B 1 186 ? -11.367 -0.592 29.641 1 83.88 186 ILE B CA 1
ATOM 6748 C C . ILE B 1 186 ? -12.211 -1.551 28.797 1 83.88 186 ILE B C 1
ATOM 6750 O O . ILE B 1 186 ? -13.367 -1.262 28.484 1 83.88 186 ILE B O 1
ATOM 6754 N N . LEU B 1 187 ? -11.57 -2.564 28.469 1 90.25 187 LEU B N 1
ATOM 6755 C CA . LEU B 1 187 ? -12.266 -3.545 27.641 1 90.25 187 LEU B CA 1
ATOM 6756 C C . LEU B 1 187 ? -13.555 -4.004 28.328 1 90.25 187 LEU B C 1
ATOM 6758 O O . LEU B 1 187 ? -13.539 -4.367 29.5 1 90.25 187 LEU B O 1
ATOM 6762 N N . ASP B 1 188 ? -14.68 -3.963 27.719 1 90.31 188 ASP B N 1
ATOM 6763 C CA . ASP B 1 188 ? -15.969 -4.41 28.25 1 90.31 188 ASP B CA 1
ATOM 6764 C C . ASP B 1 188 ? -16.141 -5.914 28.047 1 90.31 188 ASP B C 1
ATOM 6766 O O . ASP B 1 188 ? -15.273 -6.582 27.484 1 90.31 188 ASP B O 1
ATOM 6770 N N . ALA B 1 189 ? -17.203 -6.43 28.531 1 93.56 189 ALA B N 1
ATOM 6771 C CA . ALA B 1 189 ? -17.484 -7.867 28.484 1 93.56 189 ALA B CA 1
ATOM 6772 C C . ALA B 1 189 ? -17.625 -8.352 27.047 1 93.56 189 ALA B C 1
ATOM 6774 O O . ALA B 1 189 ? -17.188 -9.453 26.703 1 93.56 189 ALA B O 1
ATOM 6775 N N . GLY B 1 190 ? -18.234 -7.508 26.266 1 94.56 190 GLY B N 1
ATOM 6776 C CA . GLY B 1 190 ? -18.375 -7.855 24.859 1 94.56 190 GLY B CA 1
ATOM 6777 C C . GLY B 1 190 ? -17.031 -8.008 24.156 1 94.56 190 GLY B C 1
ATOM 6778 O O . GLY B 1 190 ? -16.844 -8.93 23.359 1 94.56 190 GLY B O 1
ATOM 6779 N N . SER B 1 191 ? -16.109 -7.152 24.438 1 95 191 SER B N 1
ATOM 6780 C CA . SER B 1 191 ? -14.781 -7.191 23.828 1 95 191 SER B CA 1
ATOM 6781 C C . SER B 1 191 ? -13.992 -8.398 24.328 1 95 191 SER B C 1
ATOM 6783 O O . SER B 1 191 ? -13.32 -9.07 23.531 1 95 191 SER B O 1
ATOM 6785 N N . TRP B 1 192 ? -14.078 -8.719 25.594 1 96.19 192 TRP B N 1
ATOM 6786 C CA . TRP B 1 192 ? -13.406 -9.891 26.125 1 96.19 192 TRP B CA 1
ATOM 6787 C C . TRP B 1 192 ? -13.977 -11.172 25.531 1 96.19 192 TRP B C 1
ATOM 6789 O O . TRP B 1 192 ? -13.234 -12.125 25.266 1 96.19 192 TRP B O 1
ATOM 6799 N N . SER B 1 193 ? -15.258 -11.148 25.375 1 97.5 193 SER B N 1
ATOM 6800 C CA . SER B 1 193 ? -15.891 -12.297 24.75 1 97.5 193 SER B CA 1
ATOM 6801 C C . SER B 1 193 ? -15.375 -12.5 23.328 1 97.5 193 SER B C 1
ATOM 6803 O O . SER B 1 193 ? -15.164 -13.641 22.891 1 97.5 193 SER B O 1
ATOM 6805 N N . PHE B 1 194 ? -15.227 -11.445 22.656 1 97.38 194 PHE B N 1
ATOM 6806 C CA . PHE B 1 194 ? -14.711 -11.547 21.297 1 97.38 194 PHE B CA 1
ATOM 6807 C C . PHE B 1 194 ? -13.281 -12.07 21.297 1 97.38 194 PHE B C 1
ATOM 6809 O O . PHE B 1 194 ? -12.922 -12.922 20.484 1 97.38 194 PHE B O 1
ATOM 6816 N N . VAL B 1 195 ? -12.453 -11.562 22.203 1 97.31 195 VAL B N 1
ATOM 6817 C CA . VAL B 1 195 ? -11.07 -12.016 22.328 1 97.31 195 VAL B CA 1
ATOM 6818 C C . VAL B 1 195 ? -11.047 -13.508 22.641 1 97.31 195 VAL B C 1
ATOM 6820 O O . VAL B 1 195 ? -10.273 -14.266 22.047 1 97.31 195 VAL B O 1
ATOM 6823 N N . ALA B 1 196 ? -11.891 -13.914 23.547 1 97.75 196 ALA B N 1
ATOM 6824 C CA . ALA B 1 196 ? -11.984 -15.328 23.891 1 97.75 196 ALA B CA 1
ATOM 6825 C C . ALA B 1 196 ? -12.398 -16.172 22.688 1 97.75 196 ALA B C 1
ATOM 6827 O O . ALA B 1 196 ? -11.867 -17.266 22.484 1 97.75 196 ALA B O 1
ATOM 6828 N N . PHE B 1 197 ? -13.344 -15.664 21.984 1 97.62 197 PHE B N 1
ATOM 6829 C CA . PHE B 1 197 ? -13.82 -16.359 20.781 1 97.62 197 PHE B CA 1
ATOM 6830 C C . PHE B 1 197 ? -12.688 -16.531 19.781 1 97.62 197 PHE B C 1
ATOM 6832 O O . PHE B 1 197 ? -12.5 -17.625 19.234 1 97.62 197 PHE B O 1
ATOM 6839 N N . VAL B 1 198 ? -11.891 -15.469 19.516 1 97.38 198 VAL B N 1
ATOM 6840 C CA . VAL B 1 198 ? -10.805 -15.516 18.531 1 97.38 198 VAL B CA 1
ATOM 6841 C C . VAL B 1 198 ? -9.719 -16.469 19.031 1 97.38 198 VAL B C 1
ATOM 6843 O O . VAL B 1 198 ? -9.156 -17.234 18.234 1 97.38 198 VAL B O 1
ATOM 6846 N N . LEU B 1 199 ? -9.422 -16.453 20.312 1 97.56 199 LEU B N 1
ATOM 6847 C CA . LEU B 1 199 ? -8.414 -17.344 20.875 1 97.56 199 LEU B CA 1
ATOM 6848 C C . LEU B 1 199 ? -8.867 -18.797 20.797 1 97.56 199 LEU B C 1
ATOM 6850 O O . LEU B 1 199 ? -8.07 -19.688 20.5 1 97.56 199 LEU B O 1
ATOM 6854 N N . ALA B 1 200 ? -10.117 -19 21.109 1 97.69 200 ALA B N 1
ATOM 6855 C CA . ALA B 1 200 ? -10.672 -20.344 21 1 97.69 200 ALA B CA 1
ATOM 6856 C C . ALA B 1 200 ? -10.609 -20.844 19.562 1 97.69 200 ALA B C 1
ATOM 6858 O O . ALA B 1 200 ? -10.234 -21.984 19.312 1 97.69 200 ALA B O 1
ATOM 6859 N N . LEU B 1 201 ? -11.008 -20.016 18.641 1 97.19 201 LEU B N 1
ATOM 6860 C CA . LEU B 1 201 ? -10.969 -20.375 17.234 1 97.19 201 LEU B CA 1
ATOM 6861 C C . LEU B 1 201 ? -9.531 -20.641 16.781 1 97.19 201 LEU B C 1
ATOM 6863 O O . LEU B 1 201 ? -9.281 -21.562 16.016 1 97.19 201 LEU B O 1
ATOM 6867 N N . ALA B 1 202 ? -8.57 -19.797 17.234 1 97.19 202 ALA B N 1
ATOM 6868 C CA . ALA B 1 202 ? -7.16 -19.984 16.922 1 97.19 202 ALA B CA 1
ATOM 6869 C C . ALA B 1 202 ? -6.668 -21.344 17.438 1 97.19 202 ALA B C 1
ATOM 6871 O O . ALA B 1 202 ? -5.902 -22.031 16.75 1 97.19 202 ALA B O 1
ATOM 6872 N N . LEU B 1 203 ? -7.129 -21.703 18.562 1 97.38 203 LEU B N 1
ATOM 6873 C CA . LEU B 1 203 ? -6.754 -22.984 19.141 1 97.38 203 LEU B CA 1
ATOM 6874 C C . LEU B 1 203 ? -7.32 -24.141 18.328 1 97.38 203 LEU B C 1
ATOM 6876 O O . LEU B 1 203 ? -6.629 -25.125 18.062 1 97.38 203 LEU B O 1
ATOM 6880 N N . VAL B 1 204 ? -8.555 -24.031 17.922 1 97.38 204 VAL B N 1
ATOM 6881 C CA . VAL B 1 204 ? -9.188 -25.062 17.109 1 97.38 204 VAL B CA 1
ATOM 6882 C C . VAL B 1 204 ? -8.43 -25.219 15.789 1 97.38 204 VAL B C 1
ATOM 6884 O O . VAL B 1 204 ? -8.164 -26.344 15.344 1 97.38 204 VAL B O 1
ATOM 6887 N N . VAL B 1 205 ? -8.117 -24.109 15.156 1 97.25 205 VAL B N 1
ATOM 6888 C CA . VAL B 1 205 ? -7.398 -24.125 13.883 1 97.25 205 VAL B CA 1
ATOM 6889 C C . VAL B 1 205 ? -6.016 -24.75 14.078 1 97.25 205 VAL B C 1
ATOM 6891 O O . VAL B 1 205 ? -5.578 -25.562 13.273 1 97.25 205 VAL B O 1
ATOM 6894 N N . LEU B 1 206 ? -5.336 -24.375 15.219 1 96.44 206 LEU B N 1
ATOM 6895 C CA . LEU B 1 206 ? -4 -24.891 15.5 1 96.44 206 LEU B CA 1
ATOM 6896 C C . LEU B 1 206 ? -4.039 -26.391 15.734 1 96.44 206 LEU B C 1
ATOM 6898 O O . LEU B 1 206 ? -3.25 -27.141 15.148 1 96.44 206 LEU B O 1
ATOM 6902 N N . VAL B 1 207 ? -4.961 -26.891 16.578 1 96.06 207 VAL B N 1
ATOM 6903 C CA . VAL B 1 207 ? -5.078 -28.312 16.906 1 96.06 207 VAL B CA 1
ATOM 6904 C C . VAL B 1 207 ? -5.457 -29.109 15.664 1 96.06 207 VAL B C 1
ATOM 6906 O O . VAL B 1 207 ? -4.879 -30.156 15.383 1 96.06 207 VAL B O 1
ATOM 6909 N N . SER B 1 208 ? -6.422 -28.547 14.93 1 96.5 208 SER B N 1
ATOM 6910 C CA . SER B 1 208 ? -6.852 -29.219 13.711 1 96.5 208 SER B CA 1
ATOM 6911 C C . SER B 1 208 ? -5.723 -29.297 12.695 1 96.5 208 SER B C 1
ATOM 6913 O O . SER B 1 208 ? -5.574 -30.312 12 1 96.5 208 SER B O 1
ATOM 6915 N N . THR B 1 209 ? -4.938 -28.281 12.578 1 94.88 209 THR B N 1
ATOM 6916 C CA . THR B 1 209 ? -3.824 -28.25 11.633 1 94.88 209 THR B CA 1
ATOM 6917 C C . THR B 1 209 ? -2.752 -29.25 12.031 1 94.88 209 THR B C 1
ATOM 6919 O O . THR B 1 209 ? -2.236 -29.984 11.18 1 94.88 209 THR B O 1
ATOM 6922 N N . VAL B 1 210 ? -2.463 -29.359 13.328 1 92.88 210 VAL B N 1
ATOM 6923 C CA . VAL B 1 210 ? -1.454 -30.281 13.836 1 92.88 210 VAL B CA 1
ATOM 6924 C C . VAL B 1 210 ? -1.911 -31.719 13.602 1 92.88 210 VAL B C 1
ATOM 6926 O O . VAL B 1 210 ? -1.138 -32.562 13.133 1 92.88 210 VAL B O 1
ATOM 6929 N N . LEU B 1 211 ? -3.139 -32.031 13.859 1 92.94 211 LEU B N 1
ATOM 6930 C CA . LEU B 1 211 ? -3.678 -33.375 13.688 1 92.94 211 LEU B CA 1
ATOM 6931 C C . LEU B 1 211 ? -3.691 -33.781 12.211 1 92.94 211 LEU B C 1
ATOM 6933 O O . LEU B 1 211 ? -3.428 -34.938 11.867 1 92.94 211 LEU B O 1
ATOM 6937 N N . ASP B 1 212 ? -4.023 -32.844 11.383 1 90.5 212 ASP B N 1
ATOM 6938 C CA . ASP B 1 212 ? -4.07 -33.094 9.953 1 90.5 212 ASP B CA 1
ATOM 6939 C C . ASP B 1 212 ? -2.672 -33.344 9.391 1 90.5 212 ASP B C 1
ATOM 6941 O O . ASP B 1 212 ? -2.451 -34.281 8.641 1 90.5 212 ASP B O 1
ATOM 6945 N N . VAL B 1 213 ? -1.695 -32.469 9.758 1 85.88 213 VAL B N 1
ATOM 6946 C CA . VAL B 1 213 ? -0.34 -32.531 9.219 1 85.88 213 VAL B CA 1
ATOM 6947 C C . VAL B 1 213 ? 0.357 -33.781 9.727 1 85.88 213 VAL B C 1
ATOM 6949 O O . VAL B 1 213 ? 1.134 -34.406 8.992 1 85.88 213 VAL B O 1
ATOM 6952 N N . LEU B 1 214 ? 0.064 -34.219 10.945 1 87.25 214 LEU B N 1
ATOM 6953 C CA . LEU B 1 214 ? 0.669 -35.406 11.523 1 87.25 214 LEU B CA 1
ATOM 6954 C C . LEU B 1 214 ? -0.093 -36.656 11.094 1 87.25 214 LEU B C 1
ATOM 6956 O O . LEU B 1 214 ? 0.288 -37.781 11.453 1 87.25 214 LEU B O 1
ATOM 6960 N N . GLU B 1 215 ? -1.11 -36.5 10.297 1 85.31 215 GLU B N 1
ATOM 6961 C CA . GLU B 1 215 ? -1.933 -37.594 9.812 1 85.31 215 GLU B CA 1
ATOM 6962 C C . GLU B 1 215 ? -2.389 -38.5 10.961 1 85.31 215 GLU B C 1
ATOM 6964 O O . GLU B 1 215 ? -2.234 -39.719 10.898 1 85.31 215 GLU B O 1
ATOM 6969 N N . PHE B 1 216 ? -2.807 -37.844 11.945 1 85.12 216 PHE B N 1
ATOM 6970 C CA . PHE B 1 216 ? -3.324 -38.594 13.078 1 85.12 216 PHE B CA 1
ATOM 6971 C C . PHE B 1 216 ? -4.512 -39.438 12.664 1 85.12 216 PHE B C 1
ATOM 6973 O O . PHE B 1 216 ? -5.359 -39 11.883 1 85.12 216 PHE B O 1
ATOM 6980 N N . ASN B 1 217 ? -4.52 -40.688 13.023 1 85.88 217 ASN B N 1
ATOM 6981 C CA . ASN B 1 217 ? -5.566 -41.625 12.617 1 85.88 217 ASN B CA 1
ATOM 6982 C C . ASN B 1 217 ? -6.848 -41.406 13.422 1 85.88 217 ASN B C 1
ATOM 6984 O O . ASN B 1 217 ? -6.906 -41.75 14.609 1 85.88 217 ASN B O 1
ATOM 6988 N N . ILE B 1 218 ? -7.789 -40.75 12.828 1 86.75 218 ILE B N 1
ATOM 6989 C CA . ILE B 1 218 ? -9.102 -40.531 13.43 1 86.75 218 ILE B CA 1
ATOM 6990 C C . ILE B 1 218 ? -10.109 -41.5 12.82 1 86.75 218 ILE B C 1
ATOM 6992 O O . ILE B 1 218 ? -10.297 -41.531 11.602 1 86.75 218 ILE B O 1
ATOM 6996 N N . SER B 1 219 ? -10.812 -42.375 13.578 1 87.94 219 SER B N 1
ATOM 6997 C CA . SER B 1 219 ? -11.703 -43.438 13.117 1 87.94 219 SER B CA 1
ATOM 6998 C C . SER B 1 219 ? -13.055 -42.875 12.68 1 87.94 219 SER B C 1
ATOM 7000 O O . SER B 1 219 ? -13.617 -43.312 11.68 1 87.94 219 SER B O 1
ATOM 7002 N N . ASN B 1 220 ? -13.594 -41.875 13.383 1 91.56 220 ASN B N 1
ATOM 7003 C CA . ASN B 1 220 ? -14.891 -41.281 13.07 1 91.56 220 ASN B CA 1
ATOM 7004 C C . ASN B 1 220 ? -14.805 -40.344 11.883 1 91.56 220 ASN B C 1
ATOM 7006 O O . ASN B 1 220 ? -14.078 -39.344 11.93 1 91.56 220 ASN B O 1
ATOM 7010 N N . GLU B 1 221 ? -15.594 -40.594 10.875 1 90 221 GLU B N 1
ATOM 7011 C CA . GLU B 1 221 ? -15.539 -39.875 9.617 1 90 221 GLU B CA 1
ATOM 7012 C C . GLU B 1 221 ? -15.984 -38.406 9.82 1 90 221 GLU B C 1
ATOM 7014 O O . GLU B 1 221 ? -15.414 -37.5 9.219 1 90 221 GLU B O 1
ATOM 7019 N N . VAL B 1 222 ? -17.016 -38.25 10.625 1 92.06 222 VAL B N 1
ATOM 7020 C CA . VAL B 1 222 ? -17.531 -36.906 10.859 1 92.06 222 VAL B CA 1
ATOM 7021 C C . VAL B 1 222 ? -16.469 -36.062 11.547 1 92.06 222 VAL B C 1
ATOM 7023 O O . VAL B 1 222 ? -16.234 -34.906 11.164 1 92.06 222 VAL B O 1
ATOM 7026 N N . VAL B 1 223 ? -15.82 -36.594 12.508 1 92.88 223 VAL B N 1
ATOM 7027 C CA . VAL B 1 223 ? -14.781 -35.906 13.25 1 92.88 223 VAL B CA 1
ATOM 7028 C C . VAL B 1 223 ? -13.609 -35.562 12.32 1 92.88 223 VAL B C 1
ATOM 7030 O O . VAL B 1 223 ? -13.008 -34.5 12.414 1 92.88 223 VAL B O 1
ATOM 7033 N N . LYS B 1 224 ? -13.383 -36.469 11.469 1 92.94 224 LYS B N 1
ATOM 7034 C CA . LYS B 1 224 ? -12.305 -36.281 10.508 1 92.94 224 LYS B CA 1
ATOM 7035 C C . LYS B 1 224 ? -12.594 -35.094 9.594 1 92.94 224 LYS B C 1
ATOM 7037 O O . LYS B 1 224 ? -11.703 -34.281 9.312 1 92.94 224 LYS B O 1
ATOM 7042 N N . ILE B 1 225 ? -13.844 -35.031 9.18 1 93.38 225 ILE B N 1
ATOM 7043 C CA . ILE B 1 225 ? -14.234 -33.969 8.273 1 93.38 225 ILE B CA 1
ATOM 7044 C C . ILE B 1 225 ? -14.203 -32.625 9.023 1 93.38 225 ILE B C 1
ATOM 7046 O O . ILE B 1 225 ? -13.781 -31.609 8.469 1 93.38 225 ILE B O 1
ATOM 7050 N N . VAL B 1 226 ? -14.594 -32.656 10.242 1 94.38 226 VAL B N 1
ATOM 7051 C CA . VAL B 1 226 ? -14.609 -31.422 11.047 1 94.38 226 VAL B CA 1
ATOM 7052 C C . VAL B 1 226 ? -13.18 -30.938 11.266 1 94.38 226 VAL B C 1
ATOM 7054 O O . VAL B 1 226 ? -12.891 -29.75 11.109 1 94.38 226 VAL B O 1
ATOM 7057 N N . ILE B 1 227 ? -12.312 -31.812 11.578 1 94.06 227 ILE B N 1
ATOM 7058 C CA . ILE B 1 227 ? -10.906 -31.469 11.789 1 94.06 227 ILE B CA 1
ATOM 7059 C C . ILE B 1 227 ? -10.305 -30.938 10.492 1 94.06 227 ILE B C 1
ATOM 7061 O O . ILE B 1 227 ? -9.617 -29.906 10.492 1 94.06 227 ILE B O 1
ATOM 7065 N N . SER B 1 228 ? -10.633 -31.578 9.414 1 93.38 228 SER B N 1
ATOM 7066 C CA . SER B 1 228 ? -10.109 -31.172 8.109 1 93.38 228 SER B CA 1
ATOM 7067 C C . SER B 1 228 ? -10.633 -29.797 7.707 1 93.38 228 SER B C 1
ATOM 7069 O O . SER B 1 228 ? -9.938 -29.047 7.02 1 93.38 228 SER B O 1
ATOM 7071 N N . SER B 1 229 ? -11.82 -29.547 8.141 1 96.25 229 SER B N 1
ATOM 7072 C CA . SER B 1 229 ? -12.438 -28.281 7.762 1 96.25 229 SER B CA 1
ATOM 7073 C C . SER B 1 229 ? -11.711 -27.094 8.398 1 96.25 229 SER B C 1
ATOM 7075 O O . SER B 1 229 ? -11.648 -26.016 7.809 1 96.25 229 SER B O 1
ATOM 7077 N N . PHE B 1 230 ? -11.086 -27.266 9.586 1 97.31 230 PHE B N 1
ATOM 7078 C CA . PHE B 1 230 ? -10.445 -26.172 10.297 1 97.31 230 PHE B CA 1
ATOM 7079 C C . PHE B 1 230 ? -8.93 -26.219 10.109 1 97.31 230 PHE B C 1
ATOM 7081 O O . PHE B 1 230 ? -8.203 -25.391 10.664 1 97.31 230 PHE B O 1
ATOM 7088 N N . SER B 1 231 ? -8.469 -27.219 9.336 1 96.56 231 SER B N 1
ATOM 7089 C CA . SER B 1 231 ? -7.035 -27.328 9.102 1 96.56 231 SER B CA 1
ATOM 7090 C C . SER B 1 231 ? -6.543 -26.203 8.18 1 96.56 231 SER B C 1
ATOM 7092 O O . SER B 1 231 ? -6.996 -26.094 7.039 1 96.56 231 SER B O 1
ATOM 7094 N N . LEU B 1 232 ? -5.594 -25.469 8.672 1 94.69 232 LEU B N 1
ATOM 7095 C CA . LEU B 1 232 ? -5.047 -24.344 7.902 1 94.69 232 LEU B CA 1
ATOM 7096 C C . LEU B 1 232 ? -4.316 -24.859 6.66 1 94.69 232 LEU B C 1
ATOM 7098 O O . LEU B 1 232 ? -4.387 -24.234 5.602 1 94.69 232 LEU B O 1
ATOM 7102 N N . SER B 1 233 ? -3.645 -25.922 6.758 1 90.44 233 SER B N 1
ATOM 7103 C CA . SER B 1 233 ? -2.902 -26.484 5.633 1 90.44 233 SER B CA 1
ATOM 7104 C C . SER B 1 233 ? -3.834 -26.859 4.488 1 90.44 233 SER B C 1
ATOM 7106 O O . SER B 1 233 ? -3.568 -26.531 3.33 1 90.44 233 SER B O 1
ATOM 7108 N N . LYS B 1 234 ? -4.934 -27.469 4.762 1 92.81 234 LYS B N 1
ATOM 7109 C CA . LYS B 1 234 ? -5.887 -27.875 3.736 1 92.81 234 LYS B CA 1
ATOM 7110 C C . LYS B 1 234 ? -6.613 -26.672 3.139 1 92.81 234 LYS B C 1
ATOM 7112 O O . LYS B 1 234 ? -6.824 -26.609 1.927 1 92.81 234 LYS B O 1
ATOM 7117 N N . ASN B 1 235 ? -6.949 -25.75 4.031 1 95.81 235 ASN B N 1
ATOM 7118 C CA . ASN B 1 235 ? -7.688 -24.594 3.559 1 95.81 235 ASN B CA 1
ATOM 7119 C C . ASN B 1 235 ? -6.809 -23.688 2.697 1 95.81 235 ASN B C 1
ATOM 7121 O O . ASN B 1 235 ? -7.289 -23.078 1.735 1 95.81 235 ASN B O 1
ATOM 7125 N N . ILE B 1 236 ? -5.551 -23.562 3.041 1 92.38 236 ILE B N 1
ATOM 7126 C CA . ILE B 1 236 ? -4.629 -22.781 2.223 1 92.38 236 ILE B CA 1
ATOM 7127 C C . ILE B 1 236 ? -4.434 -23.469 0.871 1 92.38 236 ILE B C 1
ATOM 7129 O O . ILE B 1 236 ? -4.422 -22.797 -0.17 1 92.38 236 ILE B O 1
ATOM 7133 N N . ALA B 1 237 ? -4.312 -24.781 0.905 1 88.94 237 ALA B N 1
ATOM 7134 C CA . ALA B 1 237 ? -4.168 -25.547 -0.332 1 88.94 237 ALA B CA 1
ATOM 7135 C C . ALA B 1 237 ? -5.398 -25.391 -1.222 1 88.94 237 ALA B C 1
ATOM 7137 O O . ALA B 1 237 ? -5.273 -25.203 -2.436 1 88.94 237 ALA B O 1
ATOM 7138 N N . ALA B 1 238 ? -6.527 -25.422 -0.565 1 93.12 238 ALA B N 1
ATOM 7139 C CA . ALA B 1 238 ? -7.77 -25.266 -1.313 1 93.12 238 ALA B CA 1
ATOM 7140 C C . ALA B 1 238 ? -7.898 -23.859 -1.892 1 93.12 238 ALA B C 1
ATOM 7142 O O . ALA B 1 238 ? -8.383 -23.688 -3.012 1 93.12 238 ALA B O 1
ATOM 7143 N N . LEU B 1 239 ? -7.508 -22.891 -1.173 1 93.88 239 LEU B N 1
ATOM 7144 C CA . LEU B 1 239 ? -7.574 -21.5 -1.606 1 93.88 239 LEU B CA 1
ATOM 7145 C C . LEU B 1 239 ? -6.641 -21.266 -2.789 1 93.88 239 LEU B C 1
ATOM 7147 O O . LEU B 1 239 ? -7.008 -20.562 -3.74 1 93.88 239 LEU B O 1
ATOM 7151 N N . THR B 1 240 ? -5.414 -21.844 -2.787 1 88.06 240 THR B N 1
ATOM 7152 C CA . THR B 1 240 ? -4.383 -21.531 -3.77 1 88.06 240 THR B CA 1
ATOM 7153 C C . THR B 1 240 ? -4.434 -22.516 -4.938 1 88.06 240 THR B C 1
ATOM 7155 O O . THR B 1 240 ? -3.609 -22.453 -5.852 1 88.06 240 THR B O 1
ATOM 7158 N N . LYS B 1 241 ? -5.383 -23.422 -4.914 1 85.56 241 LYS B N 1
ATOM 7159 C CA . LYS B 1 241 ? -5.512 -24.391 -6.004 1 85.56 241 LYS B CA 1
ATOM 7160 C C . LYS B 1 241 ? -5.969 -23.703 -7.289 1 85.56 241 LYS B C 1
ATOM 7162 O O . LYS B 1 241 ? -7.035 -23.094 -7.324 1 85.56 241 LYS B O 1
ATOM 7167 N N . LEU B 1 242 ? -5.156 -23.766 -8.328 1 83.5 242 LEU B N 1
ATOM 7168 C CA . LEU B 1 242 ? -5.484 -23.188 -9.625 1 83.5 242 LEU B CA 1
ATOM 7169 C C . LEU B 1 242 ? -6.164 -24.219 -10.523 1 83.5 242 LEU B C 1
ATOM 7171 O O . LEU B 1 242 ? -5.867 -25.406 -10.438 1 83.5 242 LEU B O 1
ATOM 7175 N N . PRO B 1 243 ? -7.156 -23.797 -11.258 1 79.94 243 PRO B N 1
ATOM 7176 C CA . PRO B 1 243 ? -7.82 -24.75 -12.156 1 79.94 243 PRO B CA 1
ATOM 7177 C C . PRO B 1 243 ? -6.883 -25.312 -13.227 1 79.94 243 PRO B C 1
ATOM 7179 O O . PRO B 1 243 ? -6.004 -24.594 -13.711 1 79.94 243 PRO B O 1
ATOM 7182 N N . THR B 1 244 ? -6.957 -26.609 -13.391 1 70.94 244 THR B N 1
ATOM 7183 C CA . THR B 1 244 ? -6.207 -27.266 -14.453 1 70.94 244 THR B CA 1
ATOM 7184 C C . THR B 1 244 ? -6.895 -27.078 -15.797 1 70.94 244 THR B C 1
ATOM 7186 O O . THR B 1 244 ? -8.062 -26.688 -15.859 1 70.94 244 THR B O 1
ATOM 7189 N N . SER B 1 245 ? -6.105 -27.047 -16.969 1 59.72 245 SER B N 1
ATOM 7190 C CA . SER B 1 245 ? -6.578 -26.844 -18.328 1 59.72 245 SER B CA 1
ATOM 7191 C C . SER B 1 245 ? -7.867 -27.609 -18.594 1 59.72 245 SER B C 1
ATOM 7193 O O . SER B 1 245 ? -8.758 -27.125 -19.297 1 59.72 245 SER B O 1
ATOM 7195 N N . SER B 1 246 ? -8.109 -28.844 -18.141 1 53.62 246 SER B N 1
ATOM 7196 C CA . SER B 1 246 ? -9.273 -29.672 -18.453 1 53.62 246 SER B CA 1
ATOM 7197 C C . SER B 1 246 ? -10.523 -29.172 -17.75 1 53.62 246 SER B C 1
ATOM 7199 O O . SER B 1 246 ? -11.633 -29.281 -18.266 1 53.62 246 SER B O 1
ATOM 7201 N N . GLN B 1 247 ? -10.461 -28.75 -16.609 1 53.16 247 GLN B N 1
ATOM 7202 C CA . GLN B 1 247 ? -11.602 -28.359 -15.789 1 53.16 247 GLN B CA 1
ATOM 7203 C C . GLN B 1 247 ? -12.148 -27 -16.234 1 53.16 247 GLN B C 1
ATOM 7205 O O . GLN B 1 247 ? -13.25 -26.609 -15.844 1 53.16 247 GLN B O 1
ATOM 7210 N N . SER B 1 248 ? -11.492 -26.219 -17.25 1 51.34 248 SER B N 1
ATOM 7211 C CA . SER B 1 248 ? -11.773 -24.844 -17.609 1 51.34 248 SER B CA 1
ATOM 7212 C C . SER B 1 248 ? -12.945 -24.75 -18.578 1 51.34 248 SER B C 1
ATOM 7214 O O . SER B 1 248 ? -13.531 -23.672 -18.75 1 51.34 248 SER B O 1
ATOM 7216 N N . SER B 1 249 ? -13.25 -25.703 -19.453 1 46.97 249 SER B N 1
ATOM 7217 C CA . SER B 1 249 ? -14.156 -25.516 -20.578 1 46.97 249 SER B CA 1
ATOM 7218 C C . SER B 1 249 ? -15.531 -25.047 -20.109 1 46.97 249 SER B C 1
ATOM 7220 O O . SER B 1 249 ? -16.172 -24.234 -20.781 1 46.97 249 SER B O 1
ATOM 7222 N N . SER B 1 250 ? -16.328 -25.812 -19.547 1 52.09 250 SER B N 1
ATOM 7223 C CA . SER B 1 250 ? -17.75 -25.562 -19.344 1 52.09 250 SER B CA 1
ATOM 7224 C C . SER B 1 250 ? -18 -24.516 -18.281 1 52.09 250 SER B C 1
ATOM 7226 O O . SER B 1 250 ? -19.141 -24.125 -18.031 1 52.09 250 SER B O 1
ATOM 7228 N N . GLN B 1 251 ? -16.891 -23.688 -17.688 1 71.19 251 GLN B N 1
ATOM 7229 C CA . GLN B 1 251 ? -17.109 -23.141 -16.344 1 71.19 251 GLN B CA 1
ATOM 7230 C C . GLN B 1 251 ? -17.062 -21.609 -16.359 1 71.19 251 GLN B C 1
ATOM 7232 O O . GLN B 1 251 ? -16.578 -21.016 -17.328 1 71.19 251 GLN B O 1
ATOM 7237 N N . LEU B 1 252 ? -18.109 -20.938 -15.758 1 89.38 252 LEU B N 1
ATOM 7238 C CA . LEU B 1 252 ? -18.297 -19.516 -15.484 1 89.38 252 LEU B CA 1
ATOM 7239 C C . LEU B 1 252 ? -17.016 -18.891 -14.953 1 89.38 252 LEU B C 1
ATOM 7241 O O . LEU B 1 252 ? -17.031 -18.172 -13.953 1 89.38 252 LEU B O 1
ATOM 7245 N N . ASN B 1 253 ? -15.906 -19.188 -15.75 1 92.19 253 ASN B N 1
ATOM 7246 C CA . ASN B 1 253 ? -14.609 -18.766 -15.227 1 92.19 253 ASN B CA 1
ATOM 7247 C C . ASN B 1 253 ? -14.445 -17.25 -15.32 1 92.19 253 ASN B C 1
ATOM 7249 O O . ASN B 1 253 ? -13.734 -16.641 -14.508 1 92.19 253 ASN B O 1
ATOM 7253 N N . CYS B 1 254 ? -15.094 -16.688 -16.344 1 95.56 254 CYS B N 1
ATOM 7254 C CA . CYS B 1 254 ? -14.953 -15.242 -16.531 1 95.56 254 CYS B CA 1
ATOM 7255 C C . CYS B 1 254 ? -15.531 -14.477 -15.344 1 95.56 254 CYS B C 1
ATOM 7257 O O . CYS B 1 254 ? -15.172 -13.328 -15.109 1 95.56 254 CYS B O 1
ATOM 7259 N N . LEU B 1 255 ? -16.406 -15.117 -14.578 1 97.06 255 LEU B N 1
ATOM 7260 C CA . LEU B 1 255 ? -16.984 -14.469 -13.406 1 97.06 255 LEU B CA 1
ATOM 7261 C C . LEU B 1 255 ? -15.914 -14.188 -12.352 1 97.06 255 LEU B C 1
ATOM 7263 O O . LEU B 1 255 ? -16.031 -13.242 -11.578 1 97.06 255 LEU B O 1
ATOM 7267 N N . ASN B 1 256 ? -14.859 -15.023 -12.336 1 96.19 256 ASN B N 1
ATOM 7268 C CA . ASN B 1 256 ? -13.805 -14.836 -11.359 1 96.19 256 ASN B CA 1
ATOM 7269 C C . ASN B 1 256 ? -13.086 -13.5 -11.562 1 96.19 256 ASN B C 1
ATOM 7271 O O . ASN B 1 256 ? -12.852 -12.766 -10.602 1 96.19 256 ASN B O 1
ATOM 7275 N N . GLY B 1 257 ? -12.789 -13.25 -12.781 1 97 257 GLY B N 1
ATOM 7276 C CA . GLY B 1 257 ? -12.156 -11.969 -13.07 1 97 257 GLY B CA 1
ATOM 7277 C C . GLY B 1 257 ? -13.055 -10.781 -12.797 1 97 257 GLY B C 1
ATOM 7278 O O . GLY B 1 257 ? -12.594 -9.75 -12.289 1 97 257 GLY B O 1
ATOM 7279 N N . MET B 1 258 ? -14.312 -10.906 -13.078 1 97.69 258 MET B N 1
ATOM 7280 C CA . MET B 1 258 ? -15.273 -9.82 -12.852 1 97.69 258 MET B CA 1
ATOM 7281 C C . MET B 1 258 ? -15.391 -9.508 -11.367 1 97.69 258 MET B C 1
ATOM 7283 O O . MET B 1 258 ? -15.422 -8.336 -10.977 1 97.69 258 MET B O 1
ATOM 7287 N N . ARG B 1 259 ? -15.414 -10.531 -10.57 1 97.62 259 ARG B N 1
ATOM 7288 C CA . ARG B 1 259 ? -15.508 -10.352 -9.125 1 97.62 259 ARG B CA 1
ATOM 7289 C C . ARG B 1 259 ? -14.266 -9.648 -8.578 1 97.62 259 ARG B C 1
ATOM 7291 O O . ARG B 1 259 ? -14.375 -8.68 -7.828 1 97.62 259 ARG B O 1
ATOM 7298 N N . ALA B 1 260 ? -13.156 -10.172 -8.984 1 97.19 260 ALA B N 1
ATOM 7299 C CA . ALA B 1 260 ? -11.891 -9.648 -8.477 1 97.19 260 ALA B CA 1
ATOM 7300 C C . ALA B 1 260 ? -11.711 -8.18 -8.867 1 97.19 260 ALA B C 1
ATOM 7302 O O . ALA B 1 260 ? -11.391 -7.344 -8.016 1 97.19 260 ALA B O 1
ATOM 7303 N N . ILE B 1 261 ? -11.977 -7.832 -10.086 1 97.25 261 ILE B N 1
ATOM 7304 C CA . ILE B 1 261 ? -11.781 -6.477 -10.586 1 97.25 261 ILE B CA 1
ATOM 7305 C C . ILE B 1 261 ? -12.805 -5.539 -9.938 1 97.25 261 ILE B C 1
ATOM 7307 O O . ILE B 1 261 ? -12.469 -4.41 -9.57 1 97.25 261 ILE B O 1
ATOM 7311 N N . SER B 1 262 ? -13.992 -6.004 -9.766 1 97.81 262 SER B N 1
ATOM 7312 C CA . SER B 1 262 ? -15.031 -5.188 -9.141 1 97.81 262 SER B CA 1
ATOM 7313 C C . SER B 1 262 ? -14.703 -4.914 -7.676 1 97.81 262 SER B C 1
ATOM 7315 O O . SER B 1 262 ? -14.969 -3.822 -7.168 1 97.81 262 SER B O 1
ATOM 7317 N N . MET B 1 263 ? -14.133 -5.898 -6.992 1 97.38 263 MET B N 1
ATOM 7318 C CA . MET B 1 263 ? -13.758 -5.695 -5.598 1 97.38 263 MET B CA 1
ATOM 7319 C C . MET B 1 263 ? -12.648 -4.652 -5.484 1 97.38 263 MET B C 1
ATOM 7321 O O . MET B 1 263 ? -12.672 -3.807 -4.59 1 97.38 263 MET B O 1
ATOM 7325 N N . LEU B 1 264 ? -11.695 -4.711 -6.41 1 96.38 264 LEU B N 1
ATOM 7326 C CA . LEU B 1 264 ? -10.641 -3.705 -6.441 1 96.38 264 LEU B CA 1
ATOM 7327 C C . LEU B 1 264 ? -11.219 -2.32 -6.715 1 96.38 264 LEU B C 1
ATOM 7329 O O . LEU B 1 264 ? -10.781 -1.332 -6.125 1 96.38 264 LEU B O 1
ATOM 7333 N N . TRP B 1 265 ? -12.18 -2.303 -7.59 1 96.94 265 TRP B N 1
ATOM 7334 C CA . TRP B 1 265 ? -12.859 -1.055 -7.926 1 96.94 265 TRP B CA 1
ATOM 7335 C C . TRP B 1 265 ? -13.578 -0.48 -6.707 1 96.94 265 TRP B C 1
ATOM 7337 O O . TRP B 1 265 ? -13.547 0.73 -6.477 1 96.94 265 TRP B O 1
ATOM 7347 N N . ILE B 1 266 ? -14.156 -1.307 -5.891 1 96.5 266 ILE B N 1
ATOM 7348 C CA . ILE B 1 266 ? -14.836 -0.888 -4.668 1 96.5 266 ILE B CA 1
ATOM 7349 C C . ILE B 1 266 ? -13.828 -0.277 -3.697 1 96.5 266 ILE B C 1
ATOM 7351 O O . ILE B 1 266 ? -14.055 0.81 -3.16 1 96.5 266 ILE B O 1
ATOM 7355 N N . ILE B 1 267 ? -12.734 -0.906 -3.514 1 96.12 267 ILE B N 1
ATOM 7356 C CA . ILE B 1 267 ? -11.727 -0.413 -2.582 1 96.12 267 ILE B CA 1
ATOM 7357 C C . ILE B 1 267 ? -11.172 0.919 -3.082 1 96.12 267 ILE B C 1
ATOM 7359 O O . ILE B 1 267 ? -10.961 1.846 -2.295 1 96.12 267 ILE B O 1
ATOM 7363 N N . LEU B 1 268 ? -10.969 1.024 -4.387 1 95.38 268 LEU B N 1
ATOM 7364 C CA . LEU B 1 268 ? -10.477 2.264 -4.98 1 95.38 268 LEU B CA 1
ATOM 7365 C C . LEU B 1 268 ? -11.469 3.4 -4.758 1 95.38 268 LEU B C 1
ATOM 7367 O O . LEU B 1 268 ? -11.078 4.516 -4.402 1 95.38 268 LEU B O 1
ATOM 7371 N N . ASN B 1 269 ? -12.68 3.078 -4.992 1 92.88 269 ASN B N 1
ATOM 7372 C CA . ASN B 1 269 ? -13.719 4.082 -4.785 1 92.88 269 ASN B CA 1
ATOM 7373 C C . ASN B 1 269 ? -13.773 4.535 -3.33 1 92.88 269 ASN B C 1
ATOM 7375 O O . ASN B 1 269 ? -13.945 5.723 -3.051 1 92.88 269 ASN B O 1
ATOM 7379 N N . HIS B 1 270 ? -13.664 3.656 -2.418 1 93.25 270 HIS B N 1
ATOM 7380 C CA . HIS B 1 270 ? -13.703 4.004 -1.002 1 93.25 270 HIS B CA 1
ATOM 7381 C C . HIS B 1 270 ? -12.445 4.754 -0.581 1 93.25 270 HIS B C 1
ATOM 7383 O O . HIS B 1 270 ? -12.484 5.582 0.333 1 93.25 270 HIS B O 1
ATOM 7389 N N . ALA B 1 271 ? -11.383 4.512 -1.272 1 92.62 271 ALA B N 1
ATOM 7390 C CA . ALA B 1 271 ? -10.188 5.309 -1.017 1 92.62 271 ALA B CA 1
ATOM 7391 C C . ALA B 1 271 ? -10.414 6.773 -1.388 1 92.62 271 ALA B C 1
ATOM 7393 O O . ALA B 1 271 ? -10.086 7.676 -0.613 1 92.62 271 ALA B O 1
ATOM 7394 N N . TYR B 1 272 ? -11.008 7.008 -2.518 1 88.94 272 TYR B N 1
ATOM 7395 C CA . TYR B 1 272 ? -11.273 8.367 -2.98 1 88.94 272 TYR B CA 1
ATOM 7396 C C . TYR B 1 272 ? -12.352 9.031 -2.135 1 88.94 272 TYR B C 1
ATOM 7398 O O . TYR B 1 272 ? -12.242 10.203 -1.784 1 88.94 272 TYR B O 1
ATOM 7406 N N . SER B 1 273 ? -13.367 8.312 -1.78 1 85.81 273 SER B N 1
ATOM 7407 C CA . SER B 1 273 ? -14.469 8.883 -1.013 1 85.81 273 SER B CA 1
ATOM 7408 C C . SER B 1 273 ? -14.023 9.242 0.402 1 85.81 273 SER B C 1
ATOM 7410 O O . SER B 1 273 ? -14.414 10.281 0.936 1 85.81 273 SER B O 1
ATOM 7412 N N . ASN B 1 274 ? -13.211 8.398 0.96 1 85.69 274 ASN B N 1
ATOM 7413 C CA . ASN B 1 274 ? -12.781 8.664 2.33 1 85.69 274 ASN B CA 1
ATOM 7414 C C . ASN B 1 274 ? -11.703 9.742 2.381 1 85.69 274 ASN B C 1
ATOM 7416 O O . ASN B 1 274 ? -11.484 10.359 3.426 1 85.69 274 ASN B O 1
ATOM 7420 N N . ALA B 1 275 ? -11.047 9.984 1.293 1 83.31 275 ALA B N 1
ATOM 7421 C CA . ALA B 1 275 ? -10.094 11.094 1.223 1 83.31 275 ALA B CA 1
ATOM 7422 C C . ALA B 1 275 ? -10.805 12.43 1.378 1 83.31 275 ALA B C 1
ATOM 7424 O O . ALA B 1 275 ? -10.211 13.398 1.859 1 83.31 275 ALA B O 1
ATOM 7425 N N . GLN B 1 276 ? -12.047 12.445 1.167 1 73.88 276 GLN B N 1
ATOM 7426 C CA . GLN B 1 276 ? -12.812 13.688 1.187 1 73.88 276 GLN B CA 1
ATOM 7427 C C . GLN B 1 276 ? -13.25 14.047 2.605 1 73.88 276 GLN B C 1
ATOM 7429 O O . GLN B 1 276 ? -13.625 15.188 2.875 1 73.88 276 GLN B O 1
ATOM 7434 N N . VAL B 1 277 ? -13.156 13.094 3.514 1 74.06 277 VAL B N 1
ATOM 7435 C CA . VAL B 1 277 ? -13.664 13.367 4.855 1 74.06 277 VAL B CA 1
ATOM 7436 C C . VAL B 1 277 ? -12.492 13.453 5.836 1 74.06 277 VAL B C 1
ATOM 7438 O O . VAL B 1 277 ? -12.703 13.633 7.039 1 74.06 277 VAL B O 1
ATOM 7441 N N . GLN B 1 278 ? -11.289 13.414 5.305 1 79.31 278 GLN B N 1
ATOM 7442 C CA . GLN B 1 278 ? -10.109 13.57 6.145 1 79.31 278 GLN B CA 1
ATOM 7443 C C . GLN B 1 278 ? -9.703 15.039 6.25 1 79.31 278 GLN B C 1
ATOM 7445 O O . GLN B 1 278 ? -10.047 15.852 5.391 1 79.31 278 GLN B O 1
ATOM 7450 N N . PRO B 1 279 ? -9.062 15.344 7.383 1 82.38 279 PRO B N 1
ATOM 7451 C CA . PRO B 1 279 ? -8.477 16.688 7.41 1 82.38 279 PRO B CA 1
ATOM 7452 C C . PRO B 1 279 ? -7.508 16.922 6.254 1 82.38 279 PRO B C 1
ATOM 7454 O O . PRO B 1 279 ? -6.625 16.109 6 1 82.38 279 PRO B O 1
ATOM 7457 N N . MET B 1 280 ? -7.785 17.922 5.508 1 83.62 280 MET B N 1
ATOM 7458 C CA . MET B 1 280 ? -6.941 18.219 4.355 1 83.62 280 MET B CA 1
ATOM 7459 C C . MET B 1 280 ? -6.605 19.719 4.305 1 83.62 280 MET B C 1
ATOM 7461 O O . MET B 1 280 ? -7.34 20.531 4.852 1 83.62 280 MET B O 1
ATOM 7465 N N . ASP B 1 281 ? -5.543 20.062 3.67 1 82.06 281 ASP B N 1
ATOM 7466 C CA . ASP B 1 281 ? -5.113 21.453 3.572 1 82.06 281 ASP B CA 1
ATOM 7467 C C . ASP B 1 281 ? -5.602 22.094 2.27 1 82.06 281 ASP B C 1
ATOM 7469 O O . ASP B 1 281 ? -5.453 23.297 2.066 1 82.06 281 ASP B O 1
ATOM 7473 N N . ASN B 1 282 ? -6.18 21.312 1.393 1 83.25 282 ASN B N 1
ATOM 7474 C CA . ASN B 1 282 ? -6.711 21.797 0.128 1 83.25 282 ASN B CA 1
ATOM 7475 C C . ASN B 1 282 ? -8.188 21.453 -0.031 1 83.25 282 ASN B C 1
ATOM 7477 O O . ASN B 1 282 ? -8.602 20.938 -1.069 1 83.25 282 ASN B O 1
ATOM 7481 N N . TYR B 1 283 ? -8.914 21.797 0.932 1 74.75 283 TYR B N 1
ATOM 7482 C CA . TYR B 1 283 ? -10.32 21.438 1.078 1 74.75 283 TYR B CA 1
ATOM 7483 C C . TYR B 1 283 ? -11.156 22.047 -0.039 1 74.75 283 TYR B C 1
ATOM 7485 O O . TYR B 1 283 ? -12.18 21.484 -0.433 1 74.75 283 TYR B O 1
ATOM 7493 N N . ILE B 1 284 ? -10.688 23.141 -0.564 1 72.25 284 ILE B N 1
ATOM 7494 C CA . ILE B 1 284 ? -11.477 23.812 -1.593 1 72.25 284 ILE B CA 1
ATOM 7495 C C . ILE B 1 284 ? -11.008 23.375 -2.977 1 72.25 284 ILE B C 1
ATOM 7497 O O . ILE B 1 284 ? -11.82 23.016 -3.83 1 72.25 284 ILE B O 1
ATOM 7501 N N . THR B 1 285 ? -9.766 23.328 -3.137 1 76 285 THR B N 1
ATOM 7502 C CA . THR B 1 285 ? -9.188 23.109 -4.457 1 76 285 THR B CA 1
ATOM 7503 C C . THR B 1 285 ? -9.359 21.656 -4.895 1 76 285 THR B C 1
ATOM 7505 O O . THR B 1 285 ? -9.648 21.391 -6.059 1 76 285 THR B O 1
ATOM 7508 N N . TYR B 1 286 ? -9.297 20.75 -3.996 1 77.19 286 TYR B N 1
ATOM 7509 C CA . TYR B 1 286 ? -9.273 19.344 -4.371 1 77.19 286 TYR B CA 1
ATOM 7510 C C . TYR B 1 286 ? -10.609 18.922 -4.949 1 77.19 286 TYR B C 1
ATOM 7512 O O . TYR B 1 286 ? -10.672 18.391 -6.066 1 77.19 286 TYR B O 1
ATOM 7520 N N . PRO B 1 287 ? -11.727 19.156 -4.25 1 69.69 287 PRO B N 1
ATOM 7521 C CA . PRO B 1 287 ? -13 18.734 -4.832 1 69.69 287 PRO B CA 1
ATOM 7522 C C . PRO B 1 287 ? -13.312 19.438 -6.148 1 69.69 287 PRO B C 1
ATOM 7524 O O . PRO B 1 287 ? -13.914 18.844 -7.047 1 69.69 287 PRO B O 1
ATOM 7527 N N . ARG B 1 288 ? -12.812 20.656 -6.266 1 69.69 288 ARG B N 1
ATOM 7528 C CA . ARG B 1 288 ? -13.078 21.422 -7.48 1 69.69 288 ARG B CA 1
ATOM 7529 C C . ARG B 1 288 ? -12.273 20.875 -8.656 1 69.69 288 ARG B C 1
ATOM 7531 O O . ARG B 1 288 ? -12.797 20.75 -9.766 1 69.69 288 ARG B O 1
ATOM 7538 N N . GLU B 1 289 ? -11.094 20.547 -8.414 1 75 289 GLU B N 1
ATOM 7539 C CA . GLU B 1 289 ? -10.219 20.094 -9.492 1 75 289 GLU B CA 1
ATOM 7540 C C . GLU B 1 289 ? -10.445 18.609 -9.797 1 75 289 GLU B C 1
ATOM 7542 O O . GLU B 1 289 ? -10.375 18.203 -10.961 1 75 289 GLU B O 1
ATOM 7547 N N . PHE B 1 290 ? -10.781 17.922 -8.828 1 76 290 PHE B N 1
ATOM 7548 C CA . PHE B 1 290 ? -10.977 16.484 -8.953 1 76 290 PHE B CA 1
ATOM 7549 C C . PHE B 1 290 ? -12.148 16.172 -9.883 1 76 290 PHE B C 1
ATOM 7551 O O . PHE B 1 290 ? -12.055 15.273 -10.727 1 76 290 PHE B O 1
ATOM 7558 N N . SER B 1 291 ? -13.227 16.891 -9.836 1 71.12 291 SER B N 1
ATOM 7559 C CA . SER B 1 291 ? -14.469 16.594 -10.547 1 71.12 291 SER B CA 1
ATOM 7560 C C . SER B 1 291 ? -14.398 17.078 -11.992 1 71.12 291 SER B C 1
ATOM 7562 O O . SER B 1 291 ? -15.211 16.672 -12.828 1 71.12 291 SER B O 1
ATOM 7564 N N . LYS B 1 292 ? -13.281 17.828 -12.312 1 74.5 292 LYS B N 1
ATOM 7565 C CA . LYS B 1 292 ? -13.164 18.391 -13.648 1 74.5 292 LYS B CA 1
ATOM 7566 C C . LYS B 1 292 ? -12.344 17.484 -14.562 1 74.5 292 LYS B C 1
ATOM 7568 O O . LYS B 1 292 ? -12.32 17.672 -15.781 1 74.5 292 LYS B O 1
ATOM 7573 N N . GLN B 1 293 ? -11.828 16.562 -13.961 1 81.38 293 GLN B N 1
ATOM 7574 C CA . GLN B 1 293 ? -10.945 15.719 -14.758 1 81.38 293 GLN B CA 1
ATOM 7575 C C . GLN B 1 293 ? -11.719 14.547 -15.375 1 81.38 293 GLN B C 1
ATOM 7577 O O . GLN B 1 293 ? -12.375 13.789 -14.656 1 81.38 293 GLN B O 1
ATOM 7582 N N . TRP B 1 294 ? -11.578 14.352 -16.641 1 78.44 294 TRP B N 1
ATOM 7583 C CA . TRP B 1 294 ? -12.383 13.398 -17.391 1 78.44 294 TRP B CA 1
ATOM 7584 C C . TRP B 1 294 ? -12.07 11.969 -16.953 1 78.44 294 TRP B C 1
ATOM 7586 O O . TRP B 1 294 ? -12.945 11.094 -16.984 1 78.44 294 TRP B O 1
ATOM 7596 N N . PHE B 1 295 ? -10.875 11.695 -16.578 1 84.69 295 PHE B N 1
ATOM 7597 C CA . PHE B 1 295 ? -10.484 10.32 -16.281 1 84.69 295 PHE B CA 1
ATOM 7598 C C . PHE B 1 295 ? -11.008 9.898 -14.914 1 84.69 295 PHE B C 1
ATOM 7600 O O . PHE B 1 295 ? -10.844 8.742 -14.508 1 84.69 295 PHE B O 1
ATOM 7607 N N . MET B 1 296 ? -11.695 10.766 -14.25 1 86.81 296 MET B N 1
ATOM 7608 C CA . MET B 1 296 ? -12.281 10.461 -12.945 1 86.81 296 MET B CA 1
ATOM 7609 C C . MET B 1 296 ? -13.648 9.789 -13.102 1 86.81 296 MET B C 1
ATOM 7611 O O . MET B 1 296 ? -14.273 9.406 -12.117 1 86.81 296 MET B O 1
ATOM 7615 N N . GLY B 1 297 ? -14.062 9.547 -14.336 1 87.25 297 GLY B N 1
ATOM 7616 C CA . GLY B 1 297 ? -15.328 8.883 -14.594 1 87.25 297 GLY B CA 1
ATOM 7617 C C . GLY B 1 297 ? -15.508 7.594 -13.82 1 87.25 297 GLY B C 1
ATOM 7618 O O . GLY B 1 297 ? -16.453 7.453 -13.047 1 87.25 297 GLY B O 1
ATOM 7619 N N . PRO B 1 298 ? -14.531 6.699 -13.914 1 90.19 298 PRO B N 1
ATOM 7620 C CA . PRO B 1 298 ? -14.641 5.426 -13.203 1 90.19 298 PRO B CA 1
ATOM 7621 C C . PRO B 1 298 ? -14.664 5.605 -11.68 1 90.19 298 PRO B C 1
ATOM 7623 O O . PRO B 1 298 ? -15.195 4.754 -10.969 1 90.19 298 PRO B O 1
ATOM 7626 N N . ILE B 1 299 ? -14.18 6.688 -11.242 1 89.69 299 ILE B N 1
ATOM 7627 C CA . ILE B 1 299 ? -14.172 6.938 -9.805 1 89.69 299 ILE B CA 1
ATOM 7628 C C . ILE B 1 299 ? -15.508 7.539 -9.383 1 89.69 299 ILE B C 1
ATOM 7630 O O . ILE B 1 299 ? -16.094 7.105 -8.391 1 89.69 299 ILE B O 1
ATOM 7634 N N . LEU B 1 300 ? -15.969 8.438 -10.148 1 85.38 300 LEU B N 1
ATOM 7635 C CA . LEU B 1 300 ? -17.219 9.109 -9.828 1 85.38 300 LEU B CA 1
ATOM 7636 C C . LEU B 1 300 ? -18.406 8.148 -9.953 1 85.38 300 LEU B C 1
ATOM 7638 O O . LEU B 1 300 ? -19.391 8.281 -9.234 1 85.38 300 LEU B O 1
ATOM 7642 N N . ASN B 1 301 ? -18.234 7.18 -10.758 1 89.19 301 ASN B N 1
ATOM 7643 C CA . ASN B 1 301 ? -19.281 6.184 -10.961 1 89.19 301 ASN B CA 1
ATOM 7644 C C . ASN B 1 301 ? -18.859 4.812 -10.445 1 89.19 301 ASN B C 1
ATOM 7646 O O . ASN B 1 301 ? -19.281 3.785 -10.984 1 89.19 301 ASN B O 1
ATOM 7650 N N . GLY B 1 302 ? -18 4.812 -9.523 1 89.75 302 GLY B N 1
ATOM 7651 C CA . GLY B 1 302 ? -17.5 3.564 -8.961 1 89.75 302 GLY B CA 1
ATOM 7652 C C . GLY B 1 302 ? -18.578 2.736 -8.297 1 89.75 302 GLY B C 1
ATOM 7653 O O . GLY B 1 302 ? -18.391 1.541 -8.055 1 89.75 302 GLY B O 1
ATOM 7654 N N . TYR B 1 303 ? -19.734 3.227 -8.055 1 90.19 303 TYR B N 1
ATOM 7655 C CA . TYR B 1 303 ? -20.828 2.547 -7.379 1 90.19 303 TYR B CA 1
ATOM 7656 C C . TYR B 1 303 ? -21.438 1.478 -8.273 1 90.19 303 TYR B C 1
ATOM 7658 O O . TYR B 1 303 ? -22.141 0.588 -7.797 1 90.19 303 TYR B O 1
ATOM 7666 N N . LEU B 1 304 ? -21.078 1.564 -9.539 1 95.19 304 LEU B N 1
ATOM 7667 C CA . LEU B 1 304 ? -21.531 0.553 -10.484 1 95.19 304 LEU B CA 1
ATOM 7668 C C . LEU B 1 304 ? -20.922 -0.806 -10.172 1 95.19 304 LEU B C 1
ATOM 7670 O O . LEU B 1 304 ? -21.422 -1.839 -10.625 1 95.19 304 LEU B O 1
ATOM 7674 N N . SER B 1 305 ? -19.828 -0.835 -9.438 1 95.94 305 SER B N 1
ATOM 7675 C CA . SER B 1 305 ? -19.188 -2.092 -9.047 1 95.94 305 SER B CA 1
ATOM 7676 C C . SER B 1 305 ? -20.156 -2.959 -8.234 1 95.94 305 SER B C 1
ATOM 7678 O O . SER B 1 305 ? -20.141 -4.184 -8.367 1 95.94 305 SER B O 1
ATOM 7680 N N . VAL B 1 306 ? -21.016 -2.348 -7.461 1 96.06 306 VAL B N 1
ATOM 7681 C CA . VAL B 1 306 ? -21.984 -3.068 -6.645 1 96.06 306 VAL B CA 1
ATOM 7682 C C . VAL B 1 306 ? -23.031 -3.715 -7.547 1 96.06 306 VAL B C 1
ATOM 7684 O O . VAL B 1 306 ? -23.484 -4.836 -7.285 1 96.06 306 VAL B O 1
ATOM 7687 N N . ASP B 1 307 ? -23.375 -3.031 -8.602 1 97.5 307 ASP B N 1
ATOM 7688 C CA . ASP B 1 307 ? -24.359 -3.568 -9.539 1 97.5 307 ASP B CA 1
ATOM 7689 C C . ASP B 1 307 ? -23.797 -4.793 -10.266 1 97.5 307 ASP B C 1
ATOM 7691 O O . ASP B 1 307 ? -24.547 -5.699 -10.633 1 97.5 307 ASP B O 1
ATOM 7695 N N . THR B 1 308 ? -22.5 -4.781 -10.477 1 98.25 308 THR B N 1
ATOM 7696 C CA . THR B 1 308 ? -21.875 -5.984 -11.016 1 98.25 308 THR B CA 1
ATOM 7697 C C . THR B 1 308 ? -22.109 -7.18 -10.102 1 98.25 308 THR B C 1
ATOM 7699 O O . THR B 1 308 ? -22.438 -8.273 -10.562 1 98.25 308 THR B O 1
ATOM 7702 N N . PHE B 1 309 ? -22 -6.957 -8.844 1 98.31 309 PHE B N 1
ATOM 7703 C CA . PHE B 1 309 ? -22.172 -8.047 -7.891 1 98.31 309 PHE B CA 1
ATOM 7704 C C . PHE B 1 309 ? -23.641 -8.477 -7.828 1 98.31 309 PHE B C 1
ATOM 7706 O O . PHE B 1 309 ? -23.938 -9.664 -7.645 1 98.31 309 PHE B O 1
ATOM 7713 N N . PHE B 1 310 ? -24.594 -7.527 -7.969 1 98.5 310 PHE B N 1
ATOM 7714 C CA . PHE B 1 310 ? -26 -7.91 -8.047 1 98.5 310 PHE B CA 1
ATOM 7715 C C . PHE B 1 310 ? -26.25 -8.805 -9.25 1 98.5 310 PHE B C 1
ATOM 7717 O O . PHE B 1 310 ? -26.938 -9.82 -9.141 1 98.5 310 PHE B O 1
ATOM 7724 N N . LEU B 1 311 ? -25.688 -8.406 -10.336 1 98.62 311 LEU B N 1
ATOM 7725 C CA . LEU B 1 311 ? -25.859 -9.195 -11.555 1 98.62 311 LEU B CA 1
ATOM 7726 C C . LEU B 1 311 ? -25.281 -10.602 -11.375 1 98.62 311 LEU B C 1
ATOM 7728 O O . LEU B 1 311 ? -25.938 -11.586 -11.695 1 98.62 311 LEU B O 1
ATOM 7732 N N . LEU B 1 312 ? -24.031 -10.68 -10.859 1 98 312 LEU B N 1
ATOM 7733 C CA . LEU B 1 312 ? -23.391 -11.969 -10.672 1 98 312 LEU B CA 1
ATOM 7734 C C . LEU B 1 312 ? -24.156 -12.828 -9.672 1 98 312 LEU B C 1
ATOM 7736 O O . LEU B 1 312 ? -24.266 -14.039 -9.844 1 98 312 LEU B O 1
ATOM 7740 N N . GLY B 1 313 ? -24.656 -12.172 -8.625 1 97.62 313 GLY B N 1
ATOM 7741 C CA . GLY B 1 313 ? -25.516 -12.867 -7.68 1 97.62 313 GLY B CA 1
ATOM 7742 C C . GLY B 1 313 ? -26.75 -13.461 -8.312 1 97.62 313 GLY B C 1
ATOM 7743 O O . GLY B 1 313 ? -27.094 -14.617 -8.062 1 97.62 313 GLY B O 1
ATOM 7744 N N . GLY B 1 314 ? -27.391 -12.688 -9.18 1 98.31 314 GLY B N 1
ATOM 7745 C CA . GLY B 1 314 ? -28.547 -13.18 -9.906 1 98.31 314 GLY B CA 1
ATOM 7746 C C . GLY B 1 314 ? -28.219 -14.344 -10.82 1 98.31 314 GLY B C 1
ATOM 7747 O O . GLY B 1 314 ? -28.984 -15.312 -10.891 1 98.31 314 GLY B O 1
ATOM 7748 N N . VAL B 1 315 ? -27.109 -14.258 -11.477 1 97.81 315 VAL B N 1
ATOM 7749 C CA . VAL B 1 315 ? -26.688 -15.32 -12.383 1 97.81 315 VAL B CA 1
ATOM 7750 C C . VAL B 1 315 ? -26.562 -16.641 -11.617 1 97.81 315 VAL B C 1
ATOM 7752 O O . VAL B 1 315 ? -27.141 -17.656 -12.016 1 97.81 315 VAL B O 1
ATOM 7755 N N . LEU B 1 316 ? -25.891 -16.625 -10.523 1 95.44 316 LEU B N 1
ATOM 7756 C CA . LEU B 1 316 ? -25.594 -17.844 -9.781 1 95.44 316 LEU B CA 1
ATOM 7757 C C . LEU B 1 316 ? -26.859 -18.375 -9.094 1 95.44 316 LEU B C 1
ATOM 7759 O O . LEU B 1 316 ? -27.047 -19.594 -8.984 1 95.44 316 LEU B O 1
ATOM 7763 N N . THR B 1 317 ? -27.656 -17.438 -8.641 1 96.69 317 THR B N 1
ATOM 7764 C CA . THR B 1 317 ? -28.891 -17.828 -7.957 1 96.69 317 THR B CA 1
ATOM 7765 C C . THR B 1 317 ? -29.812 -18.609 -8.891 1 96.69 317 THR B C 1
ATOM 7767 O O . THR B 1 317 ? -30.531 -19.516 -8.453 1 96.69 317 THR B O 1
ATOM 7770 N N . ALA B 1 318 ? -29.766 -18.266 -10.156 1 96.88 318 ALA B N 1
ATOM 7771 C CA . ALA B 1 318 ? -30.609 -18.953 -11.125 1 96.88 318 ALA B CA 1
ATOM 7772 C C . ALA B 1 318 ? -29.859 -20.125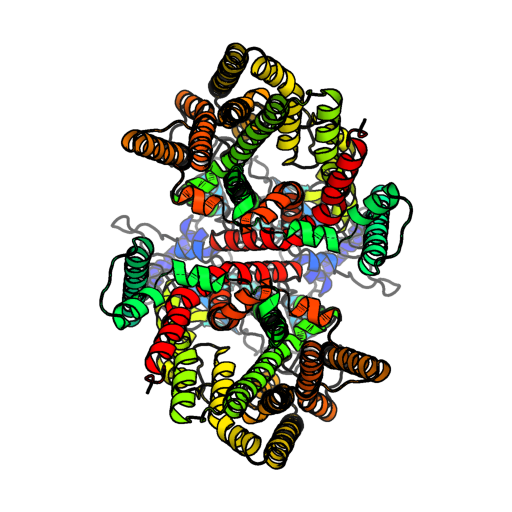 -11.758 1 96.88 318 ALA B C 1
ATOM 7774 O O . ALA B 1 318 ? -30.391 -21.234 -11.859 1 96.88 318 ALA B O 1
ATOM 7775 N N . TYR B 1 319 ? -28.672 -19.969 -12.094 1 95.38 319 TYR B N 1
ATOM 7776 C CA . TYR B 1 319 ? -27.875 -20.938 -12.859 1 95.38 319 TYR B CA 1
ATOM 7777 C C . TYR B 1 319 ? -27.719 -22.234 -12.094 1 95.38 319 TYR B C 1
ATOM 7779 O O . TYR B 1 319 ? -27.969 -23.328 -12.633 1 95.38 319 TYR B O 1
ATOM 7787 N N . VAL B 1 320 ? -27.375 -22.219 -10.852 1 92.44 320 VAL B N 1
ATOM 7788 C CA . VAL B 1 320 ? -27 -23.391 -10.07 1 92.44 320 VAL B CA 1
ATOM 7789 C C . VAL B 1 320 ? -28.219 -24.297 -9.875 1 92.44 320 VAL B C 1
ATOM 7791 O O . VAL B 1 320 ? -28.188 -25.469 -10.234 1 92.44 320 VAL B O 1
ATOM 7794 N N . PRO B 1 321 ? -29.328 -23.766 -9.367 1 93.75 321 PRO B N 1
ATOM 7795 C CA . PRO B 1 321 ? -30.484 -24.641 -9.211 1 93.75 321 PRO B CA 1
ATOM 7796 C C . PRO B 1 321 ? -31.016 -25.156 -10.539 1 93.75 321 PRO B C 1
ATOM 7798 O O . PRO B 1 321 ? -31.516 -26.281 -10.617 1 93.75 321 PRO B O 1
ATOM 7801 N N . LEU B 1 322 ? -30.938 -24.406 -11.57 1 94.5 322 LEU B N 1
ATOM 7802 C CA . LEU B 1 322 ? -31.453 -24.828 -12.867 1 94.5 322 LEU B CA 1
ATOM 7803 C C . LEU B 1 322 ? -30.578 -25.906 -13.477 1 94.5 322 LEU B C 1
ATOM 7805 O O . LEU B 1 322 ? -31.078 -26.844 -14.117 1 94.5 322 LEU B O 1
ATOM 7809 N N . MET B 1 323 ? -29.312 -25.781 -13.266 1 91.94 323 MET B N 1
ATOM 7810 C CA . MET B 1 323 ? -28.406 -26.828 -13.711 1 91.94 323 MET B CA 1
ATOM 7811 C C . MET B 1 323 ? -28.625 -28.125 -12.922 1 91.94 323 MET B C 1
ATOM 7813 O O . MET B 1 323 ? -28.594 -29.219 -13.484 1 91.94 323 MET B O 1
ATOM 7817 N N . ASP B 1 324 ? -28.844 -27.938 -11.672 1 90.31 324 ASP B N 1
ATOM 7818 C CA . ASP B 1 324 ? -29.156 -29.094 -10.836 1 90.31 324 ASP B CA 1
ATOM 7819 C C . ASP B 1 324 ? -30.469 -29.734 -11.25 1 90.31 324 ASP B C 1
ATOM 7821 O O . ASP B 1 324 ? -30.578 -30.969 -11.297 1 90.31 324 ASP B O 1
ATOM 7825 N N . HIS B 1 325 ? -31.391 -28.969 -11.539 1 91.44 325 HIS B N 1
ATOM 7826 C CA . HIS B 1 325 ? -32.688 -29.469 -12 1 91.44 325 HIS B CA 1
ATOM 7827 C C . HIS B 1 325 ? -32.562 -30.219 -13.32 1 91.44 325 HIS B C 1
ATOM 7829 O O . HIS B 1 325 ? -33.219 -31.234 -13.516 1 91.44 325 HIS B O 1
ATOM 7835 N N . ALA B 1 326 ? -31.797 -29.703 -14.164 1 89.56 326 ALA B N 1
ATOM 7836 C CA . ALA B 1 326 ? -31.562 -30.344 -15.453 1 89.56 326 ALA B CA 1
ATOM 7837 C C . ALA B 1 326 ? -30.906 -31.703 -15.281 1 89.56 326 ALA B C 1
ATOM 7839 O O . ALA B 1 326 ? -31.094 -32.594 -16.109 1 89.56 326 ALA B O 1
ATOM 7840 N N . LYS B 1 327 ? -30.172 -31.859 -14.219 1 90.44 327 LYS B N 1
ATOM 7841 C CA . LYS B 1 327 ? -29.516 -33.125 -13.922 1 90.44 327 LYS B CA 1
ATOM 7842 C C . LYS B 1 327 ? -30.422 -34.062 -13.125 1 90.44 327 LYS B C 1
ATOM 7844 O O . LYS B 1 327 ? -30 -35.125 -12.688 1 90.44 327 LYS B O 1
ATOM 7849 N N . GLY B 1 328 ? -31.562 -33.625 -12.781 1 89.88 328 GLY B N 1
ATOM 7850 C CA . GLY B 1 328 ? -32.531 -34.469 -12.141 1 89.88 328 GLY B CA 1
ATOM 7851 C C . GLY B 1 328 ? -32.625 -34.281 -10.633 1 89.88 328 GLY B C 1
ATOM 7852 O O . GLY B 1 328 ? -33.281 -35.031 -9.938 1 89.88 328 GLY B O 1
ATOM 7853 N N . ARG B 1 329 ? -31.984 -33.281 -10.148 1 89.12 329 ARG B N 1
ATOM 7854 C CA . ARG B 1 329 ? -32 -33 -8.719 1 89.12 329 ARG B CA 1
ATOM 7855 C C . ARG B 1 329 ? -33.188 -32.125 -8.344 1 89.12 329 ARG B C 1
ATOM 7857 O O . ARG B 1 329 ? -33.562 -31.203 -9.094 1 89.12 329 ARG B O 1
ATOM 7864 N N . LYS B 1 330 ? -33.75 -32.469 -7.227 1 89.19 330 LYS B N 1
ATOM 7865 C CA . LYS B 1 330 ? -34.906 -31.688 -6.758 1 89.19 330 LYS B CA 1
ATOM 7866 C C . LYS B 1 330 ? -34.438 -30.422 -6.055 1 89.19 330 LYS B C 1
ATOM 7868 O O . LYS B 1 330 ? -33.375 -30.406 -5.402 1 89.19 330 LYS B O 1
ATOM 7873 N N . PHE B 1 331 ? -35.219 -29.375 -6.207 1 91.44 331 PHE B N 1
ATOM 7874 C CA . PHE B 1 331 ? -34.938 -28.109 -5.555 1 91.44 331 PHE B CA 1
ATOM 7875 C C . PHE B 1 331 ? -35.562 -28.062 -4.164 1 91.44 331 PHE B C 1
ATOM 7877 O O . PHE B 1 331 ? -36.812 -28.094 -4.031 1 91.44 331 PHE B O 1
ATOM 7884 N N . HIS B 1 332 ? -34.75 -28.062 -3.062 1 92.06 332 HIS B N 1
ATOM 7885 C CA . HIS B 1 332 ? -35.219 -27.984 -1.681 1 92.06 332 HIS B CA 1
ATOM 7886 C C . HIS B 1 332 ? -35.156 -26.562 -1.151 1 92.06 332 HIS B C 1
ATOM 7888 O O . HIS B 1 332 ? -34.094 -26.062 -0.832 1 92.06 332 HIS B O 1
ATOM 7894 N N . LEU B 1 333 ? -36.312 -26 -0.959 1 94.31 333 LEU B N 1
ATOM 7895 C CA . LEU B 1 333 ? -36.438 -24.594 -0.59 1 94.31 333 LEU B CA 1
ATOM 7896 C C . LEU B 1 333 ? -35.781 -24.328 0.76 1 94.31 333 LEU B C 1
ATOM 7898 O O . LEU B 1 333 ? -35 -23.359 0.909 1 94.31 333 LEU B O 1
ATOM 7902 N N . LEU B 1 334 ? -36.031 -25.094 1.776 1 94.38 334 LEU B N 1
ATOM 7903 C CA . LEU B 1 334 ? -35.5 -24.891 3.123 1 94.38 334 LEU B CA 1
ATOM 7904 C C . LEU B 1 334 ? -34 -25 3.135 1 94.38 334 LEU B C 1
ATOM 7906 O O . LEU B 1 334 ? -33.312 -24.219 3.803 1 94.38 334 LEU B O 1
ATOM 7910 N N . LYS B 1 335 ? -33.469 -25.984 2.432 1 93 335 LYS B N 1
ATOM 7911 C CA . LYS B 1 335 ? -32.031 -26.141 2.326 1 93 335 LYS B CA 1
ATOM 7912 C C . LYS B 1 335 ? -31.391 -24.922 1.665 1 93 335 LYS B C 1
ATOM 7914 O O . LYS B 1 335 ? -30.344 -24.438 2.102 1 93 335 LYS B O 1
ATOM 7919 N N . TYR B 1 336 ? -32.125 -24.469 0.65 1 94.38 336 TYR B N 1
ATOM 7920 C CA . TYR B 1 336 ? -31.625 -23.297 -0.065 1 94.38 336 TYR B CA 1
ATOM 7921 C C . TYR B 1 336 ? -31.531 -22.078 0.863 1 94.38 336 TYR B C 1
ATOM 7923 O O . TYR B 1 336 ? -30.516 -21.391 0.899 1 94.38 336 TYR B O 1
ATOM 7931 N N . TYR B 1 337 ? -32.531 -21.828 1.683 1 96.38 337 TYR B N 1
ATOM 7932 C CA . TYR B 1 337 ? -32.625 -20.672 2.568 1 96.38 337 TYR B CA 1
ATOM 7933 C C . TYR B 1 337 ? -31.594 -20.797 3.693 1 96.38 337 TYR B C 1
ATOM 7935 O O . TYR B 1 337 ? -30.875 -19.828 3.99 1 96.38 337 TYR B O 1
ATOM 7943 N N . ILE B 1 338 ? -31.438 -21.922 4.27 1 95.94 338 ILE B N 1
ATOM 7944 C CA . ILE B 1 338 ? -30.547 -22.109 5.414 1 95.94 338 ILE B CA 1
ATOM 7945 C C . ILE B 1 338 ? -29.094 -22.016 4.965 1 95.94 338 ILE B C 1
ATOM 7947 O O . ILE B 1 338 ? -28.281 -21.375 5.629 1 95.94 338 ILE B O 1
ATOM 7951 N N . TYR B 1 339 ? -28.812 -22.625 3.848 1 94.25 339 TYR B N 1
ATOM 7952 C CA . TYR B 1 339 ? -27.453 -22.594 3.328 1 94.25 339 TYR B CA 1
ATOM 7953 C C . TYR B 1 339 ? -27.016 -21.156 3.025 1 94.25 339 TYR B C 1
ATOM 7955 O O . TYR B 1 339 ? -25.953 -20.734 3.459 1 94.25 339 TYR B O 1
ATOM 7963 N N . ARG B 1 340 ? -27.828 -20.469 2.342 1 94.56 340 ARG B N 1
ATOM 7964 C CA . ARG B 1 340 ? -27.5 -19.094 1.973 1 94.56 340 ARG B CA 1
ATOM 7965 C C . ARG B 1 340 ? -27.359 -18.203 3.209 1 94.56 340 ARG B C 1
ATOM 7967 O O . ARG B 1 340 ? -26.422 -17.406 3.309 1 94.56 340 ARG B O 1
ATOM 7974 N N . TYR B 1 341 ? -28.312 -18.328 4.125 1 97 341 TYR B N 1
ATOM 7975 C CA . TYR B 1 341 ? -28.297 -17.516 5.336 1 97 341 TYR B CA 1
ATOM 7976 C C . TYR B 1 341 ? -27.031 -17.766 6.141 1 97 341 TYR B C 1
ATOM 7978 O O . TYR B 1 341 ? -26.344 -16.828 6.539 1 97 341 TYR B O 1
ATOM 7986 N N . LEU B 1 342 ? -26.672 -18.984 6.32 1 97.06 342 LEU B N 1
ATOM 7987 C CA . LEU B 1 342 ? -25.516 -19.312 7.156 1 97.06 342 LEU B CA 1
ATOM 7988 C C . LEU B 1 342 ? -24.219 -18.938 6.457 1 97.06 342 LEU B C 1
ATOM 7990 O O . LEU B 1 342 ? -23.266 -18.469 7.098 1 97.06 342 LEU B O 1
ATOM 7994 N N . ARG B 1 343 ? -24.172 -19.172 5.164 1 95.12 343 ARG B N 1
ATOM 7995 C CA . ARG B 1 343 ? -22.969 -18.906 4.391 1 95.12 343 ARG B CA 1
ATOM 7996 C C . ARG B 1 343 ? -22.578 -17.438 4.469 1 95.12 343 ARG B C 1
ATOM 7998 O O . ARG B 1 343 ? -21.391 -17.109 4.566 1 95.12 343 ARG B O 1
ATOM 8005 N N . ILE B 1 344 ? -23.531 -16.562 4.551 1 96.69 344 ILE B N 1
ATOM 8006 C CA . ILE B 1 344 ? -23.266 -15.133 4.508 1 96.69 344 ILE B CA 1
ATOM 8007 C C . ILE B 1 344 ? -23.25 -14.562 5.926 1 96.69 344 ILE B C 1
ATOM 8009 O O . ILE B 1 344 ? -22.406 -13.734 6.262 1 96.69 344 ILE B O 1
ATOM 8013 N N . THR B 1 345 ? -24.094 -15.047 6.801 1 97.62 345 THR B N 1
ATOM 8014 C CA . THR B 1 345 ? -24.359 -14.422 8.094 1 97.62 345 THR B CA 1
ATOM 8015 C C . THR B 1 345 ? -23.219 -14.68 9.062 1 97.62 345 THR B C 1
ATOM 8017 O O . THR B 1 345 ? -22.844 -13.797 9.836 1 97.62 345 THR B O 1
ATOM 8020 N N . VAL B 1 346 ? -22.656 -15.844 9.07 1 97.81 346 VAL B N 1
ATOM 8021 C CA . VAL B 1 346 ? -21.672 -16.203 10.078 1 97.81 346 VAL B CA 1
ATOM 8022 C C . VAL B 1 346 ? -20.438 -15.297 9.945 1 97.81 346 VAL B C 1
ATOM 8024 O O . VAL B 1 346 ? -20.047 -14.633 10.906 1 97.81 346 VAL B O 1
ATOM 8027 N N . PRO B 1 347 ? -19.828 -15.188 8.766 1 97.94 347 PRO B N 1
ATOM 8028 C CA . PRO B 1 347 ? -18.703 -14.242 8.648 1 97.94 347 PRO B CA 1
ATOM 8029 C C . PRO B 1 347 ? -19.141 -12.797 8.891 1 97.94 347 PRO B C 1
ATOM 8031 O O . PRO B 1 347 ? -18.391 -12.023 9.5 1 97.94 347 PRO B O 1
ATOM 8034 N N . PHE B 1 348 ? -20.344 -12.445 8.445 1 97.5 348 PHE B N 1
ATOM 8035 C CA . PHE B 1 348 ? -20.875 -11.102 8.641 1 97.5 348 PHE B CA 1
ATOM 8036 C C . PHE B 1 348 ? -21.031 -10.797 10.125 1 97.5 348 PHE B C 1
ATOM 8038 O O . PHE B 1 348 ? -20.703 -9.695 10.57 1 97.5 348 PHE B O 1
ATOM 8045 N N . ALA B 1 349 ? -21.422 -11.758 10.844 1 97.44 349 ALA B N 1
ATOM 8046 C CA . ALA B 1 349 ? -21.609 -11.609 12.281 1 97.44 349 ALA B CA 1
ATOM 8047 C C . ALA B 1 349 ? -20.281 -11.43 13 1 97.44 349 ALA B C 1
ATOM 8049 O O . ALA B 1 349 ? -20.188 -10.656 13.953 1 97.44 349 ALA B O 1
ATOM 8050 N N . VAL B 1 350 ? -19.297 -12.125 12.586 1 97.88 350 VAL B N 1
ATOM 8051 C CA . VAL B 1 350 ? -17.984 -12.031 13.211 1 97.88 350 VAL B CA 1
ATOM 8052 C C . VAL B 1 350 ? -17.438 -10.609 13.047 1 97.88 350 VAL B C 1
ATOM 8054 O O . VAL B 1 350 ? -16.938 -10.016 14.008 1 97.88 350 VAL B O 1
ATOM 8057 N N . VAL B 1 351 ? -17.562 -10.039 11.875 1 97.19 351 VAL B N 1
ATOM 8058 C CA . VAL B 1 351 ? -17.047 -8.703 11.625 1 97.19 351 VAL B CA 1
ATOM 8059 C C . VAL B 1 351 ? -17.906 -7.672 12.359 1 97.19 351 VAL B C 1
ATOM 8061 O O . VAL B 1 351 ? -17.375 -6.707 12.922 1 97.19 351 VAL B O 1
ATOM 8064 N N . THR B 1 352 ? -19.203 -7.91 12.367 1 96.31 352 THR B N 1
ATOM 8065 C CA . THR B 1 352 ? -20.109 -7.035 13.117 1 96.31 352 THR B CA 1
ATOM 8066 C C . THR B 1 352 ? -19.766 -7.039 14.602 1 96.31 352 THR B C 1
ATOM 8068 O O . THR B 1 352 ? -19.75 -5.988 15.242 1 96.31 352 THR B O 1
ATOM 8071 N N . TRP B 1 353 ? -19.484 -8.234 15.109 1 96.69 353 TRP B N 1
ATOM 8072 C CA . TRP B 1 353 ? -19.078 -8.383 16.5 1 96.69 353 TRP B CA 1
ATOM 8073 C C . TRP B 1 353 ? -17.781 -7.637 16.781 1 96.69 353 TRP B C 1
ATOM 8075 O O . TRP B 1 353 ? -17.656 -6.926 17.781 1 96.69 353 TRP B O 1
ATOM 8085 N N . TYR B 1 354 ? -16.875 -7.684 15.945 1 96.44 354 TYR B N 1
ATOM 8086 C CA . TYR B 1 354 ? -15.609 -6.98 16.078 1 96.44 354 TYR B CA 1
ATOM 8087 C C . TYR B 1 354 ? -15.82 -5.473 16.109 1 96.44 354 TYR B C 1
ATOM 8089 O O . TYR B 1 354 ? -15.305 -4.781 16.984 1 96.44 354 TYR B O 1
ATOM 8097 N N . VAL B 1 355 ? -16.625 -4.98 15.188 1 94.88 355 VAL B N 1
ATOM 8098 C CA . VAL B 1 355 ? -16.828 -3.545 15.031 1 94.88 355 VAL B CA 1
ATOM 8099 C C . VAL B 1 355 ? -17.625 -3.008 16.219 1 94.88 355 VAL B C 1
ATOM 8101 O O . VAL B 1 355 ? -17.406 -1.878 16.656 1 94.88 355 VAL B O 1
ATOM 8104 N N . SER B 1 356 ? -18.438 -3.828 16.797 1 94.44 356 SER B N 1
ATOM 8105 C CA . SER B 1 356 ? -19.281 -3.391 17.891 1 94.44 356 SER B CA 1
ATOM 8106 C C . SER B 1 356 ? -18.547 -3.459 19.234 1 94.44 356 SER B C 1
ATOM 8108 O O . SER B 1 356 ? -19 -2.887 20.219 1 94.44 356 SER B O 1
ATOM 8110 N N . THR B 1 357 ? -17.359 -4.062 19.281 1 94.69 357 THR B N 1
ATOM 8111 C CA . THR B 1 357 ? -16.734 -4.273 20.578 1 94.69 357 THR B CA 1
ATOM 8112 C C . THR B 1 357 ? -15.258 -3.891 20.531 1 94.69 357 THR B C 1
ATOM 8114 O O . THR B 1 357 ? -14.898 -2.742 20.812 1 94.69 357 THR B O 1
ATOM 8117 N N . LEU B 1 358 ? -14.406 -4.676 19.922 1 94.88 358 LEU B N 1
ATOM 8118 C CA . LEU B 1 358 ? -12.953 -4.594 20.062 1 94.88 358 LEU B CA 1
ATOM 8119 C C . LEU B 1 358 ? -12.391 -3.447 19.234 1 94.88 358 LEU B C 1
ATOM 8121 O O . LEU B 1 358 ? -11.375 -2.855 19.594 1 94.88 358 LEU B O 1
ATOM 8125 N N . ASN B 1 359 ? -13.008 -3.119 18.156 1 94.44 359 ASN B N 1
ATOM 8126 C CA . ASN B 1 359 ? -12.508 -2.117 17.219 1 94.44 359 ASN B CA 1
ATOM 8127 C C . ASN B 1 359 ? -12.219 -0.79 17.906 1 94.44 359 ASN B C 1
ATOM 8129 O O . ASN B 1 359 ? -11.25 -0.104 17.578 1 94.44 359 ASN B O 1
ATOM 8133 N N . PHE B 1 360 ? -12.984 -0.428 18.906 1 91.62 360 PHE B N 1
ATOM 8134 C CA . PHE B 1 360 ? -12.891 0.835 19.625 1 91.62 360 PHE B CA 1
ATOM 8135 C C . PHE B 1 360 ? -11.594 0.918 20.422 1 91.62 360 PHE B C 1
ATOM 8137 O O . PHE B 1 360 ? -11.078 2.01 20.656 1 91.62 360 PHE B O 1
ATOM 8144 N N . TYR B 1 361 ? -10.992 -0.239 20.734 1 92 361 TYR B N 1
ATOM 8145 C CA . TYR B 1 361 ? -9.875 -0.261 21.672 1 92 361 TYR B CA 1
ATOM 8146 C C . TYR B 1 361 ? -8.555 -0.491 20.953 1 92 361 TYR B C 1
ATOM 8148 O O . TYR B 1 361 ? -7.492 -0.505 21.562 1 92 361 TYR B O 1
ATOM 8156 N N . VAL B 1 362 ? -8.531 -0.604 19.703 1 91.25 362 VAL B N 1
ATOM 8157 C CA . VAL B 1 362 ? -7.336 -1.049 18.984 1 91.25 362 VAL B CA 1
ATOM 8158 C C . VAL B 1 362 ? -6.441 0.149 18.672 1 91.25 362 VAL B C 1
ATOM 8160 O O . VAL B 1 362 ? -5.289 -0.018 18.266 1 91.25 362 VAL B O 1
ATOM 8163 N N . GLY B 1 363 ? -6.93 1.358 18.891 1 90 363 GLY B N 1
ATOM 8164 C CA . GLY B 1 363 ? -6.129 2.535 18.594 1 90 363 GLY B CA 1
ATOM 8165 C C . GLY B 1 363 ? -6.625 3.787 19.281 1 90 363 GLY B C 1
ATOM 8166 O O . GLY B 1 363 ? -7.48 3.715 20.172 1 90 363 GLY B O 1
ATOM 8167 N N . ASN B 1 364 ? -5.961 4.871 18.969 1 90.06 364 ASN B N 1
ATOM 8168 C CA . ASN B 1 364 ? -6.316 6.215 19.406 1 90.06 364 ASN B CA 1
ATOM 8169 C C . ASN B 1 364 ? -5.867 7.273 18.406 1 90.06 364 ASN B C 1
ATOM 8171 O O . ASN B 1 364 ? -5.184 6.957 17.422 1 90.06 364 ASN B O 1
ATOM 8175 N N . GLY B 1 365 ? -6.348 8.43 18.594 1 90.94 365 GLY B N 1
ATOM 8176 C CA . GLY B 1 365 ? -6.051 9.539 17.703 1 90.94 365 GLY B CA 1
ATOM 8177 C C . GLY B 1 365 ? -7.055 10.672 17.797 1 90.94 365 GLY B C 1
ATOM 8178 O O . GLY B 1 365 ? -8.062 10.547 18.5 1 90.94 365 GLY B O 1
ATOM 8179 N N . PRO B 1 366 ? -6.734 11.711 17.125 1 90.94 366 PRO B N 1
ATOM 8180 C CA . PRO B 1 366 ? -7.586 12.898 17.234 1 90.94 366 PRO B CA 1
ATOM 8181 C C . PRO B 1 366 ? -9.016 12.641 16.766 1 90.94 366 PRO B C 1
ATOM 8183 O O . PRO B 1 366 ? -9.961 13.18 17.328 1 90.94 366 PRO B O 1
ATOM 8186 N N . LEU B 1 367 ? -9.18 11.797 15.766 1 89.38 367 LEU B N 1
ATOM 8187 C CA . LEU B 1 367 ? -10.516 11.57 15.211 1 89.38 367 LEU B CA 1
ATOM 8188 C C . LEU B 1 367 ? -11.047 10.203 15.609 1 89.38 367 LEU B C 1
ATOM 8190 O O . LEU B 1 367 ? -12.055 9.742 15.07 1 89.38 367 LEU B O 1
ATOM 8194 N N . TRP B 1 368 ? -10.406 9.555 16.516 1 91.12 368 TRP B N 1
ATOM 8195 C CA . TRP B 1 368 ? -10.758 8.188 16.891 1 91.12 368 TRP B CA 1
ATOM 8196 C C . TRP B 1 368 ? -12.148 8.125 17.5 1 91.12 368 TRP B C 1
ATOM 8198 O O . TRP B 1 368 ? -12.992 7.324 17.078 1 91.12 368 TRP B O 1
ATOM 8208 N N . LEU B 1 369 ? -12.406 9.016 18.5 1 87.75 369 LEU B N 1
ATOM 8209 C CA . LEU B 1 369 ? -13.695 9.016 19.172 1 87.75 369 LEU B CA 1
ATOM 8210 C C . LEU B 1 369 ? -14.805 9.492 18.25 1 87.75 369 LEU B C 1
ATOM 8212 O O . LEU B 1 369 ? -15.906 8.953 18.266 1 87.75 369 LEU B O 1
ATOM 8216 N N . ASP B 1 370 ? -14.461 10.422 17.453 1 82.5 370 ASP B N 1
ATOM 8217 C CA . ASP B 1 370 ? -15.414 10.914 16.453 1 82.5 370 ASP B CA 1
ATOM 8218 C C . ASP B 1 370 ? -15.828 9.805 15.492 1 82.5 370 ASP B C 1
ATOM 8220 O O . ASP B 1 370 ? -16.984 9.75 15.07 1 82.5 370 ASP B O 1
ATOM 8224 N N . THR B 1 371 ? -14.953 8.977 15.219 1 85.56 371 THR B N 1
ATOM 8225 C CA . THR B 1 371 ? -15.188 7.945 14.211 1 85.56 371 THR B CA 1
ATOM 8226 C C . THR B 1 371 ? -15.891 6.742 14.828 1 85.56 371 THR B C 1
ATOM 8228 O O . THR B 1 371 ? -16.828 6.188 14.234 1 85.56 371 THR B O 1
ATOM 8231 N N . PHE B 1 372 ? -15.492 6.348 16.047 1 88.69 372 PHE B N 1
ATOM 8232 C CA . PHE B 1 372 ? -15.891 5.008 16.469 1 88.69 372 PHE B CA 1
ATOM 8233 C C . PHE B 1 372 ? -16.844 5.074 17.672 1 88.69 372 PHE B C 1
ATOM 8235 O O . PHE B 1 372 ? -17.516 4.09 17.984 1 88.69 372 PHE B O 1
ATOM 8242 N N . TYR B 1 373 ? -16.859 6.23 18.375 1 84.12 373 TYR B N 1
ATOM 8243 C CA . TYR B 1 373 ? -17.672 6.258 19.578 1 84.12 373 TYR B CA 1
ATOM 8244 C C . TYR B 1 373 ? -19.141 6.023 19.25 1 84.12 373 TYR B C 1
ATOM 8246 O O . TYR B 1 373 ? -19.75 5.078 19.75 1 84.12 373 TYR B O 1
ATOM 8254 N N . ASN B 1 374 ? -19.703 6.84 18.359 1 79.62 374 ASN B N 1
ATOM 8255 C CA . ASN B 1 374 ? -21.109 6.703 18.016 1 79.62 374 ASN B CA 1
ATOM 8256 C C . ASN B 1 374 ? -21.359 5.453 17.172 1 79.62 374 ASN B C 1
ATOM 8258 O O . ASN B 1 374 ? -22.406 4.809 17.312 1 79.62 374 ASN B O 1
ATOM 8262 N N . THR B 1 375 ? -20.469 5.148 16.328 1 84.19 375 THR B N 1
ATOM 8263 C CA . THR B 1 375 ? -20.609 3.961 15.492 1 84.19 375 THR B CA 1
ATOM 8264 C C . THR B 1 375 ? -20.703 2.703 16.359 1 84.19 375 THR B C 1
ATOM 8266 O O . THR B 1 375 ? -21.516 1.814 16.094 1 84.19 375 THR B O 1
ATOM 8269 N N . ARG B 1 376 ? -19.859 2.658 17.359 1 89.62 376 ARG B N 1
ATOM 8270 C CA . ARG B 1 376 ? -19.891 1.521 18.266 1 89.62 376 ARG B CA 1
ATOM 8271 C C . ARG B 1 376 ? -21.219 1.443 19.016 1 89.62 376 ARG B C 1
ATOM 8273 O O . ARG B 1 376 ? -21.844 0.385 19.062 1 89.62 376 ARG B O 1
ATOM 8280 N N . LYS B 1 377 ? -21.656 2.547 19.578 1 87.25 377 LYS B N 1
ATOM 8281 C CA . LYS B 1 377 ? -22.906 2.586 20.344 1 87.25 377 LYS B CA 1
ATOM 8282 C C . LYS B 1 377 ? -24.094 2.205 19.469 1 87.25 377 LYS B C 1
ATOM 8284 O O . LYS B 1 377 ? -24.953 1.427 19.875 1 87.25 377 LYS B O 1
ATOM 8289 N N . ASN B 1 378 ? -24.125 2.727 18.297 1 86.94 378 ASN B N 1
ATOM 8290 C CA . ASN B 1 378 ? -25.203 2.408 17.359 1 86.94 378 ASN B CA 1
ATOM 8291 C C . ASN B 1 378 ? -25.172 0.935 16.969 1 86.94 378 ASN B C 1
ATOM 8293 O O . ASN B 1 378 ? -26.234 0.305 16.844 1 86.94 378 ASN B O 1
ATOM 8297 N N . CYS B 1 379 ? -24.031 0.424 16.75 1 91.38 379 CYS B N 1
ATOM 8298 C CA . CYS B 1 379 ? -23.906 -0.979 16.375 1 91.38 379 CYS B CA 1
ATOM 8299 C C . CYS B 1 379 ? -24.344 -1.893 17.516 1 91.38 379 CYS B C 1
ATOM 8301 O O . CYS B 1 379 ? -25 -2.912 17.281 1 91.38 379 CYS B O 1
ATOM 8303 N N . GLN B 1 380 ? -24.016 -1.527 18.672 1 92.69 380 GLN B N 1
ATOM 8304 C CA . GLN B 1 380 ? -24.406 -2.332 19.828 1 92.69 380 GLN B CA 1
ATOM 8305 C C . GLN B 1 380 ? -25.922 -2.346 20.016 1 92.69 380 GLN B C 1
ATOM 8307 O O . GLN B 1 380 ? -26.5 -3.359 20.422 1 92.69 380 GLN B O 1
ATOM 8312 N N . LYS B 1 381 ? -26.516 -1.298 19.641 1 90.12 381 LYS B N 1
ATOM 8313 C CA . LYS B 1 381 ? -27.953 -1.188 19.766 1 90.12 381 LYS B CA 1
ATOM 8314 C C . LYS B 1 381 ? -28.672 -1.892 18.625 1 90.12 381 LYS B C 1
ATOM 8316 O O . LYS B 1 381 ? -29.734 -2.48 18.812 1 90.12 381 LYS B O 1
ATOM 8321 N N . ASN B 1 382 ? -28.031 -1.852 17.406 1 90.69 382 ASN B N 1
ATOM 8322 C CA . ASN B 1 382 ? -28.797 -2.225 16.219 1 90.69 382 ASN B CA 1
ATOM 8323 C C . ASN B 1 382 ? -28.141 -3.393 15.484 1 90.69 382 ASN B C 1
ATOM 8325 O O . ASN B 1 382 ? -28.5 -3.678 14.336 1 90.69 382 ASN B O 1
ATOM 8329 N N . TRP B 1 383 ? -27.203 -4.129 16.062 1 91.88 383 TRP B N 1
ATOM 8330 C CA . TRP B 1 383 ? -26.5 -5.203 15.375 1 91.88 383 TRP B CA 1
ATOM 8331 C C . TRP B 1 383 ? -27.484 -6.25 14.852 1 91.88 383 TRP B C 1
ATOM 8333 O O . TRP B 1 383 ? -27.234 -6.863 13.812 1 91.88 383 TRP B O 1
ATOM 8343 N N . TRP B 1 384 ? -28.609 -6.508 15.484 1 92.69 384 TRP B N 1
ATOM 8344 C CA . TRP B 1 384 ? -29.594 -7.531 15.133 1 92.69 384 TRP B CA 1
ATOM 8345 C C . TRP B 1 384 ? -30.234 -7.227 13.789 1 92.69 384 TRP B C 1
ATOM 8347 O O . TRP B 1 384 ? -30.578 -8.141 13.039 1 92.69 384 TRP B O 1
ATOM 8357 N N . ALA B 1 385 ? -30.406 -5.98 13.461 1 93.5 385 ALA B N 1
ATOM 8358 C CA . ALA B 1 385 ? -31.016 -5.59 12.203 1 93.5 385 ALA B CA 1
ATOM 8359 C C . ALA B 1 385 ? -30.156 -6.02 11.016 1 93.5 385 ALA B C 1
ATOM 8361 O O . ALA B 1 385 ? -30.688 -6.355 9.953 1 93.5 385 ALA B O 1
ATOM 8362 N N . GLY B 1 386 ? -28.859 -5.953 11.219 1 92.62 386 GLY B N 1
ATOM 8363 C CA . GLY B 1 386 ? -27.969 -6.43 10.18 1 92.62 386 GLY B CA 1
ATOM 8364 C C . GLY B 1 386 ? -28.062 -7.926 9.945 1 92.62 386 GLY B C 1
ATOM 8365 O O . GLY B 1 386 ? -28.094 -8.383 8.805 1 92.62 386 GLY B O 1
ATOM 8366 N N . LEU B 1 387 ? -28.188 -8.703 10.969 1 94.31 387 LEU B N 1
ATOM 8367 C CA . LEU B 1 387 ? -28.219 -10.156 10.875 1 94.31 387 LEU B CA 1
ATOM 8368 C C . LEU B 1 387 ? -29.562 -10.648 10.367 1 94.31 387 LEU B C 1
ATOM 8370 O O . LEU B 1 387 ? -29.672 -11.75 9.82 1 94.31 387 LEU B O 1
ATOM 8374 N N . LEU B 1 388 ? -30.547 -9.797 10.523 1 95.19 388 LEU B N 1
ATOM 8375 C CA . LEU B 1 388 ? -31.859 -10.117 9.977 1 95.19 388 LEU B CA 1
ATOM 8376 C C . LEU B 1 388 ? -32.031 -9.539 8.578 1 95.19 388 LEU B C 1
ATOM 8378 O O . LEU B 1 388 ? -33.062 -9.742 7.938 1 95.19 388 LEU B O 1
ATOM 8382 N N . TYR B 1 389 ? -31.047 -8.852 8.141 1 96 389 TYR B N 1
ATOM 8383 C CA . TYR B 1 389 ? -30.969 -8.297 6.797 1 96 389 TYR B CA 1
ATOM 8384 C C . TYR B 1 389 ? -32.125 -7.324 6.535 1 96 389 TYR B C 1
ATOM 8386 O O . TYR B 1 389 ? -32.75 -7.383 5.488 1 96 389 TYR B O 1
ATOM 8394 N N . VAL B 1 390 ? -32.375 -6.379 7.531 1 94.25 390 VAL B N 1
ATOM 8395 C CA . VAL B 1 390 ? -33.375 -5.34 7.387 1 94.25 390 VAL B CA 1
ATOM 8396 C C . VAL B 1 390 ? -32.781 -3.979 7.723 1 94.25 390 VAL B C 1
ATOM 8398 O O . VAL B 1 390 ? -33.5 -2.973 7.785 1 94.25 390 VAL B O 1
ATOM 8401 N N . SER B 1 391 ? -31.484 -3.936 7.871 1 91.56 391 SER B N 1
ATOM 8402 C CA . SER B 1 391 ? -30.812 -2.723 8.336 1 91.56 391 SER B CA 1
ATOM 8403 C C . SER B 1 391 ? -30.891 -1.616 7.285 1 91.56 391 SER B C 1
ATOM 8405 O O . SER B 1 391 ? -30.734 -0.437 7.609 1 91.56 391 SER B O 1
ATOM 8407 N N . ASN B 1 392 ? -31.078 -1.944 5.984 1 91.25 392 ASN B N 1
ATOM 8408 C CA . ASN B 1 392 ? -31.172 -0.916 4.953 1 91.25 392 ASN B CA 1
ATOM 8409 C C . ASN B 1 392 ? -32.438 -0.066 5.109 1 91.25 392 ASN B C 1
ATOM 8411 O O . ASN B 1 392 ? -32.531 1.002 4.504 1 91.25 392 ASN B O 1
ATOM 8415 N N . TYR B 1 393 ? -33.344 -0.503 5.977 1 88.31 393 TYR B N 1
ATOM 8416 C CA . TYR B 1 393 ? -34.562 0.255 6.234 1 88.31 393 TYR B CA 1
ATOM 8417 C C . TYR B 1 393 ? -34.531 0.84 7.641 1 88.31 393 TYR B C 1
ATOM 8419 O O . TYR B 1 393 ? -35.531 1.443 8.078 1 88.31 393 TYR B O 1
ATOM 8427 N N . PHE B 1 394 ? -33.438 0.595 8.359 1 78.56 394 PHE B N 1
ATOM 8428 C CA . PHE B 1 394 ? -33.281 1.092 9.719 1 78.56 394 PHE B CA 1
ATOM 8429 C C . PHE B 1 394 ? -32.062 2.004 9.844 1 78.56 394 PHE B C 1
ATOM 8431 O O . PHE B 1 394 ? -31.109 1.866 9.086 1 78.56 394 PHE B O 1
ATOM 8438 N N . GLU B 1 395 ? -32.219 3.035 10.711 1 72.44 395 GLU B N 1
ATOM 8439 C CA . GLU B 1 395 ? -31.078 3.908 10.961 1 72.44 395 GLU B CA 1
ATOM 8440 C C . GLU B 1 395 ? -30.047 3.227 11.852 1 72.44 395 GLU B C 1
ATOM 8442 O O . GLU B 1 395 ? -30.406 2.404 12.703 1 72.44 395 GLU B O 1
ATOM 8447 N N . GLY B 1 396 ? -28.781 3.426 11.602 1 68.25 396 GLY B N 1
ATOM 8448 C CA . GLY B 1 396 ? -27.719 2.979 12.5 1 68.25 396 GLY B CA 1
ATOM 8449 C C . GLY B 1 396 ? -27.062 1.681 12.055 1 68.25 396 GLY B C 1
ATOM 8450 O O . GLY B 1 396 ? -27 0.723 12.828 1 68.25 396 GLY B O 1
ATOM 8451 N N . HIS B 1 397 ? -26.5 1.662 10.898 1 76.88 397 HIS B N 1
ATOM 8452 C CA . HIS B 1 397 ? -25.781 0.497 10.391 1 76.88 397 HIS B CA 1
ATOM 8453 C C . HIS B 1 397 ? -24.469 0.282 11.148 1 76.88 397 HIS B C 1
ATOM 8455 O O . HIS B 1 397 ? -23.797 1.246 11.508 1 76.88 397 HIS B O 1
ATOM 8461 N N . CYS B 1 398 ? -24.312 -0.968 11.531 1 84.75 398 CYS B N 1
ATOM 8462 C CA . CYS B 1 398 ? -23.016 -1.293 12.117 1 84.75 398 CYS B CA 1
ATOM 8463 C C . CYS B 1 398 ? -21.906 -1.162 11.086 1 84.75 398 CYS B C 1
ATOM 8465 O O . CYS B 1 398 ? -20.922 -0.461 11.312 1 84.75 398 CYS B O 1
ATOM 8467 N N . LEU B 1 399 ? -22.156 -1.834 9.984 1 87.56 399 LEU B N 1
ATOM 8468 C CA . LEU B 1 399 ? -21.266 -1.707 8.836 1 87.56 399 LEU B CA 1
ATOM 8469 C C . LEU B 1 399 ? -21.922 -0.885 7.73 1 87.56 399 LEU B C 1
ATOM 8471 O O . LEU B 1 399 ? -22.906 -1.312 7.141 1 87.56 399 LEU B O 1
ATOM 8475 N N . GLY B 1 400 ? -21.406 0.338 7.539 1 84.12 400 GLY B N 1
ATOM 8476 C CA . GLY B 1 400 ? -21.969 1.229 6.535 1 84.12 400 GLY B CA 1
ATOM 8477 C C . GLY B 1 400 ? -22.203 0.549 5.203 1 84.12 400 GLY B C 1
ATOM 8478 O O . GLY B 1 400 ? -23.203 0.818 4.535 1 84.12 400 GLY B O 1
ATOM 8479 N N . HIS B 1 401 ? -21.406 -0.405 4.781 1 89 401 HIS B N 1
ATOM 8480 C CA . HIS B 1 401 ? -21.531 -1.077 3.494 1 89 401 HIS B CA 1
ATOM 8481 C C . HIS B 1 401 ? -22.359 -2.348 3.617 1 89 401 HIS B C 1
ATOM 8483 O O . HIS B 1 401 ? -22.547 -3.078 2.639 1 89 401 HIS B O 1
ATOM 8489 N N . GLY B 1 402 ? -22.953 -2.607 4.781 1 91.81 402 GLY B N 1
ATOM 8490 C CA . GLY B 1 402 ? -23.781 -3.789 5.016 1 91.81 402 GLY B CA 1
ATOM 8491 C C . GLY B 1 402 ? -25.125 -3.723 4.336 1 91.81 402 GLY B C 1
ATOM 8492 O O . GLY B 1 402 ? -25.812 -4.742 4.191 1 91.81 402 GLY B O 1
ATOM 8493 N N . TRP B 1 403 ? -25.531 -2.582 3.863 1 92.69 403 TRP B N 1
ATOM 8494 C CA . TRP B 1 403 ? -26.797 -2.457 3.166 1 92.69 403 TRP B CA 1
ATOM 8495 C C . TRP B 1 403 ? -26.859 -3.391 1.961 1 92.69 403 TRP B C 1
ATOM 8497 O O . TRP B 1 403 ? -27.906 -3.957 1.655 1 92.69 403 TRP B O 1
ATOM 8507 N N . TYR B 1 404 ? -25.781 -3.525 1.278 1 95.5 404 TYR B N 1
ATOM 8508 C CA . TYR B 1 404 ? -25.719 -4.391 0.105 1 95.5 404 TYR B CA 1
ATOM 8509 C C . TYR B 1 404 ? -26.109 -5.82 0.46 1 95.5 404 TYR B C 1
ATOM 8511 O O . TYR B 1 404 ? -26.844 -6.469 -0.284 1 95.5 404 TYR B O 1
ATOM 8519 N N . LEU B 1 405 ? -25.578 -6.312 1.587 1 96.12 405 LEU B N 1
ATOM 8520 C CA . LEU B 1 405 ? -25.875 -7.676 2.01 1 96.12 405 LEU B CA 1
ATOM 8521 C C . LEU B 1 405 ? -27.359 -7.82 2.34 1 96.12 405 LEU B C 1
ATOM 8523 O O . LEU B 1 405 ? -27.953 -8.883 2.115 1 96.12 405 LEU B O 1
ATOM 8527 N N . CYS B 1 406 ? -27.906 -6.758 2.885 1 96 406 CYS B N 1
ATOM 8528 C CA . CYS B 1 406 ? -29.344 -6.781 3.168 1 96 406 CYS B CA 1
ATOM 8529 C C . CYS B 1 406 ? -30.141 -6.91 1.882 1 96 406 CYS B C 1
ATOM 8531 O O . CYS B 1 406 ? -31.016 -7.781 1.774 1 96 406 CYS B O 1
ATOM 8533 N N . VAL B 1 407 ? -29.828 -6.176 0.928 1 96.94 407 VAL B N 1
ATOM 8534 C CA . VAL B 1 407 ? -30.531 -6.184 -0.347 1 96.94 407 VAL B CA 1
ATOM 8535 C C . VAL B 1 407 ? -30.312 -7.516 -1.056 1 96.94 407 VAL B C 1
ATOM 8537 O O . VAL B 1 407 ? -31.266 -8.125 -1.561 1 96.94 407 VAL B O 1
ATOM 8540 N N . ASP B 1 408 ? -29.094 -7.965 -1.056 1 97.38 408 ASP B N 1
ATOM 8541 C CA . ASP B 1 408 ? -28.75 -9.227 -1.703 1 97.38 408 ASP B CA 1
ATOM 8542 C C . ASP B 1 408 ? -29.516 -10.391 -1.075 1 97.38 408 ASP B C 1
ATOM 8544 O O . ASP B 1 408 ? -30.031 -11.258 -1.784 1 97.38 408 ASP B O 1
ATOM 8548 N N . MET B 1 409 ? -29.531 -10.406 0.245 1 97.56 409 MET B N 1
ATOM 8549 C CA . MET B 1 409 ? -30.25 -11.461 0.952 1 97.56 409 MET B CA 1
ATOM 8550 C C . MET B 1 409 ? -31.75 -11.391 0.668 1 97.56 409 MET B C 1
ATOM 8552 O O . MET B 1 409 ? -32.406 -12.414 0.474 1 97.56 409 MET B O 1
ATOM 8556 N N . GLN B 1 410 ? -32.281 -10.242 0.641 1 97.81 410 GLN B N 1
ATOM 8557 C CA . GLN B 1 410 ? -33.688 -10.07 0.325 1 97.81 410 GLN B CA 1
ATOM 8558 C C . GLN B 1 410 ? -34 -10.594 -1.074 1 97.81 410 GLN B C 1
ATOM 8560 O O . GLN B 1 410 ? -35 -11.273 -1.274 1 97.81 410 GLN B O 1
ATOM 8565 N N . TYR B 1 411 ? -33.188 -10.281 -2.051 1 98.25 411 TYR B N 1
ATOM 8566 C CA . TYR B 1 411 ? -33.344 -10.812 -3.398 1 98.25 411 TYR B CA 1
ATOM 8567 C C . TYR B 1 411 ? -33.25 -12.336 -3.396 1 98.25 411 TYR B C 1
ATOM 8569 O O . TYR B 1 411 ? -34.062 -13.008 -4.039 1 98.25 411 TYR B O 1
ATOM 8577 N N . ALA B 1 412 ? -32.281 -12.867 -2.678 1 97 412 ALA B N 1
ATOM 8578 C CA . ALA B 1 412 ? -32.094 -14.312 -2.619 1 97 412 ALA B CA 1
ATOM 8579 C C . ALA B 1 412 ? -33.312 -15.008 -2.002 1 97 412 ALA B C 1
ATOM 8581 O O . ALA B 1 412 ? -33.688 -16.109 -2.42 1 97 412 ALA B O 1
ATOM 8582 N N . LEU B 1 413 ? -33.875 -14.367 -1.011 1 96.81 413 LEU B N 1
ATOM 8583 C CA . LEU B 1 413 ? -35.031 -14.93 -0.344 1 96.81 413 LEU B CA 1
ATOM 8584 C C . LEU B 1 413 ? -36.25 -14.93 -1.275 1 96.81 413 LEU B C 1
ATOM 8586 O O . LEU B 1 413 ? -37.094 -15.828 -1.203 1 96.81 413 LEU B O 1
ATOM 8590 N N . LEU B 1 414 ? -36.312 -14.031 -2.191 1 97.19 414 LEU B N 1
ATOM 8591 C CA . LEU B 1 414 ? -37.438 -13.914 -3.104 1 97.19 414 LEU B CA 1
ATOM 8592 C C . LEU B 1 414 ? -37.156 -14.656 -4.406 1 97.19 414 LEU B C 1
ATOM 8594 O O . LEU B 1 414 ? -38.094 -14.914 -5.184 1 97.19 414 LEU B O 1
ATOM 8598 N N . ALA B 1 415 ? -36.031 -15.07 -4.633 1 97.62 415 ALA B N 1
ATOM 8599 C CA . ALA B 1 415 ? -35.562 -15.633 -5.902 1 97.62 415 ALA B CA 1
ATOM 8600 C C . ALA B 1 415 ? -36.344 -16.891 -6.262 1 97.62 415 ALA B C 1
ATOM 8602 O O . ALA B 1 415 ? -36.656 -17.125 -7.43 1 97.62 415 ALA B O 1
ATOM 8603 N N . PRO B 1 416 ? -36.719 -17.781 -5.258 1 96.81 416 PRO B N 1
ATOM 8604 C CA . PRO B 1 416 ? -37.469 -19 -5.598 1 96.81 416 PRO B CA 1
ATOM 8605 C C . PRO B 1 416 ? -38.781 -18.703 -6.289 1 96.81 416 PRO B C 1
ATOM 8607 O O . PRO B 1 416 ? -39.281 -19.531 -7.074 1 96.81 416 PRO B O 1
ATOM 8610 N N . LEU B 1 417 ? -39.344 -17.547 -6.066 1 96.81 417 LEU B N 1
ATOM 8611 C CA . LEU B 1 417 ? -40.562 -17.156 -6.723 1 96.81 417 LEU B CA 1
ATOM 8612 C C . LEU B 1 417 ? -40.375 -17.031 -8.234 1 96.81 417 LEU B C 1
ATOM 8614 O O . LEU B 1 417 ? -41.344 -17.172 -9 1 96.81 417 LEU B O 1
ATOM 8618 N N . ILE B 1 418 ? -39.188 -16.781 -8.641 1 97.56 418 ILE B N 1
ATOM 8619 C CA . ILE B 1 418 ? -38.844 -16.641 -10.055 1 97.56 418 ILE B CA 1
ATOM 8620 C C . ILE B 1 418 ? -38.25 -17.938 -10.578 1 97.56 418 ILE B C 1
ATOM 8622 O O . ILE B 1 418 ? -38.5 -18.344 -11.711 1 97.56 418 ILE B O 1
ATOM 8626 N N . ILE B 1 419 ? -37.469 -18.656 -9.781 1 96.88 419 ILE B N 1
ATOM 8627 C CA . ILE B 1 419 ? -36.75 -19.859 -10.18 1 96.88 419 ILE B CA 1
ATOM 8628 C C . ILE B 1 419 ? -37.75 -20.969 -10.516 1 96.88 419 ILE B C 1
ATOM 8630 O O . ILE B 1 419 ? -37.594 -21.672 -11.508 1 96.88 419 ILE B O 1
ATOM 8634 N N . TYR B 1 420 ? -38.812 -21.016 -9.727 1 95.12 420 TYR B N 1
ATOM 8635 C CA . TYR B 1 420 ? -39.812 -22.078 -9.922 1 95.12 420 TYR B CA 1
ATOM 8636 C C . TYR B 1 420 ? -40.469 -21.953 -11.297 1 95.12 420 TYR B C 1
ATOM 8638 O O . TYR B 1 420 ? -40.531 -22.922 -12.055 1 95.12 420 TYR B O 1
ATOM 8646 N N . PRO B 1 421 ? -40.938 -20.766 -11.57 1 96 421 PRO B N 1
ATOM 8647 C CA . PRO B 1 421 ? -41.5 -20.625 -12.914 1 96 421 PRO B CA 1
ATOM 8648 C C . PRO B 1 421 ? -40.469 -20.859 -14.008 1 96 421 PRO B C 1
ATOM 8650 O O . PRO B 1 421 ? -40.781 -21.375 -15.086 1 96 421 PRO B O 1
ATOM 8653 N N . LEU B 1 422 ? -39.25 -20.516 -13.875 1 96.44 422 LEU B N 1
ATOM 8654 C CA . LEU B 1 422 ? -38.188 -20.719 -14.867 1 96.44 422 LEU B CA 1
ATOM 8655 C C . LEU B 1 422 ? -37.969 -22.219 -15.094 1 96.44 422 LEU B C 1
ATOM 8657 O O . LEU B 1 422 ? -37.594 -22.625 -16.203 1 96.44 422 LEU B O 1
ATOM 8661 N N . MET B 1 423 ? -38.188 -23.016 -14.047 1 94.56 423 MET B N 1
ATOM 8662 C CA . MET B 1 423 ? -38 -24.453 -14.125 1 94.56 423 MET B CA 1
ATOM 8663 C C . MET B 1 423 ? -39.156 -25.125 -14.859 1 94.56 423 MET B C 1
ATOM 8665 O O . MET B 1 423 ? -38.938 -26.031 -15.664 1 94.56 423 MET B O 1
ATOM 8669 N N . ARG B 1 424 ? -40.344 -24.641 -14.672 1 93.44 424 ARG B N 1
ATOM 8670 C CA . ARG B 1 424 ? -41.531 -25.328 -15.156 1 93.44 424 ARG B CA 1
ATOM 8671 C C . ARG B 1 424 ? -42.031 -24.719 -16.453 1 93.44 424 ARG B C 1
ATOM 8673 O O . ARG B 1 424 ? -42.344 -25.438 -17.422 1 93.44 424 ARG B O 1
ATOM 8680 N N . LYS B 1 425 ? -42.219 -23.344 -16.359 1 96.25 425 LYS B N 1
ATOM 8681 C CA . LYS B 1 425 ? -42.688 -22.578 -17.516 1 96.25 425 LYS B CA 1
ATOM 8682 C C . LYS B 1 425 ? -41.781 -21.359 -17.766 1 96.25 425 LYS B C 1
ATOM 8684 O O . LYS B 1 425 ? -42.188 -20.234 -17.453 1 96.25 425 LYS B O 1
ATOM 8689 N N . PRO B 1 426 ? -40.719 -21.562 -18.422 1 95.5 426 PRO B N 1
ATOM 8690 C CA . PRO B 1 426 ? -39.688 -20.531 -18.547 1 95.5 426 PRO B CA 1
ATOM 8691 C C . PRO B 1 426 ? -40.219 -19.234 -19.125 1 95.5 426 PRO B C 1
ATOM 8693 O O . PRO B 1 426 ? -39.719 -18.156 -18.781 1 95.5 426 PRO B O 1
ATOM 8696 N N . LYS B 1 427 ? -41.188 -19.281 -20 1 96.88 427 LYS B N 1
ATOM 8697 C CA . LYS B 1 427 ? -41.75 -18.078 -20.594 1 96.88 427 LYS B CA 1
ATOM 8698 C C . LYS B 1 427 ? -42.312 -17.141 -19.531 1 96.88 427 LYS B C 1
ATOM 8700 O O . LYS B 1 427 ? -42.094 -15.93 -19.578 1 96.88 427 LYS B O 1
ATOM 8705 N N . TYR B 1 428 ? -42.969 -17.656 -18.516 1 96.38 428 TYR B N 1
ATOM 8706 C CA . TYR B 1 428 ? -43.562 -16.859 -17.469 1 96.38 428 TYR B CA 1
ATOM 8707 C C . TYR B 1 428 ? -42.5 -16.328 -16.516 1 96.38 428 TYR B C 1
ATOM 8709 O O . TYR B 1 428 ? -42.625 -15.227 -15.977 1 96.38 428 TYR B O 1
ATOM 8717 N N . GLY B 1 429 ? -41.469 -17.172 -16.297 1 97.19 429 GLY B N 1
ATOM 8718 C CA . GLY B 1 429 ? -40.375 -16.703 -15.5 1 97.19 429 GLY B CA 1
ATOM 8719 C C . GLY B 1 429 ? -39.656 -15.516 -16.125 1 97.19 429 GLY B C 1
ATOM 8720 O O . GLY B 1 429 ? -39.344 -14.539 -15.445 1 97.19 429 GLY B O 1
ATOM 8721 N N . LEU B 1 430 ? -39.469 -15.57 -17.391 1 97.81 430 LEU B N 1
ATOM 8722 C CA . LEU B 1 430 ? -38.781 -14.508 -18.109 1 97.81 430 LEU B CA 1
ATOM 8723 C C . LEU B 1 430 ? -39.625 -13.258 -18.188 1 97.81 430 LEU B C 1
ATOM 8725 O O . LEU B 1 430 ? -39.125 -12.141 -18.109 1 97.81 430 LEU B O 1
ATOM 8729 N N . ILE B 1 431 ? -40.906 -13.438 -18.375 1 97.94 431 ILE B N 1
ATOM 8730 C CA . ILE B 1 431 ? -41.844 -12.312 -18.391 1 97.94 431 ILE B CA 1
ATOM 8731 C C . ILE B 1 431 ? -41.875 -11.633 -17.016 1 97.94 431 ILE B C 1
ATOM 8733 O O . ILE B 1 431 ? -41.844 -10.398 -16.938 1 97.94 431 ILE B O 1
ATOM 8737 N N . ALA B 1 432 ? -41.906 -12.438 -15.992 1 97.62 432 ALA B N 1
ATOM 8738 C CA . ALA B 1 432 ? -41.844 -11.891 -14.641 1 97.62 432 ALA B CA 1
ATOM 8739 C C . ALA B 1 432 ? -40.594 -11.055 -14.422 1 97.62 432 ALA B C 1
ATOM 8741 O O . ALA B 1 432 ? -40.656 -9.969 -13.836 1 97.62 432 ALA B O 1
ATOM 8742 N N . ILE B 1 433 ? -39.469 -11.562 -14.883 1 98.31 433 ILE B N 1
ATOM 8743 C CA . ILE B 1 433 ? -38.219 -10.844 -14.766 1 98.31 433 ILE B CA 1
ATOM 8744 C C . ILE B 1 433 ? -38.312 -9.508 -15.508 1 98.31 433 ILE B C 1
ATOM 8746 O O . ILE B 1 433 ? -37.938 -8.469 -14.961 1 98.31 433 ILE B O 1
ATOM 8750 N N . GLY B 1 434 ? -38.781 -9.531 -16.719 1 98 434 GLY B N 1
ATOM 8751 C CA . GLY B 1 434 ? -38.906 -8.32 -17.516 1 98 434 GLY B CA 1
ATOM 8752 C C . GLY B 1 434 ? -39.812 -7.285 -16.875 1 98 434 GLY B C 1
ATOM 8753 O O . GLY B 1 434 ? -39.5 -6.102 -16.828 1 98 434 GLY B O 1
ATOM 8754 N N . VAL B 1 435 ? -40.906 -7.719 -16.391 1 97.94 435 VAL B N 1
ATOM 8755 C CA . VAL B 1 435 ? -41.906 -6.828 -15.781 1 97.94 435 VAL B CA 1
ATOM 8756 C C . VAL B 1 435 ? -41.344 -6.223 -14.5 1 97.94 435 VAL B C 1
ATOM 8758 O O . VAL B 1 435 ? -41.469 -5.02 -14.266 1 97.94 435 VAL B O 1
ATOM 8761 N N . LEU B 1 436 ? -40.75 -7.02 -13.664 1 98.12 436 LEU B N 1
ATOM 8762 C CA . LEU B 1 436 ? -40.188 -6.539 -12.406 1 98.12 436 LEU B CA 1
ATOM 8763 C C . LEU B 1 436 ? -39.031 -5.59 -12.648 1 98.12 436 LEU B C 1
ATOM 8765 O O . LEU B 1 436 ? -38.844 -4.598 -11.938 1 98.12 436 LEU B O 1
ATOM 8769 N N . ALA B 1 437 ? -38.156 -5.926 -13.656 1 98.06 437 ALA B N 1
ATOM 8770 C CA . ALA B 1 437 ? -37.062 -5.047 -13.992 1 98.06 437 ALA B CA 1
ATOM 8771 C C . ALA B 1 437 ? -37.562 -3.697 -14.5 1 98.06 437 ALA B C 1
ATOM 8773 O O . ALA B 1 437 ? -37 -2.652 -14.125 1 98.06 437 ALA B O 1
ATOM 8774 N N . LEU B 1 438 ? -38.531 -3.773 -15.336 1 97.38 438 LEU B N 1
ATOM 8775 C CA . LEU B 1 438 ? -39.125 -2.543 -15.844 1 97.38 438 LEU B CA 1
ATOM 8776 C C . LEU B 1 438 ? -39.812 -1.748 -14.727 1 97.38 438 LEU B C 1
ATOM 8778 O O . LEU B 1 438 ? -39.688 -0.521 -14.68 1 97.38 438 LEU B O 1
ATOM 8782 N N . ALA B 1 439 ? -40.5 -2.438 -13.859 1 97.94 439 ALA B N 1
ATOM 8783 C CA . ALA B 1 439 ? -41.125 -1.779 -12.711 1 97.94 439 ALA B CA 1
ATOM 8784 C C . ALA B 1 439 ? -40.094 -1.099 -11.828 1 97.94 439 ALA B C 1
ATOM 8786 O O . ALA B 1 439 ? -40.281 0.019 -11.359 1 97.94 439 ALA B O 1
ATOM 8787 N N . SER B 1 440 ? -39 -1.751 -11.555 1 97.88 440 SER B N 1
ATOM 8788 C CA . SER B 1 440 ? -37.906 -1.178 -10.773 1 97.88 440 SER B CA 1
ATOM 8789 C C . SER B 1 440 ? -37.344 0.062 -11.453 1 97.88 440 SER B C 1
ATOM 8791 O O . SER B 1 440 ? -37.094 1.075 -10.797 1 97.88 440 SER B O 1
ATOM 8793 N N . THR B 1 441 ? -37.188 -0.004 -12.75 1 97.44 441 THR B N 1
ATOM 8794 C CA . THR B 1 441 ? -36.625 1.1 -13.523 1 97.44 441 THR B CA 1
ATOM 8795 C C . THR B 1 441 ? -37.562 2.295 -13.531 1 97.44 441 THR B C 1
ATOM 8797 O O . THR B 1 441 ? -37.125 3.436 -13.352 1 97.44 441 THR B O 1
ATOM 8800 N N . ILE B 1 442 ? -38.844 1.992 -13.711 1 97.56 442 ILE B N 1
ATOM 8801 C CA . ILE B 1 442 ? -39.844 3.045 -13.719 1 97.56 442 ILE B CA 1
ATOM 8802 C C . ILE B 1 442 ? -39.969 3.672 -12.336 1 97.56 442 ILE B C 1
ATOM 8804 O O . ILE B 1 442 ? -40.094 4.891 -12.203 1 97.56 442 ILE B O 1
ATOM 8808 N N . ALA B 1 443 ? -39.938 2.893 -11.328 1 97.56 443 ALA B N 1
ATOM 8809 C CA . ALA B 1 443 ? -39.938 3.408 -9.961 1 97.56 443 ALA B CA 1
ATOM 8810 C C . ALA B 1 443 ? -38.75 4.32 -9.711 1 97.56 443 ALA B C 1
ATOM 8812 O O . ALA B 1 443 ? -38.875 5.371 -9.078 1 97.56 443 ALA B O 1
ATOM 8813 N N . ASN B 1 444 ? -37.594 3.945 -10.18 1 96.56 444 ASN B N 1
ATOM 8814 C CA . ASN B 1 444 ? -36.375 4.766 -10.062 1 96.56 444 ASN B CA 1
ATOM 8815 C C . ASN B 1 444 ? -36.562 6.117 -10.75 1 96.56 444 ASN B C 1
ATOM 8817 O O . ASN B 1 444 ? -36.219 7.156 -10.18 1 96.56 444 ASN B O 1
ATOM 8821 N N . PHE B 1 445 ? -37.062 5.988 -11.945 1 97.12 445 PHE B N 1
ATOM 8822 C CA . PHE B 1 445 ? -37.312 7.203 -12.719 1 97.12 445 PHE B CA 1
ATOM 8823 C C . PHE B 1 445 ? -38.25 8.141 -11.984 1 97.12 445 PHE B C 1
ATOM 8825 O O . PHE B 1 445 ? -37.969 9.336 -11.852 1 97.12 445 PHE B O 1
ATOM 8832 N N . THR B 1 446 ? -39.312 7.602 -11.477 1 97.75 446 THR B N 1
ATOM 8833 C CA . THR B 1 446 ? -40.344 8.383 -10.844 1 97.75 446 THR B CA 1
ATOM 8834 C C . THR B 1 446 ? -39.844 9.039 -9.562 1 97.75 446 THR B C 1
ATOM 8836 O O . THR B 1 446 ? -40.062 10.242 -9.352 1 97.75 446 THR B O 1
ATOM 8839 N N . VAL B 1 447 ? -39.188 8.32 -8.734 1 96.69 447 VAL B N 1
ATOM 8840 C CA . VAL B 1 447 ? -38.656 8.852 -7.469 1 96.69 447 VAL B CA 1
ATOM 8841 C C . VAL B 1 447 ? -37.594 9.891 -7.742 1 96.69 447 VAL B C 1
ATOM 8843 O O . VAL B 1 447 ? -37.562 10.945 -7.105 1 96.69 447 VAL B O 1
ATOM 8846 N N . ALA B 1 448 ? -36.719 9.617 -8.688 1 94.94 448 ALA B N 1
ATOM 8847 C CA . ALA B 1 448 ? -35.656 10.555 -9.031 1 94.94 448 ALA B CA 1
ATOM 8848 C C . ALA B 1 448 ? -36.219 11.867 -9.562 1 94.94 448 ALA B C 1
ATOM 8850 O O . ALA B 1 448 ? -35.719 12.945 -9.234 1 94.94 448 ALA B O 1
ATOM 8851 N N . TYR B 1 449 ? -37.281 11.719 -10.352 1 95.88 449 TYR B N 1
ATOM 8852 C CA . TYR B 1 449 ? -37.875 12.891 -10.961 1 95.88 449 TYR B CA 1
ATOM 8853 C C . TYR B 1 449 ? -38.656 13.711 -9.93 1 95.88 449 TYR B C 1
ATOM 8855 O O . TYR B 1 449 ? -38.5 14.93 -9.852 1 95.88 449 TYR B O 1
ATOM 8863 N N . ILE B 1 450 ? -39.406 13.086 -9.109 1 96.19 450 ILE B N 1
ATOM 8864 C CA . ILE B 1 450 ? -40.281 13.758 -8.148 1 96.19 450 ILE B CA 1
ATOM 8865 C C . ILE B 1 450 ? -39.438 14.383 -7.039 1 96.19 450 ILE B C 1
ATOM 8867 O O . ILE B 1 450 ? -39.688 15.523 -6.641 1 96.19 450 ILE B O 1
ATOM 8871 N N . GLU B 1 451 ? -38.438 13.672 -6.586 1 92.94 451 GLU B N 1
ATOM 8872 C CA . GLU B 1 451 ? -37.594 14.148 -5.48 1 92.94 451 GLU B CA 1
ATOM 8873 C C . GLU B 1 451 ? -36.406 14.969 -5.98 1 92.94 451 GLU B C 1
ATOM 8875 O O . GLU B 1 451 ? -35.594 15.445 -5.188 1 92.94 451 GLU B O 1
ATOM 8880 N N . GLU B 1 452 ? -36.281 15.148 -7.293 1 91.31 452 GLU B N 1
ATOM 8881 C CA . GLU B 1 452 ? -35.219 15.922 -7.922 1 91.31 452 GLU B CA 1
ATOM 8882 C C . GLU B 1 452 ? -33.844 15.469 -7.445 1 91.31 452 GLU B C 1
ATOM 8884 O O . GLU B 1 452 ? -33.031 16.281 -7.004 1 91.31 452 GLU B O 1
ATOM 8889 N N . LEU B 1 453 ? -33.719 14.219 -7.527 1 91.31 453 LEU B N 1
ATOM 8890 C CA . LEU B 1 453 ? -32.469 13.617 -7.059 1 91.31 453 LEU B CA 1
ATOM 8891 C C . LEU B 1 453 ? -31.344 13.828 -8.07 1 91.31 453 LEU B C 1
ATOM 8893 O O . LEU B 1 453 ? -31.609 14.125 -9.242 1 91.31 453 LEU B O 1
ATOM 8897 N N . PRO B 1 454 ? -30.094 13.812 -7.586 1 88.81 454 PRO B N 1
ATOM 8898 C CA . PRO B 1 454 ? -28.969 13.938 -8.523 1 88.81 454 PRO B CA 1
ATOM 8899 C C . PRO B 1 454 ? -28.875 12.75 -9.477 1 88.81 454 PRO B C 1
ATOM 8901 O O . PRO B 1 454 ? -29.609 11.781 -9.344 1 88.81 454 PRO B O 1
ATOM 8904 N N . TRP B 1 455 ? -27.953 12.891 -10.445 1 87.12 455 TRP B N 1
ATOM 8905 C CA . TRP B 1 455 ? -27.781 11.859 -11.469 1 87.12 455 TRP B CA 1
ATOM 8906 C C . TRP B 1 455 ? -27.406 10.523 -10.828 1 87.12 455 TRP B C 1
ATOM 8908 O O . TRP B 1 455 ? -27.906 9.477 -11.234 1 87.12 455 TRP B O 1
ATOM 8918 N N . ALA B 1 456 ? -26.422 10.609 -9.914 1 82.88 456 ALA B N 1
ATOM 8919 C CA . ALA B 1 456 ? -25.922 9.477 -9.141 1 82.88 456 ALA B CA 1
ATOM 8920 C C . ALA B 1 456 ? -25.312 9.945 -7.82 1 82.88 456 ALA B C 1
ATOM 8922 O O . ALA B 1 456 ? -25.531 11.078 -7.395 1 82.88 456 ALA B O 1
ATOM 8923 N N . ILE B 1 457 ? -24.672 9.023 -7.172 1 68.25 457 ILE B N 1
ATOM 8924 C CA . ILE B 1 457 ? -24.031 9.398 -5.91 1 68.25 457 ILE B CA 1
ATOM 8925 C C . ILE B 1 457 ? -22.875 10.367 -6.18 1 68.25 457 ILE B C 1
ATOM 8927 O O . ILE B 1 457 ? -21.969 10.055 -6.957 1 68.25 457 ILE B O 1
ATOM 8931 N N . MET B 1 458 ? -23.125 11.594 -6.027 1 59.91 458 MET B N 1
ATOM 8932 C CA . MET B 1 458 ? -22.109 12.586 -6.352 1 59.91 458 MET B CA 1
ATOM 8933 C C . MET B 1 458 ? -21.219 12.875 -5.145 1 59.91 458 MET B C 1
ATOM 8935 O O . MET B 1 458 ? -21.719 13.086 -4.039 1 59.91 458 MET B O 1
ATOM 8939 N N . LEU B 1 459 ? -19.953 12.734 -5.367 1 54.34 459 LEU B N 1
ATOM 8940 C CA . LEU B 1 459 ? -18.969 12.922 -4.309 1 54.34 459 LEU B CA 1
ATOM 8941 C C . LEU B 1 459 ? -18.828 14.398 -3.957 1 54.34 459 LEU B C 1
ATOM 8943 O O . LEU B 1 459 ? -18.469 14.734 -2.826 1 54.34 459 LEU B O 1
ATOM 8947 N N . THR B 1 460 ? -19.016 15.359 -5.012 1 53.84 460 THR B N 1
ATOM 8948 C CA . THR B 1 460 ? -18.688 16.75 -4.723 1 53.84 460 THR B CA 1
ATOM 8949 C C . THR B 1 460 ? -19.781 17.688 -5.238 1 53.84 460 THR B C 1
ATOM 8951 O O . THR B 1 460 ? -20.578 17.297 -6.102 1 53.84 460 THR B O 1
ATOM 8954 N N . ASN B 1 461 ? -20.031 18.906 -4.727 1 51.53 461 ASN B N 1
ATOM 8955 C CA . ASN B 1 461 ? -20.609 20.141 -5.258 1 51.53 461 ASN B CA 1
ATOM 8956 C C . ASN B 1 461 ? -22.125 20.109 -5.254 1 51.53 461 ASN B C 1
ATOM 8958 O O . ASN B 1 461 ? -22.766 20.828 -6.02 1 51.53 461 ASN B O 1
ATOM 8962 N N . ILE B 1 462 ? -22.594 19.109 -4.527 1 56.97 462 ILE B N 1
ATOM 8963 C CA . ILE B 1 462 ? -24.031 19.141 -4.695 1 56.97 462 ILE B CA 1
ATOM 8964 C C . ILE B 1 462 ? -24.719 19.25 -3.332 1 56.97 462 ILE B C 1
ATOM 8966 O O . ILE B 1 462 ? -24.094 19 -2.299 1 56.97 462 ILE B O 1
ATOM 8970 N N . ASP B 1 463 ? -25.844 19.688 -3.377 1 63.38 463 ASP B N 1
ATOM 8971 C CA . ASP B 1 463 ? -26.719 19.766 -2.219 1 63.38 463 ASP B CA 1
ATOM 8972 C C . ASP B 1 463 ? -26.688 18.469 -1.419 1 63.38 463 ASP B C 1
ATOM 8974 O O . ASP B 1 463 ? -27.156 17.422 -1.895 1 63.38 463 ASP B O 1
ATOM 8978 N N . GLN B 1 464 ? -25.969 18.5 -0.29 1 65.06 464 GLN B N 1
ATOM 8979 C CA . GLN B 1 464 ? -25.766 17.312 0.552 1 65.06 464 GLN B CA 1
ATOM 8980 C C . GLN B 1 464 ? -27.094 16.672 0.939 1 65.06 464 GLN B C 1
ATOM 8982 O O . GLN B 1 464 ? -27.172 15.461 1.134 1 65.06 464 GLN B O 1
ATOM 8987 N N . ARG B 1 465 ? -28.141 17.484 0.93 1 71.25 465 ARG B N 1
ATOM 8988 C CA . ARG B 1 465 ? -29.469 16.953 1.246 1 71.25 465 ARG B CA 1
ATOM 8989 C C . ARG B 1 465 ? -29.969 16.016 0.144 1 71.25 465 ARG B C 1
ATOM 8991 O O . ARG B 1 465 ? -30.516 14.953 0.426 1 71.25 465 ARG B O 1
ATOM 8998 N N . ARG B 1 466 ? -29.75 16.391 -1.036 1 78.38 466 ARG B N 1
ATOM 8999 C CA . ARG B 1 466 ? -30.188 15.57 -2.168 1 78.38 466 ARG B CA 1
ATOM 9000 C C . ARG B 1 466 ? -29.375 14.281 -2.26 1 78.38 466 ARG B C 1
ATOM 9002 O O . ARG B 1 466 ? -29.891 13.242 -2.656 1 78.38 466 ARG B O 1
ATOM 9009 N N . VAL B 1 467 ? -28.203 14.422 -1.809 1 78 467 VAL B N 1
ATOM 9010 C CA . VAL B 1 467 ? -27.359 13.234 -1.803 1 78 467 VAL B CA 1
ATOM 9011 C C . VAL B 1 467 ? -27.844 12.25 -0.742 1 78 467 VAL B C 1
ATOM 9013 O O . VAL B 1 467 ? -27.891 11.047 -0.983 1 78 467 VAL B O 1
ATOM 9016 N N . ALA B 1 468 ? -28.219 12.805 0.34 1 79.69 468 ALA B N 1
ATOM 9017 C CA . ALA B 1 468 ? -28.75 11.961 1.412 1 79.69 468 ALA B CA 1
ATOM 9018 C C . ALA B 1 468 ? -30.031 11.258 0.984 1 79.69 468 ALA B C 1
ATOM 9020 O O . ALA B 1 468 ? -30.219 10.07 1.267 1 79.69 468 ALA B O 1
ATOM 9021 N N . TYR B 1 469 ? -30.891 11.945 0.265 1 84.44 469 TYR B N 1
ATOM 9022 C CA . TYR B 1 469 ? -32.125 11.367 -0.232 1 84.44 469 TYR B CA 1
ATOM 9023 C C . TYR B 1 469 ? -31.859 10.289 -1.271 1 84.44 469 TYR B C 1
ATOM 9025 O O . TYR B 1 469 ? -32.531 9.266 -1.305 1 84.44 469 TYR B O 1
ATOM 9033 N N . TYR B 1 470 ? -30.938 10.547 -2.049 1 88.38 470 TYR B N 1
ATOM 9034 C CA . TYR B 1 470 ? -30.562 9.547 -3.049 1 88.38 470 TYR B CA 1
ATOM 9035 C C . TYR B 1 470 ? -30.141 8.242 -2.387 1 88.38 470 TYR B C 1
ATOM 9037 O O . TYR B 1 470 ? -30.516 7.156 -2.832 1 88.38 470 TYR B O 1
ATOM 9045 N N . TRP B 1 471 ? -29.438 8.367 -1.313 1 85.94 471 TRP B N 1
ATOM 9046 C CA . TRP B 1 471 ? -28.969 7.191 -0.591 1 85.94 471 TRP B CA 1
ATOM 9047 C C . TRP B 1 471 ? -30.125 6.406 0.009 1 85.94 471 TRP B C 1
ATOM 9049 O O . TRP B 1 471 ? -30.203 5.184 -0.136 1 85.94 471 TRP B O 1
ATOM 9059 N N . GLU B 1 472 ? -31.016 7.102 0.512 1 85.62 472 GLU B N 1
ATOM 9060 C CA . GLU B 1 472 ? -32.125 6.48 1.242 1 85.62 472 GLU B CA 1
ATOM 9061 C C . GLU B 1 472 ? -33.188 5.949 0.287 1 85.62 472 GLU B C 1
ATOM 9063 O O . GLU B 1 472 ? -33.656 4.816 0.434 1 85.62 472 GLU B O 1
ATOM 9068 N N . TYR B 1 473 ? -33.469 6.699 -0.721 1 90.69 473 TYR B N 1
ATOM 9069 C CA . TYR B 1 473 ? -34.656 6.375 -1.538 1 90.69 473 TYR B CA 1
ATOM 9070 C C . TYR B 1 473 ? -34.281 5.445 -2.684 1 90.69 473 TYR B C 1
ATOM 9072 O O . TYR B 1 473 ? -35.094 4.695 -3.189 1 90.69 473 TYR B O 1
ATOM 9080 N N . ILE B 1 474 ? -33.031 5.508 -3.021 1 93.19 474 ILE B N 1
ATOM 9081 C CA . ILE B 1 474 ? -32.688 4.762 -4.234 1 93.19 474 ILE B CA 1
ATOM 9082 C C . ILE B 1 474 ? -31.547 3.785 -3.941 1 93.19 474 ILE B C 1
ATOM 9084 O O . ILE B 1 474 ? -31.719 2.57 -4.051 1 93.19 474 ILE B O 1
ATOM 9088 N N . TYR B 1 475 ? -30.484 4.27 -3.457 1 91.62 475 TYR B N 1
ATOM 9089 C CA . TYR B 1 475 ? -29.25 3.496 -3.467 1 91.62 475 TYR B CA 1
ATOM 9090 C C . TYR B 1 475 ? -29.344 2.316 -2.506 1 91.62 475 TYR B C 1
ATOM 9092 O O . TYR B 1 475 ? -28.859 1.223 -2.812 1 91.62 475 TYR B O 1
ATOM 9100 N N . GLU B 1 476 ? -29.938 2.475 -1.321 1 92.12 476 GLU B N 1
ATOM 9101 C CA . GLU B 1 476 ? -29.984 1.403 -0.331 1 92.12 476 GLU B CA 1
ATOM 9102 C C . GLU B 1 476 ? -31.344 0.723 -0.305 1 92.12 476 GLU B C 1
ATOM 9104 O O . GLU B 1 476 ? -31.609 -0.126 0.55 1 92.12 476 GLU B O 1
ATOM 9109 N N . ASN B 1 477 ? -32.188 1.11 -1.297 1 94.5 477 ASN B N 1
ATOM 9110 C CA . ASN B 1 477 ? -33.531 0.599 -1.335 1 94.5 477 ASN B CA 1
ATOM 9111 C C . ASN B 1 477 ? -33.656 -0.618 -2.248 1 94.5 477 ASN B C 1
ATOM 9113 O O . ASN B 1 477 ? -33.344 -0.537 -3.439 1 94.5 477 ASN B O 1
ATOM 9117 N N . SER B 1 478 ? -34.188 -1.722 -1.777 1 96.56 478 SER B N 1
ATOM 9118 C CA . SER B 1 478 ? -34.156 -3.018 -2.447 1 96.56 478 SER B CA 1
ATOM 9119 C C . SER B 1 478 ? -34.938 -2.98 -3.76 1 96.56 478 SER B C 1
ATOM 9121 O O . SER B 1 478 ? -34.438 -3.395 -4.801 1 96.56 478 SER B O 1
ATOM 9123 N N . PRO B 1 479 ? -36.188 -2.441 -3.75 1 96.5 479 PRO B N 1
ATOM 9124 C CA . PRO B 1 479 ? -36.938 -2.463 -5.012 1 96.5 479 PRO B CA 1
ATOM 9125 C C . PRO B 1 479 ? -36.312 -1.586 -6.09 1 96.5 479 PRO B C 1
ATOM 9127 O O . PRO B 1 479 ? -36.438 -1.873 -7.281 1 96.5 479 PRO B O 1
ATOM 9130 N N . MET B 1 480 ? -35.594 -0.583 -5.691 1 96.06 480 MET B N 1
ATOM 9131 C CA . MET B 1 480 ? -35 0.371 -6.629 1 96.06 480 MET B CA 1
ATOM 9132 C C . MET B 1 480 ? -33.719 -0.176 -7.23 1 96.06 480 MET B C 1
ATOM 9134 O O . MET B 1 480 ? -33.25 0.322 -8.25 1 96.06 480 MET B O 1
ATOM 9138 N N . ARG B 1 481 ? -33.156 -1.215 -6.637 1 96 481 ARG B N 1
ATOM 9139 C CA . ARG B 1 481 ? -31.875 -1.742 -7.062 1 96 481 ARG B CA 1
ATOM 9140 C C . ARG B 1 481 ? -32.031 -3.115 -7.707 1 96 481 ARG B C 1
ATOM 9142 O O . ARG B 1 481 ? -31.047 -3.783 -8.008 1 96 481 ARG B O 1
ATOM 9149 N N . ALA B 1 482 ? -33.188 -3.566 -8.062 1 98 482 ALA B N 1
ATOM 9150 C CA . ALA B 1 482 ? -33.5 -4.965 -8.359 1 98 482 ALA B CA 1
ATOM 9151 C C . ALA B 1 482 ? -33.094 -5.309 -9.797 1 98 482 ALA B C 1
ATOM 9153 O O . ALA B 1 482 ? -32.844 -6.473 -10.117 1 98 482 ALA B O 1
ATOM 9154 N N . ALA B 1 483 ? -33.031 -4.379 -10.672 1 97.75 483 ALA B N 1
ATOM 9155 C CA . ALA B 1 483 ? -32.938 -4.621 -12.109 1 97.75 483 ALA B CA 1
ATOM 9156 C C . ALA B 1 483 ? -31.688 -5.438 -12.43 1 97.75 483 ALA B C 1
ATOM 9158 O O . ALA B 1 483 ? -31.766 -6.441 -13.141 1 97.75 483 ALA B O 1
ATOM 9159 N N . PRO B 1 484 ? -30.5 -5.07 -11.922 1 98.44 484 PRO B N 1
ATOM 9160 C CA . PRO B 1 484 ? -29.312 -5.863 -12.242 1 98.44 484 PRO B CA 1
ATOM 9161 C C . PRO B 1 484 ? -29.422 -7.312 -11.773 1 98.44 484 PRO B C 1
ATOM 9163 O O . PRO B 1 484 ? -29.016 -8.227 -12.492 1 98.44 484 PRO B O 1
ATOM 9166 N N . TYR B 1 485 ? -29.938 -7.562 -10.625 1 98.69 485 TYR B N 1
ATOM 9167 C CA . TYR B 1 485 ? -30.109 -8.906 -10.094 1 98.69 485 TYR B CA 1
ATOM 9168 C C . TYR B 1 485 ? -31.047 -9.727 -10.961 1 98.69 485 TYR B C 1
ATOM 9170 O O . TYR B 1 485 ? -30.781 -10.891 -11.273 1 98.69 485 TYR B O 1
ATOM 9178 N N . LEU B 1 486 ? -32.156 -9.102 -11.359 1 98.62 486 LEU B N 1
ATOM 9179 C CA . LEU B 1 486 ? -33.156 -9.766 -12.195 1 98.62 486 LEU B CA 1
ATOM 9180 C C . LEU B 1 486 ? -32.562 -10.117 -13.562 1 98.62 486 LEU B C 1
ATOM 9182 O O . LEU B 1 486 ? -32.781 -11.219 -14.062 1 98.62 486 LEU B O 1
ATOM 9186 N N . LEU B 1 487 ? -31.859 -9.203 -14.109 1 98.44 487 LEU B N 1
ATOM 9187 C CA . LEU B 1 487 ? -31.172 -9.492 -15.367 1 98.44 487 LEU B CA 1
ATOM 9188 C C . LEU B 1 487 ? -30.172 -10.633 -15.195 1 98.44 487 LEU B C 1
ATOM 9190 O O . LEU B 1 487 ? -29.984 -11.445 -16.109 1 98.44 487 LEU B O 1
ATOM 9194 N N . GLY B 1 488 ? -29.531 -10.648 -14.062 1 98.69 488 GLY B N 1
ATOM 9195 C CA . GLY B 1 488 ? -28.641 -11.758 -13.75 1 98.69 488 GLY B CA 1
ATOM 9196 C C . GLY B 1 488 ? -29.344 -13.102 -13.727 1 98.69 488 GLY B C 1
ATOM 9197 O O . GLY B 1 488 ? -28.828 -14.086 -14.258 1 98.69 488 GLY B O 1
ATOM 9198 N N . MET B 1 489 ? -30.516 -13.125 -13.188 1 98.5 489 MET B N 1
ATOM 9199 C CA . MET B 1 489 ? -31.281 -14.367 -13.156 1 98.5 489 MET B CA 1
ATOM 9200 C C . MET B 1 489 ? -31.641 -14.812 -14.57 1 98.5 489 MET B C 1
ATOM 9202 O O . MET B 1 489 ? -31.578 -16 -14.883 1 98.5 489 MET B O 1
ATOM 9206 N N . ALA B 1 490 ? -32.031 -13.836 -15.383 1 98.12 490 ALA B N 1
ATOM 9207 C CA . ALA B 1 490 ? -32.312 -14.156 -16.781 1 98.12 490 ALA B CA 1
ATOM 9208 C C . ALA B 1 490 ? -31.109 -14.734 -17.484 1 98.12 490 ALA B C 1
ATOM 9210 O O . ALA B 1 490 ? -31.203 -15.711 -18.234 1 98.12 490 ALA B O 1
ATOM 9211 N N . LEU B 1 491 ? -30.016 -14.125 -17.234 1 97.38 491 LEU B N 1
ATOM 9212 C CA . LEU B 1 491 ? -28.781 -14.609 -17.828 1 97.38 491 LEU B CA 1
ATOM 9213 C C . LEU B 1 491 ? -28.438 -16 -17.312 1 97.38 491 LEU B C 1
ATOM 9215 O O . LEU B 1 491 ? -28 -16.859 -18.078 1 97.38 491 LEU B O 1
ATOM 9219 N N . GLY B 1 492 ? -28.625 -16.188 -16 1 97.06 492 GLY B N 1
ATOM 9220 C CA . GLY B 1 492 ? -28.406 -17.5 -15.445 1 97.06 492 GLY B CA 1
ATOM 9221 C C . GLY B 1 492 ? -29.234 -18.578 -16.109 1 97.06 492 GLY B C 1
ATOM 9222 O O . GLY B 1 492 ? -28.75 -19.672 -16.375 1 97.06 492 GLY B O 1
ATOM 9223 N N . TYR B 1 493 ? -30.406 -18.234 -16.438 1 96.5 493 TYR B N 1
ATOM 9224 C CA . TYR B 1 493 ? -31.297 -19.156 -17.141 1 96.5 493 TYR B CA 1
ATOM 9225 C C . TYR B 1 493 ? -30.766 -19.438 -18.547 1 96.5 493 TYR B C 1
ATOM 9227 O O . TYR B 1 493 ? -30.703 -20.594 -18.969 1 96.5 493 TYR B O 1
ATOM 9235 N N . LEU B 1 494 ? -30.406 -18.391 -19.219 1 94.62 494 LEU B N 1
ATOM 9236 C CA . LEU B 1 494 ? -29.922 -18.547 -20.594 1 94.62 494 LEU B CA 1
ATOM 9237 C C . LEU B 1 494 ? -28.656 -19.406 -20.625 1 94.62 494 LEU B C 1
ATOM 9239 O O . LEU B 1 494 ? -28.516 -20.25 -21.516 1 94.62 494 LEU B O 1
ATOM 9243 N N . LEU B 1 495 ? -27.812 -19.266 -19.703 1 93.44 495 LEU B N 1
ATOM 9244 C CA . LEU B 1 495 ? -26.562 -20 -19.656 1 93.44 495 LEU B CA 1
ATOM 9245 C C . LEU B 1 495 ? -26.797 -21.469 -19.281 1 93.44 495 LEU B C 1
ATOM 9247 O O . LEU B 1 495 ? -26.031 -22.344 -19.672 1 93.44 495 LEU B O 1
ATOM 9251 N N . SER B 1 496 ? -27.844 -21.719 -18.562 1 92.44 496 SER B N 1
ATOM 9252 C CA . SER B 1 496 ? -28.156 -23.078 -18.109 1 92.44 496 SER B CA 1
ATOM 9253 C C . SER B 1 496 ? -28.688 -23.922 -19.266 1 92.44 496 SER B C 1
ATOM 9255 O O . SER B 1 496 ? -28.641 -25.156 -19.219 1 92.44 496 SER B O 1
ATOM 9257 N N . LYS B 1 497 ? -29.203 -23.375 -20.266 1 88.88 497 LYS B N 1
ATOM 9258 C CA . LYS B 1 497 ? -29.75 -24.109 -21.406 1 88.88 497 LYS B CA 1
ATOM 9259 C C . LYS B 1 497 ? -28.625 -24.609 -22.328 1 88.88 497 LYS B C 1
ATOM 9261 O O . LYS B 1 497 ? -28.844 -25.531 -23.109 1 88.88 497 LYS B O 1
ATOM 9266 N N . LYS B 1 498 ? -27.344 -24.312 -22.109 1 73.69 498 LYS B N 1
ATOM 9267 C CA . LYS B 1 498 ? -26.141 -24.75 -22.828 1 73.69 498 LYS B CA 1
ATOM 9268 C C . LYS B 1 498 ? -26.391 -24.797 -24.344 1 73.69 498 LYS B C 1
ATOM 9270 O O . LYS B 1 498 ? -25.922 -25.703 -25.016 1 73.69 498 LYS B O 1
ATOM 9275 N N . GLN B 1 499 ? -27.297 -24.047 -24.844 1 70.06 499 GLN B N 1
ATOM 9276 C CA . GLN B 1 499 ? -27.531 -24.078 -26.281 1 70.06 499 GLN B CA 1
ATOM 9277 C C . GLN B 1 499 ? -26.422 -23.344 -27.031 1 70.06 499 GLN B C 1
ATOM 9279 O O . GLN B 1 499 ? -26 -22.266 -26.625 1 70.06 499 GLN B O 1
ATOM 9284 N N . SER B 1 500 ? -25.672 -24.016 -27.844 1 71.94 500 SER B N 1
ATOM 9285 C CA . SER B 1 500 ? -24.625 -23.453 -28.672 1 71.94 500 SER B CA 1
ATOM 9286 C C . SER B 1 500 ? -25.188 -22.531 -29.734 1 71.94 500 SER B C 1
ATOM 9288 O O . SER B 1 500 ? -25.781 -23 -30.703 1 71.94 500 SER B O 1
ATOM 9290 N N . ILE B 1 501 ? -25.453 -21.391 -29.391 1 78.06 501 ILE B N 1
ATOM 9291 C CA . ILE B 1 501 ? -25.922 -20.422 -30.375 1 78.06 501 ILE B CA 1
ATOM 9292 C C . ILE B 1 501 ? -24.719 -19.875 -31.156 1 78.06 501 ILE B C 1
ATOM 9294 O O . ILE B 1 501 ? -23.797 -19.312 -30.562 1 78.06 501 ILE B O 1
ATOM 9298 N N . ARG B 1 502 ? -24.719 -20.156 -32.5 1 88.81 502 ARG B N 1
ATOM 9299 C CA . ARG B 1 502 ? -23.672 -19.625 -33.344 1 88.81 502 ARG B CA 1
ATOM 9300 C C . ARG B 1 502 ? -24.078 -18.281 -33.938 1 88.81 502 ARG B C 1
ATOM 9302 O O . ARG B 1 502 ? -25.078 -18.172 -34.656 1 88.81 502 ARG B O 1
ATOM 9309 N N . LEU B 1 503 ? -23.391 -17.281 -33.562 1 92.75 503 LEU B N 1
ATOM 9310 C CA . LEU B 1 503 ? -23.641 -15.945 -34.062 1 92.75 503 LEU B CA 1
ATOM 9311 C C . LEU B 1 503 ? -22.656 -15.609 -35.188 1 92.75 503 LEU B C 1
ATOM 9313 O O . LEU B 1 503 ? -21.469 -15.977 -35.094 1 92.75 503 LEU B O 1
ATOM 9317 N N . PRO B 1 504 ? -23.156 -14.953 -36.25 1 94.81 504 PRO B N 1
ATOM 9318 C CA . PRO B 1 504 ? -22.203 -14.484 -37.281 1 94.81 504 PRO B CA 1
ATOM 9319 C C . PRO B 1 504 ? -21.234 -13.445 -36.719 1 94.81 504 PRO B C 1
ATOM 9321 O O . PRO B 1 504 ? -21.531 -12.781 -35.719 1 94.81 504 PRO B O 1
ATOM 9324 N N . LYS B 1 505 ? -20.188 -13.336 -37.375 1 93.44 505 LYS B N 1
ATOM 9325 C CA . LYS B 1 505 ? -19.094 -12.484 -36.938 1 93.44 505 LYS B CA 1
ATOM 9326 C C . LYS B 1 505 ? -19.547 -11.039 -36.781 1 93.44 505 LYS B C 1
ATOM 9328 O O . LYS B 1 505 ? -19.141 -10.344 -35.844 1 93.44 505 LYS B O 1
ATOM 9333 N N . TRP B 1 506 ? -20.375 -10.625 -37.688 1 95.31 506 TRP B N 1
ATOM 9334 C CA . TRP B 1 506 ? -20.812 -9.234 -37.656 1 95.31 506 TRP B CA 1
ATOM 9335 C C . TRP B 1 506 ? -21.703 -8.969 -36.438 1 95.31 506 TRP B C 1
ATOM 9337 O O . TRP B 1 506 ? -21.656 -7.887 -35.844 1 95.31 506 TRP B O 1
ATOM 9347 N N . SER B 1 507 ? -22.5 -9.953 -36.062 1 95.56 507 SER B N 1
ATOM 9348 C CA . SER B 1 507 ? -23.359 -9.82 -34.875 1 95.56 507 SER B CA 1
ATOM 9349 C C . SER B 1 507 ? -22.531 -9.773 -33.594 1 95.56 507 SER B C 1
ATOM 9351 O O . SER B 1 507 ? -22.859 -9.039 -32.656 1 95.56 507 SER B O 1
ATOM 9353 N N . VAL B 1 508 ? -21.562 -10.555 -33.594 1 95.69 508 VAL B N 1
ATOM 9354 C CA . VAL B 1 508 ? -20.672 -10.555 -32.438 1 95.69 508 VAL B CA 1
ATOM 9355 C C . VAL B 1 508 ? -19.969 -9.195 -32.344 1 95.69 508 VAL B C 1
ATOM 9357 O O . VAL B 1 508 ? -19.891 -8.617 -31.25 1 95.69 508 VAL B O 1
ATOM 9360 N N . ALA B 1 509 ? -19.484 -8.68 -33.438 1 96.19 509 ALA B N 1
ATOM 9361 C CA . ALA B 1 509 ? -18.828 -7.375 -33.469 1 96.19 509 ALA B CA 1
ATOM 9362 C C . ALA B 1 509 ? -19.766 -6.27 -33.031 1 96.19 509 ALA B C 1
ATOM 9364 O O . ALA B 1 509 ? -19.359 -5.355 -32.281 1 96.19 509 ALA B O 1
ATOM 9365 N N . LEU B 1 510 ? -20.953 -6.371 -33.5 1 96.5 510 LEU B N 1
ATOM 9366 C CA . LEU B 1 510 ? -21.953 -5.391 -33.094 1 96.5 510 LEU B CA 1
ATOM 9367 C C . LEU B 1 510 ? -22.219 -5.465 -31.609 1 96.5 510 LEU B C 1
ATOM 9369 O O . LEU B 1 510 ? -22.391 -4.434 -30.938 1 96.5 510 LEU B O 1
ATOM 9373 N N . GLY B 1 511 ? -22.328 -6.676 -31.078 1 96.88 511 GLY B N 1
ATOM 9374 C CA . GLY B 1 511 ? -22.516 -6.848 -29.641 1 96.88 511 GLY B CA 1
ATOM 9375 C C . GLY B 1 511 ? -21.406 -6.207 -28.828 1 96.88 511 GLY B C 1
ATOM 9376 O O . GLY B 1 511 ? -21.672 -5.508 -27.844 1 96.88 511 GLY B O 1
ATOM 9377 N N . TRP B 1 512 ? -20.219 -6.414 -29.234 1 97.31 512 TRP B N 1
ATOM 9378 C CA . TRP B 1 512 ? -19.094 -5.84 -28.516 1 97.31 512 TRP B CA 1
ATOM 9379 C C . TRP B 1 512 ? -19.062 -4.324 -28.672 1 97.31 512 TRP B C 1
ATOM 9381 O O . TRP B 1 512 ? -18.781 -3.604 -27.703 1 97.31 512 TRP B O 1
ATOM 9391 N N . PHE B 1 513 ? -19.344 -3.838 -29.891 1 97.25 513 PHE B N 1
ATOM 9392 C CA . PHE B 1 513 ? -19.359 -2.402 -30.141 1 97.25 513 PHE B CA 1
ATOM 9393 C C . PHE B 1 513 ? -20.406 -1.717 -29.266 1 97.25 513 PHE B C 1
ATOM 9395 O O . PHE B 1 513 ? -20.125 -0.7 -28.625 1 97.25 513 PHE B O 1
ATOM 9402 N N . LEU B 1 514 ? -21.562 -2.287 -29.188 1 96.88 514 LEU B N 1
ATOM 9403 C CA . LEU B 1 514 ? -22.656 -1.727 -28.391 1 96.88 514 LEU B CA 1
ATOM 9404 C C . LEU B 1 514 ? -22.328 -1.822 -26.906 1 96.88 514 LEU B C 1
ATOM 9406 O O . LEU B 1 514 ? -22.625 -0.895 -26.141 1 96.88 514 LEU B O 1
ATOM 9410 N N . SER B 1 515 ? -21.781 -2.926 -26.531 1 97.19 515 SER B N 1
ATOM 9411 C CA . SER B 1 515 ? -21.438 -3.123 -25.125 1 97.19 515 SER B CA 1
ATOM 9412 C C . SER B 1 515 ? -20.375 -2.133 -24.656 1 97.19 515 SER B C 1
ATOM 9414 O O . SER B 1 515 ? -20.547 -1.469 -23.641 1 97.19 515 SER B O 1
ATOM 9416 N N . ILE B 1 516 ? -19.281 -1.963 -25.391 1 96.25 516 ILE B N 1
ATOM 9417 C CA . ILE B 1 516 ? -18.203 -1.046 -25.047 1 96.25 516 ILE B CA 1
ATOM 9418 C C . ILE B 1 516 ? -18.719 0.393 -25.094 1 96.25 516 ILE B C 1
ATOM 9420 O O . ILE B 1 516 ? -18.422 1.194 -24.203 1 96.25 516 ILE B O 1
ATOM 9424 N N . GLY B 1 517 ? -19.438 0.699 -26.141 1 96.69 517 GLY B N 1
ATOM 9425 C CA . GLY B 1 517 ? -20 2.033 -26.281 1 96.69 517 GLY B CA 1
ATOM 9426 C C . GLY B 1 517 ? -20.938 2.406 -25.156 1 96.69 517 GLY B C 1
ATOM 9427 O O . GLY B 1 517 ? -20.844 3.502 -24.594 1 96.69 517 GLY B O 1
ATOM 9428 N N . LEU B 1 518 ? -21.828 1.521 -24.797 1 96.69 518 LEU B N 1
ATOM 9429 C CA . LEU B 1 518 ? -22.781 1.771 -23.719 1 96.69 518 LEU B CA 1
ATOM 9430 C C . LEU B 1 518 ? -22.078 1.86 -22.375 1 96.69 518 LEU B C 1
ATOM 9432 O O . LEU B 1 518 ? -22.453 2.682 -21.531 1 96.69 518 LEU B O 1
ATOM 9436 N N . ASN B 1 519 ? -21.109 1.006 -22.156 1 95.62 519 ASN B N 1
ATOM 9437 C CA . ASN B 1 519 ? -20.328 1.066 -20.922 1 95.62 519 ASN B CA 1
ATOM 9438 C C . ASN B 1 519 ? -19.609 2.4 -20.781 1 95.62 519 ASN B C 1
ATOM 9440 O O . ASN B 1 519 ? -19.609 2.996 -19.703 1 95.62 519 ASN B O 1
ATOM 9444 N N . ALA B 1 520 ? -18.969 2.803 -21.844 1 95.44 520 ALA B N 1
ATOM 9445 C CA . ALA B 1 520 ? -18.281 4.086 -21.844 1 95.44 520 ALA B CA 1
ATOM 9446 C C . ALA B 1 520 ? -19.234 5.234 -21.578 1 95.44 520 ALA B C 1
ATOM 9448 O O . ALA B 1 520 ? -18.922 6.16 -20.828 1 95.44 520 ALA B O 1
ATOM 9449 N N . THR B 1 521 ? -20.359 5.094 -22.172 1 94.81 521 THR B N 1
ATOM 9450 C CA . THR B 1 521 ? -21.375 6.133 -22 1 94.81 521 THR B CA 1
ATOM 9451 C C . THR B 1 521 ? -21.828 6.207 -20.547 1 94.81 521 THR B C 1
ATOM 9453 O O . THR B 1 521 ? -21.875 7.289 -19.953 1 94.81 521 THR B O 1
ATOM 9456 N N . VAL B 1 522 ? -22.109 5.129 -19.938 1 94.5 522 VAL B N 1
ATOM 9457 C CA . VAL B 1 522 ? -22.594 5.059 -18.562 1 94.5 522 VAL B CA 1
ATOM 9458 C C . VAL B 1 522 ? -21.516 5.578 -17.609 1 94.5 522 VAL B C 1
ATOM 9460 O O . VAL B 1 522 ? -21.797 6.355 -16.703 1 94.5 522 VAL B O 1
ATOM 9463 N N . VAL B 1 523 ? -20.266 5.281 -17.844 1 93.25 523 VAL B N 1
ATOM 9464 C CA . VAL B 1 523 ? -19.172 5.586 -16.922 1 93.25 523 VAL B CA 1
ATOM 9465 C C . VAL B 1 523 ? -18.766 7.051 -17.078 1 93.25 523 VAL B C 1
ATOM 9467 O O . VAL B 1 523 ? -18.484 7.73 -16.094 1 93.25 523 VAL B O 1
ATOM 9470 N N . PHE B 1 524 ? -18.875 7.629 -18.328 1 92.19 524 PHE B N 1
ATOM 9471 C CA . PHE B 1 524 ? -18.25 8.93 -18.531 1 92.19 524 PHE B CA 1
ATOM 9472 C C . PHE B 1 524 ? -19.297 10.023 -18.656 1 92.19 524 PHE B C 1
ATOM 9474 O O . PHE B 1 524 ? -19 11.211 -18.531 1 92.19 524 PHE B O 1
ATOM 9481 N N . LEU B 1 525 ? -20.547 9.648 -18.844 1 89.88 525 LEU B N 1
ATOM 9482 C CA . LEU B 1 525 ? -21.578 10.672 -18.953 1 89.88 525 LE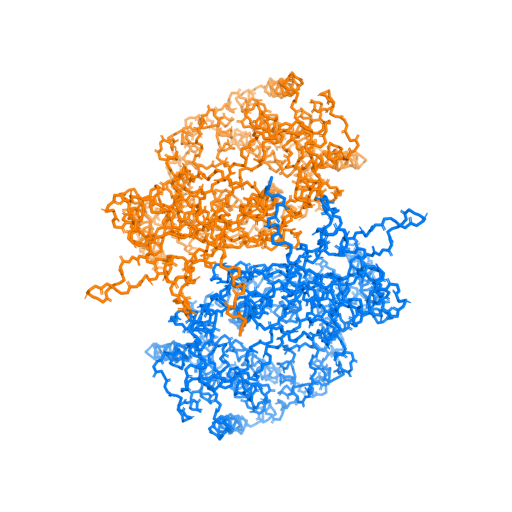U B CA 1
ATOM 9483 C C . LEU B 1 525 ? -21.766 11.391 -17.625 1 89.88 525 LEU B C 1
ATOM 9485 O O . LEU B 1 525 ? -22.328 12.492 -17.578 1 89.88 525 LEU B O 1
ATOM 9489 N N . ILE B 1 526 ? -21.344 10.812 -16.578 1 87.81 526 ILE B N 1
ATOM 9490 C CA . ILE B 1 526 ? -21.531 11.359 -15.25 1 87.81 526 ILE B CA 1
ATOM 9491 C C . ILE B 1 526 ? -20.734 12.648 -15.094 1 87.81 526 ILE B C 1
ATOM 9493 O O . ILE B 1 526 ? -20.922 13.406 -14.148 1 87.81 526 ILE B O 1
ATOM 9497 N N . PHE B 1 527 ? -19.906 13.016 -16.062 1 83 527 PHE B N 1
ATOM 9498 C CA . PHE B 1 527 ? -19.094 14.227 -16.016 1 83 527 PHE B CA 1
ATOM 9499 C C . PHE B 1 527 ? -19.953 15.453 -16.297 1 83 527 PHE B C 1
ATOM 9501 O O . PHE B 1 527 ? -19.609 16.562 -15.891 1 83 527 PHE B O 1
ATOM 9508 N N . ILE B 1 528 ? -21.062 15.219 -16.859 1 83.88 528 ILE B N 1
ATOM 9509 C CA . ILE B 1 528 ? -21.906 16.328 -17.281 1 83.88 528 ILE B CA 1
ATOM 9510 C C . ILE B 1 528 ? -22.391 17.109 -16.062 1 83.88 528 ILE B C 1
ATOM 9512 O O . ILE B 1 528 ? -22.203 18.328 -16 1 83.88 528 ILE B O 1
ATOM 9516 N N . PRO B 1 529 ? -22.906 16.516 -15.078 1 81.94 529 PRO B N 1
ATOM 9517 C CA . PRO B 1 529 ? -23.359 17.297 -13.922 1 81.94 529 PRO B CA 1
ATOM 9518 C C . PRO B 1 529 ? -22.219 17.891 -13.109 1 81.94 529 PRO B C 1
ATOM 9520 O O . PRO B 1 529 ? -22.438 18.781 -12.281 1 81.94 529 PRO B O 1
ATOM 9523 N N . TYR B 1 530 ? -21.031 17.469 -13.312 1 77 530 TYR B N 1
ATOM 9524 C CA . TYR B 1 530 ? -19.891 18 -12.594 1 77 530 TYR B CA 1
ATOM 9525 C C . TYR B 1 530 ? -19.297 19.203 -13.328 1 77 530 TYR B C 1
ATOM 9527 O O . TYR B 1 530 ? -18.438 19.906 -12.781 1 77 530 TYR B O 1
ATOM 9535 N N . SER B 1 531 ? -19.766 19.375 -14.5 1 75.62 531 SER B N 1
ATOM 9536 C CA . SER B 1 531 ? -19.25 20.516 -15.273 1 75.62 531 SER B CA 1
ATOM 9537 C C . SER B 1 531 ? -19.734 21.844 -14.688 1 75.62 531 SER B C 1
ATOM 9539 O O . SER B 1 531 ? -20.828 21.906 -14.109 1 75.62 531 SER B O 1
ATOM 9541 N N . VAL B 1 532 ? -18.922 22.875 -14.766 1 68.56 532 VAL B N 1
ATOM 9542 C CA . VAL B 1 532 ? -19.156 24.188 -14.164 1 68.56 532 VAL B CA 1
ATOM 9543 C C . VAL B 1 532 ? -20.391 24.828 -14.789 1 68.56 532 VAL B C 1
ATOM 9545 O O . VAL B 1 532 ? -21.172 25.484 -14.102 1 68.56 532 VAL B O 1
ATOM 9548 N N . ASP B 1 533 ? -20.641 24.5 -16 1 76 533 ASP B N 1
ATOM 9549 C CA . ASP B 1 533 ? -21.734 25.172 -16.719 1 76 533 ASP B CA 1
ATOM 9550 C C . ASP B 1 533 ? -23.016 24.344 -16.672 1 76 533 ASP B C 1
ATOM 9552 O O . ASP B 1 533 ? -24.016 24.719 -17.266 1 76 533 ASP B O 1
ATOM 9556 N N . TYR B 1 534 ? -23.016 23.328 -15.82 1 82.44 534 TYR B N 1
ATOM 9557 C CA . TYR B 1 534 ? -24.172 22.453 -15.828 1 82.44 534 TYR B CA 1
ATOM 9558 C C . TYR B 1 534 ? -25.297 23.031 -14.969 1 82.44 534 TYR B C 1
ATOM 9560 O O . TYR B 1 534 ? -25.062 23.469 -13.844 1 82.44 534 TYR B O 1
ATOM 9568 N N . VAL B 1 535 ? -26.5 23.141 -15.562 1 83.94 535 VAL B N 1
ATOM 9569 C CA . VAL B 1 535 ? -27.719 23.484 -14.844 1 83.94 535 VAL B CA 1
ATOM 9570 C C . VAL B 1 535 ? -28.562 22.234 -14.602 1 83.94 535 VAL B C 1
ATOM 9572 O O . VAL B 1 535 ? -28.875 21.5 -15.539 1 83.94 535 VAL B O 1
ATOM 9575 N N . TYR B 1 536 ? -28.875 22 -13.352 1 86.75 536 TYR B N 1
ATOM 9576 C CA . TYR B 1 536 ? -29.609 20.797 -12.969 1 86.75 536 TYR B CA 1
ATOM 9577 C C . TYR B 1 536 ? -30.922 20.688 -13.719 1 86.75 536 TYR B C 1
ATOM 9579 O O . TYR B 1 536 ? -31.672 21.672 -13.805 1 86.75 536 TYR B O 1
ATOM 9587 N N . ASN B 1 537 ? -31.141 19.594 -14.344 1 91.31 537 ASN B N 1
ATOM 9588 C CA . ASN B 1 537 ? -32.375 19.203 -15.016 1 91.31 537 ASN B CA 1
ATOM 9589 C C . ASN B 1 537 ? -32.906 17.891 -14.492 1 91.31 537 ASN B C 1
ATOM 9591 O O . ASN B 1 537 ? -32.312 16.828 -14.695 1 91.31 537 ASN B O 1
ATOM 9595 N N . PRO B 1 538 ? -34.094 17.938 -13.836 1 91.75 538 PRO B N 1
ATOM 9596 C CA . PRO B 1 538 ? -34.625 16.719 -13.211 1 91.75 538 PRO B CA 1
ATOM 9597 C C . PRO B 1 538 ? -34.875 15.602 -14.211 1 91.75 538 PRO B C 1
ATOM 9599 O O . PRO B 1 538 ? -34.719 14.422 -13.875 1 91.75 538 PRO B O 1
ATOM 9602 N N . LEU B 1 539 ? -35.25 15.93 -15.383 1 94.88 539 LEU B N 1
ATOM 9603 C CA . LEU B 1 539 ? -35.562 14.922 -16.391 1 94.88 539 LEU B CA 1
ATOM 9604 C C . LEU B 1 539 ? -34.281 14.18 -16.797 1 94.88 539 LEU B C 1
ATOM 9606 O O . LEU B 1 539 ? -34.281 12.953 -16.891 1 94.88 539 LEU B O 1
ATOM 9610 N N . ASP B 1 540 ? -33.219 14.93 -17.031 1 93.69 540 ASP B N 1
ATOM 9611 C CA . ASP B 1 540 ? -31.953 14.312 -17.406 1 93.69 540 ASP B CA 1
ATOM 9612 C C . ASP B 1 540 ? -31.422 13.43 -16.281 1 93.69 540 ASP B C 1
ATOM 9614 O O . ASP B 1 540 ? -30.922 12.336 -16.531 1 93.69 540 ASP B O 1
ATOM 9618 N N . ALA B 1 541 ? -31.547 13.953 -15.109 1 92.81 541 ALA B N 1
ATOM 9619 C CA . ALA B 1 541 ? -31.078 13.203 -13.945 1 92.81 541 ALA B CA 1
ATOM 9620 C C . ALA B 1 541 ? -31.875 11.914 -13.773 1 92.81 541 ALA B C 1
ATOM 9622 O O . ALA B 1 541 ? -31.312 10.859 -13.484 1 92.81 541 ALA B O 1
ATOM 9623 N N . ALA B 1 542 ? -33.188 12.008 -13.977 1 95.44 542 ALA B N 1
ATOM 9624 C CA . ALA B 1 542 ? -34.062 10.844 -13.805 1 95.44 542 ALA B CA 1
ATOM 9625 C C . ALA B 1 542 ? -33.781 9.797 -14.883 1 95.44 542 ALA B C 1
ATOM 9627 O O . ALA B 1 542 ? -33.812 8.594 -14.602 1 95.44 542 ALA B O 1
ATOM 9628 N N . PHE B 1 543 ? -33.562 10.234 -16.078 1 96 543 PHE B N 1
ATOM 9629 C CA . PHE B 1 543 ? -33.281 9.305 -17.156 1 96 543 PHE B CA 1
ATOM 9630 C C . PHE B 1 543 ? -31.953 8.586 -16.906 1 96 543 PHE B C 1
ATOM 9632 O O . PHE B 1 543 ? -31.875 7.359 -17 1 96 543 PHE B O 1
ATOM 9639 N N . TYR B 1 544 ? -30.969 9.344 -16.641 1 94.75 544 TYR B N 1
ATOM 9640 C CA . TYR B 1 544 ? -29.688 8.711 -16.375 1 94.75 544 TYR B CA 1
ATOM 9641 C C . TYR B 1 544 ? -29.766 7.816 -15.141 1 94.75 544 TYR B C 1
ATOM 9643 O O . TYR B 1 544 ? -29.281 6.68 -15.164 1 94.75 544 TYR B O 1
ATOM 9651 N N . GLY B 1 545 ? -30.344 8.328 -14.109 1 93.38 545 GLY B N 1
ATOM 9652 C CA . GLY B 1 545 ? -30.422 7.617 -12.844 1 93.38 545 GLY B CA 1
ATOM 9653 C C . GLY B 1 545 ? -31.156 6.293 -12.945 1 93.38 545 GLY B C 1
ATOM 9654 O O . GLY B 1 545 ? -30.812 5.332 -12.258 1 93.38 545 GLY B O 1
ATOM 9655 N N . SER B 1 546 ? -32.156 6.23 -13.781 1 95.75 546 SER B N 1
ATOM 9656 C CA . SER B 1 546 ? -33 5.031 -13.875 1 95.75 546 SER B CA 1
ATOM 9657 C C . SER B 1 546 ? -32.438 4.047 -14.891 1 95.75 546 SER B C 1
ATOM 9659 O O . SER B 1 546 ? -32.594 2.836 -14.75 1 95.75 546 SER B O 1
ATOM 9661 N N . LEU B 1 547 ? -31.641 4.523 -15.844 1 96.56 547 LEU B N 1
ATOM 9662 C CA . LEU B 1 547 ? -31.281 3.664 -16.969 1 96.56 547 LEU B CA 1
ATOM 9663 C C . LEU B 1 547 ? -29.828 3.211 -16.844 1 96.56 547 LEU B C 1
ATOM 9665 O O . LEU B 1 547 ? -29.422 2.223 -17.469 1 96.56 547 LEU B O 1
ATOM 9669 N N . HIS B 1 548 ? -28.984 3.939 -16.156 1 95.31 548 HIS B N 1
ATOM 9670 C CA . HIS B 1 548 ? -27.562 3.662 -16.188 1 95.31 548 HIS B CA 1
ATOM 9671 C C . HIS B 1 548 ? -27.25 2.297 -15.586 1 95.31 548 HIS B C 1
ATOM 9673 O O . HIS B 1 548 ? -26.375 1.574 -16.078 1 95.31 548 HIS B O 1
ATOM 9679 N N . ARG B 1 549 ? -27.953 1.864 -14.531 1 95.62 549 ARG B N 1
ATOM 9680 C CA . ARG B 1 549 ? -27.703 0.568 -13.914 1 95.62 549 ARG B CA 1
ATOM 9681 C C . ARG B 1 549 ? -28.203 -0.57 -14.797 1 95.62 549 ARG B C 1
ATOM 9683 O O . ARG B 1 549 ? -27.578 -1.632 -14.867 1 95.62 549 ARG B O 1
ATOM 9690 N N . LEU B 1 550 ? -29.344 -0.295 -15.383 1 96.5 550 LEU B N 1
ATOM 9691 C CA . LEU B 1 550 ? -29.891 -1.268 -16.328 1 96.5 550 LEU B CA 1
ATOM 9692 C C . LEU B 1 550 ? -28.953 -1.473 -17.5 1 96.5 550 LEU B C 1
ATOM 9694 O O . LEU B 1 550 ? -28.672 -2.609 -17.891 1 96.5 550 LEU B O 1
ATOM 9698 N N . ALA B 1 551 ? -28.5 -0.393 -18.016 1 97.06 551 ALA B N 1
ATOM 9699 C CA . ALA B 1 551 ? -27.578 -0.447 -19.141 1 97.06 551 ALA B CA 1
ATOM 9700 C C . ALA B 1 551 ? -26.281 -1.167 -18.75 1 97.06 551 ALA B C 1
ATOM 9702 O O . ALA B 1 551 ? -25.781 -1.998 -19.516 1 97.06 551 ALA B O 1
ATOM 9703 N N . TRP B 1 552 ? -25.75 -0.845 -17.609 1 97.38 552 TRP B N 1
ATOM 9704 C CA . TRP B 1 552 ? -24.547 -1.492 -17.109 1 97.38 552 TRP B CA 1
ATOM 9705 C C . TRP B 1 552 ? -24.734 -3 -17 1 97.38 552 TRP B C 1
ATOM 9707 O O . TRP B 1 552 ? -23.922 -3.777 -17.484 1 97.38 552 TRP B O 1
ATOM 9717 N N . ALA B 1 553 ? -25.844 -3.406 -16.422 1 98.06 553 ALA B N 1
ATOM 9718 C CA . ALA B 1 553 ? -26.141 -4.824 -16.234 1 98.06 553 ALA B CA 1
ATOM 9719 C C . ALA B 1 553 ? -26.297 -5.531 -17.578 1 98.06 553 ALA B C 1
ATOM 9721 O O . ALA B 1 553 ? -25.844 -6.672 -17.75 1 98.06 553 ALA B O 1
ATOM 9722 N N . LEU B 1 554 ? -26.891 -4.871 -18.547 1 97.56 554 LEU B N 1
ATOM 9723 C CA . LEU B 1 554 ? -27.078 -5.449 -19.875 1 97.56 554 LEU B CA 1
ATOM 9724 C C . LEU B 1 554 ? -25.734 -5.672 -20.562 1 97.56 554 LEU B C 1
ATOM 9726 O O . LEU B 1 554 ? -25.516 -6.715 -21.188 1 97.56 554 LEU B O 1
ATOM 9730 N N . THR B 1 555 ? -24.922 -4.723 -20.469 1 97.69 555 THR B N 1
ATOM 9731 C CA . THR B 1 555 ? -23.609 -4.832 -21.094 1 97.69 555 THR B CA 1
ATOM 9732 C C . THR B 1 555 ? -22.781 -5.934 -20.438 1 97.69 555 THR B C 1
ATOM 9734 O O . THR B 1 555 ? -22.109 -6.703 -21.125 1 97.69 555 THR B O 1
ATOM 9737 N N . LEU B 1 556 ? -22.812 -6.012 -19.141 1 97.94 556 LEU B N 1
ATOM 9738 C CA . LEU B 1 556 ? -22.078 -7.062 -18.453 1 97.94 556 LEU B CA 1
ATOM 9739 C C . LEU B 1 556 ? -22.656 -8.438 -18.781 1 97.94 556 LEU B C 1
ATOM 9741 O O . LEU B 1 556 ? -21.922 -9.422 -18.844 1 97.94 556 LEU B O 1
ATOM 9745 N N . SER B 1 557 ? -23.969 -8.461 -18.969 1 98.12 557 SER B N 1
ATOM 9746 C CA . SER B 1 557 ? -24.594 -9.711 -19.375 1 98.12 557 SER B CA 1
ATOM 9747 C C . SER B 1 557 ? -24.062 -10.188 -20.719 1 98.12 557 SER B C 1
ATOM 9749 O O . SER B 1 557 ? -23.812 -11.383 -20.906 1 98.12 557 SER B O 1
ATOM 9751 N N . TRP B 1 558 ? -23.906 -9.273 -21.625 1 97.06 558 TRP B N 1
ATOM 9752 C CA . TRP B 1 558 ? -23.312 -9.617 -22.906 1 97.06 558 TRP B CA 1
ATOM 9753 C C . TRP B 1 558 ? -21.891 -10.156 -22.734 1 97.06 558 TRP B C 1
ATOM 9755 O O . TRP B 1 558 ? -21.531 -11.164 -23.344 1 97.06 558 TRP B O 1
ATOM 9765 N N . ILE B 1 559 ? -21.109 -9.539 -21.906 1 97.25 559 ILE B N 1
ATOM 9766 C CA . ILE B 1 559 ? -19.734 -9.93 -21.688 1 97.25 559 ILE B CA 1
ATOM 9767 C C . ILE B 1 559 ? -19.672 -11.359 -21.156 1 97.25 559 ILE B C 1
ATOM 9769 O O . ILE B 1 559 ? -18.938 -12.195 -21.672 1 97.25 559 ILE B O 1
ATOM 9773 N N . VAL B 1 560 ? -20.5 -11.648 -20.219 1 97 560 VAL B N 1
ATOM 9774 C CA . VAL B 1 560 ? -20.531 -12.977 -19.609 1 97 560 VAL B CA 1
ATOM 9775 C C . VAL B 1 560 ? -20.984 -14 -20.641 1 97 560 VAL B C 1
ATOM 9777 O O . VAL B 1 560 ? -20.344 -15.047 -20.812 1 97 560 VAL B O 1
ATOM 9780 N N . TRP B 1 561 ? -22.031 -13.648 -21.328 1 95.31 561 TRP B N 1
ATOM 9781 C CA . TRP B 1 561 ? -22.578 -14.555 -22.328 1 95.31 561 TRP B CA 1
ATOM 9782 C C . TRP B 1 561 ? -21.562 -14.828 -23.422 1 95.31 561 TRP B C 1
ATOM 9784 O O . TRP B 1 561 ? -21.375 -15.977 -23.844 1 95.31 561 TRP B O 1
ATOM 9794 N N . ALA B 1 562 ? -20.938 -13.766 -23.891 1 94.5 562 ALA B N 1
ATOM 9795 C CA . ALA B 1 562 ? -19.938 -13.898 -24.953 1 94.5 562 ALA B CA 1
ATOM 9796 C C . ALA B 1 562 ? -18.75 -14.734 -24.469 1 94.5 562 ALA B C 1
ATOM 9798 O O . ALA B 1 562 ? -18.234 -15.562 -25.234 1 94.5 562 ALA B O 1
ATOM 9799 N N . CYS B 1 563 ? -18.328 -14.602 -23.266 1 93.31 563 CYS B N 1
ATOM 9800 C CA . CYS B 1 563 ? -17.219 -15.359 -22.719 1 93.31 563 CYS B CA 1
ATOM 9801 C C . CYS B 1 563 ? -17.547 -16.844 -22.625 1 93.31 563 CYS B C 1
ATOM 9803 O O . CYS B 1 563 ? -16.75 -17.688 -23 1 93.31 563 CYS B O 1
ATOM 9805 N N . VAL B 1 564 ? -18.75 -17.141 -22.219 1 91.75 564 VAL B N 1
ATOM 9806 C CA . VAL B 1 564 ? -19.156 -18.516 -21.984 1 91.75 564 VAL B CA 1
ATOM 9807 C C . VAL B 1 564 ? -19.375 -19.234 -23.312 1 91.75 564 VAL B C 1
ATOM 9809 O O . VAL B 1 564 ? -19.109 -20.422 -23.438 1 91.75 564 VAL B O 1
ATOM 9812 N N . ASN B 1 565 ? -19.781 -18.469 -24.344 1 91.81 565 ASN B N 1
ATOM 9813 C CA . ASN B 1 565 ? -20.141 -19.078 -25.625 1 91.81 565 ASN B CA 1
ATOM 9814 C C . ASN B 1 565 ? -19.016 -18.969 -26.641 1 91.81 565 ASN B C 1
ATOM 9816 O O . ASN B 1 565 ? -19.234 -19.141 -27.828 1 91.81 565 ASN B O 1
ATOM 9820 N N . GLY B 1 566 ? -17.812 -18.578 -26.188 1 90 566 GLY B N 1
ATOM 9821 C CA . GLY B 1 566 ? -16.625 -18.625 -27.031 1 90 566 GLY B CA 1
ATOM 9822 C C . GLY B 1 566 ? -16.438 -17.375 -27.859 1 90 566 GLY B C 1
ATOM 9823 O O . GLY B 1 566 ? -15.625 -17.344 -28.781 1 90 566 GLY B O 1
ATOM 9824 N N . TYR B 1 567 ? -17.203 -16.344 -27.578 1 93.19 567 TYR B N 1
ATOM 9825 C CA . TYR B 1 567 ? -17.109 -15.094 -28.328 1 93.19 567 TYR B CA 1
ATOM 9826 C C . TYR B 1 567 ? -16.391 -14.023 -27.516 1 93.19 567 TYR B C 1
ATOM 9828 O O . TYR B 1 567 ? -16.422 -12.844 -27.875 1 93.19 567 TYR B O 1
ATOM 9836 N N . GLY B 1 568 ? -15.766 -14.391 -26.438 1 92.69 568 GLY B N 1
ATOM 9837 C CA . GLY B 1 568 ? -15.219 -13.43 -25.5 1 92.69 568 GLY B CA 1
ATOM 9838 C C . GLY B 1 568 ? -13.859 -12.898 -25.922 1 92.69 568 GLY B C 1
ATOM 9839 O O . GLY B 1 568 ? -13.445 -11.82 -25.5 1 92.69 568 GLY B O 1
ATOM 9840 N N . GLY B 1 569 ? -13.062 -13.609 -26.766 1 88.69 569 GLY B N 1
ATOM 9841 C CA . GLY B 1 569 ? -11.758 -13.172 -27.234 1 88.69 569 GLY B CA 1
ATOM 9842 C C . GLY B 1 569 ? -10.828 -12.766 -26.109 1 88.69 569 GLY B C 1
ATOM 9843 O O . GLY B 1 569 ? -10.602 -13.531 -25.172 1 88.69 569 GLY B O 1
ATOM 9844 N N . VAL B 1 570 ? -10.336 -11.531 -26.172 1 86 570 VAL B N 1
ATOM 9845 C CA . VAL B 1 570 ? -9.367 -11 -25.219 1 86 570 VAL B CA 1
ATOM 9846 C C . VAL B 1 570 ? -10.031 -10.797 -23.859 1 86 570 VAL B C 1
ATOM 9848 O O . VAL B 1 570 ? -9.398 -11.008 -22.812 1 86 570 VAL B O 1
ATOM 9851 N N . ALA B 1 571 ? -11.242 -10.461 -23.906 1 92.62 571 ALA B N 1
ATOM 9852 C CA . ALA B 1 571 ? -11.961 -10.25 -22.656 1 92.62 571 ALA B CA 1
ATOM 9853 C C . ALA B 1 571 ? -12.031 -11.539 -21.844 1 92.62 571 ALA B C 1
ATOM 9855 O O . ALA B 1 571 ? -11.82 -11.523 -20.625 1 92.62 571 ALA B O 1
ATOM 9856 N N . ASN B 1 572 ? -12.305 -12.594 -22.484 1 92.94 572 ASN B N 1
ATOM 9857 C CA . ASN B 1 572 ? -12.367 -13.875 -21.781 1 92.94 572 ASN B CA 1
ATOM 9858 C C . ASN B 1 572 ? -11 -14.297 -21.25 1 92.94 572 ASN B C 1
ATOM 9860 O O . ASN B 1 572 ? -10.898 -14.852 -20.156 1 92.94 572 ASN B O 1
ATOM 9864 N N . ARG B 1 573 ? -10.016 -14.008 -22.125 1 86.81 573 ARG B N 1
ATOM 9865 C CA . ARG B 1 573 ? -8.656 -14.359 -21.703 1 86.81 573 ARG B CA 1
ATOM 9866 C C . ARG B 1 573 ? -8.273 -13.617 -20.438 1 86.81 573 ARG B C 1
ATOM 9868 O O . ARG B 1 573 ? -7.633 -14.195 -19.547 1 86.81 573 ARG B O 1
ATOM 9875 N N . ILE B 1 574 ? -8.656 -12.469 -20.312 1 89.75 574 ILE B N 1
ATOM 9876 C CA . ILE B 1 574 ? -8.305 -11.648 -19.156 1 89.75 574 ILE B CA 1
ATOM 9877 C C . ILE B 1 574 ? -9.172 -12.047 -17.953 1 89.75 574 ILE B C 1
ATOM 9879 O O . ILE B 1 574 ? -8.656 -12.344 -16.875 1 89.75 574 ILE B O 1
ATOM 9883 N N . LEU B 1 575 ? -10.406 -12.125 -18.141 1 94.88 575 LEU B N 1
ATOM 9884 C CA . LEU B 1 575 ? -11.352 -12.344 -17.047 1 94.88 575 LEU B CA 1
ATOM 9885 C C . LEU B 1 575 ? -11.266 -13.766 -16.516 1 94.88 575 LEU B C 1
ATOM 9887 O O . LEU B 1 575 ? -11.602 -14.031 -15.367 1 94.88 575 LEU B O 1
ATOM 9891 N N . SER B 1 576 ? -10.812 -14.68 -17.328 1 93.31 576 SER B N 1
ATOM 9892 C CA . SER B 1 576 ? -10.734 -16.078 -16.938 1 93.31 576 SER B CA 1
ATOM 9893 C C . SER B 1 576 ? -9.32 -16.469 -16.531 1 93.31 576 SER B C 1
ATOM 9895 O O . SER B 1 576 ? -8.992 -17.656 -16.438 1 93.31 576 SER B O 1
ATOM 9897 N N . TRP B 1 577 ? -8.516 -15.438 -16.312 1 88.56 577 TRP B N 1
ATOM 9898 C CA . TRP B 1 577 ? -7.145 -15.695 -15.875 1 88.56 577 TRP B CA 1
ATOM 9899 C C . TRP B 1 577 ? -7.129 -16.5 -14.586 1 88.56 577 TRP B C 1
ATOM 9901 O O . TRP B 1 577 ? -7.84 -16.172 -13.633 1 88.56 577 TRP B O 1
ATOM 9911 N N . LYS B 1 578 ? -6.387 -17.578 -14.539 1 88.88 578 LYS B N 1
ATOM 9912 C CA . LYS B 1 578 ? -6.441 -18.578 -13.477 1 88.88 578 LYS B CA 1
ATOM 9913 C C . LYS B 1 578 ? -6.125 -17.969 -12.117 1 88.88 578 LYS B C 1
ATOM 9915 O O . LYS B 1 578 ? -6.598 -18.438 -11.086 1 88.88 578 LYS B O 1
ATOM 9920 N N . TYR B 1 579 ? -5.367 -16.906 -12.047 1 87.06 579 TYR B N 1
ATOM 9921 C CA . TYR B 1 579 ? -4.953 -16.312 -10.773 1 87.06 579 TYR B CA 1
ATOM 9922 C C . TYR B 1 579 ? -6.078 -15.492 -10.156 1 87.06 579 TYR B C 1
ATOM 9924 O O . TYR B 1 579 ? -6.008 -15.109 -8.992 1 87.06 579 TYR B O 1
ATOM 9932 N N . PHE B 1 580 ? -7.148 -15.297 -10.883 1 93.81 580 PHE B N 1
ATOM 9933 C CA . PHE B 1 580 ? -8.305 -14.602 -10.336 1 93.81 580 PHE B CA 1
ATOM 9934 C C . PHE B 1 580 ? -9.141 -15.539 -9.477 1 93.81 580 PHE B C 1
ATOM 9936 O O . PHE B 1 580 ? -10.008 -15.094 -8.719 1 93.81 580 PHE B O 1
ATOM 9943 N N . VAL B 1 581 ? -8.898 -16.828 -9.57 1 93.56 581 VAL B N 1
ATOM 9944 C CA . VAL B 1 581 ? -9.719 -17.797 -8.859 1 93.56 581 VAL B CA 1
ATOM 9945 C C . VAL B 1 581 ? -9.555 -17.609 -7.352 1 93.56 581 VAL B C 1
ATOM 9947 O O . VAL B 1 581 ? -10.531 -17.406 -6.633 1 93.56 581 VAL B O 1
ATOM 9950 N N . PRO B 1 582 ? -8.289 -17.625 -6.832 1 93.38 582 PRO B N 1
ATOM 9951 C CA . PRO B 1 582 ? -8.172 -17.375 -5.395 1 93.38 582 PRO B CA 1
ATOM 9952 C C . PRO B 1 582 ? -8.664 -15.984 -4.988 1 93.38 582 PRO B C 1
ATOM 9954 O O . PRO B 1 582 ? -9.242 -15.828 -3.908 1 93.38 582 PRO B O 1
ATOM 9957 N N . MET B 1 583 ? -8.492 -15.047 -5.801 1 94.69 583 MET B N 1
ATOM 9958 C CA . MET B 1 583 ? -8.945 -13.695 -5.496 1 94.69 583 MET B CA 1
ATOM 9959 C C . MET B 1 583 ? -10.469 -13.633 -5.422 1 94.69 583 MET B C 1
ATOM 9961 O O . MET B 1 583 ? -11.023 -12.93 -4.574 1 94.69 583 MET B O 1
ATOM 9965 N N . SER B 1 584 ? -11.008 -14.312 -6.328 1 96.06 584 SER B N 1
ATOM 9966 C CA . SER B 1 584 ? -12.469 -14.359 -6.359 1 96.06 584 SER B CA 1
ATOM 9967 C C . SER B 1 584 ? -13.023 -15 -5.094 1 96.06 584 SER B C 1
ATOM 9969 O O . SER B 1 584 ? -14.023 -14.531 -4.547 1 96.06 584 SER B O 1
ATOM 9971 N N . LYS B 1 585 ? -12.336 -16 -4.578 1 95.94 585 LYS B N 1
ATOM 9972 C CA . LYS B 1 585 ? -12.766 -16.672 -3.357 1 95.94 585 LYS B CA 1
ATOM 9973 C C . LYS B 1 585 ? -12.695 -15.734 -2.156 1 95.94 585 LYS B C 1
ATOM 9975 O O . LYS B 1 585 ? -13.477 -15.859 -1.211 1 95.94 585 LYS B O 1
ATOM 9980 N N . LEU B 1 586 ? -11.852 -14.773 -2.254 1 97.44 586 LEU B N 1
ATOM 9981 C CA . LEU B 1 586 ? -11.594 -13.898 -1.117 1 97.44 586 LEU B CA 1
ATOM 9982 C C . LEU B 1 586 ? -12.453 -12.641 -1.199 1 97.44 586 LEU B C 1
ATOM 9984 O O . LEU B 1 586 ? -12.438 -11.812 -0.285 1 97.44 586 LEU B O 1
ATOM 9988 N N . THR B 1 587 ? -13.25 -12.5 -2.223 1 97.31 587 THR B N 1
ATOM 9989 C CA . THR B 1 587 ? -13.961 -11.25 -2.484 1 97.31 587 THR B CA 1
ATOM 9990 C C . THR B 1 587 ? -14.945 -10.945 -1.355 1 97.31 587 THR B C 1
ATOM 9992 O O . THR B 1 587 ? -15.039 -9.797 -0.906 1 97.31 587 THR B O 1
ATOM 9995 N N . PHE B 1 588 ? -15.664 -11.938 -0.862 1 97.31 588 PHE B N 1
ATOM 9996 C CA . PHE B 1 588 ? -16.656 -11.695 0.171 1 97.31 588 PHE B CA 1
ATOM 9997 C C . PHE B 1 588 ? -16 -11.266 1.475 1 97.31 588 PHE B C 1
ATOM 9999 O O . PHE B 1 588 ? -16.391 -10.266 2.076 1 97.31 588 PHE B O 1
ATOM 10006 N N . SER B 1 589 ? -14.984 -12 1.915 1 98.38 589 SER B N 1
ATOM 10007 C CA . SER B 1 589 ? -14.258 -11.641 3.129 1 98.38 589 SER B CA 1
ATOM 10008 C C . SER B 1 589 ? -13.594 -10.273 2.988 1 98.38 589 SER B C 1
ATOM 10010 O O . SER B 1 589 ? -13.57 -9.484 3.936 1 98.38 589 SER B O 1
ATOM 10012 N N . SER B 1 590 ? -13.031 -10.031 1.812 1 97.94 590 SER B N 1
ATOM 10013 C CA . SER B 1 590 ? -12.43 -8.727 1.554 1 97.94 590 SER B CA 1
ATOM 10014 C C . SER B 1 590 ? -13.477 -7.613 1.634 1 97.94 590 SER B C 1
ATOM 10016 O O . SER B 1 590 ? -13.195 -6.535 2.164 1 97.94 590 SER B O 1
ATOM 10018 N N . TYR B 1 591 ? -14.625 -7.883 1.106 1 97.31 591 TYR B N 1
ATOM 10019 C CA . TYR B 1 591 ? -15.727 -6.926 1.15 1 97.31 591 TYR B CA 1
ATOM 10020 C C . TYR B 1 591 ? -16.094 -6.578 2.59 1 97.31 591 TYR B C 1
ATOM 10022 O O . TYR B 1 591 ? -16.266 -5.406 2.926 1 97.31 591 TYR B O 1
ATOM 10030 N N . LEU B 1 592 ? -16.109 -7.52 3.438 1 97.56 592 LEU B N 1
ATOM 10031 C CA . LEU B 1 592 ? -16.531 -7.316 4.82 1 97.56 592 LEU B CA 1
ATOM 10032 C C . LEU B 1 592 ? -15.484 -6.539 5.602 1 97.56 592 LEU B C 1
ATOM 10034 O O . LEU B 1 592 ? -15.82 -5.668 6.406 1 97.56 592 LEU B O 1
ATOM 10038 N N . VAL B 1 593 ? -14.25 -6.75 5.305 1 97.12 593 VAL B N 1
ATOM 10039 C CA . VAL B 1 593 ? -13.211 -6.262 6.207 1 97.12 593 VAL B CA 1
ATOM 10040 C C . VAL B 1 593 ? -12.656 -4.938 5.691 1 97.12 593 VAL B C 1
ATOM 10042 O O . VAL B 1 593 ? -12.07 -4.164 6.453 1 97.12 593 VAL B O 1
ATOM 10045 N N . HIS B 1 594 ? -12.758 -4.59 4.418 1 96.31 594 HIS B N 1
ATOM 10046 C CA . HIS B 1 594 ? -12 -3.496 3.822 1 96.31 594 HIS B CA 1
ATOM 10047 C C . HIS B 1 594 ? -12.375 -2.158 4.449 1 96.31 594 HIS B C 1
ATOM 10049 O O . HIS B 1 594 ? -11.5 -1.338 4.742 1 96.31 594 HIS B O 1
ATOM 10055 N N . LEU B 1 595 ? -13.625 -1.935 4.703 1 94.69 595 LEU B N 1
ATOM 10056 C CA . LEU B 1 595 ? -14.031 -0.616 5.184 1 94.69 595 LEU B CA 1
ATOM 10057 C C . LEU B 1 595 ? -13.609 -0.411 6.633 1 94.69 595 LEU B C 1
ATOM 10059 O O . LEU B 1 595 ? -13.125 0.663 7 1 94.69 595 LEU B O 1
ATOM 10063 N N . PRO B 1 596 ? -13.805 -1.446 7.508 1 94.62 596 PRO B N 1
ATOM 10064 C CA . PRO B 1 596 ? -13.258 -1.295 8.859 1 94.62 596 PRO B CA 1
ATOM 10065 C C . PRO B 1 596 ? -11.766 -0.979 8.859 1 94.62 596 PRO B C 1
ATOM 10067 O O . PRO B 1 596 ? -11.305 -0.165 9.664 1 94.62 596 PRO B O 1
ATOM 10070 N N . VAL B 1 597 ? -11.023 -1.548 7.969 1 94.88 597 VAL B N 1
ATOM 10071 C CA . VAL B 1 597 ? -9.594 -1.293 7.883 1 94.88 597 VAL B CA 1
ATOM 10072 C C . VAL B 1 597 ? -9.352 0.147 7.438 1 94.88 597 VAL B C 1
ATOM 10074 O O . VAL B 1 597 ? -8.492 0.838 7.988 1 94.88 597 VAL B O 1
ATOM 10077 N N . ILE B 1 598 ? -10.109 0.609 6.5 1 94.25 598 ILE B N 1
ATOM 10078 C CA . ILE B 1 598 ? -9.984 1.972 5.996 1 94.25 598 ILE B CA 1
ATOM 10079 C C . ILE B 1 598 ? -10.297 2.967 7.109 1 94.25 598 ILE B C 1
ATOM 10081 O O . ILE B 1 598 ? -9.562 3.932 7.316 1 94.25 598 ILE B O 1
ATOM 10085 N N . TYR B 1 599 ? -11.344 2.697 7.934 1 93.25 599 TYR B N 1
ATOM 10086 C CA . TYR B 1 599 ? -11.75 3.611 8.992 1 93.25 599 TYR B CA 1
ATOM 10087 C C . TYR B 1 599 ? -10.703 3.66 10.102 1 93.25 599 TYR B C 1
ATOM 10089 O O . TYR B 1 599 ? -10.453 4.719 10.68 1 93.25 599 TYR B O 1
ATOM 10097 N N . VAL B 1 600 ? -10.117 2.527 10.383 1 94 600 VAL B N 1
ATOM 10098 C CA . VAL B 1 600 ? -9.055 2.5 11.383 1 94 600 VAL B CA 1
ATOM 10099 C C . VAL B 1 600 ? -7.871 3.338 10.914 1 94 600 VAL B C 1
ATOM 10101 O O . VAL B 1 600 ? -7.312 4.125 11.68 1 94 600 VAL B O 1
ATOM 10104 N N . PHE B 1 601 ? -7.574 3.227 9.672 1 90.25 601 PHE B N 1
ATOM 10105 C CA . PHE B 1 601 ? -6.484 4.012 9.102 1 90.25 601 PHE B CA 1
ATOM 10106 C C . PHE B 1 601 ? -6.785 5.5 9.195 1 90.25 601 PHE B C 1
ATOM 10108 O O . PHE B 1 601 ? -5.922 6.289 9.594 1 90.25 601 PHE B O 1
ATOM 10115 N N . MET B 1 602 ? -7.906 5.852 8.875 1 89.56 602 MET B N 1
ATOM 10116 C CA . MET B 1 602 ? -8.289 7.262 8.867 1 89.56 602 MET B CA 1
ATOM 10117 C C . MET B 1 602 ? -8.297 7.828 10.281 1 89.56 602 MET B C 1
ATOM 10119 O O . MET B 1 602 ? -7.887 8.969 10.5 1 89.56 602 MET B O 1
ATOM 10123 N N . ALA B 1 603 ? -8.711 7.012 11.211 1 92.06 603 ALA B N 1
ATOM 10124 C CA . ALA B 1 603 ? -8.828 7.469 12.594 1 92.06 603 ALA B CA 1
ATOM 10125 C C . ALA B 1 603 ? -7.465 7.547 13.266 1 92.06 603 ALA B C 1
ATOM 10127 O O . ALA B 1 603 ? -7.293 8.258 14.258 1 92.06 603 ALA B O 1
ATOM 10128 N N . LEU B 1 604 ? -6.492 6.855 12.727 1 93.19 604 LEU B N 1
ATOM 10129 C CA . LEU B 1 604 ? -5.156 6.836 13.305 1 93.19 604 LEU B CA 1
ATOM 10130 C C . LEU B 1 604 ? -4.352 8.055 12.859 1 93.19 604 LEU B C 1
ATOM 10132 O O . LEU B 1 604 ? -3.338 8.391 13.477 1 93.19 604 LEU B O 1
ATOM 10136 N N . ARG B 1 605 ? -4.715 8.68 11.852 1 89.69 605 ARG B N 1
ATOM 10137 C CA . ARG B 1 605 ? -3.947 9.789 11.305 1 89.69 605 ARG B CA 1
ATOM 10138 C C . ARG B 1 605 ? -4.012 11.008 12.219 1 89.69 605 ARG B C 1
ATOM 10140 O O . ARG B 1 605 ? -5.062 11.305 12.789 1 89.69 605 ARG B O 1
ATOM 10147 N N . GLN B 1 606 ? -2.869 11.719 12.258 1 91.19 606 GLN B N 1
ATOM 10148 C CA . GLN B 1 606 ? -2.793 12.781 13.25 1 91.19 606 GLN B CA 1
ATOM 10149 C C . GLN B 1 606 ? -2.436 14.117 12.594 1 91.19 606 GLN B C 1
ATOM 10151 O O . GLN B 1 606 ? -2.158 15.102 13.289 1 91.19 606 GLN B O 1
ATOM 10156 N N . THR B 1 607 ? -2.328 14.148 11.281 1 88.31 607 THR B N 1
ATOM 10157 C CA . THR B 1 607 ? -2.043 15.383 10.562 1 88.31 607 THR B CA 1
ATOM 10158 C C . THR B 1 607 ? -2.922 15.5 9.32 1 88.31 607 THR B C 1
ATOM 10160 O O . THR B 1 607 ? -3.318 14.492 8.734 1 88.31 607 THR B O 1
ATOM 10163 N N . PRO B 1 608 ? -3.205 16.781 8.961 1 86.75 608 PRO B N 1
ATOM 10164 C CA . PRO B 1 608 ? -3.91 16.938 7.688 1 86.75 608 PRO B CA 1
ATOM 10165 C C . PRO B 1 608 ? -3.059 16.531 6.484 1 86.75 608 PRO B C 1
ATOM 10167 O O . PRO B 1 608 ? -1.828 16.531 6.57 1 86.75 608 PRO B O 1
ATOM 10170 N N . THR B 1 609 ? -3.73 16.203 5.449 1 87.38 609 THR B N 1
ATOM 10171 C CA . THR B 1 609 ? -3.029 15.758 4.25 1 87.38 609 THR B CA 1
ATOM 10172 C C . THR B 1 609 ? -3.365 16.656 3.064 1 87.38 609 THR B C 1
ATOM 10174 O O . THR B 1 609 ? -4.449 17.25 3.01 1 87.38 609 THR B O 1
ATOM 10177 N N . HIS B 1 610 ? -2.34 16.922 2.248 1 89.75 610 HIS B N 1
ATOM 10178 C CA . HIS B 1 610 ? -2.619 17.469 0.926 1 89.75 610 HIS B CA 1
ATOM 10179 C C . HIS B 1 610 ? -3.1 16.391 -0.031 1 89.75 610 HIS B C 1
ATOM 10181 O O . HIS B 1 610 ? -2.301 15.57 -0.502 1 89.75 610 HIS B O 1
ATOM 10187 N N . VAL B 1 611 ? -4.363 16.375 -0.305 1 88.06 611 VAL B N 1
ATOM 10188 C CA . VAL B 1 611 ? -4.949 15.273 -1.056 1 88.06 611 VAL B CA 1
ATOM 10189 C C . VAL B 1 611 ? -4.656 15.445 -2.545 1 88.06 611 VAL B C 1
ATOM 10191 O O . VAL B 1 611 ? -4.891 16.516 -3.109 1 88.06 611 VAL B O 1
ATOM 10194 N N . ALA B 1 612 ? -4.051 14.523 -3.115 1 90.31 612 ALA B N 1
ATOM 10195 C CA . ALA B 1 612 ? -3.74 14.422 -4.539 1 90.31 612 ALA B CA 1
ATOM 10196 C C . ALA B 1 612 ? -3.871 12.977 -5.027 1 90.31 612 ALA B C 1
ATOM 10198 O O . ALA B 1 612 ? -3.988 12.055 -4.223 1 90.31 612 ALA B O 1
ATOM 10199 N N . HIS B 1 613 ? -3.982 12.805 -6.305 1 89.69 613 HIS B N 1
ATOM 10200 C CA . HIS B 1 613 ? -4.191 11.477 -6.875 1 89.69 613 HIS B CA 1
ATOM 10201 C C . HIS B 1 613 ? -3.113 10.5 -6.41 1 89.69 613 HIS B C 1
ATOM 10203 O O . HIS B 1 613 ? -3.41 9.352 -6.09 1 89.69 613 HIS B O 1
ATOM 10209 N N . PHE B 1 614 ? -1.859 10.945 -6.402 1 88.75 614 PHE B N 1
ATOM 10210 C CA . PHE B 1 614 ? -0.79 10.031 -6.012 1 88.75 614 PHE B CA 1
ATOM 10211 C C . PHE B 1 614 ? -0.964 9.578 -4.566 1 88.75 614 PHE B C 1
ATOM 10213 O O . PHE B 1 614 ? -0.693 8.422 -4.234 1 88.75 614 PHE B O 1
ATOM 10220 N N . GLU B 1 615 ? -1.433 10.508 -3.678 1 89.81 615 GLU B N 1
ATOM 10221 C CA . GLU B 1 615 ? -1.674 10.172 -2.279 1 89.81 615 GLU B CA 1
ATOM 10222 C C . GLU B 1 615 ? -2.762 9.109 -2.148 1 89.81 615 GLU B C 1
ATOM 10224 O O . GLU B 1 615 ? -2.621 8.164 -1.372 1 89.81 615 GLU B O 1
ATOM 10229 N N . ILE B 1 616 ? -3.781 9.266 -2.914 1 91.5 616 ILE B N 1
ATOM 10230 C CA . ILE B 1 616 ? -4.914 8.352 -2.838 1 91.5 616 ILE B CA 1
ATOM 10231 C C . ILE B 1 616 ? -4.5 6.973 -3.359 1 91.5 616 ILE B C 1
ATOM 10233 O O . ILE B 1 616 ? -4.922 5.949 -2.818 1 91.5 616 ILE B O 1
ATOM 10237 N N . LEU B 1 617 ? -3.715 6.961 -4.387 1 91.88 617 LEU B N 1
ATOM 10238 C CA . LEU B 1 617 ? -3.23 5.688 -4.91 1 91.88 617 LEU B CA 1
ATOM 10239 C C . LEU B 1 617 ? -2.375 4.969 -3.873 1 91.88 617 LEU B C 1
ATOM 10241 O O . LEU B 1 617 ? -2.412 3.738 -3.775 1 91.88 617 LEU B O 1
ATOM 10245 N N . TYR B 1 618 ? -1.611 5.723 -3.184 1 90.25 618 TYR B N 1
ATOM 10246 C CA . TYR B 1 618 ? -0.842 5.133 -2.096 1 90.25 618 TYR B CA 1
ATOM 10247 C C . TYR B 1 618 ? -1.764 4.578 -1.015 1 90.25 618 TYR B C 1
ATOM 10249 O O . TYR B 1 618 ? -1.523 3.49 -0.485 1 90.25 618 TYR B O 1
ATOM 10257 N N . TRP B 1 619 ? -2.809 5.324 -0.655 1 92.5 619 TRP B N 1
ATOM 10258 C CA . TRP B 1 619 ? -3.789 4.836 0.31 1 92.5 619 TRP B CA 1
ATOM 10259 C C . TRP B 1 619 ? -4.461 3.562 -0.192 1 92.5 619 TRP B C 1
ATOM 10261 O O . TRP B 1 619 ? -4.594 2.59 0.554 1 92.5 619 TRP B O 1
ATOM 10271 N N . PHE B 1 620 ? -4.812 3.643 -1.44 1 95.06 620 PHE B N 1
ATOM 10272 C CA . PHE B 1 620 ? -5.445 2.486 -2.066 1 95.06 620 PHE B CA 1
ATOM 10273 C C . PHE B 1 620 ? -4.566 1.248 -1.929 1 95.06 620 PHE B C 1
ATOM 10275 O O . PHE B 1 620 ? -5.051 0.176 -1.558 1 95.06 620 PHE B O 1
ATOM 10282 N N . SER B 1 621 ? -3.307 1.401 -2.176 1 94.19 621 SER B N 1
ATOM 10283 C CA . SER B 1 621 ? -2.357 0.302 -2.049 1 94.19 621 SER B CA 1
ATOM 10284 C C . SER B 1 621 ? -2.273 -0.192 -0.608 1 94.19 621 SER B C 1
ATOM 10286 O O . SER B 1 621 ? -2.238 -1.399 -0.361 1 94.19 621 SER B O 1
ATOM 10288 N N . GLY B 1 622 ? -2.199 0.743 0.284 1 93.38 622 GLY B N 1
ATOM 10289 C CA . GLY B 1 622 ? -2.186 0.376 1.691 1 93.38 622 GLY B CA 1
ATOM 10290 C C . GLY B 1 622 ? -3.434 -0.367 2.127 1 93.38 622 GLY B C 1
ATOM 10291 O O . GLY B 1 622 ? -3.35 -1.377 2.828 1 93.38 622 GLY B O 1
ATOM 10292 N N . PHE B 1 623 ? -4.598 0.11 1.649 1 95.12 623 PHE B N 1
ATOM 10293 C CA . PHE B 1 623 ? -5.867 -0.521 1.999 1 95.12 623 PHE B CA 1
ATOM 10294 C C . PHE B 1 623 ? -5.93 -1.944 1.46 1 95.12 623 PHE B C 1
ATOM 10296 O O . PHE B 1 623 ? -6.383 -2.857 2.152 1 95.12 623 PHE B O 1
ATOM 10303 N N . MET B 1 624 ? -5.461 -2.084 0.31 1 94.06 624 MET B N 1
ATOM 10304 C CA . MET B 1 624 ? -5.473 -3.406 -0.31 1 94.06 624 MET B CA 1
ATOM 10305 C C . MET B 1 624 ? -4.555 -4.367 0.44 1 94.06 624 MET B C 1
ATOM 10307 O O . MET B 1 624 ? -4.969 -5.465 0.816 1 94.06 624 MET B O 1
ATOM 10311 N N . MET B 1 625 ? -3.363 -3.951 0.743 1 92.69 625 MET B N 1
ATOM 10312 C CA . MET B 1 625 ? -2.355 -4.836 1.319 1 92.69 625 MET B CA 1
ATOM 10313 C C . MET B 1 625 ? -2.639 -5.094 2.797 1 92.69 625 MET B C 1
ATOM 10315 O O . MET B 1 625 ? -2.527 -6.227 3.266 1 92.69 625 MET B O 1
ATOM 10319 N N . LEU B 1 626 ? -3.049 -4.102 3.506 1 93.31 626 LEU B N 1
ATOM 10320 C CA . LEU B 1 626 ? -3.225 -4.238 4.949 1 93.31 626 LEU B CA 1
ATOM 10321 C C . LEU B 1 626 ? -4.539 -4.945 5.27 1 93.31 626 LEU B C 1
ATOM 10323 O O . LEU B 1 626 ? -4.734 -5.414 6.391 1 93.31 626 LEU B O 1
ATOM 10327 N N . SER B 1 627 ? -5.406 -5.027 4.281 1 95.56 627 SER B N 1
ATOM 10328 C CA . SER B 1 627 ? -6.648 -5.758 4.492 1 95.56 627 SER B CA 1
ATOM 10329 C C . SER B 1 627 ? -6.457 -7.254 4.266 1 95.56 627 SER B C 1
ATOM 10331 O O . SER B 1 627 ? -7.258 -8.062 4.73 1 95.56 627 SER B O 1
ATOM 10333 N N . ILE B 1 628 ? -5.422 -7.652 3.604 1 94.56 628 ILE B N 1
ATOM 10334 C CA . ILE B 1 628 ? -5.227 -9.023 3.162 1 94.56 628 ILE B CA 1
ATOM 10335 C C . ILE B 1 628 ? -5.129 -9.953 4.375 1 94.56 628 ILE B C 1
ATOM 10337 O O . ILE B 1 628 ? -5.809 -10.977 4.438 1 94.56 628 ILE B O 1
ATOM 10341 N N . PRO B 1 629 ? -4.305 -9.633 5.406 1 94.62 629 PRO B N 1
ATOM 10342 C CA . PRO B 1 629 ? -4.219 -10.555 6.547 1 94.62 629 PRO B CA 1
ATOM 10343 C C . PRO B 1 629 ? -5.57 -10.781 7.219 1 94.62 629 PRO B C 1
ATOM 10345 O O . PRO B 1 629 ? -5.883 -11.914 7.613 1 94.62 629 PRO B O 1
ATOM 10348 N N . PHE B 1 630 ? -6.355 -9.75 7.336 1 96.94 630 PHE B N 1
ATOM 10349 C CA . PHE B 1 630 ? -7.664 -9.883 7.969 1 96.94 630 PHE B CA 1
ATOM 10350 C C . PHE B 1 630 ? -8.625 -10.648 7.062 1 96.94 630 PHE B C 1
ATOM 10352 O O . PHE B 1 630 ? -9.453 -11.422 7.543 1 96.94 630 PHE B O 1
ATOM 10359 N N . THR B 1 631 ? -8.523 -10.383 5.758 1 98.25 631 THR B N 1
ATOM 10360 C CA . THR B 1 631 ? -9.32 -11.125 4.785 1 98.25 631 THR B CA 1
ATOM 10361 C C . THR B 1 631 ? -9 -12.617 4.852 1 98.25 631 THR B C 1
ATOM 10363 O O . THR B 1 631 ? -9.906 -13.445 4.895 1 98.25 631 THR B O 1
ATOM 10366 N N . LEU B 1 632 ? -7.73 -12.93 4.957 1 97.25 632 LEU B N 1
ATOM 10367 C CA . LEU B 1 632 ? -7.289 -14.32 5.004 1 97.25 632 LEU B CA 1
ATOM 10368 C C . LEU B 1 632 ? -7.727 -14.984 6.301 1 97.25 632 LEU B C 1
ATOM 10370 O O . LEU B 1 632 ? -8.172 -16.141 6.297 1 97.25 632 LEU B O 1
ATOM 10374 N N . LEU B 1 633 ? -7.605 -14.297 7.387 1 97.31 633 LEU B N 1
ATOM 10375 C CA . LEU B 1 633 ? -8.023 -14.852 8.672 1 97.31 633 LEU B CA 1
ATOM 10376 C C . LEU B 1 633 ? -9.516 -15.172 8.664 1 97.31 633 LEU B C 1
ATOM 10378 O O . LEU B 1 633 ? -9.922 -16.266 9.078 1 97.31 633 LEU B O 1
ATOM 10382 N N . LEU B 1 634 ? -10.297 -14.25 8.172 1 98.25 634 LEU B N 1
ATOM 10383 C CA . LEU B 1 634 ? -11.742 -14.453 8.125 1 98.25 634 LEU B CA 1
ATOM 10384 C C . LEU B 1 634 ? -12.094 -15.602 7.191 1 98.25 634 LEU B C 1
ATOM 10386 O O . LEU B 1 634 ? -12.945 -16.438 7.516 1 98.25 634 LEU B O 1
ATOM 10390 N N . TYR B 1 635 ? -11.453 -15.656 6.047 1 98.31 635 TYR B N 1
ATOM 10391 C CA . TYR B 1 635 ? -11.75 -16.688 5.055 1 98.31 635 TYR B CA 1
ATOM 10392 C C . TYR B 1 635 ? -11.305 -18.062 5.547 1 98.31 635 TYR B C 1
ATOM 10394 O O . TYR B 1 635 ? -12.078 -19.016 5.496 1 98.31 635 TYR B O 1
ATOM 10402 N N . LEU B 1 636 ? -10.094 -18.188 6.098 1 97.75 636 LEU B N 1
ATOM 10403 C CA . LEU B 1 636 ? -9.492 -19.469 6.418 1 97.75 636 LEU B CA 1
ATOM 10404 C C . LEU B 1 636 ? -10.039 -20.016 7.734 1 97.75 636 LEU B C 1
ATOM 10406 O O . LEU B 1 636 ? -10.133 -21.234 7.918 1 97.75 636 LEU B O 1
ATOM 10410 N N . TRP B 1 637 ? -10.398 -19.109 8.625 1 97.5 637 TRP B N 1
ATOM 10411 C CA . TRP B 1 637 ? -10.789 -19.547 9.961 1 97.5 637 TRP B CA 1
ATOM 10412 C C . TRP B 1 637 ? -12.312 -19.688 10.055 1 97.5 637 TRP B C 1
ATOM 10414 O O . TRP B 1 637 ? -12.82 -20.422 10.906 1 97.5 637 TRP B O 1
ATOM 10424 N N . VAL B 1 638 ? -13.031 -18.969 9.227 1 97.88 638 VAL B N 1
ATOM 10425 C CA . VAL B 1 638 ? -14.477 -18.922 9.422 1 97.88 638 VAL B CA 1
ATOM 10426 C C . VAL B 1 638 ? -15.188 -19.359 8.141 1 97.88 638 VAL B C 1
ATOM 10428 O O . VAL B 1 638 ? -15.883 -20.391 8.125 1 97.88 638 VAL B O 1
ATOM 10431 N N . GLU B 1 639 ? -14.953 -18.719 7.062 1 97.62 639 GLU B N 1
ATOM 10432 C CA . GLU B 1 639 ? -15.727 -18.922 5.844 1 97.62 639 GLU B CA 1
ATOM 10433 C C . GLU B 1 639 ? -15.484 -20.312 5.258 1 97.62 639 GLU B C 1
ATOM 10435 O O . GLU B 1 639 ? -16.438 -21.031 4.969 1 97.62 639 GLU B O 1
ATOM 10440 N N . SER B 1 640 ? -14.227 -20.656 5.066 1 97.06 640 SER B N 1
ATOM 10441 C CA . SER B 1 640 ? -13.891 -21.922 4.445 1 97.06 640 SER B CA 1
ATOM 10442 C C . SER B 1 640 ? -14.367 -23.109 5.297 1 97.06 640 SER B C 1
ATOM 10444 O O . SER B 1 640 ? -15.039 -24 4.797 1 97.06 640 SER B O 1
ATOM 10446 N N . PRO B 1 641 ? -14.07 -23.141 6.586 1 97.06 641 PRO B N 1
ATOM 10447 C CA . PRO B 1 641 ? -14.586 -24.234 7.402 1 97.06 641 PRO B CA 1
ATOM 10448 C C . PRO B 1 641 ? -16.109 -24.328 7.375 1 97.06 641 PRO B C 1
ATOM 10450 O O . PRO B 1 641 ? -16.672 -25.422 7.348 1 97.06 641 PRO B O 1
ATOM 10453 N N . LEU B 1 642 ? -16.781 -23.219 7.414 1 96.56 642 LEU B N 1
ATOM 10454 C CA . LEU B 1 642 ? -18.234 -23.172 7.406 1 96.56 642 LEU B CA 1
ATOM 10455 C C . LEU B 1 642 ? -18.781 -23.828 6.145 1 96.56 642 LEU B C 1
ATOM 10457 O O . LEU B 1 642 ? -19.766 -24.578 6.207 1 96.56 642 LEU B O 1
ATOM 10461 N N . MET B 1 643 ? -18.203 -23.547 5.039 1 94.62 643 MET B N 1
ATOM 10462 C CA . MET B 1 643 ? -18.656 -24.125 3.773 1 94.62 643 MET B CA 1
ATOM 10463 C C . MET B 1 643 ? -18.531 -25.641 3.785 1 94.62 643 MET B C 1
ATOM 10465 O O . MET B 1 643 ? -19.438 -26.344 3.326 1 94.62 643 MET B O 1
ATOM 10469 N N . THR B 1 644 ? -17.453 -26.141 4.324 1 94.12 644 THR B N 1
ATOM 10470 C CA . THR B 1 644 ? -17.25 -27.578 4.414 1 94.12 644 THR B CA 1
ATOM 10471 C C . THR B 1 644 ? -18.25 -28.203 5.383 1 94.12 644 THR B C 1
ATOM 10473 O O . THR B 1 644 ? -18.812 -29.266 5.105 1 94.12 644 THR B O 1
ATOM 10476 N N . LEU B 1 645 ? -18.469 -27.609 6.465 1 94.75 645 LEU B N 1
ATOM 10477 C CA . LEU B 1 645 ? -19.406 -28.125 7.465 1 94.75 645 LEU B CA 1
ATOM 10478 C C . LEU B 1 645 ? -20.828 -28.125 6.926 1 94.75 645 LEU B C 1
ATOM 10480 O O . LEU B 1 645 ? -21.578 -29.062 7.184 1 94.75 645 LEU B O 1
ATOM 10484 N N . LEU B 1 646 ? -21.188 -27.094 6.199 1 93.94 646 LEU B N 1
ATOM 10485 C CA . LEU B 1 646 ? -22.531 -27.016 5.613 1 93.94 646 LEU B CA 1
ATOM 10486 C C . LEU B 1 646 ? -22.719 -28.109 4.57 1 93.94 646 LEU B C 1
ATOM 10488 O O . LEU B 1 646 ? -23.797 -28.703 4.465 1 93.94 646 LEU B O 1
ATOM 10492 N N . ARG B 1 647 ? -21.672 -28.406 3.828 1 90.44 647 ARG B N 1
ATOM 10493 C CA . ARG B 1 647 ? -21.734 -29.5 2.863 1 90.44 647 ARG B CA 1
ATOM 10494 C C . ARG B 1 647 ? -21.922 -30.828 3.568 1 90.44 647 ARG B C 1
ATOM 10496 O O . ARG B 1 647 ? -22.625 -31.719 3.061 1 90.44 647 ARG B O 1
ATOM 10503 N N . LEU B 1 648 ? -21.281 -30.953 4.68 1 90.38 648 LEU B N 1
ATOM 10504 C CA . LEU B 1 648 ? -21.422 -32.188 5.477 1 90.38 648 LEU B CA 1
ATOM 10505 C C . LEU B 1 648 ? -22.844 -32.344 6 1 90.38 648 LEU B C 1
ATOM 10507 O O . LEU B 1 648 ? -23.391 -33.438 5.977 1 90.38 648 LEU B O 1
ATOM 10511 N N . ILE B 1 649 ? -23.406 -31.281 6.41 1 89.38 649 ILE B N 1
ATOM 10512 C CA . ILE B 1 649 ? -24.734 -31.297 7.02 1 89.38 649 ILE B CA 1
ATOM 10513 C C . ILE B 1 649 ? -25.781 -31.562 5.945 1 89.38 649 ILE B C 1
ATOM 10515 O O . ILE B 1 649 ? -26.734 -32.312 6.168 1 89.38 649 ILE B O 1
ATOM 10519 N N . PHE B 1 650 ? -25.609 -31.062 4.758 1 85.31 650 PHE B N 1
ATOM 10520 C CA . PHE B 1 650 ? -26.656 -31.125 3.732 1 85.31 650 PHE B CA 1
ATOM 10521 C C . PHE B 1 650 ? -26.344 -32.219 2.721 1 85.31 650 PHE B C 1
ATOM 10523 O O . PHE B 1 650 ? -27.047 -32.344 1.715 1 85.31 650 PHE B O 1
ATOM 10530 N N . LYS B 1 651 ? -25.109 -32.844 2.91 1 72.69 651 LYS B N 1
ATOM 10531 C CA . LYS B 1 651 ? -24.812 -34 2.074 1 72.69 651 LYS B CA 1
ATOM 10532 C C . LYS B 1 651 ? -25.875 -35.094 2.234 1 72.69 651 LYS B C 1
ATOM 10534 O O . LYS B 1 651 ? -26.281 -35.406 3.354 1 72.69 651 LYS B O 1
ATOM 10539 N N . LYS B 1 652 ? -26.703 -35.375 1.058 1 58.5 652 LYS B N 1
ATOM 10540 C CA . LYS B 1 652 ? -27.688 -36.438 1.011 1 58.5 652 LYS B CA 1
ATOM 10541 C C . LYS B 1 652 ? -27.062 -37.781 1.349 1 58.5 652 LYS B C 1
ATOM 10543 O O . LYS B 1 652 ? -25.953 -38.094 0.897 1 58.5 652 LYS B O 1
ATOM 10548 N N . LYS B 1 653 ? -27.547 -38.5 2.398 1 48.78 653 LYS B N 1
ATOM 10549 C CA . LYS B 1 653 ? -27.359 -39.906 2.658 1 48.78 653 LYS B CA 1
ATOM 10550 C C . LYS B 1 653 ? -27.531 -40.75 1.383 1 48.78 653 LYS B C 1
ATOM 10552 O O . LYS B 1 653 ? -28.484 -40.531 0.633 1 48.78 653 LYS B O 1
ATOM 10557 N N . LYS B 1 654 ? -26.359 -41.188 0.811 1 46.38 654 LYS B N 1
ATOM 10558 C CA . LYS B 1 654 ? -26.562 -42.281 -0.144 1 46.38 654 LYS B CA 1
ATOM 10559 C C . LYS B 1 654 ? -27.719 -43.188 0.293 1 46.38 654 LYS B C 1
ATOM 10561 O O . LYS B 1 654 ? -27.703 -43.719 1.405 1 46.38 654 LYS B O 1
ATOM 10566 N N . GLU B 1 655 ? -28.938 -42.969 -0.165 1 34.97 655 GLU B N 1
ATOM 10567 C CA . GLU B 1 655 ? -29.703 -44.219 -0.219 1 34.97 655 GLU B CA 1
ATOM 10568 C C . GLU B 1 655 ? -28.953 -45.281 -1.004 1 34.97 655 GLU B C 1
ATOM 10570 O O . GLU B 1 655 ? -28.344 -45 -2.039 1 34.97 655 GLU B O 1
#

Foldseek 3Di:
DCVPPPPPVPPVPPPPVDDPALQVVQVVVLVCQCPPPHRDPLSVLQLQQWDAPPDQQLLQVLQQEALGHPVSQQQRFADQDPVRGGSFGKKKFKKFWDFDPPPPPVPPLVDDNSCSVVVCCDPVNVPCPVSRGRITMHIGTPSDDQVSRQVRVQVRCVVVCVVVVTRIHMGTDPQQMDYPPPVPLDADPLQVVLVVVLVVLVVLLVVLQVCVVVVPDDPDPLVVLLSLLSHLVNLVCVLQDFDDPVVQFQDLLLVLLLLLVLLLLVLLLCLVLVLLVFSASNNPPCLLVLLQDQVCLCNQVSLLSLLSVLLQLLLCLQQVVLLCVVVPDDDDLVLQLVLVLLLQLFLLLSLLSCLLGVLLNPAAASCSCVQRVQLNVLSVVCVVCLSVLNCLQPPRDNDPLSLSVSLSSVCSNCVCVLNVCCNPPVVVSLVVLVVLLVVLLVQLLVCLLVLVAALAQGSDDDDVVSNVCCSNVAVSDNSNSNNLSSLSNVLSSVSNVVDLDDDDPVVLVVLLVLLVVLLCCLSRVSSQCSDPPHDRDSNVSSVSNSCSSNSNSVSVSSCSVCLSNVNNPVSVVSSSPRSSSSSSLLSSLLSSQLVSVLSSVSRNDHDHYHDDPVVSVVSSVVSVVVSVVSSCCSCSSPNSSSSSVSCVVPVDDPD/DVVPPPPPVPPVPPPPVDDPALQVVQVVVLVCQCPPPHRDPLSVLQLQQWDAPPDAQLLLVLQQEALGHPVSQQQRFADQDPVRGGSFGKKKFKKFWDFDPPPPDVPPLPDPNSCSVVVCCPPVNVPCPVSRGRITMHIGTPSDDQVSRQVRVQVRCVVVCVVVVTRIHMGTDPQQMDYPPPVPQDADPLQVVLVVVLVVLVVLLVVLQVCVVVVPDDPDPLVVLLSLLSHLVNLVCVLQDFDDPVVQFQDLLLVLLLLLVLLLLVLLLCLVLVLLVFSASNNPPCLLVLLQDQVCLCNQVSLLSLLSVLLQLLLCLQQVVLLCVVVPHDDDLVLQLVLVLLLQLFLLLSLLSCLLGVLLNPAAASCSCVQRVQLNVLSVVCVVCLSVLNCLQPPRDNDPLSLSVSLSSVCSNCVCVLNVCCNPPVVVSLVVLVVLLVVLLVQLLVCLLVLVAALAQGSDDDDVVSNVCCSNVAVSDNSNSNNLNSLSNVLSSVSNVVDLDDDDPVVLVVLLVLLVVLLCCLSRVSSQCSDPPHDRDSNVSSVSNSCSSNSNSVSVSSCSVCLSNVNNPVSVVSSSPRSSSSSSLLSSLLSSQLVSLLSSVSRNDHDHYHDDPVVSVVSSVVSVVVSVVSSCCSCSSPNSSSSSVSCVVPVDDPD

pLDDT: mean 83.53, std 18.98, range [17.8, 98.69]

Secondary structure (DSSP, 8-state):
-TTSS--------------S-HHHHHHHHHHHHHHSSS--HHHHHHHHHS--SSPTTTTTTGGGEE---HHHHHT-B-SB-TTSSBS-BEEEEEEEEE------------SHHHHHHHHTT-STT-S-------EEEEEEETT--HHHHHHHHHHHHHHHHHHHTS-PEEEEPTT--B-TT-TT-S--HHHHHHHHHHHHHHHHHHHHHHHHHTT-----HHHHHHHHHH-HHHHHHHHHPPPPGGGGTTS-THHHHHHHHHHHHHHHHHHHHHHTTS-BS-TTHHHHHHTT-GGGHHHHTTTHHHHHHHHHHHHHHHHHHHHHHHTT----HHHHHHHHHHHHHHHHHHHHHHHHTGGGGS---TTHHHHHHHHHHHHHHHHHHHHTT-GGGSS--SSGGGHHHHHHHHHHHHTHHHHHHHHH-HHHHHHHHHHHHHHHHHHHHHHHHHTT--SS--SSSS-HHHHHHHIIIIIT-TGGGHHHHHHHHHHHHHHHT-------HHHHHHHHHHHHHHHHHHHHGGGGGGSTTPPP-HHHHHHHHHHHHHHHHHHHHHHHHHHHTT--HHHHHHHT-TTHHHHHHTHHHHHHHHHHHHHHHHHH--S-B---HHHHHHHHHHHHHHHHHHHHHHIIIIIHHHHHHHHHHH-----/-TTSS--------------S-HHHHHHHHHHHHHHSSS--HHHHHHHHHS--SSPTTTTTTGGGEE---HHHHHT-B-SB-TTSSBS-BEEEEEEEEE------------SHHHHHHHHHT-STT-S-------EEEEEEETT--HHHHHHHHHHHHHHHHHHHTS-PEEEEPTT--B-TT-TT-S--HHHHHHHHHHHHHHHHHHHHHHHHHTT-----HHHHHHHHHH-HHHHHHHHHPPPPGGGGTTS-THHHHHHHHHHHHHHHHHHHHHHTTS-BS-TTHHHHHHTT-GGGHHHHTTTHHHHHHHHHHHHHHHHHHHHHHHTT----HHHHHHHHHHHHHHHHHHHHHHHHTGGGGS---TTHHHHHHHHHHHHHHHHHHHHTT-GGGSS--SSGGGHHHHHHHHHHHHTHHHHHHHHH-HHHHHHHHHHHHHHHHHHHHHHHHHTT--SS--SSSS-HHHHHHHIIIIIT-TGGGHHHHHHHHHHHHHHHT-------HHHHHHHHHHHHHHHHHHHHGGGGGGSTTPPP-HHHHHHHHHHHHHHHHHHHHHHHHHHHTT--HHHHHHHT-TTHHHHHHTHHHHHHHHHHHHHHHHHH--S-B---HHHHHHHHHHHHHHHHHHHHHHIIIIIHHHHHHHHHHH-----

Organism: NCBI:txid197152